Protein 8RJ0 (pdb70)

Sequence (924 aa):
DVRIEKDFLGEKEIPKDAYYGVQTIRATENFPITGYRIHPELIKSLGIVKKSAALANMEVGLLDKEVGQYIVKAADEVIEGKWNDQFIVDPIQGGAGTSINMNANEVIANRALELMGEEKGNYSKISPNSHVNMSQSTNDAFPTATHIAVLSLLNQLIETTKYMQQEFMKKADEFAGVIKMGRIHLQDAVPILLGQEFEAYARRVIARDIERIANTRNNNLYDINMGATAVGTGLNADPEYISIVTEHLAKFSGHPLRSAQHLVDATQNTDCYTEVSSALKVCMINMSKIANDLRLMASGPRAGLSEIVLPARQPGSSIIPGMVCPVMPEVMNQVAFQVFGNDLTITSASEAGQFELNVMEPVLFFNLIQSISIMTNVFKSFTENCLKGIKANEERMKEYVEKSIGIITAINPHVGYETASKLAREADLTGESIRELCIKYGVLTEEQLNEILNPYEMIHPGIDVRIEKDFLGEKEIPKDAYYGVQTIRATENFPITGYRIHPELIKSLGIVKKSAALANMEVGLLDKEVGQYIVKAADEVIEGKWNDQFIVDPIQGGAGTSINMNANEVIANRALELMGEEKGNYSKISPNSHVNMSQSTNDAFPTATHIAVLSLLNQLIETTKYMQQEFMKKADEFAGVIKMGRIHLQDAVPILLGQEFEAYARVIARDIERIANTRNNLYDINMGATAVGTGLNADPEYISIVTEHLAKFSGHPLRSAQHLVDATQNTDCYTEVSSALKVCMINMSKIANDLRLMASGPRAGLSEIVLPARQPGSSIIPGMVCPVMPEVMNQVAFQVFGNDLTITSASEAGQFELNVMEPVLFFNLIQSISIMTNVFKSFTENCLKGIKANEERMKEYVEKSIGIITAINPHVGYETASKLAREADLTGESIRELCIKYGVLTEEQLNEILNPYEMIHPGIAG

GO terms:
  GO:0008797 aspartate ammonia-lyase activity (F, EXP)

B-factor: mean 45.65, std 16.19, range [14.39, 131.7]

Secondary structure (DSSP, 8-state):
-EEEEEETTEEEEEETT-S--HHHHHHHHH--SS-----HHHHHHHHHHHHHHHHHHHHTTSS-HHHHHHHHHHHHHHHTTTTGGG--S-SS-SSTTHHHHHHHHHHHHHHHHHHTTPPTT-TTTS-IIIIITTT--HHHHHHHHHHHHHHHHHHHHHHHHHHHHHHHHHHHHHTTT-EEEEEETTEEEEEEEHHHHHHHHHHHHHHHHHHHHHTHHHHHEE-TT-TTTSS-BT--HHHHHHHHHHHHHHHTS--EE-S-TTHHHH--HHHHHHHHHHHHHHHHHHHHHHHHHHHT--SSSS---EEPPP-S-S-SSSTT----HHHHHHHHHHHHHHHHHHHHHHHHHT-BTTB-TTHHHHHHHHHHHHHHHHHHHHHHHHHTGGG-EE-HHHHHHHHHT-STTHHHHHHHH-HHHHHHHHHHHHHSS--HHHHHHHTTSS-HHHHHHHT-TTGGGSSB-/-EEEEEETTEEEEEETT----HHHHHHHHH--SS-----HHHHHHHHHHHHHHHHHHHHTT-S-HHHHHHHHHHHHHHHTTTTGGG--S-SS-SSTTHHHHHHHHHHHHHHHHHHTT--TT-TTTS-IIIIITTT--HHHHHHHHHHHHHHHHHHHHHHHHHHHHHHHHHHHHHTTT-EEEEEETTEEEEEEEHHHHHHHHHHHHHHHHHHHHHTHHHHSEE-TT-TTTSS-BT--HHHHHHHHHHHHHHHTS--EE-S-HHHHHH--HHHHHHHHHHHHHHHHHHHHHHHHHHHT--SSSS---EEPPP-S---SSSTT----HHHHHHHHHHHHHHHHHHHHHHHHHT-BTTB-TTHHHHHHHHHHHHHHHHHHHHHHHHHTGGG-EE-HHHHHHHHHT-SGGGGGGHHHH-HHHHHHHHHHHHHHT--HHHHHHHTTSS-HHHHHHHT-TGGGGSSB---

Radius of gyration: 33.07 Å; Cα contacts (8 Å, |Δi|>4): 1765; chains: 2; bounding box: 62×93×103 Å

Structure (mmCIF, N/CA/C/O backbone):
data_8RJ0
#
_entry.id   8RJ0
#
_cell.length_a   75.866
_cell.length_b   98.992
_cell.length_c   136.451
_cell.angle_alpha   90.00
_cell.angle_beta   90.00
_cell.angle_gamma   90.00
#
_symmetry.space_group_name_H-M   'P 21 2 21'
#
loop_
_entity.id
_entity.type
_entity.pdbx_description
1 polymer 'Aspartate ammonia-lyase'
2 non-polymer 'TRIETHYLENE GLYCOL'
3 non-polymer 'SODIUM ION'
4 water water
#
loop_
_atom_site.group_PDB
_atom_site.id
_atom_site.type_symbol
_atom_site.label_atom_id
_atom_site.label_alt_id
_atom_site.label_comp_id
_atom_site.label_asym_id
_atom_site.label_entity_id
_atom_site.label_seq_id
_atom_site.pdbx_PDB_ins_code
_atom_site.Cartn_x
_atom_site.Cartn_y
_atom_site.Cartn_z
_atom_site.occupancy
_atom_site.B_iso_or_equiv
_atom_site.auth_seq_id
_atom_site.auth_comp_id
_atom_site.auth_asym_id
_atom_site.auth_atom_id
_atom_site.pdbx_PDB_model_num
ATOM 1 N N . ASP A 1 4 ? -9.122 -20.504 17.736 1.00 106.93 4 ASP A N 1
ATOM 2 C CA . ASP A 1 4 ? -8.706 -19.491 16.720 1.00 88.25 4 ASP A CA 1
ATOM 3 C C . ASP A 1 4 ? -8.507 -18.096 17.311 1.00 80.52 4 ASP A C 1
ATOM 4 O O . ASP A 1 4 ? -7.846 -17.292 16.679 1.00 73.96 4 ASP A O 1
ATOM 9 N N . VAL A 1 5 ? -9.012 -17.803 18.513 1.00 72.90 5 VAL A N 1
ATOM 10 C CA . VAL A 1 5 ? -8.754 -16.518 19.147 1.00 69.50 5 VAL A CA 1
ATOM 11 C C . VAL A 1 5 ? -8.244 -16.749 20.564 1.00 70.44 5 VAL A C 1
ATOM 12 O O . VAL A 1 5 ? -8.431 -17.820 21.122 1.00 63.86 5 VAL A O 1
ATOM 16 N N . ARG A 1 6 ? -7.531 -15.753 21.095 1.00 59.10 6 ARG A N 1
ATOM 17 C CA . ARG A 1 6 ? -7.251 -15.610 22.511 1.00 56.70 6 ARG A C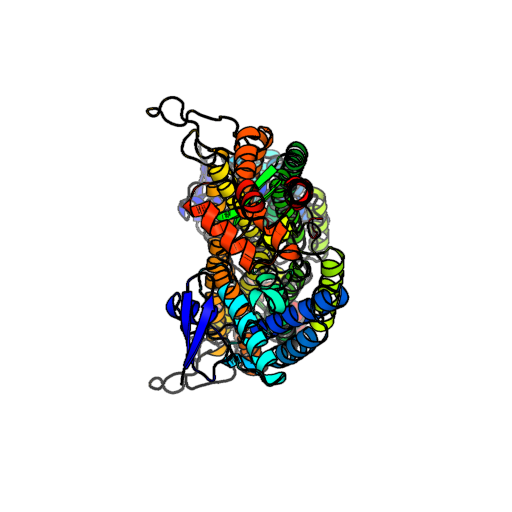A 1
ATOM 18 C C . ARG A 1 6 ? -7.915 -14.318 22.960 1.00 64.55 6 ARG A C 1
ATOM 19 O O . ARG A 1 6 ? -8.374 -13.553 22.124 1.00 68.08 6 ARG A O 1
ATOM 27 N N . ILE A 1 7 ? -7.950 -14.091 24.271 1.00 64.46 7 ILE A N 1
ATOM 28 C CA . ILE A 1 7 ? -8.583 -12.920 24.833 1.00 64.35 7 ILE A CA 1
ATOM 29 C C . ILE A 1 7 ? -7.520 -12.119 25.574 1.00 66.72 7 ILE A C 1
ATOM 30 O O . ILE A 1 7 ? -6.809 -12.672 26.406 1.00 54.69 7 ILE A O 1
ATOM 35 N N . GLU A 1 8 ? -7.421 -10.812 25.284 1.00 57.48 8 GLU A N 1
ATOM 36 C CA . GLU A 1 8 ? -6.522 -9.938 26.024 1.00 53.18 8 GLU A CA 1
ATOM 37 C C . GLU A 1 8 ? -7.354 -8.786 26.577 1.00 52.15 8 GLU A C 1
ATOM 38 O O . GLU A 1 8 ? -8.488 -8.596 26.167 1.00 51.46 8 GLU A O 1
ATOM 44 N N . LYS A 1 9 ? -6.728 -7.971 27.423 1.00 56.19 9 LYS A N 1
ATOM 45 C CA . LYS A 1 9 ? -7.428 -6.990 28.240 1.00 66.25 9 LYS A CA 1
ATOM 46 C C . LYS A 1 9 ? -6.500 -5.799 28.433 1.00 56.21 9 LYS A C 1
ATOM 47 O O . LYS A 1 9 ? -5.309 -5.976 28.714 1.00 53.11 9 LYS A O 1
ATOM 53 N N . ASP A 1 10 ? -7.055 -4.594 28.339 1.00 53.89 10 ASP A N 1
ATOM 54 C CA . ASP A 1 10 ? -6.349 -3.388 28.738 1.00 53.62 10 ASP A CA 1
ATOM 55 C C . ASP A 1 10 ? -7.282 -2.633 29.688 1.00 54.87 10 ASP A C 1
ATOM 56 O O . ASP A 1 10 ? -8.380 -3.086 29.933 1.00 54.63 10 ASP A O 1
ATOM 61 N N . PHE A 1 11 ? -6.875 -1.436 30.111 1.00 59.19 11 PHE A N 1
ATOM 62 C CA . PHE A 1 11 ? -7.663 -0.473 30.864 1.00 59.85 11 PHE A CA 1
ATOM 63 C C . PHE A 1 11 ? -9.121 -0.392 30.406 1.00 63.87 11 PHE A C 1
ATOM 64 O O . PHE A 1 11 ? -9.961 -0.076 31.242 1.00 66.54 11 PHE A O 1
ATOM 72 N N . LEU A 1 12 ? -9.429 -0.612 29.103 1.00 57.81 12 LEU A N 1
ATOM 73 C CA . LEU A 1 12 ? -10.786 -0.414 28.586 1.00 62.95 12 LEU A CA 1
ATOM 74 C C . LEU A 1 12 ? -11.593 -1.715 28.502 1.00 63.02 12 LEU A C 1
ATOM 75 O O . LEU A 1 12 ? -12.737 -1.724 28.073 1.00 62.17 12 LEU A O 1
ATOM 80 N N . GLY A 1 13 ? -10.963 -2.853 28.683 1.00 59.81 13 GLY A N 1
ATOM 81 C CA . GLY A 1 13 ? -11.702 -4.093 28.604 1.00 63.82 13 GLY A CA 1
ATOM 82 C C . GLY A 1 13 ? -10.980 -5.087 27.712 1.00 63.32 13 GLY A C 1
ATOM 83 O O . GLY A 1 13 ? -9.781 -4.928 27.427 1.00 61.59 13 GLY A O 1
ATOM 84 N N . GLU A 1 14 ? -11.751 -6.079 27.261 1.00 59.07 14 GLU A N 1
ATOM 85 C CA . GLU A 1 14 ? -11.197 -7.280 26.682 1.00 57.93 14 GLU A CA 1
ATOM 86 C C . GLU A 1 14 ? -11.537 -7.320 25.210 1.00 54.03 14 GLU A C 1
ATOM 87 O O . GLU A 1 14 ? -12.610 -6.868 24.799 1.00 51.30 14 GLU A O 1
ATOM 93 N N . LYS A 1 15 ? -10.648 -7.943 24.452 1.00 56.78 15 LYS A N 1
ATOM 94 C CA . LYS A 1 15 ? -10.859 -8.092 23.020 1.00 61.71 15 LYS A CA 1
ATOM 95 C C . LYS A 1 15 ? -10.365 -9.456 22.581 1.00 57.26 15 LYS A C 1
ATOM 96 O O . LYS A 1 15 ? -9.401 -9.987 23.169 1.00 58.09 15 LYS A O 1
ATOM 102 N N . GLU A 1 16 ? -10.946 -9.936 21.475 1.00 60.52 16 GLU A N 1
ATOM 103 C CA . GLU A 1 16 ? -10.454 -11.135 20.806 1.00 65.79 16 GLU A CA 1
ATOM 104 C C . GLU A 1 16 ? -9.314 -10.794 19.852 1.00 65.94 16 GLU A C 1
ATOM 105 O O . GLU A 1 16 ? -9.449 -9.877 19.045 1.00 67.99 16 GLU A O 1
ATOM 111 N N . ILE A 1 17 ? -8.223 -11.564 19.921 1.00 58.55 17 ILE A N 1
ATOM 112 C CA . ILE A 1 17 ? -7.076 -11.442 19.027 1.00 58.56 17 ILE A CA 1
ATOM 113 C C . ILE A 1 17 ? -6.872 -12.790 18.339 1.00 68.39 17 ILE A C 1
ATOM 114 O O . ILE A 1 17 ? -6.955 -13.822 19.012 1.00 61.21 17 ILE A O 1
ATOM 119 N N . PRO A 1 18 ? -6.621 -12.859 17.004 1.00 64.91 18 PRO A N 1
ATOM 120 C CA . PRO A 1 18 ? -6.257 -14.122 16.359 1.00 61.92 18 PRO A CA 1
ATOM 121 C C . PRO A 1 18 ? -5.112 -14.800 17.096 1.00 70.95 18 PRO A C 1
ATOM 122 O O . PRO A 1 18 ? -4.102 -14.164 17.447 1.00 54.99 18 PRO A O 1
ATOM 126 N N . LYS A 1 19 ? -5.306 -16.118 17.302 1.00 68.93 19 LYS A N 1
ATOM 127 C CA . LYS A 1 19 ? -4.439 -16.918 18.140 1.00 72.62 19 LYS A CA 1
ATOM 128 C C . LYS A 1 19 ? -2.988 -16.786 17.684 1.00 57.24 19 LYS A C 1
ATOM 129 O O . LYS A 1 19 ? -2.098 -16.785 18.529 1.00 60.32 19 LYS A O 1
ATOM 135 N N . ASP A 1 20 ? -2.753 -16.744 16.357 1.00 52.98 20 ASP A N 1
ATOM 136 C CA . ASP A 1 20 ? -1.404 -16.713 15.798 1.00 62.95 20 ASP A CA 1
ATOM 137 C C . ASP A 1 20 ? -0.810 -15.300 15.678 1.00 58.40 20 ASP A C 1
ATOM 138 O O . ASP A 1 20 ? 0.308 -15.173 15.175 1.00 57.52 20 ASP A O 1
ATOM 143 N N . ALA A 1 21 ? -1.540 -14.254 16.117 1.00 55.22 21 ALA A N 1
ATOM 144 C CA . ALA A 1 21 ? -1.045 -12.877 15.989 1.00 54.71 21 ALA A CA 1
ATOM 145 C C . ALA A 1 21 ? -0.068 -12.487 17.091 1.00 53.16 21 ALA A C 1
ATOM 146 O O . ALA A 1 21 ? -0.257 -12.904 18.236 1.00 53.47 21 ALA A O 1
ATOM 148 N N . TYR A 1 22 ? 0.913 -11.617 16.766 1.00 47.56 22 TYR A N 1
ATOM 149 C CA . TYR A 1 22 ? 1.865 -11.149 17.752 1.00 45.36 22 TYR A CA 1
ATOM 150 C C . TYR A 1 22 ? 1.450 -9.799 18.302 1.00 47.75 22 TYR A C 1
ATOM 151 O O . TYR A 1 22 ? 1.934 -9.384 19.361 1.00 45.14 22 TYR A O 1
ATOM 160 N N . TYR A 1 23 ? 0.598 -9.098 17.547 1.00 49.36 23 TYR A N 1
ATOM 161 C CA . TYR A 1 23 ? -0.013 -7.886 18.068 1.00 51.68 23 TYR A CA 1
ATOM 162 C C . TYR A 1 23 ? -1.082 -8.297 19.087 1.00 50.04 23 TYR A C 1
ATOM 163 O O . TYR A 1 23 ? -1.378 -9.495 19.237 1.00 46.19 23 TYR A O 1
ATOM 172 N N . GLY A 1 24 ? -1.595 -7.295 19.819 1.00 47.01 24 GLY A N 1
ATOM 173 C CA . GLY A 1 24 ? -2.512 -7.483 20.932 1.00 54.11 24 GLY A CA 1
ATOM 174 C C . GLY A 1 24 ? -3.695 -6.516 20.908 1.00 54.44 24 GLY A C 1
ATOM 175 O O . GLY A 1 24 ? -4.044 -5.930 19.891 1.00 48.51 24 GLY A O 1
ATOM 176 N N . VAL A 1 25 ? -4.251 -6.315 22.101 1.00 48.18 25 VAL A N 1
ATOM 177 C CA . VAL A 1 25 ? -5.511 -5.644 22.279 1.00 51.18 25 VAL A CA 1
ATOM 178 C C . VAL A 1 25 ? -5.407 -4.162 21.838 1.00 42.86 25 VAL A C 1
ATOM 179 O O . VAL A 1 25 ? -6.324 -3.655 21.213 1.00 39.39 25 VAL A O 1
ATOM 183 N N . GLN A 1 26 ? -4.339 -3.472 22.211 1.00 44.60 26 GLN A N 1
ATOM 184 C CA . GLN A 1 26 ? -4.281 -2.041 21.919 1.00 47.12 26 GLN A CA 1
ATOM 185 C C . GLN A 1 26 ? -4.101 -1.856 20.400 1.00 48.37 26 GLN A C 1
ATOM 186 O O . GLN A 1 26 ? -4.714 -0.984 19.778 1.00 46.85 26 GLN A O 1
ATOM 192 N N . THR A 1 27 ? -3.339 -2.760 19.778 1.00 45.48 27 THR A N 1
ATOM 193 C CA . THR A 1 27 ? -3.242 -2.811 18.332 1.00 46.44 27 THR A CA 1
ATOM 194 C C . THR A 1 27 ? -4.573 -3.046 17.612 1.00 46.26 27 THR A C 1
ATOM 195 O O . THR A 1 27 ? -4.873 -2.349 16.631 1.00 43.57 27 THR A O 1
ATOM 199 N N . ILE A 1 28 ? -5.355 -4.031 18.047 1.00 45.21 28 ILE A N 1
ATOM 200 C CA . ILE A 1 28 ? -6.599 -4.369 17.351 1.00 45.19 28 ILE A CA 1
ATOM 201 C C . ILE A 1 28 ? -7.554 -3.190 17.469 1.00 39.15 28 ILE A C 1
ATOM 202 O O . ILE A 1 28 ? -8.322 -2.873 16.548 1.00 43.02 28 ILE A O 1
ATOM 207 N N . ARG A 1 29 ? -7.558 -2.541 18.633 1.00 42.03 29 ARG A N 1
ATOM 208 C CA . ARG A 1 29 ? -8.460 -1.397 18.791 1.00 43.17 29 ARG A CA 1
ATOM 209 C C . ARG A 1 29 ? -8.126 -0.313 17.744 1.00 39.94 29 ARG A C 1
ATOM 210 O O . ARG A 1 29 ? -9.019 0.282 17.153 1.00 38.00 29 ARG A O 1
ATOM 218 N N . ALA A 1 30 ? -6.822 -0.015 17.580 1.00 40.74 30 ALA A N 1
ATOM 219 C CA . ALA A 1 30 ? -6.371 0.945 16.564 1.00 40.52 30 ALA A CA 1
ATOM 220 C C . ALA A 1 30 ? -6.848 0.550 15.162 1.00 38.61 30 ALA A C 1
ATOM 221 O O . ALA A 1 30 ? -7.155 1.420 14.368 1.00 38.00 30 ALA A O 1
ATOM 223 N N . THR A 1 31 ? -6.934 -0.752 14.836 1.00 40.02 31 THR A N 1
ATOM 224 C CA . THR A 1 31 ? -7.341 -1.162 13.495 1.00 38.23 31 THR A CA 1
ATOM 225 C C . THR A 1 31 ? -8.832 -0.929 13.325 1.00 41.72 31 THR A C 1
ATOM 226 O O . THR A 1 31 ? -9.265 -0.716 12.211 1.00 44.67 31 THR A O 1
ATOM 230 N N . GLU A 1 32 ? -9.619 -0.973 14.404 1.00 43.61 32 GLU A N 1
ATOM 231 C CA . GLU A 1 32 ? -11.012 -0.555 14.301 1.00 44.30 32 GLU A CA 1
ATOM 232 C C . GLU A 1 32 ? -11.144 0.973 14.266 1.00 45.33 32 GLU A C 1
ATOM 233 O O . GLU A 1 32 ? -12.020 1.509 13.595 1.00 38.74 32 GLU A O 1
ATOM 239 N N . ASN A 1 33 ? -10.318 1.665 15.043 1.00 39.46 33 ASN A N 1
ATOM 240 C CA . ASN A 1 33 ? -10.512 3.105 15.169 1.00 36.71 33 ASN A CA 1
ATOM 241 C C . ASN A 1 33 ? -10.094 3.837 13.874 1.00 35.13 33 ASN A C 1
ATOM 242 O O . ASN A 1 33 ? -10.754 4.829 13.480 1.00 36.49 33 ASN A O 1
ATOM 247 N N . PHE A 1 34 ? -8.978 3.409 13.249 1.00 34.54 34 PHE A N 1
ATOM 248 C CA . PHE A 1 34 ? -8.396 4.157 12.132 1.00 38.17 34 PHE A CA 1
ATOM 249 C C . PHE A 1 34 ? -8.251 3.322 10.849 1.00 38.22 34 PHE A C 1
ATOM 250 O O . PHE A 1 34 ? -7.123 3.114 10.397 1.00 38.47 34 PHE A O 1
ATOM 258 N N . PRO A 1 35 ? -9.334 2.863 10.173 1.00 36.83 35 PRO A N 1
ATOM 259 C CA . PRO A 1 35 ? -9.188 2.162 8.878 1.00 38.66 35 PRO A CA 1
ATOM 260 C C . PRO A 1 35 ? -9.181 3.214 7.744 1.00 39.35 35 PRO A C 1
ATOM 261 O O . PRO A 1 35 ? -10.178 3.430 7.035 1.00 37.85 35 PRO A O 1
ATOM 265 N N . ILE A 1 36 ? -8.103 4.004 7.684 1.00 37.20 36 ILE A N 1
ATOM 266 C CA . ILE A 1 36 ? -8.134 5.221 6.897 1.00 33.72 36 ILE A CA 1
ATOM 267 C C . ILE A 1 36 ? -7.528 5.018 5.506 1.00 31.96 36 ILE A C 1
ATOM 268 O O . ILE A 1 36 ? -8.207 5.311 4.516 1.00 38.22 36 ILE A O 1
ATOM 273 N N . THR A 1 37 ? -6.265 4.613 5.436 1.00 33.65 37 THR A N 1
ATOM 274 C CA . THR A 1 37 ? -5.514 4.490 4.184 1.00 35.14 37 THR A CA 1
ATOM 275 C C . THR A 1 37 ? -5.363 3.037 3.737 1.00 38.90 37 THR A C 1
ATOM 276 O O . THR A 1 37 ? -5.266 2.751 2.553 1.00 43.74 37 THR A O 1
ATOM 280 N N . GLY A 1 38 ? -5.266 2.127 4.693 1.00 39.95 38 GLY A N 1
ATOM 281 C CA . GLY A 1 38 ? -4.904 0.759 4.401 1.00 41.36 38 GLY A CA 1
ATOM 282 C C . GLY A 1 38 ? -3.391 0.584 4.243 1.00 41.99 38 GLY A C 1
ATOM 283 O O . GLY A 1 38 ? -2.935 -0.514 3.999 1.00 43.09 38 GLY A O 1
ATOM 284 N N . TYR A 1 39 ? -2.588 1.648 4.358 1.00 37.78 39 TYR A N 1
ATOM 285 C CA . TYR A 1 39 ? -1.140 1.516 4.266 1.00 38.09 39 TYR A CA 1
ATOM 286 C C . TYR A 1 39 ? -0.558 0.999 5.563 1.00 33.72 39 TYR A C 1
ATOM 287 O O . TYR A 1 39 ? -1.241 0.888 6.563 1.00 39.25 39 TYR A O 1
ATOM 296 N N . ARG A 1 40 ? 0.713 0.642 5.517 1.00 42.54 40 ARG A N 1
ATOM 297 C CA . ARG A 1 40 ? 1.445 0.144 6.680 1.00 42.64 40 ARG A CA 1
ATOM 298 C C . ARG A 1 40 ? 2.536 1.148 6.945 1.00 39.97 40 ARG A C 1
ATOM 299 O O . ARG A 1 40 ? 2.936 1.766 6.000 1.00 39.18 40 ARG A O 1
ATOM 307 N N . ILE A 1 41 ? 3.037 1.280 8.172 1.00 43.08 41 ILE A N 1
ATOM 308 C CA . ILE A 1 41 ? 4.169 2.168 8.388 1.00 42.82 41 ILE A CA 1
ATOM 309 C C . ILE A 1 41 ? 5.424 1.678 7.671 1.00 45.99 41 ILE A C 1
ATOM 310 O O . ILE A 1 41 ? 5.618 0.500 7.472 1.00 36.90 41 ILE A O 1
ATOM 315 N N . HIS A 1 42 ? 6.280 2.610 7.254 1.00 37.14 42 HIS A N 1
ATOM 316 C CA . HIS A 1 42 ? 7.495 2.271 6.547 1.00 39.92 42 HIS A CA 1
ATOM 317 C C . HIS A 1 42 ? 8.358 1.271 7.334 1.00 41.86 42 HIS A C 1
ATOM 318 O O . HIS A 1 42 ? 8.593 1.459 8.504 1.00 36.09 42 HIS A O 1
ATOM 325 N N . PRO A 1 43 ? 8.887 0.232 6.671 1.00 42.59 43 PRO A N 1
ATOM 326 C CA . PRO A 1 43 ? 9.797 -0.750 7.284 1.00 41.31 43 PRO A CA 1
ATOM 327 C C . PRO A 1 43 ? 10.955 -0.158 8.074 1.00 46.50 43 PRO A C 1
ATOM 328 O O . PRO A 1 43 ? 11.369 -0.719 9.069 1.00 40.91 43 PRO A O 1
ATOM 332 N N . GLU A 1 44 ? 11.502 0.989 7.636 1.00 39.50 44 GLU A N 1
ATOM 333 C CA . GLU A 1 44 ? 12.552 1.607 8.420 1.00 39.78 44 GLU A CA 1
ATOM 334 C C . GLU A 1 44 ? 12.037 2.124 9.773 1.00 36.97 44 GLU A C 1
ATOM 335 O O . GLU A 1 44 ? 12.796 2.177 10.768 1.00 35.93 44 GLU A O 1
ATOM 341 N N . LEU A 1 45 ? 10.775 2.555 9.845 1.00 35.36 45 LEU A N 1
ATOM 342 C CA . LEU A 1 45 ? 10.237 2.983 11.131 1.00 35.86 45 LEU A CA 1
ATOM 343 C C . LEU A 1 45 ? 10.064 1.742 12.028 1.00 41.21 45 LEU A C 1
ATOM 344 O O . LEU A 1 45 ? 10.273 1.817 13.227 1.00 40.41 45 LEU A O 1
ATOM 349 N N . ILE A 1 46 ? 9.653 0.624 11.439 1.00 40.70 46 ILE A N 1
ATOM 350 C CA . ILE A 1 46 ? 9.483 -0.602 12.230 1.00 42.05 46 ILE A CA 1
ATOM 351 C C . ILE A 1 46 ? 10.832 -0.980 12.824 1.00 37.56 46 ILE A C 1
ATOM 352 O O . ILE A 1 46 ? 10.983 -1.150 14.034 1.00 49.40 46 ILE A O 1
ATOM 357 N N . LYS A 1 47 ? 11.835 -1.025 11.968 1.00 43.19 47 LYS A N 1
ATOM 358 C CA . LYS A 1 47 ? 13.203 -1.270 12.381 1.00 43.68 47 LYS A CA 1
ATOM 359 C C . LYS A 1 47 ? 13.643 -0.381 13.546 1.00 47.43 47 LYS A C 1
ATOM 360 O O . LYS A 1 47 ? 14.221 -0.866 14.523 1.00 41.56 47 LYS A O 1
ATOM 366 N N . SER A 1 48 ? 13.414 0.931 13.417 1.00 39.98 48 SER A N 1
ATOM 367 C CA . SER A 1 48 ? 13.852 1.898 14.407 1.00 38.37 48 SER A CA 1
ATOM 368 C C . SER A 1 48 ? 13.092 1.714 15.723 1.00 36.04 48 SER A C 1
ATOM 369 O O . SER A 1 48 ? 13.664 2.022 16.759 1.00 39.12 48 SER A O 1
ATOM 372 N N . LEU A 1 49 ? 11.818 1.322 15.686 1.00 37.58 49 LEU A N 1
ATOM 373 C CA . LEU A 1 49 ? 11.050 1.031 16.899 1.00 40.70 49 LEU A CA 1
ATOM 374 C C . LEU A 1 49 ? 11.751 -0.121 17.632 1.00 40.30 49 LEU A C 1
ATOM 375 O O . LEU A 1 49 ? 11.816 -0.124 18.852 1.00 40.08 49 LEU A O 1
ATOM 380 N N . GLY A 1 50 ? 12.208 -1.107 16.863 1.00 43.20 50 GLY A N 1
ATOM 381 C CA . GLY A 1 50 ? 12.900 -2.242 17.430 1.00 47.17 50 GLY A CA 1
ATOM 382 C C . GLY A 1 50 ? 14.203 -1.805 18.092 1.00 43.68 50 GLY A C 1
ATOM 383 O O . GLY A 1 50 ? 14.508 -2.248 19.194 1.00 49.02 50 GLY A O 1
ATOM 384 N N . ILE A 1 51 ? 14.919 -0.861 17.472 1.00 41.11 51 ILE A N 1
ATOM 385 C CA . ILE A 1 51 ? 16.106 -0.325 18.086 1.00 42.73 51 ILE A CA 1
ATOM 386 C C . ILE A 1 51 ? 15.786 0.352 19.414 1.00 45.22 51 ILE A C 1
ATOM 387 O O . ILE A 1 51 ? 16.569 0.268 20.386 1.00 43.66 51 ILE A O 1
ATOM 392 N N . VAL A 1 52 ? 14.673 1.114 19.423 1.00 43.53 52 VAL A N 1
ATOM 393 C CA . VAL A 1 52 ? 14.284 1.825 20.629 1.00 40.41 52 VAL A CA 1
ATOM 394 C C . VAL A 1 52 ? 13.970 0.839 21.768 1.00 43.35 52 VAL A C 1
ATOM 395 O O . VAL A 1 52 ? 14.394 1.052 22.896 1.00 41.02 52 VAL A O 1
ATOM 399 N N . LYS A 1 53 ? 13.152 -0.162 21.509 1.00 40.45 53 LYS A N 1
ATOM 400 C CA . LYS A 1 53 ? 12.750 -1.079 22.564 1.00 47.03 53 LYS A CA 1
ATOM 401 C C . LYS A 1 53 ? 13.913 -1.961 23.026 1.00 47.90 53 LYS A C 1
ATOM 402 O O . LYS A 1 53 ? 13.976 -2.300 24.202 1.00 51.25 53 LYS A O 1
ATOM 408 N N . LYS A 1 54 ? 14.803 -2.335 22.116 1.00 43.47 54 LYS A N 1
ATOM 409 C CA . LYS A 1 54 ? 16.005 -3.044 22.531 1.00 45.61 54 LYS A CA 1
ATOM 410 C C . LYS A 1 54 ? 16.817 -2.174 23.475 1.00 49.16 54 LYS A C 1
ATOM 411 O O . LYS A 1 54 ? 17.290 -2.621 24.522 1.00 48.11 54 LYS A O 1
ATOM 417 N N . SER A 1 55 ? 17.019 -0.926 23.064 1.00 42.83 55 SER A N 1
ATOM 418 C CA . SER A 1 55 ? 17.878 -0.013 23.795 1.00 44.42 55 SER A CA 1
ATOM 419 C C . SER A 1 55 ? 17.319 0.248 25.183 1.00 44.37 55 SER A C 1
ATOM 420 O O . SER A 1 55 ? 18.055 0.343 26.163 1.00 48.21 55 SER A O 1
ATOM 423 N N . ALA A 1 56 ? 16.002 0.373 25.270 1.00 43.54 56 ALA A N 1
ATOM 424 C CA . ALA A 1 56 ? 15.369 0.645 26.537 1.00 44.38 56 ALA A CA 1
ATOM 425 C C . ALA A 1 56 ? 15.464 -0.586 27.465 1.00 45.87 56 ALA A C 1
ATOM 426 O O . ALA A 1 56 ? 15.597 -0.422 28.675 1.00 47.02 56 ALA A O 1
ATOM 428 N N . ALA A 1 57 ? 15.230 -1.783 26.925 1.00 43.22 57 ALA A N 1
ATOM 429 C CA . ALA A 1 57 ? 15.332 -3.011 27.695 1.00 47.34 57 ALA A CA 1
ATOM 430 C C . ALA A 1 57 ? 16.743 -3.185 28.289 1.00 53.86 57 ALA A C 1
ATOM 431 O O . ALA A 1 57 ? 16.853 -3.491 29.477 1.00 58.48 57 ALA A O 1
ATOM 433 N N . LEU A 1 58 ? 17.804 -2.902 27.502 1.00 51.19 58 LEU A N 1
ATOM 434 C CA . LEU A 1 58 ? 19.164 -2.969 28.004 1.00 50.76 58 LEU A CA 1
ATOM 435 C C . LEU A 1 58 ? 19.373 -1.959 29.125 1.00 54.38 58 LEU A C 1
ATOM 436 O O . LEU A 1 58 ? 19.967 -2.278 30.144 1.00 56.08 58 LEU A O 1
ATOM 441 N N . ALA A 1 59 ? 18.870 -0.740 28.973 1.00 52.03 59 ALA A N 1
ATOM 442 C CA . ALA A 1 59 ? 19.152 0.304 29.951 1.00 48.65 59 ALA A CA 1
ATOM 443 C C . ALA A 1 59 ? 18.418 0.015 31.275 1.00 54.39 59 ALA A C 1
ATOM 444 O O . ALA A 1 59 ? 18.926 0.288 32.378 1.00 48.46 59 ALA A O 1
ATOM 446 N N . ASN A 1 60 ? 17.176 -0.487 31.156 1.00 47.08 60 ASN A N 1
ATOM 447 C CA . ASN A 1 60 ? 16.348 -0.786 32.289 1.00 46.25 60 ASN A CA 1
ATOM 448 C C . ASN A 1 60 ? 16.990 -1.954 33.085 1.00 52.00 60 ASN A C 1
ATOM 449 O O . ASN A 1 60 ? 16.974 -1.901 34.302 1.00 47.71 60 ASN A O 1
ATOM 454 N N . MET A 1 61 ? 17.532 -2.970 32.402 1.00 51.18 61 MET A N 1
ATOM 455 C CA . MET A 1 61 ? 18.269 -4.062 33.024 1.00 49.02 61 MET A CA 1
ATOM 456 C C . MET A 1 61 ? 19.517 -3.553 33.731 1.00 53.77 61 MET A C 1
ATOM 457 O O . MET A 1 61 ? 19.719 -3.750 34.929 1.00 50.86 61 MET A O 1
ATOM 462 N N . GLU A 1 62 ? 20.319 -2.780 33.026 1.00 53.98 62 GLU A N 1
ATOM 463 C CA . GLU A 1 62 ? 21.517 -2.255 33.623 1.00 60.06 62 GLU A CA 1
ATOM 464 C C . GLU A 1 62 ? 21.244 -1.466 34.888 1.00 65.83 62 GLU A C 1
ATOM 465 O O . GLU A 1 62 ? 22.113 -1.391 35.750 1.00 81.87 62 GLU A O 1
ATOM 471 N N . VAL A 1 63 ? 20.080 -0.839 35.002 1.00 57.78 63 VAL A N 1
ATOM 472 C CA . VAL A 1 63 ? 19.845 0.047 36.117 1.00 52.26 63 VAL A CA 1
ATOM 473 C C . VAL A 1 63 ? 19.052 -0.709 37.187 1.00 56.34 63 VAL A C 1
ATOM 474 O O . VAL A 1 63 ? 18.624 -0.146 38.197 1.00 65.89 63 VAL A O 1
ATOM 478 N N . GLY A 1 64 ? 18.860 -2.010 36.953 1.00 56.96 64 GLY A N 1
ATOM 479 C CA . GLY A 1 64 ? 18.194 -2.874 37.901 1.00 54.82 64 GLY A CA 1
ATOM 480 C C . GLY A 1 64 ? 16.688 -2.729 37.929 1.00 54.78 64 GLY A C 1
ATOM 481 O O . GLY A 1 64 ? 16.051 -3.258 38.844 1.00 51.04 64 GLY A O 1
ATOM 482 N N . LEU A 1 65 ? 16.059 -2.144 36.904 1.00 54.48 65 LEU A N 1
ATOM 483 C CA . LEU A 1 65 ? 14.599 -1.956 36.970 1.00 55.97 65 LEU A CA 1
ATOM 484 C C . LEU A 1 65 ? 13.876 -3.136 36.326 1.00 50.15 65 LEU A C 1
ATOM 485 O O . LEU A 1 65 ? 12.728 -3.427 36.631 1.00 53.99 65 LEU A O 1
ATOM 490 N N . LEU A 1 66 ? 14.538 -3.788 35.373 1.00 54.94 66 LEU A N 1
ATOM 491 C CA . LEU A 1 66 ? 13.937 -4.882 34.628 1.00 56.73 66 LEU A CA 1
ATOM 492 C C . LEU A 1 66 ? 14.687 -6.177 34.927 1.00 51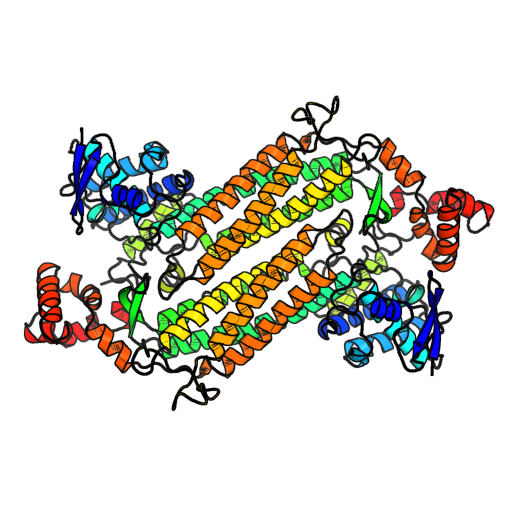.41 66 LEU A C 1
ATOM 493 O O . LEU A 1 66 ? 15.893 -6.166 34.811 1.00 49.29 66 LEU A O 1
ATOM 498 N N . ASP A 1 67 ? 13.929 -7.260 35.157 1.00 61.76 67 ASP A N 1
ATOM 499 C CA . ASP A 1 67 ? 14.401 -8.630 35.328 1.00 69.19 67 ASP A CA 1
ATOM 500 C C . ASP A 1 67 ? 15.348 -8.997 34.191 1.00 64.28 67 ASP A C 1
ATOM 501 O O . ASP A 1 67 ? 14.978 -8.882 33.023 1.00 61.22 67 ASP A O 1
ATOM 506 N N . LYS A 1 68 ? 16.546 -9.499 34.531 1.00 64.71 68 LYS A N 1
ATOM 507 C CA . LYS A 1 68 ? 17.546 -9.831 33.529 1.00 62.78 68 LYS A CA 1
ATOM 508 C C . LYS A 1 68 ? 17.009 -10.901 32.590 1.00 59.76 68 LYS A C 1
ATOM 509 O O . LYS A 1 68 ? 17.193 -10.833 31.389 1.00 53.21 68 LYS A O 1
ATOM 515 N N . GLU A 1 69 ? 16.348 -11.916 33.127 1.00 61.13 69 GLU A N 1
ATOM 516 C CA . GLU A 1 69 ? 15.889 -12.991 32.269 1.00 59.17 69 GLU A CA 1
ATOM 517 C C . GLU A 1 69 ? 14.806 -12.493 31.319 1.00 60.21 69 GLU A C 1
ATOM 518 O O . GLU A 1 69 ? 14.816 -12.864 30.151 1.00 66.40 69 GLU A O 1
ATOM 524 N N . VAL A 1 70 ? 13.786 -11.781 31.819 1.00 63.19 70 VAL A N 1
ATOM 525 C CA . VAL A 1 70 ? 12.692 -11.344 30.951 1.00 61.00 70 VAL A CA 1
ATOM 526 C C . VAL A 1 70 ? 13.252 -10.354 29.908 1.00 54.37 70 VAL A C 1
ATOM 527 O O . VAL A 1 70 ? 13.018 -10.512 28.716 1.00 59.03 70 VAL A O 1
ATOM 531 N N . GLY A 1 71 ? 14.078 -9.419 30.370 1.00 59.56 71 GLY A N 1
ATOM 532 C CA . GLY A 1 71 ? 14.794 -8.468 29.530 1.00 62.07 71 GLY A CA 1
ATOM 533 C C . GLY A 1 71 ? 15.529 -9.125 28.359 1.00 62.46 71 GLY A C 1
ATOM 534 O O . GLY A 1 71 ? 15.577 -8.550 27.288 1.00 57.52 71 GLY A O 1
ATOM 535 N N . GLN A 1 72 ? 16.136 -10.297 28.570 1.00 58.13 72 GLN A N 1
ATOM 536 C CA . GLN A 1 72 ? 16.921 -10.964 27.538 1.00 58.77 72 GLN A CA 1
ATOM 537 C C . GLN A 1 72 ? 16.013 -11.436 26.410 1.00 52.22 72 GLN A C 1
ATOM 538 O O . GLN A 1 72 ? 16.402 -11.354 25.251 1.00 55.19 72 GLN A O 1
ATOM 544 N N . TYR A 1 73 ? 14.820 -11.939 26.736 1.00 52.49 73 TYR A N 1
ATOM 545 C CA . TYR A 1 73 ? 13.890 -12.377 25.714 1.00 53.38 73 TYR A CA 1
ATOM 546 C C . TYR A 1 73 ? 13.309 -11.152 24.977 1.00 54.48 73 TYR A C 1
ATOM 547 O O . TYR A 1 73 ? 13.023 -11.263 23.784 1.00 52.64 73 TYR A O 1
ATOM 556 N N . ILE A 1 74 ? 13.077 -10.043 25.707 1.00 56.38 74 ILE A N 1
ATOM 557 C CA . ILE A 1 74 ? 12.534 -8.821 25.090 1.00 54.21 74 ILE A CA 1
ATOM 558 C C . ILE A 1 74 ? 13.536 -8.398 24.026 1.00 50.95 74 ILE A C 1
ATOM 559 O O . ILE A 1 74 ? 13.162 -8.255 22.877 1.00 59.02 74 ILE A O 1
ATOM 564 N N . VAL A 1 75 ? 14.832 -8.376 24.397 1.00 56.57 75 VAL A N 1
ATOM 565 C CA . VAL A 1 75 ? 15.932 -7.993 23.517 1.00 50.90 75 VAL A CA 1
ATOM 566 C C . VAL A 1 75 ? 15.986 -8.904 22.291 1.00 56.40 75 VAL A C 1
ATOM 567 O O . VAL A 1 75 ? 16.164 -8.417 21.181 1.00 48.48 75 VAL A O 1
ATOM 571 N N . LYS A 1 76 ? 15.875 -10.229 22.450 1.00 55.44 76 LYS A N 1
ATOM 572 C CA . LYS A 1 76 ? 15.972 -11.086 21.271 1.00 59.09 76 LYS A CA 1
ATOM 573 C C . LYS A 1 76 ? 14.793 -10.847 20.321 1.00 56.37 76 LYS A C 1
ATOM 574 O O . LYS A 1 76 ? 14.954 -10.897 19.092 1.00 54.28 76 LYS A O 1
ATOM 580 N N . ALA A 1 77 ? 13.598 -10.648 20.891 1.00 51.43 77 ALA A N 1
ATOM 581 C CA . ALA A 1 77 ? 12.411 -10.376 20.089 1.00 51.54 77 ALA A CA 1
ATOM 582 C C . ALA A 1 77 ? 12.584 -9.022 19.360 1.00 49.97 77 ALA A C 1
ATOM 583 O O . ALA A 1 77 ? 12.368 -8.928 18.156 1.00 46.84 77 ALA A O 1
ATOM 585 N N . ALA A 1 78 ? 13.099 -8.024 20.073 1.00 47.70 78 ALA A N 1
ATOM 586 C CA . ALA A 1 78 ? 13.365 -6.725 19.476 1.00 52.12 78 ALA A CA 1
ATOM 587 C C . ALA A 1 78 ? 14.330 -6.877 18.311 1.00 52.24 78 ALA A C 1
ATOM 588 O O . ALA A 1 78 ? 14.183 -6.191 17.316 1.00 49.34 78 ALA A O 1
ATOM 590 N N . ASP A 1 79 ? 15.332 -7.770 18.421 1.00 55.11 79 ASP A N 1
ATOM 591 C CA . ASP A 1 79 ? 16.346 -7.902 17.382 1.00 49.67 79 ASP A CA 1
ATOM 592 C C . ASP A 1 79 ? 15.735 -8.460 16.112 1.00 49.09 79 ASP A C 1
ATOM 593 O O . ASP A 1 79 ? 16.162 -8.117 15.015 1.00 48.41 79 ASP A O 1
ATOM 598 N N . GLU A 1 80 ? 14.786 -9.384 16.281 1.00 47.94 80 GLU A N 1
ATOM 599 C CA . GLU A 1 80 ? 14.068 -9.904 15.128 1.00 49.94 80 GLU A CA 1
ATOM 600 C C . GLU A 1 80 ? 13.288 -8.771 14.434 1.00 48.87 80 GLU A C 1
ATOM 601 O O . GLU A 1 80 ? 13.202 -8.716 13.202 1.00 44.54 80 GLU A O 1
ATOM 607 N N . VAL A 1 81 ? 12.701 -7.875 15.236 1.00 48.55 81 VAL A N 1
ATOM 608 C CA . VAL A 1 81 ? 11.935 -6.774 14.658 1.00 47.63 81 VAL A CA 1
ATOM 609 C C . VAL A 1 81 ? 12.914 -5.919 13.861 1.00 43.03 81 VAL A C 1
ATOM 610 O O . VAL A 1 81 ? 12.660 -5.686 12.696 1.00 49.73 81 VAL A O 1
ATOM 614 N N . ILE A 1 82 ? 14.079 -5.601 14.460 1.00 45.29 82 ILE A N 1
ATOM 615 C CA . ILE A 1 82 ? 15.129 -4.818 13.840 1.00 44.10 82 ILE A CA 1
ATOM 616 C C . ILE A 1 82 ? 15.584 -5.406 12.502 1.00 50.75 82 ILE A C 1
ATOM 617 O O . ILE A 1 82 ? 15.903 -4.656 11.579 1.00 51.55 82 ILE A O 1
ATOM 622 N N . GLU A 1 83 ? 15.661 -6.733 12.403 1.00 47.57 83 GLU A N 1
ATOM 623 C CA . GLU A 1 83 ? 16.155 -7.392 11.207 1.00 49.85 83 GLU A CA 1
ATOM 624 C C . GLU A 1 83 ? 15.051 -7.538 10.175 1.00 51.69 83 GLU A C 1
ATOM 625 O O . GLU A 1 83 ? 15.268 -8.085 9.107 1.00 54.82 83 GLU A O 1
ATOM 631 N N . GLY A 1 84 ? 13.831 -7.122 10.501 1.00 51.08 84 GLY A N 1
ATOM 632 C CA . GLY A 1 84 ? 12.813 -7.047 9.472 1.00 45.58 84 GLY A CA 1
ATOM 633 C C . GLY A 1 84 ? 12.005 -8.326 9.377 1.00 47.33 84 GLY A C 1
ATOM 634 O O . GLY A 1 84 ? 11.299 -8.557 8.404 1.00 57.61 84 GLY A O 1
ATOM 635 N N . LYS A 1 85 ? 11.966 -9.072 10.475 1.00 50.60 85 LYS A N 1
ATOM 636 C CA . LYS A 1 85 ? 11.323 -10.372 10.444 1.00 56.58 85 LYS A CA 1
ATOM 637 C C . LYS A 1 85 ? 9.837 -10.277 10.746 1.00 55.91 85 LYS A C 1
ATOM 638 O O . LYS A 1 85 ? 9.118 -11.237 10.468 1.00 53.49 85 LYS A O 1
ATOM 644 N N . TRP A 1 86 ? 9.367 -9.131 11.277 1.00 50.94 86 TRP A N 1
ATOM 645 C CA . TRP A 1 86 ? 8.018 -9.076 11.769 1.00 46.78 86 TRP A CA 1
ATOM 646 C C . TRP A 1 86 ? 7.218 -7.901 11.206 1.00 52.89 86 TRP A C 1
ATOM 647 O O . TRP A 1 86 ? 6.211 -7.554 11.793 1.00 47.72 86 TRP A O 1
ATOM 658 N N . ASN A 1 87 ? 7.559 -7.433 10.011 1.00 49.25 87 ASN A N 1
ATOM 659 C CA . ASN A 1 87 ? 6.936 -6.265 9.445 1.00 49.77 87 ASN A CA 1
ATOM 660 C C . ASN A 1 87 ? 5.438 -6.493 9.289 1.00 45.63 87 ASN A C 1
ATOM 661 O O . ASN A 1 87 ? 4.667 -5.579 9.529 1.00 41.00 87 ASN A O 1
ATOM 666 N N . ASP A 1 88 ? 5.008 -7.741 9.029 1.00 46.14 88 ASP A N 1
ATOM 667 C CA . ASP A 1 88 ? 3.605 -8.052 8.770 1.00 49.41 88 ASP A CA 1
ATOM 668 C C . ASP A 1 88 ? 2.714 -7.936 10.004 1.00 43.87 88 ASP A C 1
ATOM 669 O O . ASP A 1 88 ? 1.512 -7.866 9.819 1.00 49.43 88 ASP A O 1
ATOM 674 N N . GLN A 1 89 ? 3.312 -7.904 11.205 1.00 40.57 89 GLN A N 1
ATOM 675 C CA . GLN A 1 89 ? 2.606 -7.779 12.470 1.00 46.05 89 GLN A CA 1
ATOM 676 C C . GLN A 1 89 ? 2.367 -6.292 12.820 1.00 42.31 89 GLN A C 1
ATOM 677 O O . GLN A 1 89 ? 1.696 -5.968 13.807 1.00 41.77 89 GLN A O 1
ATOM 683 N N . PHE A 1 90 ? 2.915 -5.389 12.020 1.00 38.78 90 PHE A N 1
ATOM 684 C CA . PHE A 1 90 ? 2.695 -3.949 12.226 1.00 42.31 90 PHE A CA 1
ATOM 685 C C . PHE A 1 90 ? 1.587 -3.495 11.293 1.00 42.12 90 PHE A C 1
ATOM 686 O O . PHE A 1 90 ? 1.818 -3.239 10.114 1.00 40.55 90 PHE A O 1
ATOM 694 N N . ILE A 1 91 ? 0.364 -3.460 11.818 1.00 41.93 91 ILE A N 1
ATOM 695 C CA . ILE A 1 91 ? -0.808 -3.406 10.968 1.00 40.18 91 ILE A CA 1
ATOM 696 C C . ILE A 1 91 ? -1.498 -2.067 11.132 1.00 40.65 91 ILE A C 1
ATOM 697 O O . ILE A 1 91 ? -2.511 -1.862 10.493 1.00 41.42 91 ILE A O 1
ATOM 702 N N . VAL A 1 92 ? -1.022 -1.193 12.018 1.00 38.99 92 VAL A N 1
ATOM 703 C CA . VAL A 1 92 ? -1.812 -0.001 12.301 1.00 38.59 92 VAL A CA 1
ATOM 704 C C . VAL A 1 92 ? -1.618 0.970 11.149 1.00 37.82 92 VAL A C 1
ATOM 705 O O . VAL A 1 92 ? -0.575 0.965 10.485 1.00 35.70 92 VAL A O 1
ATOM 709 N N . ASP A 1 93 ? -2.587 1.871 10.979 1.00 39.70 93 ASP A N 1
ATOM 710 C CA . ASP A 1 93 ? -2.580 2.806 9.874 1.00 38.78 93 ASP A CA 1
ATOM 711 C C . ASP A 1 93 ? -1.603 3.952 10.151 1.00 37.68 93 ASP A C 1
ATOM 712 O O . ASP A 1 93 ? -1.515 4.453 11.245 1.00 37.37 93 ASP A O 1
ATOM 717 N N . PRO A 1 94 ? -0.866 4.463 9.157 1.00 38.07 94 PRO A N 1
ATOM 718 C CA . PRO A 1 94 ? 0.048 5.565 9.436 1.00 40.11 94 PRO A CA 1
ATOM 719 C C . PRO A 1 94 ? -0.716 6.812 9.875 1.00 37.31 94 PRO A C 1
ATOM 720 O O . PRO A 1 94 ? -0.187 7.639 10.645 1.00 35.12 94 PRO A O 1
ATOM 724 N N . ILE A 1 95 ? -1.947 6.947 9.380 1.00 32.00 95 ILE A N 1
ATOM 725 C CA . ILE A 1 95 ? -2.781 8.063 9.810 1.00 35.93 95 ILE A CA 1
ATOM 726 C C . ILE A 1 95 ? -3.724 7.586 10.905 1.00 38.86 95 ILE A C 1
ATOM 727 O O . ILE A 1 95 ? -4.629 6.792 10.637 1.00 37.79 95 ILE A O 1
ATOM 732 N N . GLN A 1 96 ? -3.468 8.077 12.124 1.00 36.00 96 GLN A N 1
ATOM 733 C CA . GLN A 1 96 ? -4.078 7.532 13.317 1.00 38.18 96 GLN A CA 1
ATOM 73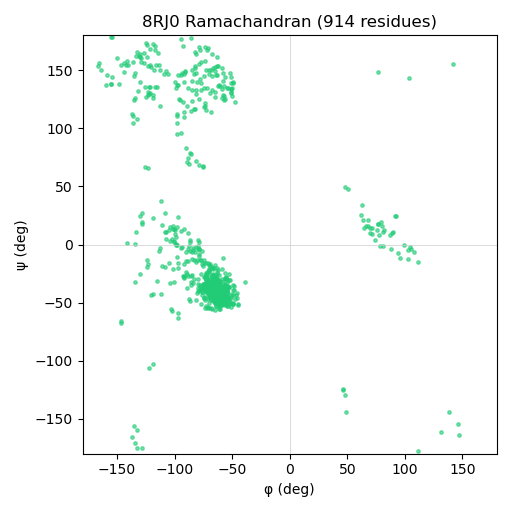4 C C . GLN A 1 96 ? -4.102 8.606 14.397 1.00 36.31 96 GLN A C 1
ATOM 735 O O . GLN A 1 96 ? -3.124 9.311 14.602 1.00 33.45 96 GLN A O 1
ATOM 741 N N . GLY A 1 97 ? -5.226 8.673 15.108 1.00 35.14 97 GLY A N 1
ATOM 742 C CA . GLY A 1 97 ? -5.297 9.414 16.355 1.00 35.70 97 GLY A CA 1
ATOM 743 C C . GLY A 1 97 ? -4.540 8.692 17.451 1.00 35.93 97 GLY A C 1
ATOM 744 O O . GLY A 1 97 ? -4.122 7.532 17.280 1.00 35.45 97 GLY A O 1
ATOM 745 N N . GLY A 1 98 ? -4.330 9.409 18.555 1.00 33.39 98 GLY A N 1
ATOM 746 C CA . GLY A 1 98 ? -3.571 8.860 19.662 1.00 34.93 98 GLY A CA 1
ATOM 747 C C . GLY A 1 98 ? -2.122 9.293 19.729 1.00 36.60 98 GLY A C 1
ATOM 748 O O . GLY A 1 98 ? -1.386 8.805 20.600 1.00 35.88 98 GLY A O 1
ATOM 749 N N . ALA A 1 99 ? -1.704 10.123 18.769 1.00 31.36 99 ALA A N 1
ATOM 750 C CA . ALA A 1 99 ? -0.372 10.726 18.775 1.00 32.19 99 ALA A CA 1
ATOM 751 C C . ALA A 1 99 ? 0.729 9.718 18.603 1.00 36.17 99 ALA A C 1
ATOM 752 O O . ALA A 1 99 ? 1.864 10.055 18.883 1.00 38.71 99 ALA A O 1
ATOM 754 N N . GLY A 1 100 ? 0.408 8.496 18.153 1.00 34.52 100 GLY A N 1
ATOM 755 C CA . GLY A 1 100 ? 1.459 7.543 17.920 1.00 32.92 100 GLY A CA 1
ATOM 756 C C . GLY A 1 100 ? 1.439 6.444 18.995 1.00 40.90 100 GLY A C 1
ATOM 757 O O . GLY A 1 100 ? 2.212 5.489 18.912 1.00 38.32 100 GLY A O 1
ATOM 758 N N . THR A 1 101 ? 0.603 6.579 20.010 1.00 34.54 101 THR A N 1
ATOM 759 C CA . THR A 1 101 ? 0.384 5.493 20.980 1.00 40.02 101 THR A CA 1
ATOM 760 C C . THR A 1 101 ? 0.180 4.136 20.302 1.00 37.22 101 THR A C 1
ATOM 761 O O . THR A 1 101 ? 0.744 3.108 20.734 1.00 38.70 101 THR A O 1
ATOM 765 N N . SER A 1 102 ? -0.650 4.093 19.271 1.00 36.38 102 SER A N 1
ATOM 766 C CA . SER A 1 102 ? -0.987 2.835 18.625 1.00 39.06 102 SER A CA 1
ATOM 767 C C . SER A 1 102 ? 0.204 2.216 17.920 1.00 39.59 102 SER A C 1
ATOM 768 O O . SER A 1 102 ? 0.304 0.992 17.813 1.00 38.35 102 SER A O 1
ATOM 771 N N . ILE A 1 103 ? 1.096 3.048 17.385 1.00 33.73 103 ILE A N 1
ATOM 772 C CA . ILE A 1 103 ? 2.341 2.551 16.823 1.00 34.21 103 ILE A CA 1
ATOM 773 C C . ILE A 1 103 ? 3.250 2.047 17.953 1.00 41.66 103 ILE A C 1
ATOM 774 O O . ILE A 1 103 ? 3.855 0.987 17.848 1.00 38.66 103 ILE A O 1
ATOM 779 N N . ASN A 1 104 ? 3.378 2.807 19.054 1.00 37.74 104 ASN A N 1
ATOM 780 C CA . ASN A 1 104 ? 4.227 2.359 20.137 1.00 40.38 104 ASN A CA 1
ATOM 781 C C . ASN A 1 104 ? 3.721 1.018 20.704 1.00 42.13 104 ASN A C 1
ATOM 782 O O . ASN A 1 104 ? 4.482 0.088 20.955 1.00 41.43 104 ASN A O 1
ATOM 787 N N . MET A 1 105 ? 2.412 0.891 20.809 1.00 41.66 105 MET A N 1
ATOM 788 C CA . MET A 1 105 ? 1.746 -0.271 21.372 1.00 43.01 105 MET A CA 1
ATOM 789 C C . MET A 1 105 ? 1.868 -1.459 20.425 1.00 48.20 105 MET A C 1
ATOM 790 O O . MET A 1 105 ? 2.021 -2.606 20.885 1.00 46.13 105 MET A O 1
ATOM 795 N N . ASN A 1 106 ? 1.785 -1.211 19.118 1.00 44.35 106 ASN A N 1
ATOM 796 C CA . ASN A 1 106 ? 2.003 -2.268 18.148 1.00 45.69 106 ASN A CA 1
ATOM 797 C C . ASN A 1 106 ? 3.406 -2.849 18.357 1.00 52.16 106 ASN A C 1
ATOM 798 O O . ASN A 1 106 ? 3.557 -4.080 18.349 1.00 45.67 106 ASN A O 1
ATOM 803 N N . ALA A 1 107 ? 4.425 -1.984 18.565 1.00 46.34 107 ALA A N 1
ATOM 804 C CA . ALA A 1 107 ? 5.758 -2.473 18.878 1.00 47.13 107 ALA A CA 1
ATOM 805 C C . ALA A 1 107 ? 5.764 -3.226 20.218 1.00 47.77 107 ALA A C 1
ATOM 806 O O . ALA A 1 107 ? 6.303 -4.315 20.269 1.00 43.65 107 ALA A O 1
ATOM 808 N N . ASN A 1 108 ? 5.214 -2.633 21.289 1.00 41.90 108 ASN A N 1
ATOM 809 C CA . ASN A 1 108 ? 5.267 -3.197 22.629 1.00 49.16 108 ASN A CA 1
ATOM 810 C C . ASN A 1 108 ? 4.617 -4.589 22.627 1.00 49.59 108 ASN A C 1
ATOM 811 O O . ASN A 1 108 ? 5.147 -5.515 23.241 1.00 48.70 108 ASN A O 1
ATOM 816 N N . GLU A 1 109 ? 3.505 -4.746 21.892 1.00 49.33 109 GLU A N 1
ATOM 817 C CA . GLU A 1 109 ? 2.709 -5.961 21.902 1.00 48.01 109 GLU A CA 1
ATOM 818 C C . GLU A 1 109 ? 3.434 -7.058 21.130 1.00 51.05 109 GLU A C 1
ATOM 819 O O . GLU A 1 109 ? 3.530 -8.182 21.610 1.00 48.15 109 GLU A O 1
ATOM 825 N N . VAL A 1 110 ? 3.920 -6.736 19.933 1.00 48.63 110 VAL A N 1
ATOM 826 C CA . VAL A 1 110 ? 4.614 -7.688 19.063 1.00 46.40 110 VAL A CA 1
ATOM 827 C C . VAL A 1 110 ? 5.841 -8.207 19.775 1.00 52.33 110 VAL A C 1
ATOM 828 O O . VAL A 1 110 ? 6.118 -9.414 19.750 1.00 50.12 110 VAL A O 1
ATOM 832 N N . ILE A 1 111 ? 6.585 -7.283 20.383 1.00 48.27 111 ILE A N 1
ATOM 833 C CA . ILE A 1 111 ? 7.806 -7.684 21.047 1.00 50.76 111 ILE A CA 1
ATOM 834 C C . ILE A 1 111 ? 7.461 -8.559 22.272 1.00 64.64 111 ILE A C 1
ATOM 835 O O . ILE A 1 111 ? 8.175 -9.518 22.522 1.00 58.14 111 ILE A O 1
ATOM 840 N N . ALA A 1 112 ? 6.416 -8.189 23.055 1.00 54.96 112 ALA A N 1
ATOM 841 C CA . ALA A 1 112 ? 6.117 -8.859 24.301 1.00 58.19 112 ALA A CA 1
ATOM 842 C C . ALA A 1 112 ? 5.729 -10.289 23.960 1.00 53.60 112 ALA A C 1
ATOM 843 O O . ALA A 1 112 ? 6.262 -11.216 24.556 1.00 52.82 112 ALA A O 1
ATOM 845 N N . ASN A 1 113 ? 4.857 -10.418 22.962 1.00 47.20 113 ASN A N 1
ATOM 846 C CA . ASN A 1 113 ? 4.310 -11.697 22.563 1.00 50.72 113 ASN A CA 1
ATOM 847 C C . ASN A 1 113 ? 5.355 -12.606 21.954 1.00 53.30 113 ASN A C 1
ATOM 848 O O . ASN A 1 113 ? 5.297 -13.820 22.167 1.00 51.53 113 ASN A O 1
ATOM 853 N N . ARG A 1 114 ? 6.294 -12.036 21.191 1.00 48.61 114 ARG A N 1
ATOM 854 C CA . ARG A 1 114 ? 7.335 -12.858 20.615 1.00 49.51 114 ARG A CA 1
ATOM 855 C C . ARG A 1 114 ? 8.301 -13.302 21.710 1.00 55.84 114 ARG A C 1
ATOM 856 O O . ARG A 1 114 ? 8.822 -14.418 21.675 1.00 55.13 114 ARG A O 1
ATOM 864 N N . ALA A 1 115 ? 8.578 -12.400 22.661 1.00 52.64 115 ALA A N 1
ATOM 865 C CA . ALA A 1 115 ? 9.405 -12.727 23.805 1.00 53.17 115 ALA A CA 1
ATOM 866 C C . ALA A 1 115 ? 8.783 -13.881 24.616 1.00 59.96 115 ALA A C 1
ATOM 867 O O . ALA A 1 115 ? 9.497 -14.749 25.127 1.00 54.08 115 ALA A O 1
ATOM 869 N N . LEU A 1 116 ? 7.451 -13.859 24.761 1.00 57.76 116 LEU A N 1
ATOM 870 C CA . LEU A 1 116 ? 6.723 -14.884 25.486 1.00 61.04 116 LEU A CA 1
ATOM 871 C C . LEU A 1 116 ? 6.890 -16.224 24.756 1.00 67.02 116 LEU A C 1
ATOM 872 O O . LEU A 1 116 ? 7.203 -17.240 25.378 1.00 60.98 116 LEU A O 1
ATOM 877 N N . GLU A 1 117 ? 6.691 -16.210 23.435 1.00 58.80 117 GLU A N 1
ATOM 878 C CA . GLU A 1 117 ? 6.860 -17.390 22.612 1.00 63.03 117 GLU A CA 1
ATOM 879 C C . GLU A 1 117 ? 8.287 -17.903 22.723 1.00 68.17 117 GLU A C 1
ATOM 880 O O . GLU A 1 117 ? 8.492 -19.112 22.726 1.00 67.47 117 GLU A O 1
ATOM 886 N N . LEU A 1 118 ? 9.287 -17.013 22.804 1.00 68.06 118 LEU A N 1
ATOM 887 C CA . LEU A 1 118 ? 10.659 -17.472 22.945 1.00 65.49 118 LEU A CA 1
ATOM 888 C C . LEU A 1 118 ? 10.940 -18.083 24.323 1.00 67.48 118 LEU A C 1
ATOM 889 O O . LEU A 1 118 ? 11.913 -18.819 24.466 1.00 62.47 118 LEU A O 1
ATOM 894 N N . MET A 1 119 ? 10.155 -17.789 25.360 1.00 61.69 119 MET A N 1
ATOM 895 C CA . MET A 1 119 ? 10.426 -18.457 26.619 1.00 73.87 119 MET A CA 1
ATOM 896 C C . MET A 1 119 ? 9.391 -19.564 26.847 1.00 76.53 119 MET A C 1
ATOM 897 O O . MET A 1 119 ? 9.249 -20.044 27.965 1.00 76.02 119 MET A O 1
ATOM 902 N N . GLY A 1 120 ? 8.648 -19.945 25.790 1.00 71.30 120 GLY A N 1
ATOM 903 C CA . GLY A 1 120 ? 7.756 -21.091 25.834 1.00 72.58 120 GLY A CA 1
ATOM 904 C C . GLY A 1 120 ? 6.429 -20.769 26.509 1.00 74.51 120 GLY A C 1
ATOM 905 O O . GLY A 1 120 ? 5.669 -21.668 26.849 1.00 76.94 120 GLY A O 1
ATOM 906 N N . GLU A 1 121 ? 6.109 -19.477 26.661 1.00 64.46 121 GLU A N 1
ATOM 907 C CA . GLU A 1 121 ? 4.836 -19.081 27.230 1.00 65.28 121 GLU A CA 1
ATOM 908 C C . GLU A 1 121 ? 3.816 -18.853 26.109 1.00 68.26 121 GLU A C 1
ATOM 909 O O . GLU A 1 121 ? 4.146 -18.945 24.916 1.00 67.23 121 GLU A O 1
ATOM 915 N N . GLU A 1 122 ? 2.554 -18.665 26.523 1.00 60.04 122 GLU A N 1
ATOM 916 C CA . GLU A 1 122 ? 1.459 -18.339 25.626 1.00 64.51 122 GLU A CA 1
ATOM 917 C C . GLU A 1 122 ? 1.485 -16.840 25.324 1.00 63.56 122 GLU A C 1
ATOM 918 O O . GLU A 1 122 ? 1.524 -16.021 26.244 1.00 57.83 122 GLU A O 1
ATOM 924 N N . LYS A 1 123 ? 1.362 -16.508 24.042 1.00 65.88 123 LYS A N 1
ATOM 925 C CA . LYS A 1 123 ? 1.021 -15.141 23.654 1.00 62.92 123 LYS A CA 1
ATOM 926 C C . LYS A 1 123 ? -0.192 -14.666 24.449 1.00 65.68 123 LYS A C 1
ATOM 927 O O . LYS A 1 123 ? -1.133 -15.428 24.676 1.00 60.68 123 LYS A O 1
ATOM 933 N N . GLY A 1 124 ? -0.163 -13.396 24.887 1.00 55.97 124 GLY A N 1
ATOM 934 C CA . GLY A 1 124 ? -1.255 -12.859 25.682 1.00 60.40 124 GLY A CA 1
ATOM 935 C C . GLY A 1 124 ? -0.996 -12.920 27.187 1.00 59.48 124 GLY A C 1
ATOM 936 O O . GLY A 1 124 ? -1.710 -12.270 27.936 1.00 61.47 124 GLY A O 1
ATOM 937 N N . ASN A 1 125 ? 0.041 -13.641 27.627 1.00 57.70 125 ASN A N 1
ATOM 938 C CA . ASN A 1 125 ? 0.297 -13.798 29.046 1.00 63.45 125 ASN A CA 1
ATOM 939 C C . ASN A 1 125 ? 1.116 -12.633 29.575 1.00 58.23 125 ASN A C 1
ATOM 940 O O . ASN A 1 125 ? 2.321 -12.744 29.811 1.00 72.79 125 ASN A O 1
ATOM 945 N N . TYR A 1 126 ? 0.418 -11.522 29.775 1.00 65.06 126 TYR A N 1
ATOM 946 C CA . TYR A 1 126 ? 1.043 -10.260 30.103 1.00 65.62 126 TYR A CA 1
ATOM 947 C C . TYR A 1 126 ? 1.421 -10.251 31.574 1.00 71.16 126 TYR A C 1
ATOM 948 O O . TYR A 1 126 ? 2.184 -9.380 32.000 1.00 62.26 126 TYR A O 1
ATOM 957 N N . SER A 1 127 ? 0.983 -11.285 32.312 1.00 60.78 127 SER A N 1
ATOM 958 C CA . SER A 1 127 ? 1.444 -11.493 33.667 1.00 60.04 127 SER A CA 1
ATOM 959 C C . SER A 1 127 ? 2.941 -11.755 33.669 1.00 56.40 127 SER A C 1
ATOM 960 O O . SER A 1 127 ? 3.626 -11.327 34.596 1.00 67.77 127 SER A O 1
ATOM 963 N N . LYS A 1 128 ? 3.441 -12.483 32.660 1.00 61.79 128 LYS A N 1
ATOM 964 C CA . LYS A 1 128 ? 4.858 -12.823 32.588 1.00 65.63 128 LYS A CA 1
ATOM 965 C C . LYS A 1 128 ? 5.656 -11.721 31.877 1.00 61.87 128 LYS A C 1
ATOM 966 O O . LYS A 1 128 ? 6.750 -11.365 32.327 1.00 59.81 128 LYS A O 1
ATOM 972 N N . ILE A 1 129 ? 5.161 -11.242 30.725 1.00 69.24 129 ILE A N 1
ATOM 973 C CA . ILE A 1 129 ? 5.796 -10.117 30.014 1.00 60.39 129 ILE A CA 1
ATOM 974 C C . ILE A 1 129 ? 4.721 -9.146 29.523 1.00 54.24 129 ILE A C 1
ATOM 975 O O . ILE A 1 129 ? 3.946 -9.506 28.641 1.00 53.70 129 ILE A O 1
ATOM 980 N N . SER A 1 130 ? 4.713 -7.941 30.120 1.00 50.03 130 SER A N 1
ATOM 981 C CA . SER A 1 130 ? 3.717 -6.924 29.877 1.00 56.88 130 SER A CA 1
ATOM 982 C C . SER A 1 130 ? 4.199 -5.913 28.812 1.00 51.79 130 SER A C 1
ATOM 983 O O . SER A 1 130 ? 5.247 -5.305 28.999 1.00 46.25 130 SER A O 1
ATOM 986 N N . PRO A 1 131 ? 3.433 -5.693 27.706 1.00 51.49 131 PRO A N 1
ATOM 987 C CA . PRO A 1 131 ? 3.694 -4.592 26.758 1.00 46.17 131 PRO A CA 1
ATOM 988 C C . PRO A 1 131 ? 3.905 -3.275 27.492 1.00 45.66 131 PRO A C 1
ATOM 989 O O . PRO A 1 131 ? 4.914 -2.623 27.256 1.00 52.41 131 PRO A O 1
ATOM 993 N N . ASN A 1 132 ? 3.031 -2.954 28.449 1.00 44.51 132 ASN A N 1
ATOM 994 C CA . ASN A 1 132 ? 3.137 -1.704 29.205 1.00 46.56 132 ASN A CA 1
ATOM 995 C C . ASN A 1 132 ? 4.260 -1.668 30.243 1.00 51.97 132 ASN A C 1
ATOM 996 O O . ASN A 1 132 ? 5.108 -0.756 30.234 1.00 49.50 132 ASN A O 1
ATOM 1001 N N . SER A 1 133 ? 4.266 -2.673 31.144 1.00 54.91 133 SER A N 1
ATOM 1002 C CA . SER A 1 133 ? 5.097 -2.658 32.339 1.00 52.35 133 SER A CA 1
ATOM 1003 C C . SER A 1 133 ? 6.524 -3.044 32.047 1.00 53.21 133 SER A C 1
ATOM 1004 O O . SER A 1 133 ? 7.412 -2.579 32.744 1.00 52.71 133 SER A O 1
ATOM 1007 N N . HIS A 1 134 ? 6.728 -3.953 31.096 1.00 48.93 134 HIS A N 1
ATOM 1008 C CA . HIS A 1 134 ? 8.091 -4.353 30.781 1.00 53.84 134 HIS A CA 1
ATOM 1009 C C . HIS A 1 134 ? 8.619 -3.709 29.476 1.00 53.99 134 HIS A C 1
ATOM 1010 O O . HIS A 1 134 ? 9.707 -3.119 29.486 1.00 51.04 134 HIS A O 1
ATOM 1017 N N . VAL A 1 135 ? 7.907 -3.881 28.347 1.00 47.08 135 VAL A N 1
ATOM 1018 C CA . VAL A 1 135 ? 8.477 -3.468 27.070 1.00 50.86 135 VAL A CA 1
ATOM 1019 C C . VAL A 1 135 ? 8.477 -1.938 27.001 1.00 45.55 135 VAL A C 1
ATOM 1020 O O . VAL A 1 135 ? 9.366 -1.367 26.364 1.00 44.93 135 VAL A O 1
ATOM 1024 N N . ASN A 1 136 ? 7.518 -1.285 27.684 1.00 45.62 136 ASN A N 1
ATOM 1025 C CA . ASN A 1 136 ? 7.391 0.174 27.671 1.00 46.13 136 ASN A CA 1
ATOM 1026 C C . ASN A 1 136 ? 7.997 0.815 28.925 1.00 50.13 136 ASN A C 1
ATOM 1027 O O . ASN A 1 136 ? 7.775 1.994 29.217 1.00 42.34 136 ASN A O 1
ATOM 1032 N N . MET A 1 137 ? 8.767 0.029 29.708 1.00 47.74 137 MET A N 1
ATOM 1033 C CA . MET A 1 137 ? 9.215 0.465 31.016 1.00 45.34 137 MET A CA 1
ATOM 1034 C C . MET A 1 137 ? 10.078 1.707 30.874 1.00 41.27 137 MET A C 1
ATOM 1035 O O . MET A 1 137 ? 10.966 1.737 30.055 1.00 43.93 137 MET A O 1
ATOM 1040 N N . SER A 1 138 ? 9.860 2.676 31.758 1.00 44.04 138 SER A N 1
ATOM 1041 C CA . SER A 1 138 ? 10.607 3.923 31.850 1.00 46.61 138 SER A CA 1
ATOM 1042 C C . SER A 1 138 ? 10.314 4.850 30.642 1.00 47.52 138 SER A C 1
ATOM 1043 O O . SER A 1 138 ? 10.981 5.859 30.517 1.00 45.02 138 SER A O 1
ATOM 1046 N N . GLN A 1 139 ? 9.320 4.535 29.799 1.00 48.80 139 GLN A N 1
ATOM 1047 C CA . GLN A 1 139 ? 9.073 5.274 28.562 1.00 46.23 139 GLN A CA 1
ATOM 1048 C C . GLN A 1 139 ? 7.633 5.792 28.505 1.00 48.43 139 GLN A C 1
ATOM 1049 O O . GLN A 1 139 ? 6.733 5.332 29.226 1.00 46.39 139 GLN A O 1
ATOM 1055 N N . SER A 1 140 ? 7.387 6.583 27.467 1.00 37.38 140 SER A N 1
ATOM 1056 C CA . SER A 1 140 ? 6.087 7.036 26.987 1.00 36.48 140 SER A CA 1
ATOM 1057 C C . SER A 1 140 ? 6.038 6.865 25.473 1.00 40.77 140 SER A C 1
ATOM 1058 O O . SER A 1 140 ? 7.072 6.837 24.806 1.00 40.83 140 SER A O 1
ATOM 1061 N N . THR A 1 141 ? 4.828 6.880 24.909 1.00 36.96 141 THR A N 1
ATOM 1062 C CA . THR A 1 141 ? 4.686 7.122 23.499 1.00 42.92 141 THR A CA 1
ATOM 1063 C C . THR A 1 141 ? 5.560 8.309 23.111 1.00 37.00 141 THR A C 1
ATOM 1064 O O . THR A 1 141 ? 6.126 8.299 22.058 1.00 39.62 141 THR A O 1
ATOM 1068 N N . ASN A 1 142 ? 5.561 9.349 23.945 1.00 39.32 142 ASN A N 1
ATOM 1069 C CA . ASN A 1 142 ? 5.968 10.697 23.593 1.00 37.19 142 ASN A CA 1
ATOM 1070 C C . ASN A 1 142 ? 7.477 10.840 23.643 1.00 40.30 142 ASN A C 1
ATOM 1071 O O . ASN A 1 142 ? 8.024 11.879 23.229 1.00 38.66 142 ASN A O 1
ATOM 1076 N N . ASP A 1 143 ? 8.177 9.753 24.032 1.00 38.67 143 ASP A N 1
ATOM 1077 C CA . ASP A 1 143 ? 9.603 9.697 23.802 1.00 37.19 143 ASP A CA 1
ATOM 1078 C C . ASP A 1 143 ? 9.973 8.531 22.887 1.00 38.32 143 ASP A C 1
ATOM 1079 O O . ASP A 1 143 ? 10.784 8.669 21.971 1.00 38.95 143 ASP A O 1
ATOM 1084 N N . ALA A 1 144 ? 9.388 7.355 23.087 1.00 40.87 144 ALA A N 1
ATOM 1085 C CA . ALA A 1 144 ? 9.728 6.231 22.247 1.00 40.21 144 ALA A CA 1
ATOM 1086 C C . ALA A 1 144 ? 9.392 6.508 20.779 1.00 40.37 144 ALA A C 1
ATOM 1087 O O . ALA A 1 144 ? 10.161 6.166 19.907 1.00 36.29 144 ALA A O 1
ATOM 1089 N N . PHE A 1 145 ? 8.196 7.025 20.498 1.00 41.67 145 PHE A N 1
ATOM 1090 C CA . PHE A 1 145 ? 7.730 7.192 19.132 1.00 41.15 145 PHE A CA 1
ATOM 1091 C C . PHE A 1 145 ? 8.556 8.251 18.400 1.00 37.05 145 PHE A C 1
ATOM 1092 O O . PHE A 1 145 ? 9.116 7.971 17.357 1.00 37.66 145 PHE A O 1
ATOM 1100 N N . PRO A 1 146 ? 8.694 9.487 18.879 1.00 38.27 146 PRO A N 1
ATOM 1101 C CA . PRO A 1 146 ? 9.608 10.411 18.230 1.00 36.63 146 PRO A CA 1
ATOM 1102 C C . PRO A 1 146 ? 11.064 9.960 18.103 1.00 36.69 146 PRO A C 1
ATOM 1103 O O . PRO A 1 146 ? 11.714 10.276 17.107 1.00 39.97 146 PRO A O 1
ATOM 1107 N N . THR A 1 147 ? 11.566 9.200 19.096 1.00 37.65 147 THR A N 1
ATOM 1108 C CA . THR A 1 147 ? 12.973 8.839 19.069 1.00 38.30 147 THR A CA 1
ATOM 1109 C C . THR A 1 147 ? 13.158 7.881 17.906 1.00 35.87 147 THR A C 1
ATOM 1110 O O . THR A 1 147 ? 14.098 8.040 17.108 1.00 39.01 147 THR A O 1
ATOM 1114 N N . ALA A 1 148 ? 12.223 6.954 17.794 1.00 33.77 148 ALA A N 1
ATOM 1115 C CA . ALA A 1 148 ? 12.221 6.006 16.692 1.00 35.65 148 ALA A CA 1
ATOM 1116 C C . ALA A 1 148 ? 12.115 6.730 15.339 1.00 40.50 148 ALA A C 1
ATOM 1117 O O . ALA A 1 148 ? 12.787 6.391 14.354 1.00 36.47 148 ALA A O 1
ATOM 1119 N N . THR A 1 149 ? 11.271 7.751 15.286 1.00 38.05 149 THR A N 1
ATOM 1120 C CA . THR A 1 149 ? 11.108 8.525 14.059 1.00 37.03 149 THR A CA 1
ATOM 1121 C C . THR A 1 149 ? 12.391 9.281 13.738 1.00 36.79 149 THR A C 1
ATOM 1122 O O . THR A 1 149 ? 12.802 9.293 12.584 1.00 35.24 149 THR A O 1
ATOM 1126 N N . HIS A 1 150 ? 13.043 9.907 14.741 1.00 35.30 150 HIS A N 1
ATOM 1127 C CA . HIS A 1 150 ? 14.290 10.605 14.458 1.00 34.55 150 HIS A CA 1
ATOM 1128 C C . HIS A 1 150 ? 15.268 9.619 13.808 1.00 35.88 150 HIS A C 1
ATOM 1129 O O . HIS A 1 150 ? 15.928 9.951 12.839 1.00 33.68 150 HIS A O 1
ATOM 1136 N N . ILE A 1 151 ? 15.361 8.392 14.361 1.00 34.67 151 ILE A N 1
ATOM 1137 C CA . ILE A 1 151 ? 16.315 7.423 13.879 1.00 35.28 151 ILE A CA 1
ATOM 1138 C C . ILE A 1 151 ? 15.973 6.973 12.459 1.00 35.16 151 ILE A C 1
ATOM 1139 O O . ILE A 1 151 ? 16.880 6.897 11.610 1.00 39.32 151 ILE A O 1
ATOM 1144 N N . ALA A 1 152 ? 14.665 6.706 12.192 1.00 32.29 152 ALA A N 1
ATOM 1145 C CA . ALA A 1 152 ? 14.185 6.280 10.876 1.00 37.32 152 ALA A CA 1
ATOM 1146 C C . ALA A 1 152 ? 14.461 7.349 9.815 1.00 35.51 152 ALA A C 1
ATOM 1147 O O . ALA A 1 152 ? 14.963 7.073 8.738 1.00 35.74 152 ALA A O 1
ATOM 1149 N N . VAL A 1 153 ? 14.164 8.594 10.158 1.00 35.61 153 VAL A N 1
ATOM 1150 C CA . VAL A 1 153 ? 14.300 9.711 9.238 1.00 33.78 153 VAL A CA 1
ATOM 1151 C C . VAL A 1 153 ? 15.771 9.931 8.949 1.00 35.83 153 VAL A C 1
ATOM 1152 O O . VAL A 1 153 ? 16.131 10.139 7.793 1.00 40.42 153 VAL A O 1
ATOM 1156 N N . LEU A 1 154 ? 16.606 9.907 9.987 1.00 33.41 154 LEU A N 1
ATOM 1157 C CA . LEU A 1 154 ? 18.037 10.021 9.785 1.00 36.33 154 LEU A CA 1
ATOM 1158 C C . LEU A 1 154 ? 18.548 8.943 8.832 1.00 33.52 154 LEU A C 1
ATOM 1159 O O . LEU A 1 154 ? 19.355 9.233 7.960 1.00 36.43 154 LEU A O 1
ATOM 1164 N N . SER A 1 155 ? 18.168 7.701 9.044 1.00 34.92 155 SER A N 1
ATOM 1165 C CA . SER A 1 155 ? 18.602 6.612 8.169 1.00 36.20 155 SER A CA 1
ATOM 1166 C C . SER A 1 155 ? 18.120 6.840 6.736 1.00 39.14 155 SER A C 1
ATOM 1167 O O . SER A 1 155 ? 18.899 6.725 5.778 1.00 38.41 155 SER A O 1
ATOM 1170 N N . LEU A 1 156 ? 16.844 7.219 6.573 1.00 37.05 156 LEU A N 1
ATOM 1171 C CA . LEU A 1 156 ? 16.336 7.477 5.240 1.00 36.43 156 LEU A CA 1
ATOM 1172 C C . LEU A 1 156 ? 17.004 8.688 4.579 1.00 33.66 156 LEU A C 1
ATOM 1173 O O . LEU A 1 156 ? 17.313 8.588 3.382 1.00 34.38 156 LEU A O 1
ATOM 1178 N N . LEU A 1 157 ? 17.346 9.729 5.350 1.00 32.14 157 LEU A N 1
ATOM 1179 C CA . LEU A 1 157 ? 18.004 10.902 4.793 1.00 32.59 157 LEU A CA 1
ATOM 1180 C C . LEU A 1 157 ? 19.383 10.525 4.296 1.00 34.97 157 LEU A C 1
ATOM 1181 O O . LEU A 1 157 ? 19.897 11.044 3.307 1.00 33.47 157 LEU A O 1
ATOM 1186 N N . ASN A 1 158 ? 20.052 9.658 5.056 1.00 34.18 158 ASN A N 1
ATOM 1187 C CA . ASN A 1 158 ? 21.411 9.297 4.669 1.00 36.54 158 ASN A CA 1
ATOM 1188 C C . ASN A 1 158 ? 21.371 8.577 3.339 1.00 36.19 158 ASN A C 1
ATOM 1189 O O . ASN A 1 158 ? 22.205 8.876 2.490 1.00 39.82 158 ASN A O 1
ATOM 1194 N N . GLN A 1 159 ? 20.376 7.687 3.145 1.00 34.29 159 GLN A N 1
ATOM 1195 C CA . GLN A 1 159 ? 20.255 7.041 1.854 1.00 37.62 159 GLN A CA 1
ATOM 1196 C C . GLN A 1 159 ? 19.892 8.068 0.779 1.00 34.60 159 GLN A C 1
ATOM 1197 O O . GLN A 1 159 ? 20.445 8.013 -0.291 1.00 35.38 159 GLN A O 1
ATOM 1203 N N . LEU A 1 160 ? 18.952 9.005 1.040 1.00 33.51 160 LEU A N 1
ATOM 1204 C CA . LEU A 1 160 ? 18.628 9.990 0.015 1.00 31.28 160 LEU A CA 1
ATOM 1205 C C . LEU A 1 160 ? 19.868 10.767 -0.385 1.00 31.43 160 LEU A C 1
ATOM 1206 O O . LEU A 1 160 ? 20.071 11.128 -1.548 1.00 35.00 160 LEU A O 1
ATOM 1211 N N . ILE A 1 161 ? 20.670 11.150 0.613 1.00 33.66 161 ILE A N 1
ATOM 1212 C CA . ILE A 1 161 ? 21.835 11.981 0.351 1.00 34.57 161 ILE A CA 1
ATOM 1213 C C . ILE A 1 161 ? 22.795 11.230 -0.582 1.00 34.51 161 ILE A C 1
ATOM 1214 O O . ILE A 1 161 ? 23.353 11.796 -1.500 1.00 33.73 161 ILE A O 1
ATOM 1219 N N . GLU A 1 162 ? 23.047 9.967 -0.285 1.00 39.27 162 GLU A N 1
ATOM 1220 C CA . GLU A 1 162 ? 23.914 9.151 -1.136 1.00 40.24 162 GLU A CA 1
ATOM 1221 C C . GLU A 1 162 ? 23.354 9.042 -2.554 1.00 36.14 162 GLU A C 1
ATOM 1222 O O . GLU A 1 162 ? 24.091 9.224 -3.524 1.00 38.80 162 GLU A O 1
ATOM 1228 N N . THR A 1 163 ? 22.031 8.812 -2.697 1.00 33.49 163 THR A N 1
ATOM 1229 C CA . THR A 1 163 ? 21.426 8.746 -4.004 1.00 30.88 163 THR A CA 1
ATOM 1230 C C . THR A 1 163 ? 21.570 10.092 -4.727 1.00 32.72 163 THR A C 1
ATOM 1231 O O . THR A 1 163 ? 21.809 10.151 -5.935 1.00 30.60 163 THR A O 1
ATOM 1235 N N . THR A 1 164 ? 21.384 11.191 -3.980 1.00 34.10 164 THR A N 1
ATOM 1236 C CA . THR A 1 164 ? 21.401 12.524 -4.600 1.00 30.01 164 THR A CA 1
ATOM 1237 C C . THR A 1 164 ? 22.818 12.850 -5.076 1.00 34.15 164 THR A C 1
ATOM 1238 O O . THR A 1 164 ? 22.993 13.494 -6.109 1.00 37.03 164 THR A O 1
ATOM 1242 N N . LYS A 1 165 ? 23.823 12.484 -4.275 1.00 35.51 165 LYS A N 1
ATOM 1243 C CA . LYS A 1 165 ? 25.232 12.713 -4.599 1.00 33.88 165 LYS A CA 1
ATOM 1244 C C . LYS A 1 165 ? 25.582 11.955 -5.885 1.00 38.71 165 LYS A C 1
ATOM 1245 O O . LYS A 1 165 ? 26.178 12.515 -6.796 1.00 34.23 165 LYS A O 1
ATOM 1251 N N . TYR A 1 166 ? 25.129 10.700 -5.998 1.00 35.80 166 TYR A N 1
ATOM 1252 C CA . TYR A 1 166 ? 25.255 9.955 -7.249 1.00 38.39 166 TYR A CA 1
ATOM 1253 C C . TYR A 1 166 ? 24.630 10.710 -8.430 1.00 38.46 166 TYR A C 1
ATOM 1254 O O . TYR A 1 166 ? 25.264 10.882 -9.455 1.00 36.18 166 TYR A O 1
ATOM 1263 N N . MET A 1 167 ? 23.410 11.244 -8.269 1.00 35.65 167 MET A N 1
ATOM 1264 C CA . MET A 1 167 ? 22.750 11.935 -9.368 1.00 34.51 167 MET A CA 1
ATOM 1265 C C . MET A 1 167 ? 23.510 13.201 -9.726 1.00 32.92 167 MET A C 1
ATOM 1266 O O . MET A 1 167 ? 23.696 13.540 -10.907 1.00 33.53 167 MET A O 1
ATOM 1271 N N . GLN A 1 168 ? 23.991 13.881 -8.695 1.00 32.77 168 GLN A N 1
ATOM 1272 C CA . GLN A 1 168 ? 24.648 15.172 -8.878 1.00 34.28 168 GLN A CA 1
ATOM 1273 C C . GLN A 1 168 ? 25.919 14.944 -9.672 1.00 37.51 168 GLN A C 1
ATOM 1274 O O . GLN A 1 168 ? 26.263 15.712 -10.577 1.00 32.60 168 GLN A O 1
ATOM 1280 N N . GLN A 1 169 ? 26.610 13.856 -9.323 1.00 36.81 169 GLN A N 1
ATOM 1281 C CA . GLN A 1 169 ? 27.845 13.514 -10.053 1.00 41.33 169 GLN A CA 1
ATOM 1282 C C . GLN A 1 169 ? 27.528 13.141 -11.503 1.00 38.56 169 GLN A C 1
ATOM 1283 O O . GLN A 1 169 ? 28.287 13.502 -12.393 1.00 37.05 169 GLN A O 1
ATOM 1289 N N . GLU A 1 170 ? 26.386 12.477 -11.764 1.00 36.16 170 GLU A N 1
ATOM 1290 C CA . GLU A 1 170 ? 26.063 12.153 -13.144 1.00 36.35 170 GLU A CA 1
ATOM 1291 C C . GLU A 1 170 ? 25.664 13.418 -13.911 1.00 36.96 170 GLU A C 1
ATOM 1292 O O . GLU A 1 170 ? 25.946 13.575 -15.098 1.00 38.76 170 GLU A O 1
ATOM 1298 N N . PHE A 1 171 ? 25.020 14.410 -13.247 1.00 34.88 171 PHE A N 1
ATOM 1299 C CA . PHE A 1 171 ? 24.822 15.675 -13.950 1.00 33.51 171 PHE A CA 1
ATOM 1300 C C . PHE A 1 171 ? 26.160 16.324 -14.339 1.00 36.76 171 PHE A C 1
ATOM 1301 O O . PHE A 1 171 ? 26.272 16.840 -15.451 1.00 37.34 171 PHE A O 1
ATOM 1309 N N . MET A 1 172 ? 27.155 16.314 -13.431 1.00 35.37 172 MET A N 1
ATOM 1310 C CA . MET A 1 172 ? 28.465 16.895 -13.690 1.00 39.97 172 MET A CA 1
ATOM 1311 C C . MET A 1 172 ? 29.198 16.141 -14.818 1.00 38.82 172 MET A C 1
ATOM 1312 O O . MET A 1 172 ? 29.822 16.756 -15.659 1.00 37.65 172 MET A O 1
ATOM 1317 N N . LYS A 1 173 ? 29.042 14.807 -14.926 1.00 37.02 173 LYS A N 1
ATOM 1318 C CA . LYS A 1 173 ? 29.595 14.109 -16.078 1.00 39.03 173 LYS A CA 1
ATOM 1319 C C . LYS A 1 173 ? 28.960 14.570 -17.380 1.00 38.36 173 LYS A C 1
ATOM 1320 O O . LYS A 1 173 ? 29.648 14.675 -18.376 1.00 42.25 173 LYS A O 1
ATOM 1326 N N . LYS A 1 174 ? 27.646 14.833 -17.385 1.00 39.54 174 LYS A N 1
ATOM 1327 C CA . LYS A 1 174 ? 26.991 15.306 -18.597 1.00 35.90 174 LYS A CA 1
ATOM 1328 C C . LYS A 1 174 ? 27.413 16.729 -18.897 1.00 35.10 174 LYS A C 1
ATOM 1329 O O . LYS A 1 174 ? 27.548 17.121 -20.059 1.00 41.02 174 LYS A O 1
ATOM 1335 N N . ALA A 1 175 ? 27.671 17.515 -17.858 1.00 33.66 175 ALA A N 1
ATOM 1336 C CA . ALA A 1 175 ? 28.167 18.860 -18.086 1.00 38.11 175 ALA A CA 1
ATOM 1337 C C . ALA A 1 175 ? 29.518 18.796 -18.841 1.00 41.89 175 ALA A C 1
ATOM 1338 O O . ALA A 1 175 ? 29.770 19.553 -19.797 1.00 39.08 175 ALA A O 1
ATOM 1340 N N . ASP A 1 176 ? 30.390 17.884 -18.379 1.00 44.22 176 ASP A N 1
ATOM 1341 C CA . ASP A 1 176 ? 31.654 17.573 -19.047 1.00 43.43 176 ASP A CA 1
ATOM 1342 C C . ASP A 1 176 ? 31.409 17.069 -20.458 1.00 42.31 176 ASP A C 1
ATOM 1343 O O . ASP A 1 176 ? 31.977 17.595 -21.375 1.00 41.00 176 ASP A O 1
ATOM 1348 N N . GLU A 1 177 ? 30.522 16.100 -20.670 1.00 39.96 177 GLU A N 1
ATOM 1349 C CA . GLU A 1 177 ? 30.300 15.606 -22.026 1.00 38.85 177 GLU A CA 1
ATOM 1350 C C . GLU A 1 177 ? 29.847 16.721 -22.969 1.00 43.67 177 GLU A C 1
ATOM 1351 O O . GLU A 1 177 ? 30.081 16.708 -24.174 1.00 46.40 177 GLU A O 1
ATOM 1357 N N . PHE A 1 178 ? 29.163 17.715 -22.416 1.00 40.70 178 PHE A N 1
ATOM 1358 C CA . PHE A 1 178 ? 28.544 18.733 -23.238 1.00 40.18 178 PHE A CA 1
ATOM 1359 C C . PHE A 1 178 ? 29.266 20.054 -23.157 1.00 39.41 178 PHE A C 1
ATOM 1360 O O . PHE A 1 178 ? 28.692 21.038 -23.617 1.00 38.47 178 PHE A O 1
ATOM 1368 N N . ALA A 1 179 ? 30.461 20.055 -22.556 1.00 39.40 179 ALA A N 1
ATOM 1369 C CA . ALA A 1 179 ? 31.232 21.272 -22.332 1.00 44.49 179 ALA A CA 1
ATOM 1370 C C . ALA A 1 179 ? 31.482 22.031 -23.641 1.00 43.14 179 ALA A C 1
ATOM 1371 O O . ALA A 1 179 ? 31.741 23.221 -23.630 1.00 41.64 179 ALA A O 1
ATOM 1373 N N . GLY A 1 180 ? 31.454 21.361 -24.789 1.00 42.71 180 GLY A N 1
ATOM 1374 C CA . GLY A 1 180 ? 31.808 22.046 -26.032 1.00 41.96 180 GLY A CA 1
ATOM 1375 C C . GLY A 1 180 ? 30.571 22.284 -26.887 1.00 42.27 180 GLY A C 1
ATOM 1376 O O . GLY A 1 180 ? 30.681 22.725 -28.007 1.00 40.96 180 GLY A O 1
ATOM 1377 N N . VAL A 1 181 ? 29.366 21.949 -26.390 1.00 41.97 181 VAL A N 1
ATOM 1378 C CA . VAL A 1 181 ? 28.182 21.938 -27.220 1.00 36.93 181 VAL A CA 1
ATOM 1379 C C . VAL A 1 181 ? 27.541 23.309 -27.102 1.00 43.95 181 VAL A C 1
ATOM 1380 O O . VAL A 1 181 ? 27.022 23.638 -26.020 1.00 43.26 181 VAL A O 1
ATOM 1384 N N . ILE A 1 182 ? 27.515 24.061 -28.205 1.00 38.76 182 ILE A N 1
ATOM 1385 C CA . ILE A 1 182 ? 26.959 25.395 -28.142 1.00 39.08 182 ILE A CA 1
ATOM 1386 C C . ILE A 1 182 ? 25.479 25.342 -28.481 1.00 37.41 182 ILE A C 1
ATOM 1387 O O . ILE A 1 182 ? 25.067 24.553 -29.313 1.00 36.55 182 ILE A O 1
ATOM 1392 N N . LYS A 1 183 ? 24.689 26.239 -27.888 1.00 34.99 183 LYS A N 1
ATOM 1393 C CA . LYS A 1 183 ? 23.279 26.418 -28.237 1.00 35.16 183 LYS A CA 1
ATOM 1394 C C . LYS A 1 183 ? 22.859 27.850 -27.883 1.00 35.59 183 LYS A C 1
ATOM 1395 O O . LYS A 1 183 ? 23.666 28.633 -27.394 1.00 35.06 183 LYS A O 1
ATOM 1401 N N . MET A 1 184 ? 21.607 28.193 -28.167 1.00 39.99 184 MET A N 1
ATOM 1402 C CA . MET A 1 184 ? 21.049 29.512 -27.863 1.00 38.16 184 MET A CA 1
ATOM 1403 C C . MET A 1 184 ? 20.526 29.532 -26.400 1.00 37.12 184 MET A C 1
ATOM 1404 O O . MET A 1 184 ? 19.755 28.705 -25.957 1.00 34.57 184 MET A O 1
ATOM 1409 N N . GLY A 1 185 ? 21.022 30.460 -25.596 1.00 35.24 185 GLY A N 1
ATOM 1410 C CA . GLY A 1 185 ? 20.434 30.788 -24.319 1.00 36.41 185 GLY A CA 1
ATOM 1411 C C . GLY A 1 185 ? 19.107 31.502 -24.558 1.00 39.11 185 GLY A C 1
ATOM 1412 O O . GLY A 1 185 ? 18.939 32.210 -25.589 1.00 37.69 185 GLY A O 1
ATOM 1413 N N . ARG A 1 186 ? 18.163 31.254 -23.632 1.00 34.48 186 ARG A N 1
ATOM 1414 C CA . ARG A 1 186 ? 16.831 31.837 -23.797 1.00 32.26 186 ARG A CA 1
ATOM 1415 C C . ARG A 1 186 ? 16.429 32.487 -22.481 1.00 31.74 186 ARG A C 1
ATOM 1416 O O . ARG A 1 186 ? 16.637 31.889 -21.420 1.00 34.54 186 ARG A O 1
ATOM 1424 N N . ILE A 1 187 ? 15.935 33.728 -22.556 1.00 33.74 187 ILE A N 1
ATOM 1425 C CA . ILE A 1 187 ? 15.330 34.399 -21.414 1.00 34.57 187 ILE A CA 1
ATOM 1426 C C . ILE A 1 187 ? 13.912 34.787 -21.808 1.00 35.29 187 ILE A C 1
ATOM 1427 O O . ILE A 1 187 ? 13.704 35.345 -22.873 1.00 32.34 187 ILE A O 1
ATOM 1432 N N . HIS A 1 188 ? 12.934 34.433 -20.961 1.00 29.41 188 HIS A N 1
ATOM 1433 C CA . HIS A 1 188 ? 11.530 34.666 -21.250 1.00 30.71 188 HIS A CA 1
ATOM 1434 C C . HIS A 1 188 ? 11.066 33.782 -22.410 1.00 31.79 188 HIS A C 1
ATOM 1435 O O . HIS A 1 188 ? 10.047 34.073 -23.022 1.00 34.71 188 HIS A O 1
ATOM 1442 N N . LEU A 1 189 ? 11.860 32.761 -22.721 1.00 28.43 189 LEU A N 1
ATOM 1443 C CA . LEU A 1 189 ? 11.693 31.907 -23.874 1.00 31.89 189 LEU A CA 1
ATOM 1444 C C . LEU A 1 189 ? 12.006 32.680 -25.163 1.00 28.78 189 LEU A C 1
ATOM 1445 O O . LEU A 1 189 ? 11.721 32.165 -26.237 1.00 35.72 189 LEU A O 1
ATOM 1450 N N . GLN A 1 190 ? 12.652 33.861 -25.055 1.00 33.58 190 GLN A N 1
ATOM 1451 C CA . GLN A 1 190 ? 13.145 34.594 -26.215 1.00 33.35 190 GLN A CA 1
ATOM 1452 C C . GLN A 1 190 ? 14.632 34.302 -26.433 1.00 30.86 190 GLN A C 1
ATOM 1453 O O . GLN A 1 190 ? 15.391 34.269 -25.495 1.00 35.05 190 GLN A O 1
ATOM 1459 N N . ASP A 1 191 ? 15.051 34.085 -27.686 1.00 37.76 191 ASP A N 1
ATOM 1460 C CA . ASP A 1 191 ? 16.443 33.886 -28.097 1.00 37.12 191 ASP A CA 1
ATOM 1461 C C . ASP A 1 191 ? 17.306 35.001 -27.530 1.00 35.27 191 ASP A C 1
ATOM 1462 O O . ASP A 1 191 ? 16.948 36.155 -27.654 1.00 36.22 191 ASP A O 1
ATOM 1467 N N . ALA A 1 192 ? 18.435 34.669 -26.878 1.00 36.76 192 ALA A N 1
ATOM 1468 C CA . ALA A 1 192 ? 19.283 35.686 -26.287 1.00 37.23 192 ALA A CA 1
ATOM 1469 C C . ALA A 1 192 ? 20.660 35.628 -26.957 1.00 38.59 192 ALA A C 1
ATOM 1470 O O . ALA A 1 192 ? 20.814 35.989 -28.108 1.00 42.60 192 ALA A O 1
ATOM 1472 N N . VAL A 1 193 ? 21.629 35.040 -26.273 1.00 37.36 193 VAL A N 1
ATOM 1473 C CA . VAL A 1 193 ? 22.999 34.956 -26.701 1.00 36.40 193 VAL A CA 1
ATOM 1474 C C . VAL A 1 193 ? 23.394 33.498 -26.534 1.00 36.25 193 VAL A C 1
ATOM 1475 O O . VAL A 1 193 ? 22.705 32.747 -25.829 1.00 34.99 193 VAL A O 1
ATOM 1479 N N . PRO A 1 194 ? 24.482 33.031 -27.168 1.00 35.76 194 PRO A N 1
ATOM 1480 C CA . PRO A 1 194 ? 24.869 31.626 -27.026 1.00 36.80 194 PRO A CA 1
ATOM 1481 C C . PRO A 1 194 ? 25.244 31.249 -25.587 1.00 37.87 194 PRO A C 1
ATOM 1482 O O . PRO A 1 194 ? 25.688 32.064 -24.791 1.00 35.05 194 PRO A O 1
ATOM 1486 N N . ILE A 1 195 ? 25.062 29.968 -25.292 1.00 32.85 195 ILE A N 1
ATOM 1487 C CA . ILE A 1 195 ? 25.423 29.394 -24.020 1.00 34.05 195 ILE A CA 1
ATOM 1488 C C . ILE A 1 195 ? 25.856 27.966 -24.335 1.00 32.40 195 ILE A C 1
ATOM 1489 O O . ILE A 1 195 ? 25.379 27.395 -25.298 1.00 36.30 195 ILE A O 1
ATOM 1494 N N . LEU A 1 196 ? 26.703 27.366 -23.513 1.00 36.66 196 LEU A N 1
ATOM 1495 C CA . LEU A 1 196 ? 26.982 25.951 -23.701 1.00 37.25 196 LEU A CA 1
ATOM 1496 C C . LEU A 1 196 ? 25.931 25.089 -23.001 1.00 36.44 196 LEU A C 1
ATOM 1497 O O . LEU A 1 196 ? 25.537 25.367 -21.870 1.00 33.28 196 LEU A O 1
ATOM 1502 N N . LEU A 1 197 ? 25.525 23.987 -23.643 1.00 32.70 197 LEU A N 1
ATOM 1503 C CA . LEU A 1 197 ? 24.645 23.014 -23.023 1.00 33.75 197 LEU A CA 1
ATOM 1504 C C . LEU A 1 197 ? 25.279 22.540 -21.737 1.00 35.90 197 LEU A C 1
ATOM 1505 O O . LEU A 1 197 ? 24.590 22.345 -20.717 1.00 33.47 197 LEU A O 1
ATOM 1510 N N . GLY A 1 198 ? 26.613 22.457 -21.757 1.00 34.33 198 GLY A N 1
ATOM 1511 C CA . GLY A 1 198 ? 27.379 22.040 -20.594 1.00 36.03 198 GLY A CA 1
ATOM 1512 C C . GLY A 1 198 ? 27.254 23.018 -19.431 1.00 36.55 198 GLY A C 1
ATOM 1513 O O . GLY A 1 198 ? 27.367 22.661 -18.266 1.00 36.07 198 GLY A O 1
ATOM 1514 N N . GLN A 1 199 ? 27.132 24.289 -19.730 1.00 34.20 199 GLN A N 1
ATOM 1515 C CA . GLN A 1 199 ? 26.890 25.253 -18.658 1.00 36.67 199 GLN A CA 1
ATOM 1516 C C . GLN A 1 199 ? 25.505 25.086 -18.001 1.00 32.67 199 GLN A C 1
ATOM 1517 O O . GLN A 1 199 ? 25.358 25.307 -16.809 1.00 37.23 199 GLN A O 1
ATOM 1523 N N . GLU A 1 200 ? 24.480 24.769 -18.762 1.00 30.66 200 GLU A N 1
ATOM 1524 C CA . GLU A 1 200 ? 23.185 24.468 -18.206 1.00 30.89 200 GLU A CA 1
ATOM 1525 C C . GLU A 1 200 ? 23.331 23.237 -17.328 1.00 31.62 200 GLU A C 1
ATOM 1526 O O . GLU A 1 200 ? 22.846 23.248 -16.198 1.00 30.34 200 GLU A O 1
ATOM 1532 N N . PHE A 1 201 ? 23.982 22.166 -17.826 1.00 32.08 201 PHE A N 1
ATOM 1533 C CA . PHE A 1 201 ? 24.027 20.961 -17.009 1.00 31.78 201 PHE A CA 1
ATOM 1534 C C . PHE A 1 201 ? 24.834 21.248 -15.748 1.00 35.39 201 PHE A C 1
ATOM 1535 O O . PHE A 1 201 ? 24.546 20.672 -14.717 1.00 32.30 201 PHE A O 1
ATOM 1543 N N . GLU A 1 202 ? 25.806 22.170 -15.802 1.00 35.47 202 GLU A N 1
ATOM 1544 C CA . GLU A 1 202 ? 26.589 22.468 -14.621 1.00 31.87 202 GLU A CA 1
ATOM 1545 C C . GLU A 1 202 ? 25.734 23.286 -13.644 1.00 34.22 202 GLU A C 1
ATOM 1546 O O . GLU A 1 202 ? 25.826 23.082 -12.426 1.00 35.58 202 GLU A O 1
ATOM 1552 N N . ALA A 1 203 ? 24.864 24.167 -14.162 1.00 34.48 203 ALA A N 1
ATOM 1553 C CA . ALA A 1 203 ? 23.935 24.905 -13.296 1.00 33.16 203 ALA A CA 1
ATOM 1554 C C . ALA A 1 203 ? 23.020 23.923 -12.562 1.00 31.90 203 ALA A C 1
ATOM 1555 O O . ALA A 1 203 ? 22.825 24.048 -11.358 1.00 34.56 203 ALA A O 1
ATOM 1557 N N . TYR A 1 204 ? 22.644 22.828 -13.248 1.00 30.67 204 TYR A N 1
ATOM 1558 C CA . TYR A 1 204 ? 21.828 21.802 -12.668 1.00 31.51 204 TYR A CA 1
ATOM 1559 C C . TYR A 1 204 ? 22.603 21.137 -11.551 1.00 30.18 204 TYR A C 1
ATOM 1560 O O . TYR A 1 204 ? 22.089 20.946 -10.456 1.00 30.36 204 TYR A O 1
ATOM 1569 N N . ALA A 1 205 ? 23.828 20.729 -11.838 1.00 32.31 205 ALA A N 1
ATOM 1570 C CA . ALA A 1 205 ? 24.633 20.034 -10.849 1.00 33.88 205 ALA A CA 1
ATOM 1571 C C . ALA A 1 205 ? 24.908 20.906 -9.627 1.00 31.71 205 ALA A C 1
ATOM 1572 O O . ALA A 1 205 ? 24.957 20.404 -8.509 1.00 33.47 205 ALA A O 1
ATOM 1574 N N A ARG A 1 206 ? 25.069 22.208 -9.832 0.50 32.45 206 ARG A N 1
ATOM 1575 N N B ARG A 1 206 ? 25.077 22.207 -9.833 0.50 28.90 206 ARG A N 1
ATOM 1576 C CA A ARG A 1 206 ? 25.418 23.093 -8.737 0.50 35.15 206 ARG A CA 1
ATOM 1577 C CA B ARG A 1 206 ? 25.432 23.086 -8.736 0.50 28.55 206 ARG A CA 1
ATOM 1578 C C A ARG A 1 206 ? 24.240 23.326 -7.788 0.50 34.97 206 ARG A C 1
ATOM 1579 C C B ARG A 1 206 ? 24.246 23.328 -7.792 0.50 31.02 206 ARG A C 1
ATOM 1580 O O A ARG A 1 206 ? 24.435 23.369 -6.572 0.50 35.27 206 ARG A O 1
ATOM 1581 O O B ARG A 1 206 ? 24.438 23.367 -6.574 0.50 31.55 206 ARG A O 1
ATOM 1596 N N . VAL A 1 207 ? 23.017 23.443 -8.322 1.00 34.62 207 VAL A N 1
ATOM 1597 C CA . VAL A 1 207 ? 21.851 23.647 -7.475 1.00 30.49 207 VAL A CA 1
ATOM 1598 C C . VAL A 1 207 ? 21.644 22.367 -6.674 1.00 33.46 207 VAL A C 1
ATOM 1599 O O . VAL A 1 207 ? 21.311 22.405 -5.487 1.00 27.93 207 VAL A O 1
ATOM 1603 N N . ILE A 1 208 ? 21.855 21.230 -7.348 1.00 33.28 208 ILE A N 1
ATOM 1604 C CA . ILE A 1 208 ? 21.717 19.956 -6.670 1.00 31.16 208 ILE A CA 1
ATOM 1605 C C . ILE A 1 208 ? 22.760 19.806 -5.549 1.00 30.86 208 ILE A C 1
ATOM 1606 O O . ILE A 1 208 ? 22.426 19.347 -4.454 1.00 30.66 208 ILE A O 1
ATOM 1611 N N . ALA A 1 209 ? 24.025 20.251 -5.786 1.00 33.26 209 ALA A N 1
ATOM 1612 C CA . ALA A 1 209 ? 25.031 20.320 -4.722 1.00 34.21 209 ALA A CA 1
ATOM 1613 C C . ALA A 1 209 ? 24.525 21.126 -3.512 1.00 30.99 209 ALA A C 1
ATOM 1614 O O . ALA A 1 209 ? 24.712 20.706 -2.387 1.00 32.72 209 ALA A O 1
ATOM 1616 N N . ARG A 1 210 ? 23.935 22.285 -3.767 1.00 32.00 210 ARG A N 1
ATOM 1617 C CA . ARG A 1 210 ? 23.356 23.121 -2.715 1.00 31.99 210 ARG A CA 1
ATOM 1618 C C . ARG A 1 210 ? 22.213 22.415 -2.006 1.00 30.96 210 ARG A C 1
ATOM 1619 O O . ARG A 1 210 ? 22.070 22.540 -0.812 1.00 32.48 210 ARG A O 1
ATOM 1627 N N . ASP A 1 211 ? 21.461 21.557 -2.708 1.00 29.62 211 ASP A N 1
ATOM 1628 C CA . ASP A 1 211 ? 20.369 20.838 -2.087 1.00 29.26 211 ASP A CA 1
ATOM 1629 C C . ASP A 1 211 ? 20.907 19.751 -1.161 1.00 34.25 211 ASP A C 1
ATOM 1630 O O . ASP A 1 211 ? 20.391 19.501 -0.070 1.00 33.83 211 ASP A O 1
ATOM 1635 N N . ILE A 1 212 ? 21.970 19.092 -1.619 1.00 35.04 212 ILE A N 1
ATOM 1636 C CA . ILE A 1 212 ? 22.620 18.091 -0.812 1.00 32.41 212 ILE A CA 1
ATOM 1637 C C . ILE A 1 212 ? 23.055 18.722 0.506 1.00 30.94 212 ILE A C 1
ATOM 1638 O O . ILE A 1 212 ? 22.788 18.171 1.576 1.00 35.47 212 ILE A O 1
ATOM 1643 N N . GLU A 1 213 ? 23.611 19.912 0.427 1.00 33.69 213 GLU A N 1
ATOM 1644 C CA . GLU A 1 213 ? 24.071 20.578 1.619 1.00 34.54 213 GLU A CA 1
ATOM 1645 C C . GLU A 1 213 ? 22.929 20.944 2.566 1.00 33.95 213 GLU A C 1
ATOM 1646 O O . GLU A 1 213 ? 22.963 20.646 3.754 1.00 35.71 213 GLU A O 1
ATOM 1652 N N . ARG A 1 214 ? 21.852 21.518 2.032 1.00 33.05 214 ARG A N 1
ATOM 1653 C CA . ARG A 1 214 ? 20.689 21.851 2.833 1.00 29.48 214 ARG A CA 1
ATOM 1654 C C . ARG A 1 214 ? 20.153 20.610 3.529 1.00 30.54 214 ARG A C 1
ATOM 1655 O O . ARG A 1 214 ? 19.818 20.662 4.707 1.00 30.92 214 ARG A O 1
ATOM 1663 N N . ILE A 1 215 ? 19.954 19.544 2.769 1.00 32.03 215 ILE A N 1
ATOM 1664 C CA . ILE A 1 215 ? 19.325 18.362 3.327 1.00 30.04 215 ILE A CA 1
ATOM 1665 C C . ILE A 1 215 ? 20.251 17.739 4.392 1.00 29.68 215 ILE A C 1
ATOM 1666 O O . ILE A 1 215 ? 19.789 17.265 5.430 1.00 30.46 215 ILE A O 1
ATOM 1671 N N . ALA A 1 216 ? 21.531 17.567 4.085 1.00 33.36 216 ALA A N 1
ATOM 1672 C CA . ALA A 1 216 ? 22.492 17.069 5.055 1.00 34.49 216 ALA A CA 1
ATOM 1673 C C . ALA A 1 216 ? 22.506 17.891 6.350 1.00 33.64 216 ALA A C 1
ATOM 1674 O O . ALA A 1 216 ? 22.543 17.320 7.421 1.00 33.08 216 ALA A O 1
ATOM 1676 N N . ASN A 1 217 ? 22.379 19.219 6.250 1.00 33.93 217 ASN A N 1
ATOM 1677 C CA . ASN A 1 217 ? 22.373 20.103 7.405 1.00 33.81 217 ASN A CA 1
ATOM 1678 C C . ASN A 1 217 ? 21.105 19.967 8.246 1.00 31.05 217 ASN A C 1
ATOM 1679 O O . ASN A 1 217 ? 21.161 20.269 9.427 1.00 37.66 217 ASN A O 1
ATOM 1684 N N . THR A 1 218 ? 20.000 19.377 7.725 1.00 30.65 218 THR A N 1
ATOM 1685 C CA . THR A 1 218 ? 18.802 19.164 8.542 1.00 30.20 218 THR A CA 1
ATOM 1686 C C . THR A 1 218 ? 18.926 17.992 9.487 1.00 34.53 218 THR A C 1
ATOM 1687 O O . THR A 1 218 ? 18.135 17.813 10.425 1.00 31.61 218 THR A O 1
ATOM 1691 N N . ARG A 1 219 ? 19.928 17.181 9.259 1.00 34.10 219 ARG A N 1
ATOM 1692 C CA . ARG A 1 219 ? 20.142 16.092 10.180 1.00 37.05 219 ARG A CA 1
ATOM 1693 C C . ARG A 1 219 ? 20.531 16.580 11.571 1.00 35.17 219 ARG A C 1
ATOM 1694 O O . ARG A 1 219 ? 20.264 15.887 12.554 1.00 38.92 219 ARG A O 1
ATOM 1702 N N A ASN A 1 220 ? 21.197 17.736 11.667 0.50 35.98 220 ASN A N 1
ATOM 1703 N N B ASN A 1 220 ? 21.184 17.735 11.658 0.50 34.21 220 ASN A N 1
ATOM 1704 C CA A ASN A 1 220 ? 21.852 18.094 12.916 0.50 39.99 220 ASN A CA 1
ATOM 1705 C CA B ASN A 1 220 ? 21.857 18.094 12.889 0.50 36.35 220 ASN A CA 1
ATOM 1706 C C A ASN A 1 220 ? 20.802 18.202 14.014 0.50 43.54 220 ASN A C 1
ATOM 1707 C C B ASN A 1 220 ? 20.813 18.210 14.001 0.50 41.50 220 ASN A C 1
ATOM 1708 O O A ASN A 1 220 ? 21.022 17.691 15.112 0.50 40.43 220 ASN A O 1
ATOM 1709 O O B ASN A 1 220 ? 21.035 17.696 15.098 0.50 38.98 220 ASN A O 1
ATOM 1718 N N . ASN A 1 221 ? 19.667 18.876 13.738 1.00 39.75 221 ASN A N 1
ATOM 1719 C CA . ASN A 1 221 ? 18.655 19.056 14.758 1.00 36.84 221 ASN A CA 1
ATOM 1720 C C . ASN A 1 221 ? 17.967 17.718 15.053 1.00 37.63 221 ASN A C 1
ATOM 1721 O O . ASN A 1 221 ? 17.446 17.590 16.138 1.00 46.36 221 ASN A O 1
ATOM 1726 N N . LEU A 1 222 ? 17.971 16.731 14.139 1.00 36.49 222 LEU A N 1
ATOM 1727 C CA . LEU A 1 222 ? 17.424 15.418 14.476 1.00 35.44 222 LEU A CA 1
ATOM 1728 C C . LEU A 1 222 ? 18.317 14.568 15.381 1.00 37.40 222 LEU A C 1
ATOM 1729 O O . LEU A 1 222 ? 17.810 13.575 15.946 1.00 39.33 222 LEU A O 1
ATOM 1734 N N . TYR A 1 223 ? 19.629 14.880 15.494 1.00 36.16 223 TYR A N 1
ATOM 1735 C CA . TYR A 1 223 ? 20.511 14.087 16.372 1.00 37.60 223 TYR A CA 1
ATOM 1736 C C . TYR A 1 223 ? 20.150 14.273 17.855 1.00 41.13 223 TYR A C 1
ATOM 1737 O O . TYR A 1 223 ? 20.360 13.379 18.688 1.00 39.12 223 TYR A O 1
ATOM 1746 N N . ASP A 1 224 ? 19.560 15.419 18.217 1.00 37.37 224 ASP A N 1
ATOM 1747 C CA . ASP A 1 224 ? 18.995 15.633 19.558 1.00 36.59 224 ASP A CA 1
ATOM 1748 C C . ASP A 1 224 ? 17.708 14.841 19.739 1.00 36.78 224 ASP A C 1
ATOM 1749 O O . ASP A 1 224 ? 16.739 15.081 19.062 1.00 35.88 224 ASP A O 1
ATOM 1754 N N . ILE A 1 225 ? 17.691 13.883 20.645 1.00 39.99 225 ILE A N 1
ATOM 1755 C CA . ILE A 1 225 ? 16.523 13.055 20.872 1.00 39.71 225 ILE A CA 1
ATOM 1756 C C . ILE A 1 225 ? 16.024 13.348 22.265 1.00 40.67 225 ILE A C 1
ATOM 1757 O O . ILE A 1 225 ? 16.742 13.955 23.055 1.00 45.66 225 ILE A O 1
ATOM 1762 N N . ASN A 1 226 ? 14.777 12.925 22.528 1.00 38.25 226 ASN A N 1
ATOM 1763 C CA . ASN A 1 226 ? 14.180 13.201 23.811 1.00 36.87 226 ASN A CA 1
ATOM 1764 C C . ASN A 1 226 ? 13.995 11.943 24.660 1.00 36.98 226 ASN A C 1
ATOM 1765 O O . ASN A 1 226 ? 13.160 11.990 25.562 1.00 43.07 226 ASN A O 1
ATOM 1770 N N . MET A 1 227 ? 14.673 10.836 24.335 1.00 39.04 227 MET A N 1
ATOM 1771 C CA . MET A 1 227 ? 14.468 9.597 25.098 1.00 44.82 227 MET A CA 1
ATOM 1772 C C . MET A 1 227 ? 14.736 9.854 26.584 1.00 43.14 227 MET A C 1
ATOM 1773 O O . MET A 1 227 ? 15.741 10.446 26.921 1.00 44.53 227 MET A O 1
ATOM 1778 N N . GLY A 1 228 ? 13.791 9.558 27.479 1.00 42.60 228 GLY A N 1
ATOM 1779 C CA . GLY A 1 228 ? 13.974 9.933 28.875 1.00 43.47 228 GLY A CA 1
ATOM 1780 C C . GLY A 1 228 ? 13.018 11.024 29.326 1.00 47.45 228 GLY A C 1
ATOM 1781 O O . GLY A 1 228 ? 12.755 11.195 30.515 1.00 43.63 228 GLY A O 1
ATOM 1782 N N . ALA A 1 229 ? 12.406 11.682 28.351 1.00 44.66 229 ALA A N 1
ATOM 1783 C CA . ALA A 1 229 ? 11.399 12.703 28.586 1.00 41.08 229 ALA A CA 1
ATOM 1784 C C . ALA A 1 229 ? 10.145 12.126 29.218 1.00 39.35 229 ALA A C 1
ATOM 1785 O O . ALA A 1 229 ? 9.418 12.868 29.873 1.00 42.54 229 ALA A O 1
ATOM 1787 N N . THR A 1 230 ? 9.869 10.851 28.960 1.00 41.18 230 THR A N 1
ATOM 1788 C CA . THR A 1 230 ? 8.578 10.250 29.274 1.00 40.94 230 THR A CA 1
ATOM 1789 C C . THR A 1 230 ? 7.417 11.141 28.769 1.00 45.84 230 THR A C 1
ATOM 1790 O O . THR A 1 230 ? 7.427 11.548 27.615 1.00 47.79 230 THR A O 1
ATOM 1794 N N . ALA A 1 231 ? 6.433 11.462 29.612 1.00 44.37 231 ALA A N 1
ATOM 1795 C CA . ALA A 1 231 ? 5.152 11.905 29.107 1.00 43.46 231 ALA A CA 1
ATOM 1796 C C . ALA A 1 231 ? 5.209 13.334 28.546 1.00 42.11 231 ALA A C 1
ATOM 1797 O O . ALA A 1 231 ? 4.557 13.605 27.521 1.00 38.02 231 ALA A O 1
ATOM 1799 N N . VAL A 1 232 ? 6.017 14.203 29.157 1.00 41.30 232 VAL A N 1
ATOM 1800 C CA . VAL A 1 232 ? 5.921 15.643 28.888 1.00 44.49 232 VAL A CA 1
ATOM 1801 C C . VAL A 1 232 ? 7.289 16.313 28.835 1.00 49.89 232 VAL A C 1
ATOM 1802 O O . VAL A 1 232 ? 7.406 17.504 28.579 1.00 43.19 232 VAL A O 1
ATOM 1806 N N . GLY A 1 233 ? 8.340 15.536 29.007 1.00 40.43 233 GLY A N 1
ATOM 1807 C CA . GLY A 1 233 ? 9.674 16.081 29.014 1.00 42.72 233 GLY A CA 1
ATOM 1808 C C . GLY A 1 233 ? 10.281 16.219 30.409 1.00 45.77 233 GLY A C 1
ATOM 1809 O O . GLY A 1 233 ? 11.469 16.425 30.477 1.00 45.41 233 GLY A O 1
ATOM 1810 N N . THR A 1 234 ? 9.478 16.075 31.475 1.00 46.99 234 THR A N 1
ATOM 1811 C CA . THR A 1 234 ? 9.963 16.184 32.828 1.00 46.23 234 THR A CA 1
ATOM 1812 C C . THR A 1 234 ? 10.786 14.966 33.194 1.00 42.98 234 THR A C 1
ATOM 1813 O O . THR A 1 234 ? 11.588 15.038 34.097 1.00 50.03 234 THR A O 1
ATOM 1817 N N . GLY A 1 235 ? 10.576 13.835 32.555 1.00 43.33 235 GLY A N 1
ATOM 1818 C CA . GLY A 1 235 ? 11.399 12.668 32.881 1.00 41.99 235 GLY A CA 1
ATOM 1819 C C . GLY A 1 235 ? 10.936 11.923 34.137 1.00 46.05 235 GLY A C 1
ATOM 1820 O O . GLY A 1 235 ? 11.608 10.999 34.634 1.00 48.02 235 GLY A O 1
ATOM 1821 N N . LEU A 1 236 ? 9.744 12.306 34.609 1.00 45.47 236 LEU A N 1
ATOM 1822 C CA . LEU A 1 236 ? 9.076 11.584 35.666 1.00 46.28 236 LEU A CA 1
ATOM 1823 C C . LEU A 1 236 ? 9.089 10.090 35.383 1.00 46.33 236 LEU A C 1
ATOM 1824 O O . LEU A 1 236 ? 8.663 9.680 34.331 1.00 40.83 236 LEU A O 1
ATOM 1829 N N . ASN A 1 237 ? 9.642 9.311 36.315 1.00 48.08 237 ASN A N 1
ATOM 1830 C CA . ASN A 1 237 ? 9.730 7.858 36.227 1.00 49.69 237 ASN A CA 1
ATOM 1831 C C . ASN A 1 237 ? 10.841 7.361 35.306 1.00 50.39 237 ASN A C 1
ATOM 1832 O O . ASN A 1 237 ? 10.955 6.166 35.071 1.00 56.04 237 ASN A O 1
ATOM 1837 N N . ALA A 1 238 ? 11.710 8.234 34.824 1.00 47.92 238 ALA A N 1
ATOM 1838 C CA . ALA A 1 238 ? 12.896 7.783 34.136 1.00 43.38 238 ALA A CA 1
ATOM 1839 C C . ALA A 1 238 ? 14.075 8.161 35.015 1.00 48.52 238 ALA A C 1
ATOM 1840 O O . ALA A 1 238 ? 14.337 9.348 35.226 1.00 47.25 238 ALA A O 1
ATOM 1842 N N . ASP A 1 239 ? 14.821 7.162 35.456 1.00 50.94 239 ASP A N 1
ATOM 1843 C CA . ASP A 1 239 ? 16.051 7.397 36.182 1.00 51.91 239 ASP A CA 1
ATOM 1844 C C . ASP A 1 239 ? 17.080 8.087 35.293 1.00 50.16 239 ASP A C 1
ATOM 1845 O O . ASP A 1 239 ? 17.383 7.596 34.208 1.00 51.65 239 ASP A O 1
ATOM 1850 N N . PRO A 1 240 ? 17.723 9.173 35.760 1.00 49.25 240 PRO A N 1
ATOM 1851 C CA . PRO A 1 240 ? 18.744 9.850 34.961 1.00 49.00 240 PRO A CA 1
ATOM 1852 C C . PRO A 1 240 ? 19.896 8.972 34.474 1.00 50.82 240 PRO A C 1
ATOM 1853 O O . PRO A 1 240 ? 20.421 9.164 33.386 1.00 47.79 240 PRO A O 1
ATOM 1857 N N . GLU A 1 241 ? 20.250 7.916 35.202 1.00 51.65 241 GLU A N 1
ATOM 1858 C CA . GLU A 1 241 ? 21.289 7.043 34.698 1.00 55.72 241 GLU A CA 1
ATOM 1859 C C . GLU A 1 241 ? 20.715 6.192 33.554 1.00 51.62 241 GLU A C 1
ATOM 1860 O O . GLU A 1 241 ? 21.424 5.890 32.611 1.00 52.96 241 GLU A O 1
ATOM 1866 N N . TYR A 1 242 ? 19.433 5.807 33.618 1.00 48.07 242 TYR A N 1
ATOM 1867 C CA . TYR A 1 242 ? 18.763 5.124 32.504 1.00 52.21 242 TYR A CA 1
ATOM 1868 C C . TYR A 1 242 ? 18.787 6.011 31.243 1.00 45.34 242 TYR A C 1
ATOM 1869 O O . TYR A 1 242 ? 19.052 5.524 30.157 1.00 49.13 242 TYR A O 1
ATOM 1878 N N . ILE A 1 243 ? 18.634 7.318 31.401 1.00 48.67 243 ILE A N 1
ATOM 1879 C CA . ILE A 1 243 ? 18.525 8.211 30.242 1.00 42.63 243 ILE A CA 1
ATOM 1880 C C . ILE A 1 243 ? 19.886 8.234 29.573 1.00 48.42 243 ILE A C 1
ATOM 1881 O O . ILE A 1 243 ? 19.999 8.197 28.360 1.00 46.88 243 ILE A O 1
ATOM 1886 N N . SER A 1 244 ? 20.945 8.368 30.365 1.00 52.71 244 SER A N 1
ATOM 1887 C CA . SER A 1 244 ? 22.285 8.432 29.794 1.00 53.44 244 SER A CA 1
ATOM 1888 C C . SER A 1 244 ? 22.653 7.092 29.119 1.00 51.37 244 SER A C 1
ATOM 1889 O O . SER A 1 244 ? 23.197 7.053 28.016 1.00 54.16 244 SER A O 1
ATOM 1892 N N . ILE A 1 245 ? 22.253 5.974 29.690 1.00 49.60 245 ILE A N 1
ATOM 1893 C CA . ILE A 1 245 ? 22.593 4.681 29.117 1.00 50.14 245 ILE A CA 1
ATOM 1894 C C . ILE A 1 245 ? 21.767 4.379 27.863 1.00 46.16 245 ILE A C 1
ATOM 1895 O O . ILE A 1 245 ? 22.283 3.862 26.870 1.00 46.16 245 ILE A O 1
ATOM 1900 N N . VAL A 1 246 ? 20.444 4.614 27.910 1.00 49.59 246 VAL A N 1
ATOM 1901 C CA . VAL A 1 246 ? 19.626 4.361 26.730 1.00 48.24 246 VAL A CA 1
ATOM 1902 C C . VAL A 1 246 ? 20.108 5.254 25.554 1.00 43.11 246 VAL A C 1
ATOM 1903 O O . VAL A 1 246 ? 20.159 4.789 24.415 1.00 43.00 246 VAL A O 1
ATOM 1907 N N . THR A 1 247 ? 20.501 6.511 25.812 1.00 42.74 247 THR A N 1
ATOM 1908 C CA . THR A 1 247 ? 20.945 7.393 24.729 1.00 42.55 247 THR A CA 1
ATOM 1909 C C . THR A 1 247 ? 22.155 6.774 24.038 1.00 45.74 247 THR A C 1
ATOM 1910 O O . THR A 1 247 ? 22.259 6.723 22.814 1.00 47.82 247 THR A O 1
ATOM 1914 N N . GLU A 1 248 ? 23.090 6.243 24.837 1.00 45.61 248 GLU A N 1
ATOM 1915 C CA . GLU A 1 248 ? 24.307 5.704 24.265 1.00 43.88 248 GLU A CA 1
ATOM 1916 C C . GLU A 1 248 ? 23.939 4.480 23.421 1.00 41.82 248 GLU A C 1
ATOM 1917 O O . GLU A 1 248 ? 24.508 4.292 22.349 1.00 48.45 248 GLU A O 1
ATOM 1923 N N . HIS A 1 249 ? 23.092 3.571 23.928 1.00 40.98 249 HIS A N 1
ATOM 1924 C CA . HIS A 1 249 ? 22.672 2.418 23.119 1.00 43.96 249 HIS A CA 1
ATOM 1925 C C . HIS A 1 249 ? 21.978 2.856 21.808 1.00 54.52 249 HIS A C 1
ATOM 1926 O O . HIS A 1 249 ? 22.203 2.287 20.726 1.00 43.84 249 HIS A O 1
ATOM 1933 N N . LEU A 1 250 ? 21.104 3.874 21.894 1.00 47.98 250 LEU A N 1
ATOM 1934 C CA . LEU A 1 250 ? 20.425 4.350 20.691 1.00 47.76 250 LEU A CA 1
ATOM 1935 C C . LEU A 1 250 ? 21.417 4.803 19.622 1.00 36.84 250 LEU A C 1
ATOM 1936 O O . LEU A 1 250 ? 21.308 4.353 18.493 1.00 43.83 250 LEU A O 1
ATOM 1941 N N . ALA A 1 251 ? 22.413 5.591 20.009 1.00 38.94 251 ALA A N 1
ATOM 1942 C CA . ALA A 1 251 ? 23.473 6.058 19.108 1.00 44.35 251 ALA A CA 1
ATOM 1943 C C . ALA A 1 251 ? 24.257 4.900 18.504 1.00 49.35 251 ALA A C 1
ATOM 1944 O O . ALA A 1 251 ? 24.429 4.814 17.292 1.00 46.72 251 ALA A O 1
ATOM 1946 N N . LYS A 1 252 ? 24.717 4.006 19.382 1.00 45.00 252 LYS A N 1
ATOM 1947 C CA . LYS A 1 252 ? 25.538 2.907 18.950 1.00 50.15 252 LYS A CA 1
ATOM 1948 C C . LYS A 1 252 ? 24.766 1.920 18.090 1.00 44.68 252 LYS A C 1
ATOM 1949 O O . LYS A 1 252 ? 25.333 1.419 17.155 1.00 45.68 252 LYS A O 1
ATOM 1955 N N . PHE A 1 253 ? 23.534 1.531 18.412 1.00 43.71 253 PHE A N 1
ATOM 1956 C CA . PHE A 1 253 ? 22.871 0.593 17.533 1.00 41.44 253 PHE A CA 1
ATOM 1957 C C . PHE A 1 253 ? 22.394 1.255 16.239 1.00 44.34 253 PHE A C 1
ATOM 1958 O O . PHE A 1 253 ? 22.192 0.584 15.233 1.00 45.98 253 PHE A O 1
ATOM 1966 N N . SER A 1 254 ? 22.089 2.541 16.254 1.00 46.58 254 SER A N 1
ATOM 1967 C CA . SER A 1 254 ? 21.511 3.175 15.054 1.00 43.54 254 SER A CA 1
ATOM 1968 C C . SER A 1 254 ? 22.630 3.624 14.132 1.00 44.18 254 SER A C 1
ATOM 1969 O O . SER A 1 254 ? 22.438 3.728 12.934 1.00 51.59 254 SER A O 1
ATOM 1972 N N . GLY A 1 255 ? 23.810 3.914 14.697 1.00 44.38 255 GLY A N 1
ATOM 1973 C CA . GLY A 1 255 ? 24.919 4.365 13.892 1.00 41.75 255 GLY A CA 1
ATOM 1974 C C . GLY A 1 255 ? 24.884 5.872 13.694 1.00 46.35 255 GLY A C 1
ATOM 1975 O O . GLY A 1 255 ? 25.682 6.405 12.974 1.00 45.22 255 GLY A O 1
ATOM 1976 N N . HIS A 1 256 ? 23.996 6.581 14.383 1.00 46.07 256 HIS A N 1
ATOM 1977 C CA . HIS A 1 256 ? 23.916 8.020 14.254 1.00 44.64 256 HIS A CA 1
ATOM 1978 C C . HIS A 1 256 ? 24.510 8.633 15.511 1.00 39.37 256 HIS A C 1
ATOM 1979 O O . HIS A 1 256 ? 24.354 8.111 16.615 1.00 47.73 256 HIS A O 1
ATOM 1986 N N . PRO A 1 257 ? 25.151 9.793 15.421 1.00 42.04 257 PRO A N 1
ATOM 1987 C CA . PRO A 1 257 ? 25.609 10.486 16.627 1.00 42.35 257 PRO A CA 1
ATOM 1988 C C . PRO A 1 257 ? 24.502 11.183 17.413 1.00 41.44 257 PRO A C 1
ATOM 1989 O O . PRO A 1 257 ? 24.529 12.388 17.595 1.00 42.38 257 PRO A O 1
ATOM 1993 N N . LEU A 1 258 ? 23.595 10.397 17.985 1.00 44.85 258 LEU A N 1
ATOM 1994 C CA . LEU A 1 258 ? 22.487 10.929 18.773 1.00 40.89 258 LEU A CA 1
ATOM 1995 C C . LEU A 1 258 ? 23.017 11.542 20.062 1.00 44.67 258 LEU A C 1
ATOM 1996 O O . LEU A 1 258 ? 23.976 11.058 20.621 1.00 45.19 258 LEU A O 1
ATOM 2001 N N . ARG A 1 259 ? 22.329 12.548 20.573 1.00 42.70 259 ARG A N 1
ATOM 2002 C CA . ARG A 1 259 ? 22.653 13.309 21.773 1.00 42.50 259 ARG A CA 1
ATOM 2003 C C . ARG A 1 259 ? 21.347 13.449 22.578 1.00 47.08 259 ARG A C 1
ATOM 2004 O O . ARG A 1 259 ? 20.280 13.578 21.972 1.00 46.02 259 ARG A O 1
ATOM 2012 N N . SER A 1 260 ? 21.388 13.495 23.914 1.00 43.64 260 SER A N 1
ATOM 2013 C CA . SER A 1 260 ? 20.155 13.721 24.659 1.00 47.02 260 SER A CA 1
ATOM 2014 C C . SER A 1 260 ? 19.865 15.219 24.597 1.00 45.40 260 SER A C 1
ATOM 2015 O O . SER A 1 260 ? 20.727 16.016 24.869 1.00 47.14 260 SER A O 1
ATOM 2018 N N . ALA A 1 261 ? 18.688 15.639 24.142 1.00 43.42 261 ALA A N 1
ATOM 2019 C CA . ALA A 1 261 ? 18.423 17.072 24.020 1.00 44.39 261 ALA A CA 1
ATOM 2020 C C . ALA A 1 261 ? 18.740 17.783 25.337 1.00 40.86 261 ALA A C 1
ATOM 2021 O O . ALA A 1 261 ? 18.518 17.271 26.398 1.00 43.70 261 ALA A O 1
ATOM 2023 N N . GLN A 1 262 ? 19.192 19.013 25.262 1.00 50.53 262 GLN A N 1
ATOM 2024 C CA . GLN A 1 262 ? 19.511 19.805 26.440 1.00 52.95 262 GLN A CA 1
ATOM 2025 C C . GLN A 1 262 ? 18.277 20.157 27.262 1.00 51.69 262 GLN A C 1
ATOM 2026 O O . GLN A 1 262 ? 18.414 20.322 28.453 1.00 50.12 262 GLN A O 1
ATOM 2032 N N . HIS A 1 263 ? 17.074 20.311 26.671 1.00 46.87 263 HIS A N 1
ATOM 2033 C CA . HIS A 1 263 ? 15.864 20.589 27.444 1.00 39.97 263 HIS A CA 1
ATOM 2034 C C . HIS A 1 263 ? 14.794 19.632 26.942 1.00 40.47 263 HIS A C 1
ATOM 2035 O O . HIS A 1 263 ? 14.316 19.736 25.814 1.00 40.14 263 HIS A O 1
ATOM 2042 N N . LEU A 1 264 ? 14.458 18.652 27.744 1.00 39.50 264 LEU A N 1
ATOM 2043 C CA . LEU A 1 264 ? 13.646 17.550 27.254 1.00 40.55 264 LEU A CA 1
ATOM 2044 C C . LEU A 1 264 ? 12.196 18.000 27.020 1.00 39.19 264 LEU A C 1
ATOM 2045 O O . LEU A 1 264 ? 11.477 17.368 26.274 1.00 39.17 264 LEU A O 1
ATOM 2050 N N . VAL A 1 265 ? 11.741 19.056 27.695 1.00 35.80 265 VAL A N 1
ATOM 2051 C CA . VAL A 1 265 ? 10.401 19.561 27.532 1.00 37.76 265 VAL A CA 1
ATOM 2052 C C . VAL A 1 265 ? 10.290 20.225 26.136 1.00 35.61 265 VAL A C 1
ATOM 2053 O O . VAL A 1 265 ? 9.390 19.921 25.376 1.00 35.93 265 VAL A O 1
ATOM 2057 N N . ASP A 1 266 ? 11.266 21.061 25.781 1.00 36.91 266 ASP A N 1
ATOM 2058 C CA . ASP A 1 266 ? 11.451 21.597 24.428 1.00 37.07 266 ASP A CA 1
ATOM 2059 C C . ASP A 1 266 ? 11.399 20.478 23.396 1.00 43.38 266 ASP A C 1
ATOM 2060 O O . ASP A 1 266 ? 10.601 20.500 22.478 1.00 37.38 266 ASP A O 1
ATOM 2065 N N . ALA A 1 267 ? 12.183 19.420 23.607 1.00 40.63 267 ALA A N 1
ATOM 2066 C CA . ALA A 1 267 ? 12.299 18.419 22.573 1.00 40.38 267 ALA A CA 1
ATOM 2067 C C . ALA A 1 267 ? 11.031 17.556 22.505 1.00 40.10 267 ALA A C 1
ATOM 2068 O O . ALA A 1 267 ? 10.966 16.715 21.644 1.00 41.20 267 ALA A O 1
ATOM 2070 N N . THR A 1 268 ? 10.139 17.603 23.496 1.00 36.23 268 THR A N 1
ATOM 2071 C CA . THR A 1 268 ? 8.972 16.731 23.485 1.00 34.58 268 THR A CA 1
ATOM 2072 C C . THR A 1 268 ? 7.823 17.485 22.805 1.00 36.94 268 THR A C 1
ATOM 2073 O O . THR A 1 268 ? 6.946 16.884 22.221 1.00 37.50 268 THR A O 1
ATOM 2077 N N . GLN A 1 269 ? 7.817 18.814 22.853 1.00 35.40 269 GLN A N 1
ATOM 2078 C CA . GLN A 1 269 ? 6.650 19.539 22.392 1.00 33.58 269 GLN A CA 1
ATOM 2079 C C . GLN A 1 269 ? 6.849 20.267 21.078 1.00 33.34 269 GLN A C 1
ATOM 2080 O O . GLN A 1 269 ? 5.860 20.609 20.459 1.00 34.53 269 GLN A O 1
ATOM 2086 N N . ASN A 1 270 ? 8.101 20.520 20.668 1.00 34.95 270 ASN A N 1
ATOM 2087 C CA . ASN A 1 270 ? 8.390 21.255 19.445 1.00 31.70 270 ASN A CA 1
ATOM 2088 C C . ASN A 1 270 ? 8.680 20.281 18.308 1.00 34.55 270 ASN A C 1
ATOM 2089 O O . ASN A 1 270 ? 9.218 19.222 18.551 1.00 38.85 270 ASN A O 1
ATOM 2094 N N . THR A 1 271 ? 8.288 20.622 17.074 1.00 34.68 271 THR A N 1
ATOM 2095 C CA . THR A 1 271 ? 8.319 19.734 15.904 1.00 38.93 271 THR A CA 1
ATOM 2096 C C . THR A 1 271 ? 9.054 20.457 14.744 1.00 33.70 271 THR A C 1
ATOM 2097 O O . THR A 1 271 ? 9.013 20.002 13.616 1.00 32.27 271 THR A O 1
ATOM 2101 N N . ASP A 1 272 ? 9.841 21.473 15.054 1.00 31.83 272 ASP A N 1
ATOM 2102 C CA . ASP A 1 272 ? 10.560 22.230 14.048 1.00 31.69 272 ASP A CA 1
ATOM 2103 C C . ASP A 1 272 ? 11.667 21.397 13.357 1.00 34.73 272 ASP A C 1
ATOM 2104 O O . ASP A 1 272 ? 12.025 21.685 12.203 1.00 35.08 272 ASP A O 1
ATOM 2109 N N . CYS A 1 273 ? 12.231 20.385 14.027 1.00 31.81 273 CYS A N 1
ATOM 2110 C CA . CYS A 1 273 ? 13.237 19.556 13.358 1.00 32.20 273 CYS A CA 1
ATOM 2111 C C . CYS A 1 273 ? 12.576 18.929 12.132 1.00 36.14 273 CYS A C 1
ATOM 2112 O O . CYS A 1 273 ? 13.230 18.817 11.093 1.00 34.01 273 CYS A O 1
ATOM 2115 N N . TYR A 1 274 ? 11.273 18.567 12.228 1.00 30.37 274 TYR A N 1
ATOM 2116 C CA . TYR A 1 274 ? 10.628 17.872 11.119 1.00 30.13 274 TYR A CA 1
ATOM 2117 C C . TYR A 1 274 ? 10.287 18.833 9.964 1.00 31.02 274 TYR A C 1
ATOM 2118 O O . TYR A 1 274 ? 10.408 18.475 8.802 1.00 29.18 274 TYR A O 1
ATOM 2127 N N . THR A 1 275 ? 9.851 20.041 10.262 1.00 29.07 275 THR A N 1
ATOM 2128 C CA . THR A 1 275 ? 9.498 20.967 9.207 1.00 29.65 275 THR A CA 1
ATOM 2129 C C . THR A 1 275 ? 10.763 21.466 8.512 1.00 30.97 275 THR A C 1
ATOM 2130 O O . THR A 1 275 ? 10.724 21.827 7.347 1.00 29.60 275 THR A O 1
ATOM 2134 N N . GLU A 1 276 ? 11.860 21.568 9.252 1.00 32.56 276 GLU A N 1
ATOM 2135 C CA . GLU A 1 276 ? 13.147 21.931 8.683 1.00 31.83 276 GLU A CA 1
ATOM 2136 C C . GLU A 1 276 ? 13.540 20.906 7.624 1.00 28.83 276 GLU A C 1
ATOM 2137 O O . GLU A 1 276 ? 13.921 21.256 6.525 1.00 28.82 276 GLU A O 1
ATOM 2143 N N . VAL A 1 277 ? 13.385 19.630 7.930 1.00 29.36 277 VAL A N 1
ATOM 2144 C CA . VAL A 1 277 ? 13.665 18.603 6.956 1.00 30.21 277 VAL A CA 1
ATOM 2145 C C . VAL A 1 277 ? 12.728 18.761 5.764 1.00 32.93 277 VAL A C 1
ATOM 2146 O O . VAL A 1 277 ? 13.229 18.821 4.649 1.00 29.79 277 VAL A O 1
ATOM 2150 N N . SER A 1 278 ? 11.404 18.857 6.007 1.00 31.93 278 SER A N 1
ATOM 2151 C CA . SER A 1 278 ? 10.468 18.902 4.892 1.00 32.39 278 SER A CA 1
ATOM 2152 C C . SER A 1 278 ? 10.796 20.084 3.976 1.00 31.02 278 SER A C 1
ATOM 2153 O O . SER A 1 278 ? 10.736 19.963 2.761 1.00 30.20 278 SER A O 1
ATOM 2156 N N . SER A 1 279 ? 11.122 21.234 4.579 1.00 30.26 279 SER A N 1
ATOM 2157 C CA . SER A 1 279 ? 11.513 22.420 3.832 1.00 31.09 279 SER A CA 1
ATOM 2158 C C . SER A 1 279 ? 12.674 22.171 2.895 1.00 30.65 279 SER A C 1
ATOM 2159 O O . SER A 1 279 ? 12.622 22.618 1.761 1.00 31.50 279 SER A O 1
ATOM 2162 N N . ALA A 1 280 ? 13.714 21.457 3.358 1.00 29.53 280 ALA A N 1
ATOM 2163 C CA . ALA A 1 280 ? 14.868 21.255 2.489 1.00 30.89 280 ALA A CA 1
ATOM 2164 C C . ALA A 1 280 ? 14.488 20.293 1.336 1.00 30.72 280 ALA A C 1
ATOM 2165 O O . ALA A 1 280 ? 14.932 20.453 0.204 1.00 29.11 280 ALA A O 1
ATOM 2167 N N . LEU A 1 281 ? 13.588 19.350 1.619 1.00 29.55 281 LEU A N 1
ATOM 2168 C CA . LEU A 1 281 ? 13.112 18.424 0.597 1.00 30.92 281 LEU A CA 1
ATOM 2169 C C . LEU A 1 281 ? 12.291 19.169 -0.458 1.00 30.03 281 LEU A C 1
ATOM 2170 O O . LEU A 1 281 ? 12.521 18.968 -1.642 1.00 29.60 281 LEU A O 1
ATOM 2175 N N . LYS A 1 282 ? 11.426 20.096 -0.010 1.00 26.99 282 LYS A N 1
ATOM 2176 C CA . LYS A 1 282 ? 10.611 20.884 -0.924 1.00 30.45 282 LYS A CA 1
ATOM 2177 C C . LYS A 1 282 ? 11.533 21.698 -1.815 1.00 28.16 282 LYS A C 1
ATOM 2178 O O . LYS A 1 282 ? 11.357 21.697 -3.003 1.00 30.31 282 LYS A O 1
ATOM 2184 N N . VAL A 1 283 ? 12.468 22.453 -1.221 1.00 29.87 283 VAL A N 1
ATOM 2185 C CA . VAL A 1 283 ? 13.377 23.282 -1.997 1.00 28.22 283 VAL A CA 1
ATOM 2186 C C . VAL A 1 283 ? 14.106 22.427 -3.042 1.00 30.77 283 VAL A C 1
ATOM 2187 O O . VAL A 1 283 ? 14.163 22.763 -4.198 1.00 28.10 283 VAL A O 1
ATOM 2191 N N . CYS A 1 284 ? 14.606 21.269 -2.638 1.00 29.86 284 CYS A N 1
ATOM 2192 C CA . CYS A 1 284 ? 15.269 20.392 -3.595 1.00 29.25 284 CYS A CA 1
ATOM 2193 C C . CYS A 1 284 ? 14.327 20.072 -4.763 1.00 29.11 284 CYS A C 1
ATOM 2194 O O . CYS A 1 284 ? 14.711 20.141 -5.928 1.00 29.33 284 CYS A O 1
ATOM 2197 N N . MET A 1 285 ? 13.091 19.640 -4.476 1.00 29.25 285 MET A N 1
ATOM 2198 C CA . MET A 1 285 ? 12.190 19.233 -5.539 1.00 30.39 285 MET A CA 1
ATOM 2199 C C . MET A 1 285 ? 11.710 20.440 -6.394 1.00 27.97 285 MET A C 1
ATOM 2200 O O . MET A 1 285 ? 11.410 20.214 -7.525 1.00 27.65 285 MET A O 1
ATOM 2205 N N . ILE A 1 286 ? 11.725 21.682 -5.900 1.00 27.12 286 ILE A N 1
ATOM 2206 C CA . ILE A 1 286 ? 11.474 22.823 -6.733 1.00 26.74 286 ILE A CA 1
ATOM 2207 C C . ILE A 1 286 ? 12.507 22.852 -7.838 1.00 27.95 286 ILE A C 1
ATOM 2208 O O . ILE A 1 286 ? 12.164 23.067 -8.992 1.00 27.96 286 ILE A O 1
ATOM 2213 N N . ASN A 1 287 ? 13.779 22.669 -7.463 1.00 30.05 287 ASN A N 1
ATOM 2214 C CA . ASN A 1 287 ? 14.879 22.762 -8.403 1.00 28.64 287 ASN A CA 1
ATOM 2215 C C . ASN A 1 287 ? 14.822 21.609 -9.376 1.00 27.76 287 ASN A C 1
ATOM 2216 O O . ASN A 1 287 ? 15.012 21.784 -10.540 1.00 29.10 287 ASN A O 1
ATOM 2221 N N . MET A 1 288 ? 14.557 20.414 -8.870 1.00 28.55 288 MET A N 1
ATOM 2222 C CA . MET A 1 288 ? 14.459 19.262 -9.739 1.00 30.12 288 MET A CA 1
ATOM 2223 C C . MET A 1 288 ? 13.301 19.333 -10.735 1.00 28.16 288 MET A C 1
ATOM 2224 O O . MET A 1 288 ? 13.413 18.805 -11.848 1.00 31.99 288 MET A O 1
ATOM 2229 N N . SER A 1 289 ? 12.185 19.912 -10.327 1.00 27.64 289 SER A N 1
ATOM 2230 C CA . SER A 1 289 ? 11.025 20.088 -11.179 1.00 31.12 289 SER A CA 1
ATOM 2231 C C . SER A 1 289 ? 11.379 21.072 -12.303 1.00 30.68 289 SER A C 1
ATOM 2232 O O . SER A 1 289 ? 11.043 20.847 -13.449 1.00 28.61 289 SER A O 1
ATOM 2235 N N . LYS A 1 290 ? 12.037 22.172 -11.949 1.00 27.88 290 LYS A N 1
ATOM 2236 C CA . LYS A 1 290 ? 12.452 23.120 -12.956 1.00 27.60 290 LYS A CA 1
ATOM 2237 C C . LYS A 1 290 ? 13.378 22.452 -13.984 1.00 30.45 290 LYS A C 1
ATOM 2238 O O . LYS A 1 290 ? 13.230 22.636 -15.190 1.00 30.05 290 LYS A O 1
ATOM 2244 N N . ILE A 1 291 ? 14.356 21.708 -13.481 1.00 30.33 291 ILE A N 1
ATOM 2245 C CA . ILE A 1 291 ? 15.270 21.003 -14.359 1.00 30.08 291 ILE A CA 1
ATOM 2246 C C . ILE A 1 291 ? 14.491 20.089 -15.273 1.00 30.54 291 ILE A C 1
ATOM 2247 O O . ILE A 1 291 ? 14.700 20.102 -16.476 1.00 29.37 291 ILE A O 1
ATOM 2252 N N . ALA A 1 292 ? 13.567 19.307 -14.698 1.00 30.37 292 ALA A N 1
ATOM 2253 C CA . ALA A 1 292 ? 12.764 18.387 -15.515 1.00 29.77 292 ALA A CA 1
ATOM 2254 C C . ALA A 1 292 ? 11.916 19.130 -16.565 1.00 31.76 292 ALA A C 1
ATOM 2255 O O . ALA A 1 292 ? 11.816 18.678 -17.717 1.00 31.96 292 ALA A O 1
ATOM 2257 N N . ASN A 1 293 ? 11.418 20.331 -16.222 1.00 26.72 293 ASN A N 1
ATOM 2258 C CA . ASN A 1 293 ? 10.675 21.168 -17.173 1.00 29.46 293 ASN A CA 1
ATOM 2259 C C . ASN A 1 293 ? 11.555 21.547 -18.361 1.00 31.30 293 ASN A C 1
ATOM 2260 O O . ASN A 1 293 ? 11.122 21.478 -19.517 1.00 30.85 293 ASN A O 1
ATOM 2265 N N . ASP A 1 294 ? 12.798 21.977 -18.056 1.00 32.66 294 ASP A N 1
ATOM 2266 C CA . ASP A 1 294 ? 13.766 22.307 -19.075 1.00 32.39 294 ASP A CA 1
ATOM 2267 C C . ASP A 1 294 ? 14.073 21.079 -19.946 1.00 33.31 294 ASP A C 1
ATOM 2268 O O . ASP A 1 294 ? 14.142 21.157 -21.139 1.00 31.53 294 ASP A O 1
ATOM 2273 N N . LEU A 1 295 ? 14.237 19.922 -19.344 1.00 31.93 295 LEU A N 1
ATOM 2274 C CA . LEU A 1 295 ? 14.573 18.762 -20.136 1.00 33.84 295 LEU A CA 1
ATOM 2275 C C . LEU A 1 295 ? 13.458 18.462 -21.128 1.00 30.39 295 LEU A C 1
ATOM 2276 O O . LEU A 1 295 ? 13.695 17.986 -22.271 1.00 30.56 295 LEU A O 1
ATOM 2281 N N . ARG A 1 296 ? 12.227 18.643 -20.672 1.00 31.42 296 ARG A N 1
ATOM 2282 C CA . ARG A 1 296 ? 11.078 18.254 -21.474 1.00 32.83 296 ARG A CA 1
ATOM 2283 C C . ARG A 1 296 ? 10.900 19.248 -22.625 1.00 31.28 296 ARG A C 1
ATOM 2284 O O . ARG A 1 296 ? 10.536 18.870 -23.734 1.00 30.20 296 ARG A O 1
ATOM 2292 N N . LEU A 1 297 ? 11.205 20.525 -22.383 1.00 29.49 297 LEU A N 1
ATOM 2293 C CA . LEU A 1 297 ? 11.302 21.495 -23.478 1.00 31.01 297 LEU A CA 1
ATOM 2294 C C . LEU A 1 297 ? 12.433 21.214 -24.492 1.00 31.08 297 LEU A C 1
ATOM 2295 O O . LEU A 1 297 ? 12.231 21.327 -25.722 1.00 35.83 297 LEU A O 1
ATOM 2300 N N . MET A 1 298 ? 13.615 20.874 -23.992 1.00 31.28 298 MET A N 1
ATOM 2301 C CA . MET A 1 298 ? 14.714 20.516 -24.849 1.00 36.06 298 MET A CA 1
ATOM 2302 C C . MET A 1 298 ? 14.388 19.270 -25.668 1.00 36.08 298 MET A C 1
ATOM 2303 O O . MET A 1 298 ? 14.879 19.161 -26.768 1.00 36.75 298 MET A O 1
ATOM 2308 N N . ALA A 1 299 ? 13.574 18.344 -25.138 1.00 34.20 299 ALA A N 1
ATOM 2309 C CA . ALA A 1 299 ? 13.289 17.108 -25.845 1.00 30.87 299 ALA A CA 1
ATOM 2310 C C . ALA A 1 299 ? 12.103 17.286 -26.755 1.00 32.87 299 ALA A C 1
ATOM 2311 O O . ALA A 1 299 ? 11.785 16.371 -27.485 1.00 33.95 299 ALA A O 1
ATOM 2313 N N . SER A 1 300 ? 11.432 18.452 -26.753 1.00 34.11 300 SER A N 1
ATOM 2314 C CA . SER A 1 300 ? 10.245 18.651 -27.577 1.00 32.63 300 SER A CA 1
ATOM 2315 C C . SER A 1 300 ? 10.588 18.421 -29.054 1.00 37.95 300 SER A C 1
ATOM 2316 O O . SER A 1 300 ? 11.711 18.700 -29.510 1.00 35.23 300 SER A O 1
ATOM 2319 N N . GLY A 1 301 ? 9.612 17.905 -29.819 1.00 37.41 301 GLY A N 1
ATOM 2320 C CA . GLY A 1 301 ? 9.857 17.616 -31.234 1.00 37.32 301 GLY A CA 1
ATOM 2321 C C . GLY A 1 301 ? 9.051 16.377 -31.588 1.00 42.59 301 GLY A C 1
ATOM 2322 O O . GLY A 1 301 ? 8.076 16.138 -30.872 1.00 40.69 301 GLY A O 1
ATOM 2323 N N . PRO A 1 302 ? 9.395 15.541 -32.616 1.00 47.17 302 PRO A N 1
ATOM 2324 C CA . PRO A 1 302 ? 10.637 15.641 -33.373 1.00 46.57 302 PRO A CA 1
ATOM 2325 C C . PRO A 1 302 ? 10.779 16.715 -34.455 1.00 40.65 302 PRO A C 1
ATOM 2326 O O . PRO A 1 302 ? 11.852 16.915 -34.927 1.00 40.65 302 PRO A O 1
ATOM 2330 N N . ARG A 1 303 ? 9.720 17.375 -34.899 1.00 40.04 303 ARG A N 1
ATOM 2331 C CA . ARG A 1 303 ? 9.826 18.258 -36.032 1.00 40.97 303 ARG A CA 1
ATOM 2332 C C . ARG A 1 303 ? 9.225 19.619 -35.734 1.00 43.87 303 ARG A C 1
ATOM 2333 O O . ARG A 1 303 ? 9.634 20.539 -36.396 1.00 47.15 303 ARG A O 1
ATOM 2341 N N . ALA A 1 304 ? 8.271 19.736 -34.807 1.00 39.03 304 ALA A N 1
ATOM 2342 C CA . ALA A 1 304 ? 7.722 21.037 -34.438 1.00 43.25 304 ALA A CA 1
ATOM 2343 C C . ALA A 1 304 ? 8.165 21.502 -33.054 1.00 41.13 304 ALA A C 1
ATOM 2344 O O . ALA A 1 304 ? 7.453 22.272 -32.389 1.00 40.06 304 ALA A O 1
ATOM 2346 N N . GLY A 1 305 ? 9.335 21.043 -32.601 1.00 38.67 305 GLY A N 1
ATOM 2347 C CA . GLY A 1 305 ? 9.811 21.404 -31.273 1.00 40.93 305 GLY A CA 1
ATOM 2348 C C . GLY A 1 305 ? 11.266 21.818 -31.270 1.00 37.76 305 GLY A C 1
ATOM 2349 O O . GLY A 1 305 ? 11.820 22.005 -32.331 1.00 39.31 305 GLY A O 1
ATOM 2350 N N . LEU A 1 306 ? 11.869 21.982 -30.084 1.00 39.25 306 LEU A N 1
ATOM 2351 C CA . LEU A 1 306 ? 13.257 22.455 -29.985 1.00 39.63 306 LEU A CA 1
ATOM 2352 C C . LEU A 1 306 ? 14.255 21.385 -30.429 1.00 42.15 306 LEU A C 1
ATOM 2353 O O . LEU A 1 306 ? 15.241 21.688 -31.086 1.00 42.04 306 LEU A O 1
ATOM 2358 N N . SER A 1 307 ? 13.984 20.130 -30.045 1.00 39.41 307 SER A N 1
ATOM 2359 C CA . SER A 1 307 ? 14.828 18.989 -30.401 1.00 39.81 307 SER A CA 1
ATOM 2360 C C . SER A 1 307 ? 16.297 19.263 -30.130 1.00 35.94 307 SER A C 1
ATOM 2361 O O . SER A 1 307 ? 17.153 18.981 -30.987 1.00 37.02 307 SER A O 1
ATOM 2364 N N . GLU A 1 308 ? 16.612 19.747 -28.935 1.00 37.53 308 GLU A N 1
ATOM 2365 C CA . GLU A 1 308 ? 17.987 19.967 -28.561 1.00 34.67 308 GLU A CA 1
ATOM 2366 C C . GLU A 1 308 ? 18.605 18.692 -27.986 1.00 36.31 308 GLU A C 1
ATOM 2367 O O . GLU A 1 308 ? 19.793 18.447 -28.171 1.00 39.03 308 GLU A O 1
ATOM 2373 N N . ILE A 1 309 ? 17.825 17.873 -27.266 1.00 37.98 309 ILE A N 1
ATOM 2374 C CA . ILE A 1 309 ? 18.394 16.650 -26.679 1.00 37.58 309 ILE A CA 1
ATOM 2375 C C . ILE A 1 309 ? 17.518 15.465 -27.038 1.00 37.39 309 ILE A C 1
ATOM 2376 O O . ILE A 1 309 ? 16.399 15.656 -27.459 1.00 40.17 309 ILE A O 1
ATOM 2381 N N . VAL A 1 310 ? 18.100 14.276 -26.930 1.00 39.41 310 VAL A N 1
ATOM 2382 C CA . VAL A 1 310 ? 17.373 13.027 -27.046 1.00 38.14 310 VAL A CA 1
ATOM 2383 C C . VAL A 1 310 ? 17.523 12.287 -25.718 1.00 38.79 310 VAL A C 1
ATOM 2384 O O . VAL A 1 310 ? 18.632 12.122 -25.218 1.00 37.65 310 VAL A O 1
ATOM 2388 N N . LEU A 1 311 ? 16.391 11.910 -25.139 1.00 36.28 311 LEU A N 1
ATOM 2389 C CA . LEU A 1 311 ? 16.373 11.138 -23.910 1.00 42.32 311 LEU A CA 1
ATOM 2390 C C . LEU A 1 311 ? 16.353 9.672 -24.290 1.00 36.17 311 LEU A C 1
ATOM 2391 O O . LEU A 1 311 ? 15.787 9.352 -25.309 1.00 42.88 311 LEU A O 1
ATOM 2396 N N . PRO A 1 312 ? 16.923 8.751 -23.510 1.00 40.50 312 PRO A N 1
ATOM 2397 C CA . PRO A 1 312 ? 16.687 7.326 -23.715 1.00 41.66 312 PRO A CA 1
ATOM 2398 C C . PRO A 1 312 ? 15.191 7.017 -23.806 1.00 38.21 312 PRO A C 1
ATOM 2399 O O . PRO A 1 312 ? 14.425 7.496 -22.985 1.00 37.84 312 PRO A O 1
ATOM 2403 N N . ALA A 1 313 ? 14.785 6.211 -24.800 1.00 35.81 313 ALA A N 1
ATOM 2404 C CA . ALA A 1 313 ? 13.392 5.831 -24.940 1.00 37.05 313 ALA A CA 1
ATOM 2405 C C . ALA A 1 313 ? 13.072 4.809 -23.875 1.00 35.32 313 ALA A C 1
ATOM 2406 O O . ALA A 1 313 ? 13.876 3.932 -23.674 1.00 38.52 313 ALA A O 1
ATOM 2408 N N . ARG A 1 314 ? 11.950 4.927 -23.176 1.00 33.81 314 ARG A N 1
ATOM 2409 C CA . ARG A 1 314 ? 11.738 4.017 -22.059 1.00 36.99 314 ARG A CA 1
ATOM 2410 C C . ARG A 1 314 ? 10.429 3.243 -22.186 1.00 37.84 314 ARG A C 1
ATOM 2411 O O . ARG A 1 314 ? 10.243 2.226 -21.496 1.00 38.05 314 ARG A O 1
ATOM 2419 N N . GLN A 1 315 ? 9.511 3.756 -23.011 1.00 38.34 315 GLN A N 1
ATOM 2420 C CA . GLN A 1 315 ? 8.262 3.082 -23.287 1.00 38.42 315 GLN A CA 1
ATOM 2421 C C . GLN A 1 315 ? 7.599 3.722 -24.496 1.00 44.28 315 GLN A C 1
ATOM 2422 O O . GLN A 1 315 ? 7.889 4.869 -24.841 1.00 39.87 315 GLN A O 1
ATOM 2428 N N . PRO A 1 316 ? 6.704 2.973 -25.211 1.00 39.18 316 PRO A N 1
ATOM 2429 C CA . PRO A 1 316 ? 5.940 3.575 -26.294 1.00 40.61 316 PRO A CA 1
ATOM 2430 C C . PRO A 1 316 ? 5.182 4.779 -25.723 1.00 38.66 316 PRO A C 1
ATOM 2431 O O . PRO A 1 316 ? 4.628 4.694 -24.616 1.00 38.44 316 PRO A O 1
ATOM 2435 N N . GLY A 1 317 ? 5.066 5.820 -26.532 1.00 41.38 317 GLY A N 1
ATOM 2436 C CA . GLY A 1 317 ? 4.378 7.028 -26.082 1.00 42.09 317 GLY A CA 1
ATOM 2437 C C . GLY A 1 317 ? 2.878 6.972 -26.346 1.00 44.89 317 GLY A C 1
ATOM 2438 O O . GLY A 1 317 ? 2.105 7.683 -25.713 1.00 38.97 317 GLY A O 1
ATOM 2439 N N . SER A 1 318 ? 2.482 6.198 -27.372 1.00 48.42 318 SER A N 1
ATOM 2440 C CA . SER A 1 318 ? 1.119 6.283 -27.884 1.00 47.01 318 SER A CA 1
ATOM 2441 C C . SER A 1 318 ? 0.820 4.986 -28.638 1.00 57.68 318 SER A C 1
ATOM 2442 O O . SER A 1 318 ? 1.723 4.399 -29.231 1.00 52.20 318 SER A O 1
ATOM 2445 N N . SER A 1 319 ? -0.430 4.547 -28.564 1.00 53.60 319 SER A N 1
ATOM 2446 C CA . SER A 1 319 ? -0.850 3.404 -29.344 1.00 55.61 319 SER A CA 1
ATOM 2447 C C . SER A 1 319 ? -1.595 3.904 -30.574 1.00 54.71 319 SER A C 1
ATOM 2448 O O . SER A 1 319 ? -2.122 3.065 -31.302 1.00 49.61 319 SER A O 1
ATOM 2451 N N . ILE A 1 320 ? -1.704 5.240 -30.760 1.00 49.30 320 ILE A N 1
ATOM 2452 C CA . ILE A 1 320 ? -2.381 5.786 -31.929 1.00 46.90 320 ILE A CA 1
ATOM 2453 C C . ILE A 1 320 ? -1.461 6.665 -32.776 1.00 48.99 320 ILE A C 1
ATOM 2454 O O . ILE A 1 320 ? -1.504 6.527 -33.982 1.00 48.13 320 ILE A O 1
ATOM 2459 N N . ILE A 1 321 ? -0.644 7.544 -32.188 1.00 49.43 321 ILE A N 1
ATOM 2460 C CA . ILE A 1 321 ? 0.310 8.337 -32.959 1.00 47.79 321 ILE A CA 1
ATOM 2461 C C . ILE A 1 321 ? 1.544 7.493 -33.215 1.00 48.65 321 ILE A C 1
ATOM 2462 O O . ILE A 1 321 ? 2.265 7.138 -32.287 1.00 45.41 321 ILE A O 1
ATOM 2467 N N . PRO A 1 322 ? 1.831 7.195 -34.497 1.00 49.37 322 PRO A N 1
ATOM 2468 C CA . PRO A 1 322 ? 2.895 6.258 -34.834 1.00 54.15 322 PRO A CA 1
ATOM 2469 C C . PRO A 1 322 ? 4.220 6.933 -34.545 1.00 55.05 322 PRO A C 1
ATOM 2470 O O . PRO A 1 322 ? 4.422 8.100 -34.890 1.00 59.76 322 PRO A O 1
ATOM 2474 N N . GLY A 1 323 ? 5.118 6.192 -33.898 1.00 51.11 323 GLY A N 1
ATOM 2475 C CA . GLY A 1 323 ? 6.458 6.726 -33.690 1.00 51.62 323 GLY A CA 1
ATOM 2476 C C . GLY A 1 323 ? 6.600 7.555 -32.411 1.00 45.55 323 GLY A C 1
ATOM 2477 O O . GLY A 1 323 ? 7.704 7.933 -32.055 1.00 48.91 323 GLY A O 1
ATOM 2478 N N . MET A 1 324 ? 5.531 7.786 -31.652 1.00 48.09 324 MET A N 1
ATOM 2479 C CA . MET A 1 324 ? 5.672 8.747 -30.545 1.00 45.04 324 MET A CA 1
ATOM 2480 C C . MET A 1 324 ? 6.411 8.097 -29.374 1.00 46.33 324 MET A C 1
ATOM 2481 O O . MET A 1 324 ? 6.064 6.978 -28.909 1.00 46.23 324 MET A O 1
ATOM 2486 N N . VAL A 1 325 ? 7.388 8.855 -28.873 1.00 40.91 325 VAL A N 1
ATOM 2487 C CA . VAL A 1 325 ? 8.056 8.611 -27.595 1.00 46.27 325 VAL A CA 1
ATOM 2488 C C . VAL A 1 325 ? 8.075 9.906 -26.741 1.00 44.46 325 VAL A C 1
ATOM 2489 O O . VAL A 1 325 ? 8.270 10.991 -27.273 1.00 47.51 325 VAL A O 1
ATOM 2493 N N . CYS A 1 326 ? 7.841 9.771 -25.430 1.00 41.46 326 CYS A N 1
ATOM 2494 C CA . CYS A 1 326 ? 7.611 10.888 -24.524 1.00 39.69 326 CYS A CA 1
ATOM 2495 C C . CYS A 1 326 ? 8.626 10.905 -23.416 1.00 40.16 326 CYS A C 1
ATOM 2496 O O . CYS A 1 326 ? 9.172 9.845 -23.089 1.00 38.44 326 CYS A O 1
ATOM 2499 N N . PRO A 1 327 ? 8.896 12.110 -22.827 1.00 40.16 327 PRO A N 1
ATOM 2500 C CA . PRO A 1 327 ? 9.869 12.270 -21.757 1.00 35.21 327 PRO A CA 1
ATOM 2501 C C . PRO A 1 327 ? 9.371 11.840 -20.390 1.00 38.56 327 PRO A C 1
ATOM 2502 O O . PRO A 1 327 ? 9.218 12.633 -19.471 1.00 33.62 327 PRO A O 1
ATOM 2506 N N . VAL A 1 328 ? 9.177 10.530 -20.248 1.00 33.67 328 VAL A N 1
ATOM 2507 C CA . VAL A 1 328 ? 8.429 9.999 -19.145 1.00 34.30 328 VAL A CA 1
ATOM 2508 C C . VAL A 1 328 ? 9.245 10.141 -17.860 1.00 35.22 328 VAL A C 1
ATOM 2509 O O . VAL A 1 328 ? 8.672 10.287 -16.780 1.00 34.33 328 VAL A O 1
ATOM 2513 N N . MET A 1 329 ? 10.570 10.097 -17.931 1.00 32.61 329 MET A N 1
ATOM 2514 C CA . MET A 1 329 ? 11.332 10.160 -16.694 1.00 29.95 329 MET A CA 1
ATOM 2515 C C . MET A 1 329 ? 11.379 11.584 -16.148 1.00 33.33 329 MET A C 1
ATOM 2516 O O . MET A 1 329 ? 11.176 11.789 -14.934 1.00 35.08 329 MET A O 1
ATOM 2521 N N . PRO A 1 330 ? 11.594 12.642 -16.958 1.00 36.33 330 PRO A N 1
ATOM 2522 C CA . PRO A 1 330 ? 11.369 13.999 -16.410 1.00 35.45 330 PRO A CA 1
ATOM 2523 C C . PRO A 1 330 ? 9.940 14.212 -15.894 1.00 31.98 330 PRO A C 1
ATOM 2524 O O . PRO A 1 330 ? 9.723 14.847 -14.880 1.00 29.59 330 PRO A O 1
ATOM 2528 N N . GLU A 1 331 ? 8.941 13.643 -16.556 1.00 29.42 331 GLU A N 1
ATOM 2529 C CA . GLU A 1 331 ? 7.545 13.804 -16.182 1.00 32.73 331 GLU A CA 1
ATOM 2530 C C . GLU A 1 331 ? 7.298 13.207 -14.794 1.00 34.07 331 GLU A C 1
ATOM 2531 O O . GLU A 1 331 ? 6.607 13.784 -13.968 1.00 31.20 331 GLU A O 1
ATOM 2537 N N . VAL A 1 332 ? 7.844 12.027 -14.497 1.00 32.84 332 VAL A N 1
ATOM 2538 C CA . VAL A 1 332 ? 7.601 11.461 -13.176 1.00 34.52 332 VAL A CA 1
ATOM 2539 C C . VAL A 1 332 ? 8.382 12.288 -12.126 1.00 35.08 332 VAL A C 1
ATOM 2540 O O . VAL A 1 332 ? 7.955 12.413 -10.996 1.00 30.07 332 VAL A O 1
ATOM 2544 N N . MET A 1 333 ? 9.524 12.880 -12.499 1.00 32.13 333 MET A N 1
ATOM 2545 C CA . MET A 1 333 ? 10.220 13.793 -11.611 1.00 33.19 333 MET A CA 1
ATOM 2546 C C . MET A 1 333 ? 9.335 14.990 -11.220 1.00 32.85 333 MET A C 1
ATOM 2547 O O . MET A 1 333 ? 9.235 15.283 -10.038 1.00 32.28 333 MET A O 1
ATOM 2552 N N . ASN A 1 334 ? 8.684 15.627 -12.196 1.00 31.06 334 ASN A N 1
ATOM 2553 C CA . ASN A 1 334 ? 7.706 16.681 -11.922 1.00 29.11 334 ASN A CA 1
ATOM 2554 C C . ASN A 1 334 ? 6.639 16.223 -10.952 1.00 32.54 334 ASN A C 1
ATOM 2555 O O . ASN A 1 334 ? 6.291 16.917 -10.007 1.00 28.20 334 ASN A O 1
ATOM 2560 N N . GLN A 1 335 ? 6.106 15.012 -11.182 1.00 31.54 335 GLN A N 1
ATOM 2561 C CA . GLN A 1 335 ? 4.980 14.583 -10.413 1.00 29.49 335 GLN A CA 1
ATOM 2562 C C . GLN A 1 335 ? 5.406 14.312 -8.980 1.00 30.33 335 GLN A C 1
ATOM 2563 O O . GLN A 1 335 ? 4.677 14.650 -8.076 1.00 29.75 335 GLN A O 1
ATOM 2569 N N . VAL A 1 336 ? 6.609 13.775 -8.767 1.00 30.13 336 VAL A N 1
ATOM 2570 C CA . VAL A 1 336 ? 7.117 13.551 -7.426 1.00 30.12 336 VAL A CA 1
ATOM 2571 C C . VAL A 1 336 ? 7.343 14.915 -6.753 1.00 29.02 336 VAL A C 1
ATOM 2572 O O . VAL A 1 336 ? 7.072 15.065 -5.584 1.00 30.16 336 VAL A O 1
ATOM 2576 N N . ALA A 1 337 ? 7.735 15.926 -7.493 1.00 28.72 337 ALA A N 1
ATOM 2577 C CA . ALA A 1 337 ? 7.851 17.233 -6.895 1.00 27.42 337 ALA A CA 1
ATOM 2578 C C . ALA A 1 337 ? 6.512 17.717 -6.355 1.00 28.78 337 ALA A C 1
ATOM 2579 O O . ALA A 1 337 ? 6.406 18.255 -5.249 1.00 27.86 337 ALA A O 1
ATOM 2581 N N . PHE A 1 338 ? 5.490 17.623 -7.201 1.00 28.08 338 PHE A N 1
ATOM 2582 C CA . PHE A 1 338 ? 4.188 18.116 -6.795 1.00 29.37 338 PHE A CA 1
ATOM 2583 C C . PHE A 1 338 ? 3.711 17.359 -5.562 1.00 29.37 338 PHE A C 1
ATOM 2584 O O . PHE A 1 338 ? 3.115 17.970 -4.672 1.00 29.33 338 PHE A O 1
ATOM 2592 N N . GLN A 1 339 ? 3.960 16.070 -5.499 1.00 27.01 339 GLN A N 1
ATOM 2593 C CA . GLN A 1 339 ? 3.691 15.283 -4.324 1.00 27.40 339 GLN A CA 1
ATOM 2594 C C . GLN A 1 339 ? 4.393 15.851 -3.089 1.00 32.16 339 GLN A C 1
ATOM 2595 O O . GLN A 1 339 ? 3.770 16.043 -2.045 1.00 27.47 339 GLN A O 1
ATOM 2601 N N . VAL A 1 340 ? 5.685 16.177 -3.221 1.00 30.56 340 VAL A N 1
ATOM 2602 C CA . VAL A 1 340 ? 6.448 16.627 -2.076 1.00 29.73 340 VAL A CA 1
ATOM 2603 C C . VAL A 1 340 ? 5.932 17.998 -1.619 1.00 30.19 340 VAL A C 1
ATOM 2604 O O . VAL A 1 340 ? 5.924 18.309 -0.413 1.00 28.36 340 VAL A O 1
ATOM 2608 N N . PHE A 1 341 ? 5.575 18.850 -2.578 1.00 28.38 341 PHE A N 1
ATOM 2609 C CA . PHE A 1 341 ? 5.055 20.169 -2.230 1.00 27.13 341 PHE A CA 1
ATOM 2610 C C . PHE A 1 341 ? 3.855 19.990 -1.338 1.00 26.96 341 PHE A C 1
ATOM 2611 O O . PHE A 1 341 ? 3.656 20.707 -0.376 1.00 26.62 341 PHE A O 1
ATOM 2619 N N . GLY A 1 342 ? 2.959 19.079 -1.728 1.00 28.61 342 GLY A N 1
ATOM 2620 C CA . GLY A 1 342 ? 1.738 18.865 -0.991 1.00 26.52 342 GLY A CA 1
ATOM 2621 C C . GLY A 1 342 ? 2.046 18.256 0.378 1.00 26.69 342 GLY A C 1
ATOM 2622 O O . GLY A 1 342 ? 1.424 18.596 1.376 1.00 27.57 342 GLY A O 1
ATOM 2623 N N . ASN A 1 343 ? 2.935 17.265 0.392 1.00 25.40 343 ASN A N 1
ATOM 2624 C CA . ASN A 1 343 ? 3.326 16.632 1.647 1.00 26.61 343 ASN A CA 1
ATOM 2625 C C . ASN A 1 343 ? 3.840 17.723 2.628 1.00 27.20 343 ASN A C 1
ATOM 2626 O O . ASN A 1 343 ? 3.570 17.693 3.824 1.00 28.56 343 ASN A O 1
ATOM 2631 N N . ASP A 1 344 ? 4.498 18.722 2.105 1.00 25.83 344 ASP A N 1
ATOM 2632 C CA . ASP A 1 344 ? 5.104 19.755 2.938 1.00 28.89 344 ASP A CA 1
ATOM 2633 C C . ASP A 1 344 ? 4.020 20.654 3.542 1.00 28.13 344 ASP A C 1
ATOM 2634 O O . ASP A 1 344 ? 4.169 21.188 4.624 1.00 26.77 344 ASP A O 1
ATOM 2639 N N . LEU A 1 345 ? 2.962 20.968 2.801 1.00 29.63 345 LEU A N 1
ATOM 2640 C CA . LEU A 1 345 ? 1.840 21.669 3.375 1.00 26.04 345 LEU A CA 1
ATOM 2641 C C . LEU A 1 345 ? 1.152 20.801 4.432 1.00 27.45 345 LEU A C 1
ATOM 2642 O O . LEU A 1 345 ? 0.754 21.345 5.459 1.00 28.30 345 LEU A O 1
ATOM 2647 N N . THR A 1 346 ? 0.955 19.479 4.225 1.00 25.80 346 THR A N 1
ATOM 2648 C CA . THR A 1 346 ? 0.401 18.666 5.281 1.00 25.63 346 THR A CA 1
ATOM 2649 C C . THR A 1 346 ? 1.274 18.745 6.557 1.00 26.96 346 THR A C 1
ATOM 2650 O O . THR A 1 346 ? 0.763 18.841 7.677 1.00 29.17 346 THR A O 1
ATOM 2654 N N . ILE A 1 347 ? 2.605 18.664 6.406 1.00 26.91 347 ILE A N 1
ATOM 2655 C CA . ILE A 1 347 ? 3.575 18.767 7.469 1.00 24.99 347 ILE A CA 1
ATOM 2656 C C . ILE A 1 347 ? 3.497 20.104 8.186 1.00 25.66 347 ILE A C 1
ATOM 2657 O O . ILE A 1 347 ? 3.451 20.138 9.408 1.00 29.22 347 ILE A O 1
ATOM 2662 N N . THR A 1 348 ? 3.347 21.173 7.410 1.00 24.78 348 THR A N 1
ATOM 2663 C CA . THR A 1 348 ? 3.224 22.496 7.980 1.00 27.07 348 THR A CA 1
ATOM 2664 C C . THR A 1 348 ? 1.999 22.598 8.875 1.00 31.88 348 THR A C 1
ATOM 2665 O O . THR A 1 348 ? 2.054 23.080 10.026 1.00 31.15 348 THR A O 1
ATOM 2669 N N . SER A 1 349 ? 0.851 22.150 8.338 1.00 30.21 349 SER A N 1
ATOM 2670 C CA . SER A 1 349 ? -0.402 22.250 9.053 1.00 32.23 349 SER A CA 1
ATOM 2671 C C . SER A 1 349 ? -0.377 21.359 10.308 1.00 28.61 349 SER A C 1
ATOM 2672 O O . SER A 1 349 ? -0.897 21.740 11.340 1.00 27.35 349 SER A O 1
ATOM 2675 N N . ALA A 1 350 ? 0.208 20.168 10.229 1.00 30.07 350 ALA A N 1
ATOM 2676 C CA . ALA A 1 350 ? 0.284 19.298 11.400 1.00 27.88 350 ALA A CA 1
ATOM 2677 C C . ALA A 1 350 ? 1.203 19.893 12.469 1.00 28.81 350 ALA A C 1
ATOM 2678 O O . ALA A 1 350 ? 0.894 19.872 13.645 1.00 30.29 350 ALA A O 1
ATOM 2680 N N . SER A 1 351 ? 2.346 20.447 12.049 1.00 28.78 351 SER A N 1
ATOM 2681 C CA . SER A 1 351 ? 3.295 21.030 13.007 1.00 29.73 351 SER A CA 1
ATOM 2682 C C . SER A 1 351 ? 2.655 22.216 13.708 1.00 27.86 351 SER A C 1
ATOM 2683 O O . SER A 1 351 ? 2.776 22.364 14.917 1.00 31.09 351 SER A O 1
ATOM 2686 N N . GLU A 1 352 ? 1.888 23.024 12.979 1.00 28.47 352 GLU A N 1
ATOM 2687 C CA . GLU A 1 352 ? 1.290 24.231 13.538 1.00 29.15 352 GLU A CA 1
ATOM 2688 C C . GLU A 1 352 ? 0.244 23.922 14.614 1.00 35.00 352 GLU A C 1
ATOM 2689 O O . GLU A 1 352 ? -0.031 24.752 15.500 1.00 29.87 352 GLU A O 1
ATOM 2695 N N . ALA A 1 353 ? -0.287 22.681 14.578 1.00 29.68 353 ALA A N 1
ATOM 2696 C CA . ALA A 1 353 ? -1.417 22.261 15.378 1.00 31.86 353 ALA A CA 1
ATOM 2697 C C . ALA A 1 353 ? -0.988 21.720 16.739 1.00 30.16 353 ALA A C 1
ATOM 2698 O O . ALA A 1 353 ? -1.796 21.164 17.490 1.00 31.60 353 ALA A O 1
ATOM 2700 N N . GLY A 1 354 ? 0.283 21.871 17.115 1.00 31.99 354 GLY A N 1
ATOM 2701 C CA . GLY A 1 354 ? 0.745 21.439 18.419 1.00 31.95 354 GLY A CA 1
ATOM 2702 C C . GLY A 1 354 ? 0.082 22.193 19.556 1.00 30.03 354 GLY A C 1
ATOM 2703 O O . GLY A 1 354 ? -0.362 23.299 19.355 1.00 31.64 354 GLY A O 1
ATOM 2704 N N . GLN A 1 355 ? -0.142 21.508 20.686 1.00 29.56 355 GLN A N 1
ATOM 2705 C CA . GLN A 1 355 ? -0.806 22.109 21.830 1.00 30.65 355 GLN A CA 1
ATOM 2706 C C . GLN A 1 355 ? -0.059 21.744 23.094 1.00 32.53 355 GLN A C 1
ATOM 2707 O O . GLN A 1 355 ? 0.135 20.558 23.427 1.00 31.45 355 GLN A O 1
ATOM 2713 N N . PHE A 1 356 ? 0.343 22.807 23.841 1.00 33.48 356 PHE A N 1
ATOM 2714 C CA . PHE A 1 356 ? 1.029 22.591 25.111 1.00 32.22 356 PHE A CA 1
ATOM 2715 C C . PHE A 1 356 ? 2.123 21.535 24.939 1.00 32.65 356 PHE A C 1
ATOM 2716 O O . PHE A 1 356 ? 3.012 21.686 24.093 1.00 33.06 356 PHE A O 1
ATOM 2724 N N . GLU A 1 357 ? 2.068 20.471 25.763 1.00 31.56 357 GLU A N 1
ATOM 2725 C CA . GLU A 1 357 ? 3.185 19.562 25.910 1.00 31.59 357 GLU A CA 1
ATOM 2726 C C . GLU A 1 357 ? 3.329 18.549 24.778 1.00 33.23 357 GLU A C 1
ATOM 2727 O O . GLU A 1 357 ? 4.293 17.781 24.791 1.00 34.65 357 GLU A O 1
ATOM 2733 N N . LEU A 1 358 ? 2.403 18.505 23.804 1.00 31.22 358 LEU A N 1
ATOM 2734 C CA . LEU A 1 358 ? 2.518 17.470 22.778 1.00 31.59 358 LEU A CA 1
ATOM 2735 C C . LEU A 1 358 ? 1.829 17.927 21.508 1.00 30.30 358 LEU A C 1
ATOM 2736 O O . LEU A 1 358 ? 0.784 18.545 21.566 1.00 31.72 358 LEU A O 1
ATOM 2741 N N . ASN A 1 359 ? 2.479 17.649 20.397 1.00 29.93 359 ASN A N 1
ATOM 2742 C CA . ASN A 1 359 ? 1.864 17.741 19.103 1.00 33.47 359 ASN A CA 1
ATOM 2743 C C . ASN A 1 359 ? 1.281 16.388 18.743 1.00 31.03 359 ASN A C 1
ATOM 2744 O O . ASN A 1 359 ? 2.036 15.476 18.474 1.00 31.71 359 ASN A O 1
ATOM 2749 N N . VAL A 1 360 ? -0.034 16.281 18.737 1.00 29.51 360 VAL A N 1
ATOM 2750 C CA . VAL A 1 360 ? -0.684 14.976 18.505 1.00 31.48 360 VAL A CA 1
ATOM 2751 C C . VAL A 1 360 ? -0.841 14.625 17.031 1.00 34.29 360 VAL A C 1
ATOM 2752 O O . VAL A 1 360 ? -1.277 13.502 16.707 1.00 32.46 360 VAL A O 1
ATOM 2756 N N . MET A 1 361 ? -0.470 15.575 16.140 1.00 32.34 361 MET A N 1
ATOM 2757 C CA . MET A 1 361 ? -0.674 15.405 14.719 1.00 30.71 361 MET A CA 1
ATOM 2758 C C . MET A 1 361 ? 0.552 14.782 14.091 1.00 34.46 361 MET A C 1
ATOM 2759 O O . MET A 1 361 ? 0.636 14.736 12.880 1.00 32.77 361 MET A O 1
ATOM 2764 N N . GLU A 1 362 ? 1.475 14.237 14.908 1.00 31.87 362 GLU A N 1
ATOM 2765 C CA . GLU A 1 362 ? 2.690 13.674 14.381 1.00 30.50 362 GLU A CA 1
ATOM 2766 C C . GLU A 1 362 ? 2.457 12.493 13.461 1.00 35.14 362 GLU A C 1
ATOM 2767 O O . GLU A 1 362 ? 3.235 12.283 12.533 1.00 32.27 362 GLU A O 1
ATOM 2773 N N . PRO A 1 363 ? 1.514 11.578 13.695 1.00 34.35 363 PRO A N 1
ATOM 2774 C CA . PRO A 1 363 ? 1.439 10.410 12.794 1.00 33.64 363 PRO A CA 1
ATOM 2775 C C . PRO A 1 363 ? 1.358 10.876 11.322 1.00 32.50 363 PRO A C 1
ATOM 2776 O O . PRO A 1 363 ? 2.061 10.342 10.485 1.00 31.77 363 PRO A O 1
ATOM 2780 N N . VAL A 1 364 ? 0.432 11.789 10.956 1.00 29.99 364 VAL A N 1
ATOM 2781 C CA . VAL A 1 364 ? 0.315 12.201 9.572 1.00 28.24 364 VAL A CA 1
ATOM 2782 C C . VAL A 1 364 ? 1.562 12.983 9.116 1.00 30.77 364 VAL A C 1
ATOM 2783 O O . VAL A 1 364 ? 1.930 12.884 7.974 1.00 32.31 364 VAL A O 1
ATOM 2787 N N . LEU A 1 365 ? 2.186 13.762 10.016 1.00 30.54 365 LEU A N 1
ATOM 2788 C CA . LEU A 1 365 ? 3.401 14.523 9.740 1.00 30.28 365 LEU A CA 1
ATOM 2789 C C . LEU A 1 365 ? 4.505 13.558 9.351 1.00 32.04 365 LEU A C 1
ATOM 2790 O O . LEU A 1 365 ? 5.094 13.695 8.289 1.00 31.30 365 LEU A O 1
ATOM 2795 N N . PHE A 1 366 ? 4.707 12.491 10.166 1.00 31.70 366 PHE A N 1
ATOM 2796 C CA . PHE A 1 366 ? 5.772 11.543 9.911 1.00 30.62 366 PHE A CA 1
ATOM 2797 C C . PHE A 1 366 ? 5.505 10.637 8.707 1.00 33.26 366 PHE A C 1
ATOM 2798 O O . PHE A 1 366 ? 6.426 10.284 7.935 1.00 32.18 366 PHE A O 1
ATOM 2806 N N . PHE A 1 367 ? 4.248 10.252 8.511 1.00 34.41 367 PHE A N 1
ATOM 2807 C CA . PHE A 1 367 ? 3.880 9.519 7.305 1.00 33.16 367 PHE A CA 1
ATOM 2808 C C . PHE A 1 367 ? 4.296 10.327 6.069 1.00 33.77 367 PHE A C 1
ATOM 2809 O O . PHE A 1 367 ? 4.904 9.792 5.151 1.00 28.76 367 PHE A O 1
ATOM 2817 N N . ASN A 1 368 ? 3.951 11.621 6.026 1.00 33.95 368 ASN A N 1
ATOM 2818 C CA . ASN A 1 368 ? 4.296 12.462 4.885 1.00 33.68 368 ASN A CA 1
ATOM 2819 C C . ASN A 1 368 ? 5.805 12.662 4.772 1.00 33.85 368 ASN A C 1
ATOM 2820 O O . ASN A 1 368 ? 6.316 12.666 3.679 1.00 31.72 368 ASN A O 1
ATOM 2825 N N . LEU A 1 369 ? 6.520 12.893 5.897 1.00 32.50 369 LEU A N 1
ATOM 2826 C CA . LEU A 1 369 ? 7.922 13.206 5.795 1.00 31.97 369 LEU A CA 1
ATOM 2827 C C . LEU A 1 369 ? 8.665 11.989 5.264 1.00 30.20 369 LEU A C 1
ATOM 2828 O O . LEU A 1 369 ? 9.530 12.099 4.436 1.00 29.84 369 LEU A O 1
ATOM 2833 N N . ILE A 1 370 ? 8.347 10.821 5.781 1.00 31.07 370 ILE A N 1
ATOM 2834 C CA . ILE A 1 370 ? 8.996 9.595 5.373 1.00 32.83 370 ILE A CA 1
ATOM 2835 C C . ILE A 1 370 ? 8.627 9.296 3.925 1.00 34.04 370 ILE A C 1
ATOM 2836 O O . ILE A 1 370 ? 9.493 8.955 3.115 1.00 37.19 370 ILE A O 1
ATOM 2841 N N . GLN A 1 371 ? 7.378 9.555 3.542 1.00 34.44 371 GLN A N 1
ATOM 2842 C CA . GLN A 1 371 ? 6.982 9.407 2.155 1.00 31.87 371 GLN A CA 1
ATOM 2843 C C . GLN A 1 371 ? 7.828 10.312 1.245 1.00 32.67 371 GLN A C 1
ATOM 2844 O O . GLN A 1 371 ? 8.351 9.837 0.235 1.00 29.56 371 GLN A O 1
ATOM 2850 N N . SER A 1 372 ? 7.962 11.592 1.584 1.00 29.19 372 SER A N 1
ATOM 2851 C CA . SER A 1 372 ? 8.763 12.469 0.771 1.00 31.24 372 SER A CA 1
ATOM 2852 C C . SER A 1 372 ? 10.175 11.925 0.555 1.00 31.85 372 SER A C 1
ATOM 2853 O O . SER A 1 372 ? 10.666 11.958 -0.551 1.00 29.37 372 SER A O 1
ATOM 2856 N N . ILE A 1 373 ? 10.826 11.456 1.627 1.00 31.79 373 ILE A N 1
ATOM 2857 C CA . ILE A 1 373 ? 12.215 11.075 1.538 1.00 32.11 373 ILE A CA 1
ATOM 2858 C C . ILE A 1 373 ? 12.280 9.855 0.625 1.00 31.57 373 ILE A C 1
ATOM 2859 O O . ILE A 1 373 ? 13.133 9.715 -0.218 1.00 32.66 373 ILE A O 1
ATOM 2864 N N . SER A 1 374 ? 11.313 8.978 0.824 1.00 28.25 374 SER A N 1
ATOM 2865 C CA . SER A 1 374 ? 11.329 7.713 0.154 1.00 33.26 374 SER A CA 1
ATOM 2866 C C . SER A 1 374 ? 11.073 7.864 -1.342 1.00 31.77 374 SER A C 1
ATOM 2867 O O . SER A 1 374 ? 11.813 7.327 -2.173 1.00 33.23 374 SER A O 1
ATOM 2870 N N . ILE A 1 375 ? 10.091 8.670 -1.745 1.00 33.05 375 ILE A N 1
ATOM 2871 C CA . ILE A 1 375 ? 9.787 8.822 -3.154 1.00 29.39 375 ILE A CA 1
ATOM 2872 C C . ILE A 1 375 ? 10.856 9.620 -3.868 1.00 34.32 375 ILE A C 1
ATOM 2873 O O . ILE A 1 375 ? 11.082 9.400 -5.060 1.00 32.54 375 ILE A O 1
ATOM 2878 N N . MET A 1 376 ? 11.515 10.546 -3.159 1.00 32.90 376 MET A N 1
ATOM 2879 C CA . MET A 1 376 ? 12.604 11.252 -3.771 1.00 30.76 376 MET A CA 1
ATOM 2880 C C . MET A 1 376 ? 13.757 10.278 -4.028 1.00 32.81 376 MET A C 1
ATOM 2881 O O . MET A 1 376 ? 14.394 10.332 -5.061 1.00 28.76 376 MET A O 1
ATOM 2886 N N . THR A 1 377 ? 14.120 9.457 -3.037 1.00 33.24 377 THR A N 1
ATOM 2887 C CA . THR A 1 377 ? 15.201 8.507 -3.262 1.00 32.40 377 THR A CA 1
ATOM 2888 C C . THR A 1 377 ? 14.883 7.666 -4.499 1.00 35.49 377 THR A C 1
ATOM 2889 O O . THR A 1 377 ? 15.738 7.458 -5.352 1.00 38.48 377 THR A O 1
ATOM 2893 N N . ASN A 1 378 ? 13.687 7.053 -4.541 1.00 36.11 378 ASN A N 1
ATOM 2894 C CA . ASN A 1 378 ? 13.300 6.159 -5.633 1.00 32.15 378 ASN A CA 1
ATOM 2895 C C . ASN A 1 378 ? 13.271 6.862 -6.999 1.00 36.45 378 ASN A C 1
ATOM 2896 O O . ASN A 1 378 ? 13.824 6.367 -7.973 1.00 35.75 378 ASN A O 1
ATOM 2901 N N . VAL A 1 379 ? 12.780 8.098 -7.088 1.00 36.90 379 VAL A N 1
ATOM 2902 C CA . VAL A 1 379 ? 12.737 8.750 -8.395 1.00 31.56 379 VAL A CA 1
ATOM 2903 C C . VAL A 1 379 ? 14.118 9.236 -8.824 1.00 30.64 379 VAL A C 1
ATOM 2904 O O . VAL A 1 379 ? 14.466 9.206 -10.008 1.00 32.33 379 VAL A O 1
ATOM 2908 N N . PHE A 1 380 ? 14.931 9.692 -7.887 1.00 30.94 380 PHE A N 1
ATOM 2909 C CA . PHE A 1 380 ? 16.290 10.069 -8.231 1.00 33.96 380 PHE A CA 1
ATOM 2910 C C . PHE A 1 380 ? 17.063 8.864 -8.773 1.00 36.50 380 PHE A C 1
ATOM 2911 O O . PHE A 1 380 ? 17.720 8.995 -9.766 1.00 35.00 380 PHE A O 1
ATOM 2919 N N . LYS A 1 381 ? 16.981 7.699 -8.141 1.00 40.23 381 LYS A N 1
ATOM 2920 C CA . LYS A 1 381 ? 17.687 6.535 -8.650 1.00 40.04 381 LYS A CA 1
ATOM 2921 C C . LYS A 1 381 ? 17.194 6.198 -10.050 1.00 37.47 381 LYS A C 1
ATOM 2922 O O . LYS A 1 381 ? 17.967 5.939 -10.974 1.00 37.81 381 LYS A O 1
ATOM 2928 N N . SER A 1 382 ? 15.877 6.107 -10.210 1.00 37.26 382 SER A N 1
ATOM 2929 C CA . SER A 1 382 ? 15.344 5.680 -11.484 1.00 35.85 382 SER A CA 1
ATOM 2930 C C . SER A 1 382 ? 15.644 6.714 -12.572 1.00 37.63 382 SER A C 1
ATOM 2931 O O . SER A 1 382 ? 15.975 6.375 -13.727 1.00 39.21 382 SER A O 1
ATOM 2934 N N . PHE A 1 383 ? 15.524 7.990 -12.244 1.00 32.56 383 PHE A N 1
ATOM 2935 C CA . PHE A 1 383 ? 15.823 9.028 -13.221 1.00 32.18 383 PHE A CA 1
ATOM 2936 C C . PHE A 1 383 ? 17.308 9.018 -13.623 1.00 35.25 383 PHE A C 1
ATOM 2937 O O . PHE A 1 383 ? 17.637 9.290 -14.764 1.00 33.61 383 PHE A O 1
ATOM 2945 N N . THR A 1 384 ? 18.202 8.762 -12.684 1.00 35.33 384 THR A N 1
ATOM 2946 C CA . THR A 1 384 ? 19.621 8.764 -12.987 1.00 36.26 384 THR A CA 1
ATOM 2947 C C . THR A 1 384 ? 19.934 7.621 -13.969 1.00 38.76 384 THR A C 1
ATOM 2948 O O . THR A 1 384 ? 20.571 7.832 -14.970 1.00 39.34 384 THR A O 1
ATOM 2952 N N . GLU A 1 385 ? 19.485 6.409 -13.666 1.00 37.36 385 GLU A N 1
ATOM 2953 C CA . GLU A 1 385 ? 19.822 5.200 -14.410 1.00 37.52 385 GLU A CA 1
ATOM 2954 C C . GLU A 1 385 ? 19.066 5.143 -15.737 1.00 43.57 385 GLU A C 1
ATOM 2955 O O . GLU A 1 385 ? 19.633 4.764 -16.743 1.00 46.16 385 GLU A O 1
ATOM 2961 N N . ASN A 1 386 ? 17.801 5.582 -15.783 1.00 38.71 386 ASN A N 1
ATOM 2962 C CA . ASN A 1 386 ? 16.973 5.399 -16.952 1.00 38.74 386 ASN A CA 1
ATOM 2963 C C . ASN A 1 386 ? 16.872 6.614 -17.876 1.00 39.22 386 ASN A C 1
ATOM 2964 O O . ASN A 1 386 ? 16.144 6.547 -18.879 1.00 44.33 386 ASN A O 1
ATOM 2969 N N . CYS A 1 387 ? 17.539 7.711 -17.552 1.00 36.49 387 CYS A N 1
ATOM 2970 C CA . CYS A 1 387 ? 17.408 8.911 -18.375 1.00 33.84 387 CYS A CA 1
ATOM 2971 C C . CYS A 1 387 ? 18.722 9.659 -18.382 1.00 34.85 387 CYS A C 1
ATOM 2972 O O . CYS A 1 387 ? 19.302 9.818 -19.431 1.00 39.07 387 CYS A O 1
ATOM 2975 N N . LEU A 1 388 ? 19.128 10.226 -17.234 1.00 36.54 388 LEU A N 1
ATOM 2976 C CA . LEU A 1 388 ? 20.189 11.220 -17.206 1.00 33.51 388 LEU A CA 1
ATOM 2977 C C . LEU A 1 388 ? 21.467 10.683 -17.862 1.00 36.97 388 LEU A C 1
ATOM 2978 O O . LEU A 1 388 ? 22.106 11.377 -18.642 1.00 34.37 388 LEU A O 1
ATOM 2983 N N . LYS A 1 389 ? 21.852 9.441 -17.535 1.00 37.81 389 LYS A N 1
ATOM 2984 C CA . LYS A 1 389 ? 23.140 8.897 -18.007 1.00 39.58 389 LYS A CA 1
ATOM 2985 C C . LYS A 1 389 ? 23.204 8.816 -19.524 1.00 38.13 389 LYS A C 1
ATOM 2986 O O . LYS A 1 389 ? 24.258 9.037 -20.103 1.00 42.88 389 LYS A O 1
ATOM 2992 N N . GLY A 1 390 ? 22.040 8.607 -20.148 1.00 36.53 390 GLY A N 1
ATOM 2993 C CA . GLY A 1 390 ? 21.911 8.311 -21.549 1.00 39.96 390 GLY A CA 1
ATOM 2994 C C . GLY A 1 390 ? 21.548 9.525 -22.384 1.00 41.86 390 GLY A C 1
ATOM 2995 O O . GLY A 1 390 ? 21.428 9.408 -23.586 1.00 37.75 390 GLY A O 1
ATOM 2996 N N . ILE A 1 391 ? 21.374 10.706 -21.772 1.00 42.02 391 ILE A N 1
ATOM 2997 C CA . ILE A 1 391 ? 20.983 11.873 -22.549 1.00 40.41 391 ILE A CA 1
ATOM 2998 C C . ILE A 1 391 ? 22.015 12.154 -23.635 1.00 39.24 391 ILE A C 1
ATOM 2999 O O . ILE A 1 391 ? 23.217 12.202 -23.332 1.00 39.94 391 ILE A O 1
ATOM 3004 N N . LYS A 1 392 ? 21.537 12.417 -24.872 1.00 38.60 392 LYS A N 1
ATOM 3005 C CA . LYS A 1 392 ? 22.427 12.799 -25.965 1.00 38.94 392 LYS A CA 1
ATOM 3006 C C . LYS A 1 392 ? 22.034 14.161 -26.502 1.00 40.74 392 LYS A C 1
ATOM 3007 O O . LYS A 1 392 ? 20.874 14.531 -26.423 1.00 37.95 392 LYS A O 1
ATOM 3013 N N . ALA A 1 393 ? 23.009 14.883 -27.059 1.00 41.50 393 ALA A N 1
ATOM 3014 C CA . ALA A 1 393 ? 22.789 16.225 -27.589 1.00 41.76 393 ALA A CA 1
ATOM 3015 C C . ALA A 1 393 ? 22.624 16.181 -29.103 1.00 41.67 393 ALA A C 1
ATOM 3016 O O . ALA A 1 393 ? 23.423 15.558 -29.761 1.00 41.02 393 ALA A O 1
ATOM 3018 N N . ASN A 1 394 ? 21.700 16.971 -29.673 1.00 43.00 394 ASN A N 1
ATOM 3019 C CA . ASN A 1 394 ? 21.667 17.173 -31.112 1.00 38.37 394 ASN A CA 1
ATOM 3020 C C . ASN A 1 394 ? 22.573 18.347 -31.454 1.00 41.11 394 ASN A C 1
ATOM 3021 O O . ASN A 1 394 ? 22.092 19.431 -31.802 1.00 39.27 394 ASN A O 1
ATOM 3026 N N . GLU A 1 395 ? 23.881 18.089 -31.392 1.00 40.72 395 GLU A N 1
ATOM 3027 C CA . GLU A 1 395 ? 24.894 19.127 -31.454 1.00 40.97 395 GLU A CA 1
ATOM 3028 C C . GLU A 1 395 ? 24.815 19.938 -32.730 1.00 40.06 395 GLU A C 1
ATOM 3029 O O . GLU A 1 395 ? 25.022 21.139 -32.657 1.00 37.59 395 GLU A O 1
ATOM 3035 N N . GLU A 1 396 ? 24.572 19.278 -33.880 1.00 41.52 396 GLU A N 1
ATOM 3036 C CA . GLU A 1 396 ? 24.581 19.964 -35.168 1.00 44.11 396 GLU A CA 1
ATOM 3037 C C . GLU A 1 396 ? 23.392 20.907 -35.259 1.00 45.90 396 GLU A C 1
ATOM 3038 O O . GLU A 1 396 ? 23.555 22.060 -35.691 1.00 43.07 396 GLU A O 1
ATOM 3044 N N . ARG A 1 397 ? 22.209 20.411 -34.872 1.00 42.18 397 ARG A N 1
ATOM 3045 C CA . ARG A 1 397 ? 21.027 21.255 -34.822 1.00 42.17 397 ARG A CA 1
ATOM 3046 C C . ARG A 1 397 ? 21.291 22.532 -33.984 1.00 40.84 397 ARG A C 1
ATOM 3047 O O . ARG A 1 397 ? 21.078 23.651 -34.448 1.00 43.33 397 ARG A O 1
ATOM 3055 N N . MET A 1 398 ? 21.839 22.346 -32.782 1.00 41.23 398 MET A N 1
ATOM 3056 C CA . MET A 1 398 ? 22.020 23.458 -31.877 1.00 40.08 398 MET A CA 1
ATOM 3057 C C . MET A 1 398 ? 23.031 24.434 -32.460 1.00 42.53 398 MET A C 1
ATOM 3058 O O . MET A 1 398 ? 22.794 25.619 -32.413 1.00 42.25 398 MET A O 1
ATOM 3063 N N . LYS A 1 399 ? 24.084 23.920 -33.088 1.00 39.12 399 LYS A N 1
ATOM 3064 C CA . LYS A 1 399 ? 25.120 24.761 -33.675 1.00 43.31 399 LYS A CA 1
ATOM 3065 C C . LYS A 1 399 ? 24.543 25.575 -34.821 1.00 39.90 399 LYS A C 1
ATOM 3066 O O . LYS A 1 399 ? 24.832 26.751 -34.973 1.00 43.40 399 LYS A O 1
ATOM 3072 N N . GLU A 1 400 ? 23.681 24.952 -35.620 1.00 42.57 400 GLU A N 1
ATOM 3073 C CA . GLU A 1 400 ? 23.111 25.605 -36.791 1.00 46.56 400 GLU A CA 1
ATOM 3074 C C . GLU A 1 400 ? 22.270 26.794 -36.359 1.00 50.50 400 GLU A C 1
ATOM 3075 O O . GLU A 1 400 ? 22.374 27.874 -36.959 1.00 46.85 400 GLU A O 1
ATOM 3081 N N . TYR A 1 401 ? 21.448 26.613 -35.316 1.00 42.81 401 TYR A N 1
ATOM 3082 C CA . TYR A 1 401 ? 20.664 27.758 -34.875 1.00 42.90 401 TYR A CA 1
ATOM 3083 C C . TYR A 1 401 ? 21.532 28.851 -34.254 1.00 43.67 401 TYR A C 1
ATOM 3084 O O . TYR A 1 401 ? 21.242 30.036 -34.406 1.00 45.92 401 TYR A O 1
ATOM 3093 N N . VAL A 1 402 ? 22.602 28.495 -33.552 1.00 39.70 402 VAL A N 1
ATOM 3094 C CA . VAL A 1 402 ? 23.496 29.531 -33.062 1.00 45.34 402 VAL A CA 1
ATOM 3095 C C . VAL A 1 402 ? 24.089 30.310 -34.252 1.00 50.40 402 VAL A C 1
ATOM 3096 O O . VAL A 1 402 ? 24.072 31.546 -34.244 1.00 46.40 402 VAL A O 1
ATOM 3100 N N . GLU A 1 403 ? 24.553 29.600 -35.296 1.00 47.60 403 GLU A N 1
ATOM 3101 C CA . GLU A 1 403 ? 25.233 30.241 -36.436 1.00 52.10 403 GLU A CA 1
ATOM 3102 C C . GLU A 1 403 ? 24.300 31.213 -37.164 1.00 48.86 403 GLU A C 1
ATOM 3103 O O . GLU A 1 403 ? 24.760 32.265 -37.640 1.00 53.93 403 GLU A O 1
ATOM 3109 N N . LYS A 1 404 ? 22.989 30.907 -37.167 1.00 46.11 404 LYS A N 1
ATOM 3110 C CA . LYS A 1 404 ? 21.976 31.714 -37.845 1.00 49.74 404 LYS A CA 1
ATOM 3111 C C . LYS A 1 404 ? 21.192 32.613 -36.895 1.00 50.65 404 LYS A C 1
ATOM 3112 O O . LYS A 1 404 ? 20.112 33.095 -37.255 1.00 51.65 404 LYS A O 1
ATOM 3118 N N . SER A 1 405 ? 21.659 32.787 -35.658 1.00 50.47 405 SER A N 1
ATOM 3119 C CA . SER A 1 405 ? 21.021 33.714 -34.742 1.00 49.48 405 SER A CA 1
ATOM 3120 C C . SER A 1 405 ? 21.469 35.171 -34.981 1.00 48.90 405 SER A C 1
ATOM 3121 O O . SER A 1 405 ? 22.573 35.439 -35.446 1.00 46.91 405 SER A O 1
ATOM 3124 N N . ILE A 1 406 ? 20.686 36.081 -34.419 1.00 56.01 406 ILE A N 1
ATOM 3125 C CA . ILE A 1 406 ? 21.073 37.452 -34.119 1.00 62.35 406 ILE A CA 1
ATOM 3126 C C . ILE A 1 406 ? 22.105 37.502 -32.989 1.00 62.88 406 ILE A C 1
ATOM 3127 O O . ILE A 1 406 ? 23.097 38.219 -33.077 1.00 53.84 406 ILE A O 1
ATOM 3132 N N . GLY A 1 407 ? 21.893 36.726 -31.909 1.00 55.96 407 GLY A N 1
ATOM 3133 C CA . GLY A 1 407 ? 22.683 36.892 -30.712 1.00 47.27 407 GLY A CA 1
ATOM 3134 C C . GLY A 1 407 ? 24.181 36.596 -30.896 1.00 52.76 407 GLY A C 1
ATOM 3135 O O . GLY A 1 407 ? 25.015 37.051 -30.087 1.00 48.56 407 GLY A O 1
ATOM 3136 N N . ILE A 1 408 ? 24.537 35.783 -31.901 1.00 41.06 408 ILE A N 1
ATOM 3137 C CA . ILE A 1 408 ? 25.936 35.480 -32.093 1.00 48.49 408 ILE A CA 1
ATOM 3138 C C . ILE A 1 408 ? 26.720 36.746 -32.443 1.00 52.49 408 ILE A C 1
ATOM 3139 O O . ILE A 1 408 ? 27.945 36.775 -32.213 1.00 52.00 408 ILE A O 1
ATOM 3144 N N . ILE A 1 409 ? 26.022 37.796 -32.929 1.00 48.86 409 ILE A N 1
ATOM 3145 C CA . ILE A 1 409 ? 26.618 39.115 -33.187 1.00 57.47 409 ILE A CA 1
ATOM 3146 C C . ILE A 1 409 ? 27.387 39.660 -31.965 1.00 59.63 409 ILE A C 1
ATOM 3147 O O . ILE A 1 409 ? 28.370 40.408 -32.078 1.00 59.78 409 ILE A O 1
ATOM 3152 N N . THR A 1 410 ? 26.938 39.282 -30.769 1.00 50.42 410 THR A N 1
ATOM 3153 C CA . THR A 1 410 ? 27.444 39.855 -29.539 1.00 55.43 410 THR A CA 1
ATOM 3154 C C . THR A 1 410 ? 28.914 39.508 -29.367 1.00 51.28 410 THR A C 1
ATOM 3155 O O . THR A 1 410 ? 29.671 40.270 -28.784 1.00 54.75 410 THR A O 1
ATOM 3159 N N . ALA A 1 411 ? 29.318 38.311 -29.798 1.00 49.89 411 ALA A N 1
ATOM 3160 C CA . ALA A 1 411 ? 30.716 37.905 -29.712 1.00 53.95 411 ALA A CA 1
ATOM 3161 C C . ALA A 1 411 ? 31.594 38.741 -30.667 1.00 52.45 411 ALA A C 1
ATOM 3162 O O . ALA A 1 411 ? 32.761 39.016 -30.352 1.00 48.14 411 ALA A O 1
ATOM 3164 N N . ILE A 1 412 ? 31.030 39.192 -31.799 1.00 47.84 412 ILE A N 1
ATOM 3165 C CA . ILE A 1 412 ? 31.868 39.862 -32.805 1.00 62.80 412 ILE A CA 1
ATOM 3166 C C . ILE A 1 412 ? 31.917 41.396 -32.628 1.00 61.65 412 ILE A C 1
ATOM 3167 O O . ILE A 1 412 ? 32.839 42.047 -33.178 1.00 49.11 412 ILE A O 1
ATOM 3172 N N . ASN A 1 413 ? 30.963 41.960 -31.856 1.00 53.64 413 ASN A N 1
ATOM 3173 C CA . ASN A 1 413 ? 30.773 43.402 -31.741 1.00 58.62 413 ASN A CA 1
ATOM 3174 C C . ASN A 1 413 ? 32.036 44.165 -31.349 1.00 54.56 413 ASN A C 1
ATOM 3175 O O . ASN A 1 413 ? 32.377 45.173 -31.959 1.00 50.00 413 ASN A O 1
ATOM 3180 N N . PRO A 1 414 ? 32.734 43.807 -30.261 1.00 63.82 414 PRO A N 1
ATOM 3181 C CA . PRO A 1 414 ? 33.915 44.583 -29.883 1.00 60.96 414 PRO A CA 1
ATOM 3182 C C . PRO A 1 414 ? 35.059 44.479 -30.896 1.00 67.36 414 PRO A C 1
ATOM 3183 O O . PRO A 1 414 ? 35.990 45.265 -30.850 1.00 60.90 414 PRO A O 1
ATOM 3187 N N . HIS A 1 415 ? 35.055 43.442 -31.744 1.00 71.16 415 HIS A N 1
ATOM 3188 C CA . HIS A 1 415 ? 36.086 43.274 -32.765 1.00 75.45 415 HIS A CA 1
ATOM 3189 C C . HIS A 1 415 ? 35.797 44.155 -33.974 1.00 69.21 415 HIS A C 1
ATOM 3190 O O . HIS A 1 415 ? 36.680 44.800 -34.507 1.00 70.15 415 HIS A O 1
ATOM 3197 N N . VAL A 1 416 ? 34.534 44.207 -34.367 1.00 57.38 416 VAL A N 1
ATOM 3198 C CA . VAL A 1 416 ? 34.128 44.775 -35.634 1.00 60.64 416 VAL A CA 1
ATOM 3199 C C . VAL A 1 416 ? 33.479 46.153 -35.462 1.00 59.52 416 VAL A C 1
ATOM 3200 O O . VAL A 1 416 ? 33.408 46.887 -36.421 1.00 57.82 416 VAL A O 1
ATOM 3204 N N . GLY A 1 417 ? 33.063 46.528 -34.237 1.00 59.16 417 GLY A N 1
ATOM 3205 C CA . GLY A 1 417 ? 32.403 47.800 -33.975 1.00 51.86 417 GLY A CA 1
ATOM 3206 C C . GLY A 1 417 ? 30.944 47.752 -34.428 1.00 50.55 417 GLY A C 1
ATOM 3207 O O . GLY A 1 417 ? 30.598 47.016 -35.353 1.00 51.49 417 GLY A O 1
ATOM 3208 N N . TYR A 1 418 ? 30.099 48.497 -33.715 1.00 55.20 418 TYR A N 1
ATOM 3209 C CA . TYR A 1 418 ? 28.638 48.455 -33.797 1.00 61.68 418 TYR A CA 1
ATOM 3210 C C . TYR A 1 418 ? 28.164 48.727 -35.233 1.00 62.92 418 TYR A C 1
ATOM 3211 O O . TYR A 1 418 ? 27.201 48.125 -35.703 1.00 60.19 418 TYR A O 1
ATOM 3220 N N . GLU A 1 419 ? 28.845 49.626 -35.960 1.00 59.66 419 GLU A N 1
ATOM 3221 C CA . GLU A 1 419 ? 28.379 50.034 -37.279 1.00 68.43 419 GLU A CA 1
ATOM 3222 C C . GLU A 1 419 ? 28.407 48.832 -38.239 1.00 58.86 419 GLU A C 1
ATOM 3223 O O . GLU A 1 419 ? 27.393 48.487 -38.868 1.00 56.94 419 GLU A O 1
ATOM 3229 N N . THR A 1 420 ? 29.562 48.164 -38.337 1.00 52.84 420 THR A N 1
ATOM 3230 C CA . THR A 1 420 ? 29.690 46.957 -39.160 1.00 62.32 420 THR A CA 1
ATOM 3231 C C . THR A 1 420 ? 28.801 45.820 -38.651 1.00 61.21 420 THR A C 1
ATOM 3232 O O . THR A 1 420 ? 28.195 45.121 -39.460 1.00 61.30 420 THR A O 1
ATOM 3236 N N . ALA A 1 421 ? 28.792 45.565 -37.336 1.00 61.92 421 ALA A N 1
ATOM 3237 C CA . ALA A 1 421 ? 27.900 44.547 -36.777 1.00 76.52 421 ALA A CA 1
ATOM 3238 C C . ALA A 1 421 ? 26.441 44.711 -37.250 1.00 72.58 421 ALA A C 1
ATOM 3239 O O . ALA A 1 421 ? 25.787 43.707 -37.586 1.00 60.21 421 ALA A O 1
ATOM 3241 N N . SER A 1 422 ? 25.939 45.969 -37.281 1.00 70.60 422 SER A N 1
ATOM 3242 C CA . SER A 1 422 ? 24.559 46.222 -37.689 1.00 64.12 422 SER A CA 1
ATOM 3243 C C . SER A 1 422 ? 24.376 45.886 -39.177 1.00 76.15 422 SER A C 1
ATOM 3244 O O . SER A 1 422 ? 23.407 45.225 -39.581 1.00 76.77 422 SER A O 1
ATOM 3247 N N . LYS A 1 423 ? 25.338 46.302 -39.999 1.00 71.11 423 LYS A N 1
ATOM 3248 C CA . LYS A 1 423 ? 25.283 45.973 -41.412 1.00 74.87 423 LYS A CA 1
ATOM 3249 C C . LYS A 1 423 ? 25.312 44.452 -41.581 1.00 68.90 423 LYS A C 1
ATOM 3250 O O . LYS A 1 423 ? 24.605 43.912 -42.427 1.00 74.41 423 LYS A O 1
ATOM 3256 N N . LEU A 1 424 ? 26.121 43.746 -40.779 1.00 58.65 424 LEU A N 1
ATOM 3257 C CA . LEU A 1 424 ? 26.189 42.303 -40.938 1.00 71.90 424 LEU A CA 1
ATOM 3258 C C . LEU A 1 424 ? 24.853 41.677 -40.534 1.00 71.13 424 LEU A C 1
ATOM 3259 O O . LEU A 1 424 ? 24.375 40.784 -41.232 1.00 72.36 424 LEU A O 1
ATOM 3264 N N . ALA A 1 425 ? 24.290 42.143 -39.403 1.00 73.06 425 ALA A N 1
ATOM 3265 C CA . ALA A 1 425 ? 23.015 41.652 -38.901 1.00 81.77 425 ALA A CA 1
ATOM 3266 C C . ALA A 1 425 ? 21.908 41.833 -39.951 1.00 101.19 425 ALA A C 1
ATOM 3267 O O . ALA A 1 425 ? 21.184 40.870 -40.242 1.00 93.09 425 ALA A O 1
ATOM 3269 N N . ARG A 1 426 ? 21.794 43.056 -40.523 1.00 96.70 426 ARG A N 1
ATOM 3270 C CA . ARG A 1 426 ? 20.792 43.357 -41.544 1.00 91.85 426 ARG A CA 1
ATOM 3271 C C . ARG A 1 426 ? 20.900 42.383 -42.716 1.00 92.16 426 ARG A C 1
ATOM 3272 O O . ARG A 1 426 ? 19.903 41.804 -43.146 1.00 100.94 426 ARG A O 1
ATOM 3280 N N . GLU A 1 427 ? 22.116 42.232 -43.253 1.00 72.80 427 GLU A N 1
ATOM 3281 C CA . GLU A 1 427 ? 22.354 41.296 -44.335 1.00 84.18 427 GLU A CA 1
ATOM 3282 C C . GLU A 1 427 ? 21.880 39.888 -43.954 1.00 103.62 427 GLU A C 1
ATOM 3283 O O . GLU A 1 427 ? 21.221 39.234 -44.751 1.00 99.75 427 GLU A O 1
ATOM 3289 N N . ALA A 1 428 ? 22.243 39.423 -42.747 1.00 110.10 428 ALA A N 1
ATOM 3290 C CA . ALA A 1 428 ? 21.916 38.085 -42.270 1.00 112.57 428 ALA A CA 1
ATOM 3291 C C . ALA A 1 428 ? 20.405 37.852 -42.240 1.00 102.54 428 ALA A C 1
ATOM 3292 O O . ALA A 1 428 ? 19.953 36.777 -42.614 1.00 96.12 428 ALA A O 1
ATOM 3294 N N . ASP A 1 429 ? 19.645 38.857 -41.781 1.00 100.07 429 ASP A N 1
ATOM 3295 C CA . ASP A 1 429 ? 18.185 38.816 -41.824 1.00 103.43 429 ASP A CA 1
ATOM 3296 C C . ASP A 1 429 ? 17.671 38.619 -43.261 1.00 112.08 429 ASP A C 1
ATOM 3297 O O . ASP A 1 429 ? 16.755 37.834 -43.475 1.00 118.51 429 ASP A O 1
ATOM 3302 N N . LEU A 1 430 ? 18.219 39.350 -44.243 1.00 104.58 430 LEU A N 1
ATOM 3303 C CA . LEU A 1 430 ? 17.571 39.443 -45.550 1.00 108.66 430 LEU A CA 1
ATOM 3304 C C . LEU A 1 430 ? 18.063 38.322 -46.467 1.00 107.17 430 LEU A C 1
ATOM 3305 O O . LEU A 1 430 ? 17.286 37.780 -47.242 1.00 109.79 430 LEU A O 1
ATOM 3310 N N . THR A 1 431 ? 19.349 37.976 -46.393 1.00 108.03 431 THR A N 1
ATOM 3311 C CA . THR A 1 431 ? 19.870 36.815 -47.103 1.00 112.98 431 THR A CA 1
ATOM 3312 C C . THR A 1 431 ? 19.646 35.593 -46.210 1.00 119.49 431 THR A C 1
ATOM 3313 O O . THR A 1 431 ? 19.197 35.726 -45.065 1.00 103.90 431 THR A O 1
ATOM 3317 N N . GLY A 1 432 ? 20.012 34.405 -46.709 1.00 109.79 432 GLY A N 1
ATOM 3318 C CA . GLY A 1 432 ? 19.973 33.205 -45.889 1.00 112.09 432 GLY A CA 1
ATOM 3319 C C . GLY A 1 432 ? 21.128 33.112 -44.882 1.00 112.09 432 GLY A C 1
ATOM 3320 O O . GLY A 1 432 ? 21.042 32.335 -43.929 1.00 108.04 432 GLY A O 1
ATOM 3321 N N . GLU A 1 433 ? 22.193 33.910 -45.080 1.00 97.74 433 GLU A N 1
ATOM 3322 C CA . GLU A 1 433 ? 23.527 33.552 -44.626 1.00 86.79 433 GLU A CA 1
ATOM 3323 C C . GLU A 1 433 ? 23.779 33.924 -43.165 1.00 73.25 433 GLU A C 1
ATOM 3324 O O . GLU A 1 433 ? 23.265 34.910 -42.615 1.00 70.12 433 GLU A O 1
ATOM 3330 N N . SER A 1 434 ? 24.642 33.089 -42.582 1.00 58.55 434 SER A N 1
ATOM 3331 C CA . SER A 1 434 ? 25.111 33.245 -41.222 1.00 59.44 434 SER A CA 1
ATOM 3332 C C . SER A 1 434 ? 26.072 34.426 -41.200 1.00 67.73 434 SER A C 1
ATOM 3333 O O . SER A 1 434 ? 26.784 34.682 -42.182 1.00 53.05 434 SER A O 1
ATOM 3336 N N . ILE A 1 435 ? 26.111 35.095 -40.052 1.00 63.88 435 ILE A N 1
ATOM 3337 C CA . ILE A 1 435 ? 27.058 36.174 -39.798 1.00 74.01 435 ILE A CA 1
ATOM 3338 C C . ILE A 1 435 ? 28.518 35.736 -40.072 1.00 68.64 435 ILE A C 1
ATOM 3339 O O . ILE A 1 435 ? 29.311 36.559 -40.542 1.00 60.60 435 ILE A O 1
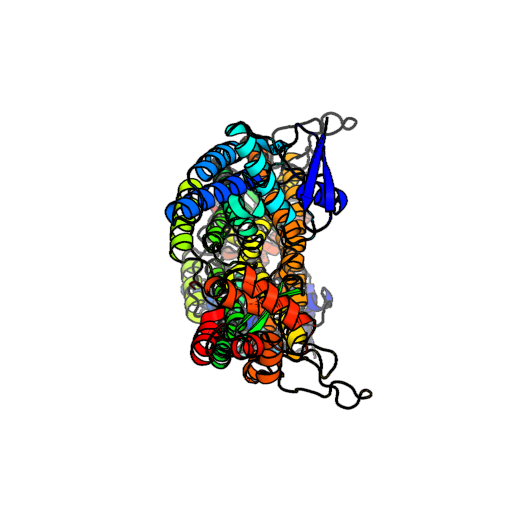ATOM 3344 N N . ARG A 1 436 ? 28.886 34.469 -39.764 1.00 60.22 436 ARG A N 1
ATOM 3345 C CA . ARG A 1 436 ? 30.245 33.970 -39.951 1.00 57.33 436 ARG A CA 1
ATOM 3346 C C . ARG A 1 436 ? 30.650 34.045 -41.437 1.00 61.28 436 ARG A C 1
ATOM 3347 O O . ARG A 1 436 ? 31.700 34.615 -41.793 1.00 54.14 436 ARG A O 1
ATOM 3355 N N . GLU A 1 437 ? 29.826 33.407 -42.281 1.00 57.97 437 GLU A N 1
ATOM 3356 C CA . GLU A 1 437 ? 29.976 33.388 -43.730 1.00 63.06 437 GLU A CA 1
ATOM 3357 C C . GLU A 1 437 ? 30.081 34.804 -44.309 1.00 54.58 437 GLU A C 1
ATOM 3358 O O . GLU A 1 437 ? 30.899 35.021 -45.184 1.00 54.26 437 GLU A O 1
ATOM 3364 N N . LEU A 1 438 ? 29.262 35.723 -43.804 1.00 51.65 438 LEU A N 1
ATOM 3365 C CA . LEU A 1 438 ? 29.236 37.120 -44.207 1.00 56.13 438 LEU A CA 1
ATOM 3366 C C . LEU A 1 438 ? 30.518 37.816 -43.774 1.00 66.44 438 LEU A C 1
ATOM 3367 O O . LEU A 1 438 ? 31.025 38.646 -44.535 1.00 60.49 438 LEU A O 1
ATOM 3372 N N . CYS A 1 439 ? 31.024 37.517 -42.561 1.00 59.08 439 CYS A N 1
ATOM 3373 C CA . CYS A 1 439 ? 32.281 38.099 -42.111 1.00 63.70 439 CYS A CA 1
ATOM 3374 C C . CYS A 1 439 ? 33.410 37.745 -43.075 1.00 63.42 439 CYS A C 1
ATOM 3375 O O . CYS A 1 439 ? 34.276 38.584 -43.341 1.00 60.55 439 CYS A O 1
ATOM 3378 N N . ILE A 1 440 ? 33.378 36.504 -43.573 1.00 60.64 440 ILE A N 1
ATOM 3379 C CA . ILE A 1 440 ? 34.370 35.968 -44.490 1.00 70.35 440 ILE A CA 1
ATOM 3380 C C . ILE A 1 440 ? 34.183 36.611 -45.862 1.00 73.28 440 ILE A C 1
ATOM 3381 O O . ILE A 1 440 ? 35.119 37.209 -46.404 1.00 75.71 440 ILE A O 1
ATOM 3386 N N . LYS A 1 441 ? 32.953 36.545 -46.371 1.00 70.11 441 LYS A N 1
ATOM 3387 C CA . LYS A 1 441 ? 32.620 37.098 -47.675 1.00 83.64 441 LYS A CA 1
ATOM 3388 C C . LYS A 1 441 ? 33.034 38.575 -47.824 1.00 78.51 441 LYS A C 1
ATOM 3389 O O . LYS A 1 441 ? 33.440 38.967 -48.909 1.00 79.86 441 LYS A O 1
ATOM 3395 N N . TYR A 1 442 ? 32.938 39.402 -46.771 1.00 72.21 442 TYR A N 1
ATOM 3396 C CA . TYR A 1 442 ? 33.202 40.838 -46.888 1.00 73.80 442 TYR A CA 1
ATOM 3397 C C . TYR A 1 442 ? 34.562 41.222 -46.290 1.00 70.98 442 TYR A C 1
ATOM 3398 O O . TYR A 1 442 ? 34.787 42.408 -46.043 1.00 66.05 442 TYR A O 1
ATOM 3407 N N . GLY A 1 443 ? 35.423 40.228 -45.984 1.00 59.20 443 GLY A N 1
ATOM 3408 C CA . GLY A 1 443 ? 36.763 40.468 -45.469 1.00 59.52 443 GLY A CA 1
ATOM 3409 C C . GLY A 1 443 ? 36.781 41.200 -44.123 1.00 58.27 443 GLY A C 1
ATOM 3410 O O . GLY A 1 443 ? 37.764 41.816 -43.771 1.00 55.09 443 GLY A O 1
ATOM 3411 N N . VAL A 1 444 ? 35.719 41.086 -43.332 1.00 59.78 444 VAL A N 1
ATOM 3412 C CA . VAL A 1 444 ? 35.624 41.818 -42.090 1.00 58.88 444 VAL A CA 1
ATOM 3413 C C . VAL A 1 444 ? 36.507 41.147 -41.038 1.00 58.62 444 VAL A C 1
ATOM 3414 O O . VAL A 1 444 ? 37.113 41.818 -40.201 1.00 61.88 444 VAL A O 1
ATOM 3418 N N . LEU A 1 445 ? 36.480 39.809 -41.032 1.00 52.75 445 LEU A N 1
ATOM 3419 C CA . LEU A 1 445 ? 37.335 38.984 -40.201 1.00 49.12 445 LEU A CA 1
ATOM 3420 C C . LEU A 1 445 ? 37.775 37.782 -41.030 1.00 45.40 445 LEU A C 1
ATOM 3421 O O . LEU A 1 445 ? 37.066 37.326 -41.917 1.00 53.20 445 LEU A O 1
ATOM 3426 N N . THR A 1 446 ? 38.911 37.228 -40.655 1.00 48.80 446 THR A N 1
ATOM 3427 C CA . THR A 1 446 ? 39.496 36.031 -41.252 1.00 58.48 446 THR A CA 1
ATOM 3428 C C . THR A 1 446 ? 38.814 34.804 -40.627 1.00 62.71 446 THR A C 1
ATOM 3429 O O . THR A 1 446 ? 38.358 34.878 -39.493 1.00 60.04 446 THR A O 1
ATOM 3433 N N . GLU A 1 447 ? 38.753 33.692 -41.368 1.00 59.31 447 GLU A N 1
ATOM 3434 C CA . GLU A 1 447 ? 38.248 32.432 -40.855 1.00 68.45 447 GLU A CA 1
ATOM 3435 C C . GLU A 1 447 ? 38.980 32.003 -39.567 1.00 71.42 447 GLU A C 1
ATOM 3436 O O . GLU A 1 447 ? 38.344 31.489 -38.650 1.00 76.09 447 GLU A O 1
ATOM 3442 N N . GLU A 1 448 ? 40.306 32.169 -39.486 1.00 59.74 448 GLU A N 1
ATOM 3443 C CA . GLU A 1 448 ? 41.082 31.858 -38.291 1.00 56.38 448 GLU A CA 1
ATOM 3444 C C . GLU A 1 448 ? 40.668 32.720 -37.102 1.00 58.97 448 GLU A C 1
ATOM 3445 O O . GLU A 1 448 ? 40.615 32.225 -35.986 1.00 61.07 448 GLU A O 1
ATOM 3451 N N . GLN A 1 449 ? 40.356 33.997 -37.323 1.00 52.75 449 GLN A N 1
ATOM 3452 C CA . GLN A 1 449 ? 39.985 34.910 -36.249 1.00 61.39 449 GLN A CA 1
ATOM 3453 C C . GLN A 1 449 ? 38.563 34.599 -35.770 1.00 65.03 449 GLN A C 1
ATOM 3454 O O . GLN A 1 449 ? 38.255 34.750 -34.596 1.00 61.09 449 GLN A O 1
ATOM 3460 N N . LEU A 1 450 ? 37.699 34.173 -36.689 1.00 54.70 450 LEU A N 1
ATOM 3461 C CA . LEU A 1 450 ? 36.349 33.739 -36.356 1.00 56.70 450 LEU A CA 1
ATOM 3462 C C . LEU A 1 450 ? 36.363 32.409 -35.599 1.00 62.81 450 LEU A C 1
ATOM 3463 O O . LEU A 1 450 ? 35.509 32.169 -34.753 1.00 62.84 450 LEU A O 1
ATOM 3468 N N . ASN A 1 451 ? 37.327 31.532 -35.890 1.00 63.72 451 ASN A N 1
ATOM 3469 C CA . ASN A 1 451 ? 37.471 30.281 -35.156 1.00 64.48 451 ASN A CA 1
ATOM 3470 C C . ASN A 1 451 ? 37.744 30.539 -33.681 1.00 61.59 451 ASN A C 1
ATOM 3471 O O . ASN A 1 451 ? 37.202 29.805 -32.871 1.00 63.01 451 ASN A O 1
ATOM 3476 N N . GLU A 1 452 ? 38.587 31.551 -33.373 1.00 54.57 452 GLU A N 1
ATOM 3477 C CA . GLU A 1 452 ? 38.878 31.991 -32.015 1.00 54.34 452 GLU A CA 1
ATOM 3478 C C . GLU A 1 452 ? 37.633 32.678 -31.426 1.00 65.03 452 GLU A C 1
ATOM 3479 O O . GLU A 1 452 ? 37.123 32.260 -30.370 1.00 55.67 452 GLU A O 1
ATOM 3485 N N . ILE A 1 453 ? 37.104 33.702 -32.125 1.00 56.58 453 ILE A N 1
ATOM 3486 C CA . ILE A 1 453 ? 36.090 34.591 -31.570 1.00 57.83 453 ILE A CA 1
ATOM 3487 C C . ILE A 1 453 ? 34.805 33.780 -31.297 1.00 60.56 453 ILE A C 1
ATOM 3488 O O . ILE A 1 453 ? 34.182 33.942 -30.261 1.00 56.92 453 ILE A O 1
ATOM 3493 N N . LEU A 1 454 ? 34.395 32.915 -32.239 1.00 55.34 454 LEU A N 1
ATOM 3494 C CA . LEU A 1 454 ? 33.148 32.185 -32.132 1.00 51.59 454 LEU A CA 1
ATOM 3495 C C . LEU A 1 454 ? 33.411 30.780 -31.601 1.00 56.13 454 LEU A C 1
ATOM 3496 O O . LEU A 1 454 ? 32.580 29.878 -31.743 1.00 53.40 454 LEU A O 1
ATOM 3501 N N . ASN A 1 455 ? 34.604 30.562 -31.037 1.00 53.68 455 ASN A N 1
ATOM 3502 C CA . ASN A 1 455 ? 34.835 29.340 -30.298 1.00 52.76 455 ASN A CA 1
ATOM 3503 C C . ASN A 1 455 ? 33.801 29.254 -29.152 1.00 55.10 455 ASN A C 1
ATOM 3504 O O . ASN A 1 455 ? 33.599 30.194 -28.360 1.00 46.70 455 ASN A O 1
ATOM 3509 N N . PRO A 1 456 ? 33.078 28.118 -29.032 1.00 54.35 456 PRO A N 1
ATOM 3510 C CA . PRO A 1 456 ? 32.072 27.951 -27.983 1.00 51.91 456 PRO A CA 1
ATOM 3511 C C . PRO A 1 456 ? 32.474 28.390 -26.571 1.00 50.90 456 PRO A C 1
ATOM 3512 O O . PRO A 1 456 ? 31.774 29.216 -25.969 1.00 45.46 456 PRO A O 1
ATOM 3516 N N . TYR A 1 457 ? 33.632 27.916 -26.075 1.00 44.72 457 TYR A N 1
ATOM 3517 C CA . TYR A 1 457 ? 34.156 28.355 -24.781 1.00 45.27 457 TYR A CA 1
ATOM 3518 C C . TYR A 1 457 ? 34.338 29.882 -24.736 1.00 44.71 457 TYR A C 1
ATOM 3519 O O . TYR A 1 457 ? 33.940 30.524 -23.756 1.00 47.17 457 TYR A O 1
ATOM 3528 N N . GLU A 1 458 ? 34.896 30.480 -25.808 1.00 50.59 458 GLU A N 1
ATOM 3529 C CA . GLU A 1 458 ? 35.196 31.913 -25.832 1.00 49.33 458 GLU A CA 1
ATOM 3530 C C . GLU A 1 458 ? 33.926 32.779 -25.890 1.00 46.81 458 GLU A C 1
ATOM 3531 O O . GLU A 1 458 ? 33.893 33.864 -25.306 1.00 48.87 458 GLU A O 1
ATOM 3537 N N . MET A 1 459 ? 32.866 32.354 -26.577 1.00 48.26 459 MET A N 1
ATOM 3538 C CA . MET A 1 459 ? 31.656 33.196 -26.642 1.00 49.78 459 MET A CA 1
ATOM 3539 C C . MET A 1 459 ? 30.754 33.113 -25.372 1.00 42.59 459 MET A C 1
ATOM 3540 O O . MET A 1 459 ? 29.720 33.771 -25.247 1.00 46.54 459 MET A O 1
ATOM 3545 N N . ILE A 1 460 ? 31.189 32.386 -24.366 1.00 40.21 460 ILE A N 1
ATOM 3546 C CA . ILE A 1 460 ? 30.325 31.921 -23.299 1.00 42.18 460 ILE A CA 1
ATOM 3547 C C . ILE A 1 460 ? 30.976 32.172 -21.939 1.00 42.68 460 ILE A C 1
ATOM 3548 O O . ILE A 1 460 ? 30.499 31.667 -20.912 1.00 40.14 460 ILE A O 1
ATOM 3553 N N . HIS A 1 461 ? 32.081 32.954 -21.930 1.00 43.78 461 HIS A N 1
ATOM 3554 C CA . HIS A 1 461 ? 32.824 33.292 -20.711 1.00 46.30 461 HIS A CA 1
ATOM 3555 C C . HIS A 1 461 ? 33.160 34.791 -20.746 1.00 50.44 461 HIS A C 1
ATOM 3556 O O . HIS A 1 461 ? 33.053 35.403 -21.808 1.00 44.45 461 HIS A O 1
ATOM 3563 N N . PRO A 1 462 ? 33.414 35.450 -19.580 1.00 45.20 462 PRO A N 1
ATOM 3564 C CA . PRO A 1 462 ? 33.760 36.875 -19.537 1.00 51.78 462 PRO A CA 1
ATOM 3565 C C . PRO A 1 462 ? 35.077 37.150 -20.255 1.00 48.47 462 PRO A C 1
ATOM 3566 O O . PRO A 1 462 ? 35.864 36.239 -20.412 1.00 47.28 462 PRO A O 1
ATOM 3570 N N . GLY A 1 463 ? 35.320 38.414 -20.618 1.00 63.17 463 GLY A N 1
ATOM 3571 C CA . GLY A 1 463 ? 36.440 38.804 -21.468 1.00 62.58 463 GLY A CA 1
ATOM 3572 C C . GLY A 1 463 ? 35.929 39.278 -22.830 1.00 79.36 463 GLY A C 1
ATOM 3573 O O . GLY A 1 463 ? 34.704 39.332 -23.042 1.00 78.99 463 GLY A O 1
ATOM 3574 N N . ILE A 1 464 ? 36.881 39.619 -23.723 1.00 94.08 464 ILE A N 1
ATOM 3575 C CA . ILE A 1 464 ? 36.622 39.816 -25.146 1.00 97.49 464 ILE A CA 1
ATOM 3576 C C . ILE A 1 464 ? 37.380 38.749 -25.952 1.00 102.80 464 ILE A C 1
ATOM 3577 O O . ILE A 1 464 ? 36.977 37.559 -25.863 1.00 78.78 464 ILE A O 1
ATOM 3579 N N . ASP B 1 4 ? 4.350 71.781 -18.590 1.00 71.54 4 ASP B N 1
ATOM 3580 C CA . ASP B 1 4 ? 3.951 70.806 -17.526 1.00 67.75 4 ASP B CA 1
ATOM 3581 C C . ASP B 1 4 ? 4.540 69.409 -17.747 1.00 65.47 4 ASP B C 1
ATOM 3582 O O . ASP B 1 4 ? 4.642 68.633 -16.803 1.00 66.56 4 ASP B O 1
ATOM 3587 N N . VAL B 1 5 ? 4.838 69.047 -18.992 1.00 58.92 5 VAL B N 1
ATOM 3588 C CA . VAL B 1 5 ? 5.367 67.727 -19.300 1.00 61.56 5 VAL B CA 1
ATOM 3589 C C . VAL B 1 5 ? 6.599 67.873 -20.175 1.00 56.41 5 VAL B C 1
ATOM 3590 O O . VAL B 1 5 ? 6.787 68.914 -20.788 1.00 61.27 5 VAL B O 1
ATOM 3594 N N . ARG B 1 6 ? 7.423 66.819 -20.230 1.00 49.83 6 ARG B N 1
ATOM 3595 C CA . ARG B 1 6 ? 8.463 66.639 -21.235 1.00 46.44 6 ARG B CA 1
ATOM 3596 C C . ARG B 1 6 ? 8.146 65.359 -22.001 1.00 51.86 6 ARG B C 1
ATOM 3597 O O . ARG B 1 6 ? 7.220 64.633 -21.615 1.00 55.73 6 ARG B O 1
ATOM 3605 N N . ILE B 1 7 ? 8.890 65.073 -23.078 1.00 46.19 7 ILE B N 1
ATOM 3606 C CA . ILE B 1 7 ? 8.592 63.909 -23.915 1.00 48.42 7 ILE B CA 1
ATOM 3607 C C . ILE B 1 7 ? 9.843 63.033 -23.907 1.00 57.02 7 ILE B C 1
ATOM 3608 O O . ILE B 1 7 ? 10.925 63.539 -24.170 1.00 57.88 7 ILE B O 1
ATOM 3613 N N . GLU B 1 8 ? 9.683 61.730 -23.633 1.00 50.57 8 GLU B N 1
ATOM 3614 C CA . GLU B 1 8 ? 10.782 60.779 -23.735 1.00 55.80 8 GLU B CA 1
ATOM 3615 C C . GLU B 1 8 ? 10.417 59.689 -24.731 1.00 49.37 8 GLU B C 1
ATOM 3616 O O . GLU B 1 8 ? 9.257 59.546 -25.063 1.00 54.52 8 GLU B O 1
ATOM 3622 N N . LYS B 1 9 ? 11.408 58.872 -25.128 1.00 58.24 9 LYS B N 1
ATOM 3623 C CA . LYS B 1 9 ? 11.243 57.889 -26.187 1.00 53.89 9 LYS B CA 1
ATOM 3624 C C . LYS B 1 9 ? 12.025 56.624 -25.882 1.00 52.71 9 LYS B C 1
ATOM 3625 O O . LYS B 1 9 ? 13.092 56.688 -25.284 1.00 53.15 9 LYS B O 1
ATOM 3631 N N . ASP B 1 10 ? 11.517 55.476 -26.333 1.00 47.27 10 ASP B N 1
ATOM 3632 C CA . ASP B 1 10 ? 12.325 54.269 -26.387 1.00 56.77 10 ASP B CA 1
ATOM 3633 C C . ASP B 1 10 ? 12.111 53.669 -27.769 1.00 56.25 10 ASP B C 1
ATOM 3634 O O . ASP B 1 10 ? 11.319 54.208 -28.547 1.00 50.53 10 ASP B O 1
ATOM 3639 N N . PHE B 1 11 ? 12.680 52.481 -28.015 1.00 51.03 11 PHE B N 1
ATOM 3640 C CA . PHE B 1 11 ? 12.500 51.834 -29.308 1.00 56.76 11 PHE B CA 1
ATOM 3641 C C . PHE B 1 11 ? 11.013 51.593 -29.625 1.00 53.29 11 PHE B C 1
ATOM 3642 O O . PHE B 1 11 ? 10.729 51.336 -30.769 1.00 64.78 11 PHE B O 1
ATOM 3650 N N . LEU B 1 12 ? 10.049 51.733 -28.699 1.00 54.07 12 LEU B N 1
ATOM 3651 C CA . LEU B 1 12 ? 8.639 51.526 -29.032 1.00 48.40 12 LEU B CA 1
ATOM 3652 C C . LEU B 1 12 ? 7.910 52.828 -29.325 1.00 48.98 12 LEU B C 1
ATOM 3653 O O . LEU B 1 12 ? 6.808 52.777 -29.859 1.00 46.10 12 LEU B O 1
ATOM 3658 N N . GLY B 1 13 ? 8.459 53.978 -28.952 1.00 53.34 13 GLY B N 1
ATOM 3659 C CA . GLY B 1 13 ? 7.702 55.195 -29.206 1.00 47.21 13 GLY B CA 1
ATOM 3660 C C . GLY B 1 13 ? 7.952 56.220 -28.120 1.00 48.60 13 GLY B C 1
ATOM 3661 O O . GLY B 1 13 ? 8.931 56.108 -27.396 1.00 52.03 13 GLY B O 1
ATOM 3662 N N . GLU B 1 14 ? 7.070 57.227 -28.052 1.00 51.64 14 GLU B N 1
ATOM 3663 C CA . GLU B 1 14 ? 7.267 58.408 -27.228 1.00 53.98 14 GLU B CA 1
ATOM 3664 C C . GLU B 1 14 ? 6.154 58.482 -26.196 1.00 52.08 14 GLU B C 1
ATOM 3665 O O . GLU B 1 14 ? 5.038 58.013 -26.411 1.00 46.35 14 GLU B O 1
ATOM 3671 N N . LYS B 1 15 ? 6.474 59.072 -25.045 1.00 49.14 15 LYS B N 1
ATOM 3672 C CA . LYS B 1 15 ? 5.464 59.291 -24.032 1.00 46.06 15 LYS B CA 1
ATOM 3673 C C . LYS B 1 15 ? 5.690 60.630 -23.375 1.00 40.43 15 LYS B C 1
ATOM 3674 O O . LYS B 1 15 ? 6.818 61.106 -23.257 1.00 50.55 15 LYS B O 1
ATOM 3680 N N . GLU B 1 16 ? 4.624 61.138 -22.796 1.00 47.97 16 GLU B N 1
ATOM 3681 C CA . GLU B 1 16 ? 4.680 62.323 -21.967 1.00 45.85 16 GLU B CA 1
ATOM 3682 C C . GLU B 1 16 ? 4.978 61.919 -20.519 1.00 49.28 16 GLU B C 1
ATOM 3683 O O . GLU B 1 16 ? 4.350 61.021 -19.980 1.00 51.89 16 GLU B O 1
ATOM 3689 N N . ILE B 1 17 ? 5.904 62.646 -19.882 1.00 49.15 17 ILE B N 1
ATOM 3690 C CA . ILE B 1 17 ? 6.241 62.510 -18.480 1.00 55.24 17 ILE B CA 1
ATOM 3691 C C . ILE B 1 17 ? 6.010 63.856 -17.785 1.00 48.76 17 ILE B C 1
ATOM 3692 O O . ILE B 1 17 ? 6.419 64.868 -18.311 1.00 53.99 17 ILE B O 1
ATOM 3697 N N . PRO B 1 18 ? 5.384 63.936 -16.591 1.00 48.87 18 PRO B N 1
ATOM 3698 C CA . PRO B 1 18 ? 5.325 65.195 -15.827 1.00 45.46 18 PRO B CA 1
ATOM 3699 C C . PRO B 1 18 ? 6.724 65.765 -15.621 1.00 49.58 18 PRO B C 1
ATOM 3700 O O . PRO B 1 18 ? 7.678 65.076 -15.264 1.00 48.06 18 PRO B O 1
ATOM 3704 N N . LYS B 1 19 ? 6.859 67.060 -15.840 1.00 50.88 19 LYS B N 1
ATOM 3705 C CA . LYS B 1 19 ? 8.168 67.673 -15.919 1.00 53.30 19 LYS B CA 1
ATOM 3706 C C . LYS B 1 19 ? 8.937 67.513 -14.600 1.00 42.84 19 LYS B C 1
ATOM 3707 O O . LYS B 1 19 ? 10.156 67.431 -14.605 1.00 56.19 19 LYS B O 1
ATOM 3713 N N . ASP B 1 20 ? 8.236 67.551 -13.465 1.00 44.35 20 ASP B N 1
ATOM 3714 C CA . ASP B 1 20 ? 8.794 67.390 -12.132 1.00 50.69 20 ASP B CA 1
ATOM 3715 C C . ASP B 1 20 ? 9.073 65.919 -11.740 1.00 55.01 20 ASP B C 1
ATOM 3716 O O . ASP B 1 20 ? 9.509 65.658 -10.622 1.00 52.77 20 ASP B O 1
ATOM 3721 N N . ALA B 1 21 ? 8.722 64.952 -12.598 1.00 48.39 21 ALA B N 1
ATOM 3722 C CA . ALA B 1 21 ? 9.012 63.543 -12.343 1.00 40.90 21 ALA B CA 1
ATOM 3723 C C . ALA B 1 21 ? 10.451 63.190 -12.765 1.00 41.73 21 ALA B C 1
ATOM 3724 O O . ALA B 1 21 ? 11.005 63.688 -13.742 1.00 40.88 21 ALA B O 1
ATOM 3726 N N . TYR B 1 22 ? 11.051 62.255 -12.024 1.00 38.43 22 TYR B N 1
ATOM 3727 C CA . TYR B 1 22 ? 12.411 61.808 -12.261 1.00 41.06 22 TYR B CA 1
ATOM 3728 C C . TYR B 1 22 ? 12.404 60.476 -12.988 1.00 38.47 22 TYR B C 1
ATOM 3729 O O . TYR B 1 22 ? 13.432 60.064 -13.556 1.00 40.01 22 TYR B O 1
ATOM 3738 N N . TYR B 1 23 ? 11.269 59.771 -12.883 1.00 41.43 23 TYR B N 1
ATOM 3739 C CA . TYR B 1 23 ? 11.061 58.583 -13.705 1.00 37.10 23 TYR B CA 1
ATOM 3740 C C . TYR B 1 23 ? 10.853 59.016 -15.155 1.00 40.78 23 TYR B C 1
ATOM 3741 O O . TYR B 1 23 ? 10.747 60.219 -15.425 1.00 39.70 23 TYR B O 1
ATOM 3750 N N . GLY B 1 24 ? 10.885 58.016 -16.056 1.00 39.77 24 GLY B N 1
ATOM 3751 C CA . GLY B 1 24 ? 10.855 58.212 -17.486 1.00 41.68 24 GLY B CA 1
ATOM 3752 C C . GLY B 1 24 ? 9.852 57.302 -18.201 1.00 41.36 24 GLY B C 1
ATOM 3753 O O . GLY B 1 24 ? 8.952 56.696 -17.594 1.00 38.56 24 GLY B O 1
ATOM 3754 N N . VAL B 1 25 ? 10.100 57.156 -19.500 1.00 44.83 25 VAL B N 1
ATOM 3755 C CA . VAL B 1 25 ? 9.206 56.500 -20.428 1.00 42.80 25 VAL B CA 1
ATOM 3756 C C . VAL B 1 25 ? 9.022 55.027 -20.055 1.00 39.43 25 VAL B C 1
ATOM 3757 O O . VAL B 1 25 ? 7.921 54.528 -20.182 1.00 36.25 25 VAL B O 1
ATOM 3761 N N . GLN B 1 26 ? 10.083 54.311 -19.696 1.00 38.85 26 GLN B N 1
ATOM 3762 C CA . GLN B 1 26 ? 9.944 52.867 -19.484 1.00 40.70 26 GLN B CA 1
ATOM 3763 C C . GLN B 1 26 ? 9.163 52.649 -18.200 1.00 38.23 26 GLN B C 1
ATOM 3764 O O . GLN B 1 26 ? 8.351 51.767 -18.151 1.00 35.74 26 GLN B O 1
ATOM 3770 N N . THR B 1 27 ? 9.289 53.585 -17.247 1.00 34.56 27 THR B N 1
ATOM 3771 C CA . THR B 1 27 ? 8.568 53.561 -16.014 1.00 34.12 27 THR B CA 1
ATOM 3772 C C . THR B 1 27 ? 7.088 53.751 -16.244 1.00 36.09 27 THR B C 1
ATOM 3773 O O . THR B 1 27 ? 6.249 52.999 -15.709 1.00 35.17 27 THR B O 1
ATOM 3777 N N . ILE B 1 28 ? 6.733 54.744 -17.032 1.00 36.16 28 ILE B N 1
ATOM 3778 C CA . ILE B 1 28 ? 5.336 55.037 -17.312 1.00 39.36 28 ILE B CA 1
ATOM 3779 C C . ILE B 1 28 ? 4.686 53.859 -18.033 1.00 28.95 28 ILE B C 1
ATOM 3780 O O . ILE B 1 28 ? 3.537 53.476 -17.769 1.00 37.65 28 ILE B O 1
ATOM 3785 N N . ARG B 1 29 ? 5.405 53.242 -18.945 1.00 33.42 29 ARG B N 1
ATOM 3786 C CA . ARG B 1 29 ? 4.850 52.079 -19.627 1.00 32.15 29 ARG B CA 1
ATOM 3787 C C . ARG B 1 29 ? 4.545 50.933 -18.661 1.00 34.48 29 ARG B C 1
ATOM 3788 O O . ARG B 1 29 ? 3.508 50.268 -18.804 1.00 34.92 29 ARG B O 1
ATOM 3796 N N . ALA B 1 30 ? 5.422 50.714 -17.674 1.00 31.48 30 ALA B N 1
ATOM 3797 C CA . ALA B 1 30 ? 5.172 49.690 -16.662 1.00 33.64 30 ALA B CA 1
ATOM 3798 C C . ALA B 1 30 ? 3.909 50.023 -15.906 1.00 33.92 30 ALA B C 1
ATOM 3799 O O . ALA B 1 30 ? 3.191 49.121 -15.501 1.00 34.71 30 ALA B O 1
ATOM 3801 N N . THR B 1 31 ? 3.599 51.331 -15.689 1.00 33.69 31 THR B N 1
ATOM 3802 C CA . THR B 1 31 ? 2.390 51.673 -14.941 1.00 29.84 31 THR B CA 1
ATOM 3803 C C . THR B 1 31 ? 1.161 51.399 -15.801 1.00 31.33 31 THR B C 1
ATOM 3804 O O . THR B 1 31 ? 0.107 51.206 -15.283 1.00 34.66 31 THR B O 1
ATOM 3808 N N . GLU B 1 32 ? 1.261 51.432 -17.120 1.00 32.11 32 GLU B N 1
ATOM 3809 C CA . GLU B 1 32 ? 0.126 51.053 -17.967 1.00 34.99 32 GLU B CA 1
ATOM 3810 C C . GLU B 1 32 ? -0.006 49.543 -18.088 1.00 35.70 32 GLU B C 1
ATOM 3811 O O . GLU B 1 32 ? -1.112 48.982 -18.141 1.00 37.09 32 GLU B O 1
ATOM 3817 N N . ASN B 1 33 ? 1.150 48.866 -18.164 1.00 37.89 33 ASN B N 1
ATOM 3818 C CA . ASN B 1 33 ? 1.128 47.425 -18.382 1.00 36.66 33 ASN B CA 1
ATOM 3819 C C . ASN B 1 33 ? 0.640 46.697 -17.140 1.00 37.15 33 ASN B C 1
ATOM 3820 O O . ASN B 1 33 ? -0.111 45.729 -17.286 1.00 32.93 33 ASN B O 1
ATOM 3825 N N . PHE B 1 34 ? 1.092 47.138 -15.924 1.00 30.15 34 PHE B N 1
ATOM 3826 C CA . PHE B 1 34 ? 0.879 46.348 -14.715 1.00 31.03 34 PHE B CA 1
ATOM 3827 C C . PHE B 1 34 ? 0.198 47.149 -13.616 1.00 32.62 34 PHE B C 1
ATOM 3828 O O . PHE B 1 34 ? 0.784 47.370 -12.560 1.00 29.82 34 PHE B O 1
ATOM 3836 N N . PRO B 1 35 ? -1.069 47.580 -13.752 1.00 36.06 35 PRO B N 1
ATOM 3837 C CA . PRO B 1 35 ? -1.745 48.271 -12.647 1.00 34.40 35 PRO B CA 1
ATOM 3838 C C . PRO B 1 35 ? -2.432 47.222 -11.786 1.00 32.19 35 PRO B C 1
ATOM 3839 O O . PRO B 1 35 ? -3.672 47.105 -11.799 1.00 34.21 35 PRO B O 1
ATOM 3843 N N . ILE B 1 36 ? -1.624 46.449 -11.057 1.00 33.51 36 ILE B N 1
ATOM 3844 C CA . ILE B 1 36 ? -2.127 45.231 -10.448 1.00 29.68 36 ILE B CA 1
ATOM 3845 C C . ILE B 1 36 ? -2.530 45.413 -8.999 1.00 32.09 36 ILE B C 1
ATOM 3846 O O . ILE B 1 36 ? -3.657 45.140 -8.662 1.00 32.76 36 ILE B O 1
ATOM 3851 N N . THR B 1 37 ? -1.566 45.748 -8.123 1.00 31.94 37 THR B N 1
ATOM 3852 C CA . THR B 1 37 ? -1.761 45.904 -6.711 1.00 32.67 37 THR B CA 1
ATOM 3853 C C . THR B 1 37 ? -1.893 47.389 -6.325 1.00 32.79 37 THR B C 1
ATOM 3854 O O . THR B 1 37 ? -2.518 47.681 -5.353 1.00 35.04 37 THR B O 1
ATOM 3858 N N . GLY B 1 38 ? -1.227 48.291 -7.013 1.00 34.55 38 GLY B N 1
ATOM 3859 C CA . GLY B 1 38 ? -1.068 49.639 -6.475 1.00 36.23 38 GLY B CA 1
ATOM 3860 C C . GLY B 1 38 ? -0.063 49.770 -5.331 1.00 35.77 38 GLY B C 1
ATOM 3861 O O . GLY B 1 38 ? 0.190 50.882 -4.868 1.00 34.19 38 GLY B O 1
ATOM 3862 N N . TYR B 1 39 ? 0.656 48.690 -4.947 1.00 34.25 39 TYR B N 1
ATOM 3863 C CA . TYR B 1 39 ? 1.719 48.834 -3.976 1.00 32.19 39 TYR B CA 1
ATOM 3864 C C . TYR B 1 39 ? 2.971 49.419 -4.625 1.00 29.72 39 TYR B C 1
ATOM 3865 O O . TYR B 1 39 ? 3.064 49.559 -5.844 1.00 33.76 39 TYR B O 1
ATOM 3874 N N . ARG B 1 40 ? 3.892 49.825 -3.763 1.00 36.76 40 ARG B N 1
ATOM 3875 C CA . ARG B 1 40 ? 5.186 50.357 -4.178 1.00 38.46 40 ARG B CA 1
ATOM 3876 C C . ARG B 1 40 ? 6.218 49.348 -3.714 1.00 31.95 40 ARG B C 1
ATOM 3877 O O . ARG B 1 40 ? 5.975 48.707 -2.699 1.00 32.14 40 ARG B O 1
ATOM 3885 N N . ILE B 1 41 ? 7.376 49.268 -4.351 1.00 33.44 41 ILE B N 1
ATOM 3886 C CA . ILE B 1 41 ? 8.400 48.358 -3.816 1.00 33.52 41 ILE B CA 1
ATOM 3887 C C . ILE B 1 41 ? 8.912 48.833 -2.462 1.00 34.98 41 ILE B C 1
ATOM 3888 O O . ILE B 1 41 ? 8.954 50.034 -2.146 1.00 30.79 41 ILE B O 1
ATOM 3893 N N . HIS B 1 42 ? 9.362 47.880 -1.645 1.00 29.83 42 HIS B N 1
ATOM 3894 C CA . HIS B 1 42 ? 9.878 48.192 -0.345 1.00 31.09 42 HIS B CA 1
ATOM 3895 C C . HIS B 1 42 ? 11.043 49.182 -0.439 1.00 31.01 42 HIS B C 1
ATOM 3896 O O . HIS B 1 42 ? 11.934 49.004 -1.228 1.00 29.55 42 HIS B O 1
ATOM 3903 N N . PRO B 1 43 ? 11.071 50.196 0.430 1.00 32.45 43 PRO B N 1
ATOM 3904 C CA . PRO B 1 43 ? 12.179 51.179 0.461 1.00 34.68 43 PRO B CA 1
ATOM 3905 C C . PRO B 1 43 ? 13.570 50.581 0.623 1.00 35.96 43 PRO B C 1
ATOM 3906 O O . PRO B 1 43 ? 14.534 51.146 0.172 1.00 31.04 43 PRO B O 1
ATOM 3910 N N . GLU B 1 44 ? 13.705 49.414 1.266 1.00 32.51 44 GLU B N 1
ATOM 3911 C CA . GLU B 1 44 ? 14.996 48.771 1.329 1.00 31.83 44 GLU B CA 1
ATOM 3912 C C . GLU B 1 44 ? 15.471 48.352 -0.054 1.00 34.62 44 GLU B C 1
ATOM 3913 O O . GLU B 1 44 ? 16.688 48.357 -0.337 1.00 33.79 44 GLU B O 1
ATOM 3919 N N . LEU B 1 45 ? 14.529 47.895 -0.910 1.00 31.94 45 LEU B N 1
ATOM 3920 C CA . LEU B 1 45 ? 14.910 47.488 -2.238 1.00 28.95 45 LEU B CA 1
ATOM 3921 C C . LEU B 1 45 ? 15.308 48.736 -3.027 1.00 32.66 45 LEU B C 1
ATOM 3922 O O . LEU B 1 45 ? 16.197 48.639 -3.837 1.00 29.76 45 LEU B O 1
ATOM 3927 N N . ILE B 1 46 ? 14.600 49.847 -2.822 1.00 30.51 46 ILE B N 1
ATOM 3928 C CA . ILE B 1 46 ? 14.949 51.100 -3.516 1.00 35.06 46 ILE B CA 1
ATOM 3929 C C . ILE B 1 46 ? 16.387 51.484 -3.154 1.00 30.80 46 ILE B C 1
ATOM 3930 O O . ILE B 1 46 ? 17.227 51.774 -3.988 1.00 30.97 46 ILE B O 1
ATOM 3935 N N . LYS B 1 47 ? 16.650 51.529 -1.861 1.00 37.25 47 LYS B N 1
ATOM 3936 C CA . LYS B 1 47 ? 17.987 51.790 -1.354 1.00 37.19 47 LYS B CA 1
ATOM 3937 C C . LYS B 1 47 ? 19.026 50.901 -2.021 1.00 37.98 47 LYS B C 1
ATOM 3938 O O . LYS B 1 47 ? 20.071 51.382 -2.457 1.00 34.19 47 LYS B O 1
ATOM 3944 N N . SER B 1 48 ? 18.772 49.573 -2.042 1.00 34.72 48 SER B N 1
ATOM 3945 C CA . SER B 1 48 ? 19.717 48.609 -2.591 1.00 32.16 48 SER B CA 1
ATOM 3946 C C . SER B 1 48 ? 19.925 48.830 -4.076 1.00 29.43 48 SER B C 1
ATOM 3947 O O . SER B 1 48 ? 21.020 48.666 -4.520 1.00 33.25 48 SER B O 1
ATOM 3950 N N . LEU B 1 49 ? 18.874 49.178 -4.846 1.00 32.25 49 LEU B N 1
ATOM 3951 C CA . LEU B 1 49 ? 19.035 49.569 -6.223 1.00 32.31 49 LEU B CA 1
ATOM 3952 C C . LEU B 1 49 ? 20.053 50.716 -6.336 1.00 35.15 49 LEU B C 1
ATOM 3953 O O . LEU B 1 49 ? 20.847 50.750 -7.285 1.00 33.28 49 LEU B O 1
ATOM 3958 N N . GLY B 1 50 ? 19.951 51.680 -5.428 1.00 34.91 50 GLY B N 1
ATOM 3959 C CA . GLY B 1 50 ? 20.853 52.838 -5.464 1.00 40.84 50 GLY B CA 1
ATOM 3960 C C . GLY B 1 50 ? 22.289 52.399 -5.136 1.00 37.17 50 GLY B C 1
ATOM 3961 O O . GLY B 1 50 ? 23.192 52.849 -5.777 1.00 37.08 50 GLY B O 1
ATOM 3962 N N . ILE B 1 51 ? 22.470 51.402 -4.252 1.00 35.98 51 ILE B N 1
ATOM 3963 C CA . ILE B 1 51 ? 23.781 50.866 -3.936 1.00 35.90 51 ILE B CA 1
ATOM 3964 C C . ILE B 1 51 ? 24.360 50.188 -5.165 1.00 39.79 51 ILE B C 1
ATOM 3965 O O . ILE B 1 51 ? 25.561 50.315 -5.478 1.00 39.22 51 ILE B O 1
ATOM 3970 N N . VAL B 1 52 ? 23.486 49.497 -5.900 1.00 35.98 52 VAL B N 1
ATOM 3971 C CA . VAL B 1 52 ? 23.919 48.832 -7.107 1.00 35.05 52 VAL B CA 1
ATOM 3972 C C . VAL B 1 52 ? 24.393 49.850 -8.158 1.00 39.04 52 VAL B C 1
ATOM 3973 O O . VAL B 1 52 ? 25.424 49.614 -8.773 1.00 34.93 52 VAL B O 1
ATOM 3977 N N . LYS B 1 53 ? 23.605 50.879 -8.433 1.00 35.16 53 LYS B N 1
ATOM 3978 C CA . LYS B 1 53 ? 23.932 51.836 -9.484 1.00 39.13 53 LYS B CA 1
ATOM 3979 C C . LYS B 1 53 ? 25.122 52.721 -9.081 1.00 34.41 53 LYS B C 1
ATOM 3980 O O . LYS B 1 53 ? 25.921 53.064 -9.924 1.00 38.04 53 LYS B O 1
ATOM 3986 N N . LYS B 1 54 ? 25.284 53.011 -7.819 1.00 35.56 54 LYS B N 1
ATOM 3987 C CA . LYS B 1 54 ? 26.477 53.728 -7.365 1.00 40.51 54 LYS B CA 1
ATOM 3988 C C . LYS B 1 54 ? 27.700 52.837 -7.577 1.00 47.82 54 LYS B C 1
ATOM 3989 O O . LYS B 1 54 ? 28.716 53.277 -8.087 1.00 43.90 54 LYS B O 1
ATOM 3995 N N . SER B 1 55 ? 27.590 51.569 -7.182 1.00 36.74 55 SER B N 1
ATOM 3996 C CA . SER B 1 55 ? 28.710 50.654 -7.243 1.00 40.26 55 SER B CA 1
ATOM 3997 C C . SER B 1 55 ? 29.128 50.491 -8.693 1.00 41.32 55 SER B C 1
ATOM 3998 O O . SER B 1 55 ? 30.315 50.443 -9.015 1.00 35.14 55 SER B O 1
ATOM 4001 N N . ALA B 1 56 ? 28.137 50.321 -9.569 1.00 37.80 56 ALA B N 1
ATOM 4002 C CA . ALA B 1 56 ? 28.437 50.126 -10.972 1.00 39.03 56 ALA B CA 1
ATOM 4003 C C . ALA B 1 56 ? 29.109 51.358 -11.572 1.00 39.84 56 ALA B C 1
ATOM 4004 O O . ALA B 1 56 ? 30.012 51.210 -12.392 1.00 39.26 56 ALA B O 1
ATOM 4006 N N . ALA B 1 57 ? 28.591 52.539 -11.262 1.00 41.48 57 ALA B N 1
ATOM 4007 C CA . ALA B 1 57 ? 29.166 53.780 -11.793 1.00 44.49 57 ALA B CA 1
ATOM 4008 C C . ALA B 1 57 ? 30.632 53.969 -11.367 1.00 43.11 57 ALA B C 1
ATOM 4009 O O . ALA B 1 57 ? 31.479 54.294 -12.220 1.00 46.08 57 ALA B O 1
ATOM 4011 N N . LEU B 1 58 ? 30.953 53.679 -10.098 1.00 41.11 58 LEU B N 1
ATOM 4012 C CA . LEU B 1 58 ? 32.332 53.715 -9.635 1.00 38.11 58 LEU B CA 1
ATOM 4013 C C . LEU B 1 58 ? 33.195 52.717 -10.393 1.00 44.89 58 LEU B C 1
ATOM 4014 O O . LEU B 1 58 ? 34.279 53.039 -10.897 1.00 42.01 58 LEU B O 1
ATOM 4019 N N . ALA B 1 59 ? 32.711 51.493 -10.544 1.00 38.60 59 ALA B N 1
ATOM 4020 C CA . ALA B 1 59 ? 33.496 50.455 -11.198 1.00 42.60 59 ALA B CA 1
ATOM 4021 C C . ALA B 1 59 ? 33.747 50.757 -12.684 1.00 45.63 59 ALA B C 1
ATOM 4022 O O . ALA B 1 59 ? 34.840 50.531 -13.193 1.00 50.71 59 ALA B O 1
ATOM 4024 N N . ASN B 1 60 ? 32.717 51.267 -13.351 1.00 41.85 60 ASN B N 1
ATOM 4025 C CA . ASN B 1 60 ? 32.761 51.604 -14.749 1.00 44.85 60 ASN B CA 1
ATOM 4026 C C . ASN B 1 60 ? 33.748 52.769 -15.002 1.00 51.72 60 ASN B C 1
ATOM 4027 O O . ASN B 1 60 ? 34.506 52.719 -15.955 1.00 51.05 60 ASN B O 1
ATOM 4032 N N . MET B 1 61 ? 33.746 53.800 -14.158 1.00 51.41 61 MET B N 1
ATOM 4033 C CA . MET B 1 61 ? 34.739 54.877 -14.205 1.00 50.42 61 MET B CA 1
ATOM 4034 C C . MET B 1 61 ? 36.140 54.320 -13.971 1.00 54.35 61 MET B C 1
ATOM 4035 O O . MET B 1 61 ? 37.032 54.474 -14.792 1.00 58.02 61 MET B O 1
ATOM 4040 N N . GLU B 1 62 ? 36.327 53.584 -12.881 1.00 50.03 62 GLU B N 1
ATOM 4041 C CA . GLU B 1 62 ? 37.625 53.034 -12.602 1.00 51.57 62 GLU B CA 1
ATOM 4042 C C . GLU B 1 62 ? 38.188 52.184 -13.728 1.00 55.52 62 GLU B C 1
ATOM 4043 O O . GLU B 1 62 ? 39.402 52.117 -13.846 1.00 58.61 62 GLU B O 1
ATOM 4049 N N . VAL B 1 63 ? 37.369 51.543 -14.544 1.00 45.40 63 VAL B N 1
ATOM 4050 C CA . VAL B 1 63 ? 37.960 50.707 -15.567 1.00 46.60 63 VAL B CA 1
ATOM 4051 C C . VAL B 1 63 ? 37.970 51.464 -16.888 1.00 49.27 63 VAL B C 1
ATOM 4052 O O . VAL B 1 63 ? 38.284 50.884 -17.930 1.00 51.28 63 VAL B O 1
ATOM 4056 N N . GLY B 1 64 ? 37.629 52.749 -16.832 1.00 47.91 64 GLY B N 1
ATOM 4057 C CA . GLY B 1 64 ? 37.706 53.600 -17.994 1.00 49.95 64 GLY B CA 1
ATOM 4058 C C . GLY B 1 64 ? 36.545 53.449 -18.964 1.00 53.86 64 GLY B C 1
ATOM 4059 O O . GLY B 1 64 ? 36.654 53.967 -20.056 1.00 50.87 64 GLY B O 1
ATOM 4060 N N . LEU B 1 65 ? 35.384 52.895 -18.562 1.00 52.39 65 LEU B N 1
ATOM 4061 C CA . LEU B 1 65 ? 34.270 52.720 -19.504 1.00 45.29 65 LEU B CA 1
ATOM 4062 C C . LEU B 1 65 ? 33.325 53.918 -19.491 1.00 48.57 65 LEU B C 1
ATOM 4063 O O . LEU B 1 65 ? 32.639 54.205 -20.465 1.00 53.30 65 LEU B O 1
ATOM 4068 N N . LEU B 1 66 ? 33.258 54.598 -18.359 1.00 55.13 66 LEU B N 1
ATOM 4069 C CA . LEU B 1 66 ? 32.280 55.647 -18.160 1.00 53.55 66 LEU B CA 1
ATOM 4070 C C . LEU B 1 66 ? 33.023 56.959 -17.955 1.00 46.89 66 LEU B C 1
ATOM 4071 O O . LEU B 1 66 ? 33.879 57.023 -17.074 1.00 46.03 66 LEU B O 1
ATOM 4076 N N . ASP B 1 67 ? 32.546 58.013 -18.616 1.00 53.15 67 ASP B N 1
ATOM 4077 C CA . ASP B 1 67 ? 33.056 59.357 -18.434 1.00 60.07 67 ASP B CA 1
ATOM 4078 C C . ASP B 1 67 ? 32.943 59.760 -16.964 1.00 58.30 67 ASP B C 1
ATOM 4079 O O . ASP B 1 67 ? 31.858 59.727 -16.410 1.00 57.21 67 ASP B O 1
ATOM 4084 N N . LYS B 1 68 ? 34.051 60.214 -16.372 1.00 55.67 68 LYS B N 1
ATOM 4085 C CA . LYS B 1 68 ? 34.072 60.647 -14.993 1.00 54.83 68 LYS B CA 1
ATOM 4086 C C . LYS B 1 68 ? 33.195 61.872 -14.753 1.00 59.03 68 LYS B C 1
ATOM 4087 O O . LYS B 1 68 ? 32.776 62.079 -13.609 1.00 62.45 68 LYS B O 1
ATOM 4093 N N . GLU B 1 69 ? 32.972 62.729 -15.755 1.00 62.48 69 GLU B N 1
ATOM 4094 C CA . GLU B 1 69 ? 32.090 63.870 -15.525 1.00 70.87 69 GLU B CA 1
ATOM 4095 C C . GLU B 1 69 ? 30.672 63.350 -15.251 1.00 67.91 69 GLU B C 1
ATOM 4096 O O . GLU B 1 69 ? 30.102 63.629 -14.190 1.00 68.49 69 GLU B O 1
ATOM 4102 N N . VAL B 1 70 ? 30.113 62.558 -16.190 1.00 59.67 70 VAL B N 1
ATOM 4103 C CA . VAL B 1 70 ? 28.740 62.107 -16.006 1.00 63.66 70 VAL B CA 1
ATOM 4104 C C . VAL B 1 70 ? 28.693 61.191 -14.779 1.00 54.54 70 VAL B C 1
ATOM 4105 O O . VAL B 1 70 ? 27.809 61.340 -13.947 1.00 63.08 70 VAL B O 1
ATOM 4109 N N . GLY B 1 71 ? 29.681 60.301 -14.656 1.00 49.09 71 GLY B N 1
ATOM 4110 C CA . GLY B 1 71 ? 29.766 59.299 -13.620 1.00 48.92 71 GLY B CA 1
ATOM 4111 C C . GLY B 1 71 ? 29.665 59.897 -12.225 1.00 57.28 71 GLY B C 1
ATOM 4112 O O . GLY B 1 71 ? 29.075 59.273 -11.325 1.00 49.94 71 GLY B O 1
ATOM 4113 N N . GLN B 1 72 ? 30.254 61.096 -12.022 1.00 54.46 72 GLN B N 1
ATOM 4114 C CA . GLN B 1 72 ? 30.267 61.671 -10.679 1.00 53.92 72 GLN B CA 1
ATOM 4115 C C . GLN B 1 72 ? 28.858 62.139 -10.310 1.00 43.94 72 GLN B C 1
ATOM 4116 O O . GLN B 1 72 ? 28.476 62.105 -9.153 1.00 49.24 72 GLN B O 1
ATOM 4122 N N . TYR B 1 73 ? 28.090 62.591 -11.294 1.00 41.16 73 TYR B N 1
ATOM 4123 C CA . TYR B 1 73 ? 26.727 63.018 -11.014 1.00 48.54 73 TYR B CA 1
ATOM 4124 C C . TYR B 1 73 ? 25.822 61.787 -10.805 1.00 45.28 73 TYR B C 1
ATOM 4125 O O . TYR B 1 73 ? 24.879 61.871 -10.044 1.00 44.96 73 TYR B O 1
ATOM 4134 N N . ILE B 1 74 ? 26.080 60.704 -11.541 1.00 42.42 74 ILE B N 1
ATOM 4135 C CA . ILE B 1 74 ? 25.313 59.466 -11.393 1.00 40.87 74 ILE B CA 1
ATOM 4136 C C . ILE B 1 74 ? 25.473 59.005 -9.953 1.00 41.44 74 ILE B C 1
ATOM 4137 O O . ILE B 1 74 ? 24.482 58.815 -9.277 1.00 44.07 74 ILE B O 1
ATOM 4142 N N . VAL B 1 75 ? 26.730 59.015 -9.455 1.00 49.03 75 VAL B N 1
ATOM 4143 C CA . VAL B 1 75 ? 27.066 58.677 -8.069 1.00 43.24 75 VAL B CA 1
ATOM 4144 C C . VAL B 1 75 ? 26.343 59.584 -7.061 1.00 47.98 75 VAL B C 1
ATOM 4145 O O . VAL B 1 75 ? 25.774 59.095 -6.092 1.00 39.01 75 VAL B O 1
ATOM 4149 N N . LYS B 1 76 ? 26.334 60.912 -7.255 1.00 44.14 76 LYS B N 1
ATOM 4150 C CA . LYS B 1 76 ? 25.652 61.763 -6.296 1.00 47.12 76 LYS B CA 1
ATOM 4151 C C . LYS B 1 76 ? 24.143 61.478 -6.264 1.00 41.50 76 LYS B C 1
ATOM 4152 O O . LYS B 1 76 ? 23.530 61.502 -5.194 1.00 47.30 76 LYS B O 1
ATOM 4158 N N . ALA B 1 77 ? 23.533 61.305 -7.440 1.00 37.28 77 ALA B N 1
ATOM 4159 C CA . ALA B 1 77 ? 22.113 60.972 -7.536 1.00 38.20 77 ALA B CA 1
ATOM 4160 C C . ALA B 1 77 ? 21.863 59.625 -6.847 1.00 38.83 77 ALA B C 1
ATOM 4161 O O . ALA B 1 77 ? 20.961 59.502 -6.031 1.00 39.43 77 ALA B O 1
ATOM 4163 N N . ALA B 1 78 ? 22.744 58.649 -7.083 1.00 40.88 78 ALA B N 1
ATOM 4164 C CA . ALA B 1 78 ? 22.522 57.324 -6.489 1.00 38.19 78 ALA B CA 1
ATOM 4165 C C . ALA B 1 78 ? 22.621 57.419 -4.982 1.00 41.30 78 ALA B C 1
ATOM 4166 O O . ALA B 1 78 ? 21.882 56.733 -4.304 1.00 41.50 78 ALA B O 1
ATOM 4168 N N . ASP B 1 79 ? 23.504 58.295 -4.436 1.00 41.25 79 ASP B N 1
ATOM 4169 C CA . ASP B 1 79 ? 23.629 58.475 -3.005 1.00 43.74 79 ASP B CA 1
ATOM 4170 C C . ASP B 1 79 ? 22.325 59.000 -2.407 1.00 37.80 79 ASP B C 1
ATOM 4171 O O . ASP B 1 79 ? 21.937 58.651 -1.293 1.00 45.95 79 ASP B O 1
ATOM 4176 N N . GLU B 1 80 ? 21.682 59.911 -3.125 1.00 37.30 80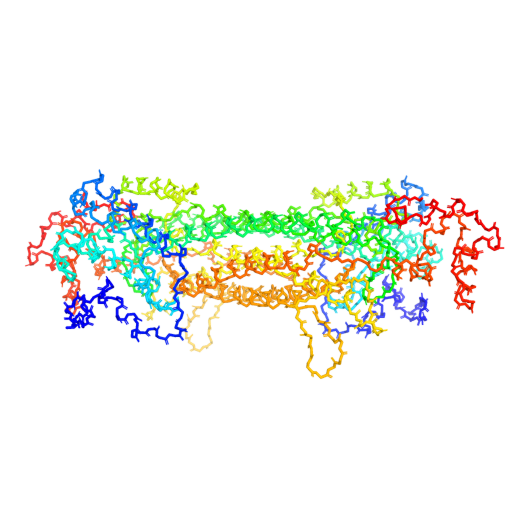 GLU B N 1
ATOM 4177 C CA . GLU B 1 80 ? 20.381 60.420 -2.705 1.00 37.05 80 GLU B CA 1
ATOM 4178 C C . GLU B 1 80 ? 19.331 59.293 -2.649 1.00 37.59 80 GLU B C 1
ATOM 4179 O O . GLU B 1 80 ? 18.493 59.248 -1.766 1.00 39.66 80 GLU B O 1
ATOM 4185 N N . VAL B 1 81 ? 19.371 58.416 -3.640 1.00 37.26 81 VAL B N 1
ATOM 4186 C CA . VAL B 1 81 ? 18.441 57.284 -3.655 1.00 39.77 81 VAL B CA 1
ATOM 4187 C C . VAL B 1 81 ? 18.717 56.384 -2.454 1.00 37.15 81 VAL B C 1
ATOM 4188 O O . VAL B 1 81 ? 17.794 56.060 -1.706 1.00 37.69 81 VAL B O 1
ATOM 4192 N N . ILE B 1 82 ? 20.011 56.149 -2.181 1.00 41.23 82 ILE B N 1
ATOM 4193 C CA . ILE B 1 82 ? 20.435 55.312 -1.066 1.00 38.30 82 ILE B CA 1
ATOM 4194 C C . ILE B 1 82 ? 19.973 55.879 0.267 1.00 41.62 82 ILE B C 1
ATOM 4195 O O . ILE B 1 82 ? 19.608 55.129 1.152 1.00 36.73 82 ILE B O 1
ATOM 4200 N N . GLU B 1 83 ? 19.963 57.207 0.412 1.00 41.13 83 GLU B N 1
ATOM 4201 C CA . GLU B 1 83 ? 19.582 57.843 1.654 1.00 40.77 83 GLU B CA 1
ATOM 4202 C C . GLU B 1 83 ? 18.068 57.926 1.745 1.00 41.93 83 GLU B C 1
ATOM 4203 O O . GLU B 1 83 ? 17.552 58.362 2.758 1.00 43.38 83 GLU B O 1
ATOM 4209 N N . GLY B 1 84 ? 17.334 57.555 0.693 1.00 40.54 84 GLY B N 1
ATOM 4210 C CA . GLY B 1 84 ? 15.891 57.453 0.847 1.00 39.82 84 GLY B CA 1
ATOM 4211 C C . GLY B 1 84 ? 15.199 58.766 0.482 1.00 40.78 84 GLY B C 1
ATOM 4212 O O . GLY B 1 84 ? 14.058 58.998 0.851 1.00 45.89 84 GLY B O 1
ATOM 4213 N N . LYS B 1 85 ? 15.857 59.568 -0.351 1.00 42.83 85 LYS B N 1
ATOM 4214 C CA . LYS B 1 85 ? 15.317 60.870 -0.707 1.00 44.28 85 LYS B CA 1
ATOM 4215 C C . LYS B 1 85 ? 14.329 60.809 -1.852 1.00 46.69 85 LYS B C 1
ATOM 4216 O O . LYS B 1 85 ? 13.669 61.813 -2.076 1.00 42.14 85 LYS B O 1
ATOM 4222 N N . TRP B 1 86 ? 14.250 59.676 -2.571 1.00 41.64 86 TRP B N 1
ATOM 4223 C CA . TRP B 1 86 ? 13.463 59.656 -3.789 1.00 41.65 86 TRP B CA 1
ATOM 4224 C C . TRP B 1 86 ? 12.481 58.475 -3.846 1.00 36.52 86 TRP B C 1
ATOM 4225 O O . TRP B 1 86 ? 12.095 58.097 -4.924 1.00 37.36 86 TRP B O 1
ATOM 4236 N N . ASN B 1 87 ? 12.081 57.926 -2.709 1.00 38.59 87 ASN B N 1
ATOM 4237 C CA . ASN B 1 87 ? 11.226 56.751 -2.686 1.00 40.44 87 ASN B CA 1
ATOM 4238 C C . ASN B 1 87 ? 9.946 56.960 -3.503 1.00 38.86 87 ASN B C 1
ATOM 4239 O O . ASN B 1 87 ? 9.511 56.025 -4.194 1.00 35.94 87 ASN B O 1
ATOM 4244 N N . ASP B 1 88 ? 9.423 58.217 -3.527 1.00 36.51 88 ASP B N 1
ATOM 4245 C CA . ASP B 1 88 ? 8.168 58.535 -4.220 1.00 42.11 88 ASP B CA 1
ATOM 4246 C C . ASP B 1 88 ? 8.237 58.411 -5.729 1.00 36.95 88 ASP B C 1
ATOM 4247 O O . ASP B 1 88 ? 7.168 58.362 -6.353 1.00 39.45 88 ASP B O 1
ATOM 4252 N N . GLN B 1 89 ? 9.449 58.446 -6.301 1.00 35.60 89 GLN B N 1
ATOM 4253 C CA . GLN B 1 89 ? 9.643 58.363 -7.737 1.00 36.97 89 GLN B CA 1
ATOM 4254 C C . GLN B 1 89 ? 9.679 56.883 -8.217 1.00 37.79 89 GLN B C 1
ATOM 4255 O O . GLN B 1 89 ? 9.762 56.637 -9.422 1.00 35.01 89 GLN B O 1
ATOM 4261 N N . PHE B 1 90 ? 9.669 55.936 -7.275 1.00 33.91 90 PHE B N 1
ATOM 4262 C CA . PHE B 1 90 ? 9.630 54.521 -7.623 1.00 32.38 90 PHE B CA 1
ATOM 4263 C C . PHE B 1 90 ? 8.173 54.034 -7.623 1.00 32.27 90 PHE B C 1
ATOM 4264 O O . PHE B 1 90 ? 7.619 53.691 -6.582 1.00 33.36 90 PHE B O 1
ATOM 4272 N N . ILE B 1 91 ? 7.538 54.008 -8.801 1.00 31.48 91 ILE B N 1
ATOM 4273 C CA . ILE B 1 91 ? 6.101 53.943 -8.867 1.00 32.45 91 ILE B CA 1
ATOM 4274 C C . ILE B 1 91 ? 5.654 52.611 -9.459 1.00 36.27 91 ILE B C 1
ATOM 4275 O O . ILE B 1 91 ? 4.469 52.347 -9.471 1.00 33.73 91 ILE B O 1
ATOM 4280 N N . VAL B 1 92 ? 6.569 51.780 -9.921 1.00 30.91 92 VAL B N 1
ATOM 4281 C CA . VAL B 1 92 ? 6.149 50.574 -10.601 1.00 28.71 92 VAL B CA 1
ATOM 4282 C C . VAL B 1 92 ? 5.597 49.560 -9.591 1.00 31.13 92 VAL B C 1
ATOM 4283 O O . VAL B 1 92 ? 5.907 49.567 -8.382 1.00 32.45 92 VAL B O 1
ATOM 4287 N N . ASP B 1 93 ? 4.771 48.648 -10.123 1.00 29.18 93 ASP B N 1
ATOM 4288 C CA . ASP B 1 93 ? 4.079 47.667 -9.313 1.00 30.57 93 ASP B CA 1
ATOM 4289 C C . ASP B 1 93 ? 5.060 46.560 -8.913 1.00 30.84 93 ASP B C 1
ATOM 4290 O O . ASP B 1 93 ? 5.799 46.089 -9.745 1.00 36.29 93 ASP B O 1
ATOM 4295 N N . PRO B 1 94 ? 5.040 46.055 -7.673 1.00 31.04 94 PRO B N 1
ATOM 4296 C CA . PRO B 1 94 ? 5.924 44.929 -7.328 1.00 30.36 94 PRO B CA 1
ATOM 4297 C C . PRO B 1 94 ? 5.587 43.685 -8.141 1.00 33.62 94 PRO B C 1
ATOM 4298 O O . PRO B 1 94 ? 6.469 42.877 -8.420 1.00 31.83 94 PRO B O 1
ATOM 4302 N N . ILE B 1 95 ? 4.304 43.570 -8.517 1.00 31.61 95 ILE B N 1
ATOM 4303 C CA . ILE B 1 95 ? 3.898 42.466 -9.382 1.00 33.64 95 ILE B CA 1
ATOM 4304 C C . ILE B 1 95 ? 3.831 42.960 -10.820 1.00 36.24 95 ILE B C 1
ATOM 4305 O O . ILE B 1 95 ? 2.971 43.767 -11.146 1.00 32.94 95 ILE B O 1
ATOM 4310 N N . GLN B 1 96 ? 4.752 42.443 -11.655 1.00 28.89 96 GLN B N 1
ATOM 4311 C CA . GLN B 1 96 ? 5.035 42.980 -12.953 1.00 30.70 96 GLN B CA 1
ATOM 4312 C C . GLN B 1 96 ? 5.730 41.922 -13.825 1.00 31.41 96 GLN B C 1
ATOM 4313 O O . GLN B 1 96 ? 6.609 41.150 -13.382 1.00 30.77 96 GLN B O 1
ATOM 4319 N N . GLY B 1 97 ? 5.274 41.881 -15.061 1.00 30.39 97 GLY B N 1
ATOM 4320 C CA . GLY B 1 97 ? 5.930 41.196 -16.156 1.00 29.87 97 GLY B CA 1
ATOM 4321 C C . GLY B 1 97 ? 7.252 41.859 -16.522 1.00 32.66 97 GLY B C 1
ATOM 4322 O O . GLY B 1 97 ? 7.561 42.967 -16.073 1.00 33.89 97 GLY B O 1
ATOM 4323 N N . GLY B 1 98 ? 8.065 41.112 -17.275 1.00 27.98 98 GLY B N 1
ATOM 4324 C CA . GLY B 1 98 ? 9.374 41.600 -17.710 1.00 30.41 98 GLY B CA 1
ATOM 4325 C C . GLY B 1 98 ? 10.520 41.287 -16.733 1.00 30.51 98 GLY B C 1
ATOM 4326 O O . GLY B 1 98 ? 11.614 41.826 -16.901 1.00 30.56 98 GLY B O 1
ATOM 4327 N N . ALA B 1 99 ? 10.268 40.436 -15.717 1.00 30.94 99 ALA B N 1
ATOM 4328 C CA . ALA B 1 99 ? 11.308 39.840 -14.889 1.00 29.57 99 ALA B CA 1
ATOM 4329 C C . ALA B 1 99 ? 12.086 40.874 -14.086 1.00 33.39 99 ALA B C 1
ATOM 4330 O O . ALA B 1 99 ? 13.214 40.617 -13.695 1.00 35.85 99 ALA B O 1
ATOM 4332 N N . GLY B 1 100 ? 11.506 42.055 -13.882 1.00 29.79 100 GLY B N 1
ATOM 4333 C CA . GLY B 1 100 ? 12.154 43.048 -13.067 1.00 28.28 100 GLY B CA 1
ATOM 4334 C C . GLY B 1 100 ? 12.787 44.171 -13.911 1.00 31.52 100 GLY B C 1
ATOM 4335 O O . GLY B 1 100 ? 13.372 45.089 -13.358 1.00 28.92 100 GLY B O 1
ATOM 4336 N N . THR B 1 101 ? 12.708 44.077 -15.206 1.00 31.44 101 THR B N 1
ATOM 4337 C CA . THR B 1 101 ? 13.187 45.142 -16.091 1.00 33.14 101 THR B CA 1
ATOM 4338 C C . THR B 1 101 ? 12.610 46.505 -15.672 1.00 31.96 101 THR B C 1
ATOM 4339 O O . THR B 1 101 ? 13.342 47.513 -15.657 1.00 29.72 101 THR B O 1
ATOM 4343 N N . SER B 1 102 ? 11.306 46.563 -15.397 1.00 34.00 102 SER B N 1
ATOM 4344 C CA . SER B 1 102 ? 10.646 47.846 -15.098 1.00 32.67 102 SER B CA 1
ATOM 4345 C C . SER B 1 102 ? 11.170 48.399 -13.776 1.00 35.58 102 SER B C 1
ATOM 4346 O O . SER B 1 102 ? 11.231 49.600 -13.592 1.00 32.70 102 SER B O 1
ATOM 4349 N N . ILE B 1 103 ? 11.501 47.531 -12.790 1.00 32.20 103 ILE B N 1
ATOM 4350 C CA . ILE B 1 103 ? 12.139 47.992 -11.554 1.00 32.42 103 ILE B CA 1
ATOM 4351 C C . ILE B 1 103 ? 13.536 48.522 -11.828 1.00 34.31 103 ILE B C 1
ATOM 4352 O O . ILE B 1 103 ? 13.919 49.602 -11.336 1.00 36.84 103 ILE B O 1
ATOM 4357 N N . ASN B 1 104 ? 14.303 47.787 -12.647 1.00 32.87 104 ASN B N 1
ATOM 4358 C CA . ASN B 1 104 ? 15.655 48.246 -12.945 1.00 33.26 104 ASN B CA 1
ATOM 4359 C C . ASN B 1 104 ? 15.621 49.599 -13.690 1.00 33.16 104 ASN B C 1
ATOM 4360 O O . ASN B 1 104 ? 16.344 50.536 -13.335 1.00 34.00 104 ASN B O 1
ATOM 4365 N N . MET B 1 105 ? 14.682 49.723 -14.637 1.00 33.79 105 MET B N 1
ATOM 4366 C CA . MET B 1 105 ? 14.516 50.932 -15.451 1.00 34.09 105 MET B CA 1
ATOM 4367 C C . MET B 1 105 ? 14.010 52.107 -14.614 1.00 41.09 105 MET B C 1
ATOM 4368 O O . MET B 1 105 ? 14.390 53.256 -14.877 1.00 38.54 105 MET B O 1
ATOM 4373 N N . ASN B 1 106 ? 13.151 51.835 -13.602 1.00 37.91 106 ASN B N 1
ATOM 4374 C CA . ASN B 1 106 ? 12.714 52.901 -12.714 1.00 34.68 106 ASN B CA 1
ATOM 4375 C C . ASN B 1 106 ? 13.945 53.479 -12.001 1.00 40.52 106 ASN B C 1
ATOM 4376 O O . ASN B 1 106 ? 14.059 54.707 -11.894 1.00 39.82 106 ASN B O 1
ATOM 4381 N N . ALA B 1 107 ? 14.857 52.602 -11.532 1.00 33.07 107 ALA B N 1
ATOM 4382 C CA . ALA B 1 107 ? 16.107 53.070 -10.939 1.00 36.51 107 ALA B CA 1
ATOM 4383 C C . ALA B 1 107 ? 16.961 53.846 -11.947 1.00 35.28 107 ALA B C 1
ATOM 4384 O O . ALA B 1 107 ? 17.461 54.942 -11.595 1.00 37.93 107 ALA B O 1
ATOM 4386 N N . ASN B 1 108 ? 17.161 53.271 -13.145 1.00 33.38 108 ASN B N 1
ATOM 4387 C CA . ASN B 1 108 ? 18.036 53.845 -14.154 1.00 38.18 108 ASN B CA 1
ATOM 4388 C C . ASN B 1 108 ? 17.562 55.272 -14.514 1.00 36.81 108 ASN B C 1
ATOM 4389 O O . ASN B 1 108 ? 18.369 56.191 -14.611 1.00 38.68 108 ASN B O 1
ATOM 4394 N N . GLU B 1 109 ? 16.241 55.425 -14.675 1.00 36.42 109 GLU B N 1
ATOM 4395 C CA . GLU B 1 109 ? 15.637 56.663 -15.135 1.00 36.91 109 GLU B CA 1
ATOM 4396 C C . GLU B 1 109 ? 15.749 57.734 -14.045 1.00 42.97 109 GLU B C 1
ATOM 4397 O O . GLU B 1 109 ? 16.126 58.889 -14.329 1.00 41.45 109 GLU B O 1
ATOM 4403 N N . VAL B 1 110 ? 15.342 57.381 -12.811 1.00 38.95 110 VAL B N 1
ATOM 4404 C CA . VAL B 1 110 ? 15.367 58.317 -11.702 1.00 40.23 110 VAL B CA 1
ATOM 4405 C C . VAL B 1 110 ? 16.794 58.847 -11.478 1.00 44.44 110 VAL B C 1
ATOM 4406 O O . VAL B 1 110 ? 17.017 60.038 -11.268 1.00 40.72 110 VAL B O 1
ATOM 4410 N N . ILE B 1 111 ? 17.764 57.943 -11.456 1.00 35.40 111 ILE B N 1
ATOM 4411 C CA . ILE B 1 111 ? 19.127 58.342 -11.215 1.00 41.53 111 ILE B CA 1
ATOM 4412 C C . ILE B 1 111 ? 19.652 59.189 -12.389 1.00 40.69 111 ILE B C 1
ATOM 4413 O O . ILE B 1 111 ? 20.362 60.151 -12.139 1.00 41.94 111 ILE B O 1
ATOM 4418 N N . ALA B 1 112 ? 19.313 58.844 -13.628 1.00 41.06 112 ALA B N 1
ATOM 4419 C CA . ALA B 1 112 ? 19.842 59.536 -14.787 1.00 42.03 112 ALA B CA 1
ATOM 4420 C C . ALA B 1 112 ? 19.325 60.958 -14.751 1.00 45.18 112 ALA B C 1
ATOM 4421 O O . ALA B 1 112 ? 20.131 61.881 -14.880 1.00 42.96 112 ALA B O 1
ATOM 4423 N N . ASN B 1 113 ? 17.998 61.083 -14.548 1.00 40.15 113 ASN B N 1
ATOM 4424 C CA . ASN B 1 113 ? 17.338 62.370 -14.562 1.00 44.16 113 ASN B CA 1
ATOM 4425 C C . ASN B 1 113 ? 17.798 63.268 -13.418 1.00 45.13 113 ASN B C 1
ATOM 4426 O O . ASN B 1 113 ? 17.894 64.492 -13.573 1.00 45.37 113 ASN B O 1
ATOM 4431 N N . ARG B 1 114 ? 18.001 62.692 -12.240 1.00 46.33 114 ARG B N 1
ATOM 4432 C CA . ARG B 1 114 ? 18.472 63.489 -11.116 1.00 45.23 114 ARG B CA 1
ATOM 4433 C C . ARG B 1 114 ? 19.909 63.937 -11.355 1.00 44.13 114 ARG B C 1
ATOM 4434 O O . ARG B 1 114 ? 20.269 65.079 -11.020 1.00 44.34 114 ARG B O 1
ATOM 4442 N N . ALA B 1 115 ? 20.721 63.032 -11.923 1.00 43.58 115 ALA B N 1
ATOM 4443 C CA . ALA B 1 115 ? 22.079 63.366 -12.284 1.00 43.63 115 ALA B CA 1
ATOM 4444 C C . ALA B 1 115 ? 22.096 64.539 -13.279 1.00 46.65 115 ALA B C 1
ATOM 4445 O O . ALA B 1 115 ? 22.979 65.371 -13.196 1.00 43.12 115 ALA B O 1
ATOM 4447 N N . LEU B 1 116 ? 21.194 64.527 -14.261 1.00 49.79 116 LEU B N 1
ATOM 4448 C CA . LEU B 1 116 ? 21.098 65.562 -15.274 1.00 54.10 116 LEU B CA 1
ATOM 4449 C C . LEU B 1 116 ? 20.770 66.906 -14.604 1.00 61.98 116 LEU B C 1
ATOM 4450 O O . LEU B 1 116 ? 21.417 67.924 -14.862 1.00 55.89 116 LEU B O 1
ATOM 4455 N N . GLU B 1 117 ? 19.765 66.900 -13.727 1.00 52.47 117 GLU B N 1
ATOM 4456 C CA . GLU B 1 117 ? 19.408 68.080 -12.960 1.00 53.72 117 GLU B CA 1
ATOM 4457 C C . GLU B 1 117 ? 20.596 68.558 -12.119 1.00 62.24 117 GLU B C 1
ATOM 4458 O O . GLU B 1 117 ? 20.829 69.757 -12.038 1.00 60.08 117 GLU B O 1
ATOM 4464 N N . LEU B 1 118 ? 21.388 67.649 -11.534 1.00 59.57 118 LEU B N 1
ATOM 4465 C CA . LEU B 1 118 ? 22.558 68.068 -10.769 1.00 59.35 118 LEU B CA 1
ATOM 4466 C C . LEU B 1 118 ? 23.682 68.632 -11.640 1.00 59.70 118 LEU B C 1
ATOM 4467 O O . LEU B 1 118 ? 24.537 69.320 -11.110 1.00 59.77 118 LEU B O 1
ATOM 4472 N N . MET B 1 119 ? 23.752 68.320 -12.928 1.00 58.62 119 MET B N 1
ATOM 4473 C CA . MET B 1 119 ? 24.761 68.976 -13.731 1.00 69.56 119 MET B CA 1
ATOM 4474 C C . MET B 1 119 ? 24.139 70.107 -14.565 1.00 63.38 119 MET B C 1
ATOM 4475 O O . MET B 1 119 ? 24.738 70.566 -15.528 1.00 75.83 119 MET B O 1
ATOM 4480 N N . GLY B 1 120 ? 22.922 70.544 -14.221 1.00 58.45 120 GLY B N 1
ATOM 4481 C CA . GLY B 1 120 ? 22.339 71.730 -14.836 1.00 61.23 120 GLY B CA 1
ATOM 4482 C C . GLY B 1 120 ? 21.691 71.467 -16.186 1.00 64.42 120 GLY B C 1
ATOM 4483 O O . GLY B 1 120 ? 21.357 72.408 -16.897 1.00 56.57 120 GLY B O 1
ATOM 4484 N N . GLU B 1 121 ? 21.491 70.199 -16.533 1.00 55.03 121 GLU B N 1
ATOM 4485 C CA . GLU B 1 121 ? 20.859 69.825 -17.795 1.00 55.03 121 GLU B CA 1
ATOM 4486 C C . GLU B 1 121 ? 19.355 69.595 -17.622 1.00 56.95 121 GLU B C 1
ATOM 4487 O O . GLU B 1 121 ? 18.826 69.697 -16.519 1.00 67.06 121 GLU B O 1
ATOM 4493 N N . GLU B 1 122 ? 18.688 69.314 -18.744 1.00 51.30 122 GLU B N 1
ATOM 4494 C CA . GLU B 1 122 ? 17.277 68.993 -18.796 1.00 58.94 122 GLU B CA 1
ATOM 4495 C C . GLU B 1 122 ? 17.056 67.512 -18.447 1.00 54.93 122 GLU B C 1
ATOM 4496 O O . GLU B 1 122 ? 17.652 66.631 -19.089 1.00 51.29 122 GLU B O 1
ATOM 4502 N N . LYS B 1 123 ? 16.141 67.230 -17.511 1.00 57.32 123 LYS B N 1
ATOM 4503 C CA . LYS B 1 123 ? 15.602 65.878 -17.375 1.00 51.76 123 LYS B CA 1
ATOM 4504 C C . LYS B 1 123 ? 15.123 65.403 -18.751 1.00 51.54 123 LYS B C 1
ATOM 4505 O O . LYS B 1 123 ? 14.528 66.164 -19.496 1.00 54.78 123 LYS B O 1
ATOM 4511 N N . GLY B 1 124 ? 15.374 64.122 -19.099 1.00 50.79 124 GLY B N 1
ATOM 4512 C CA . GLY B 1 124 ? 14.965 63.575 -20.389 1.00 48.82 124 GLY B CA 1
ATOM 4513 C C . GLY B 1 124 ? 16.062 63.643 -21.456 1.00 51.05 124 GLY B C 1
ATOM 4514 O O . GLY B 1 124 ? 15.941 63.028 -22.520 1.00 51.61 124 GLY B O 1
ATOM 4515 N N . ASN B 1 125 ? 17.182 64.310 -21.154 1.00 51.74 125 ASN B N 1
ATOM 4516 C CA . ASN B 1 125 ? 18.215 64.476 -22.162 1.00 55.12 125 ASN B CA 1
ATOM 4517 C C . ASN B 1 125 ? 19.187 63.310 -22.068 1.00 47.14 125 ASN B C 1
ATOM 4518 O O . ASN B 1 125 ? 20.277 63.401 -21.499 1.00 53.43 125 ASN B O 1
ATOM 4523 N N . TYR B 1 126 ? 18.761 62.233 -22.710 1.00 44.45 126 TYR B N 1
ATOM 4524 C CA . TYR B 1 126 ? 19.422 60.953 -22.602 1.00 52.39 126 TYR B CA 1
ATOM 4525 C C . TYR B 1 126 ? 20.660 60.955 -23.488 1.00 55.92 126 TYR B C 1
ATOM 4526 O O . TYR B 1 126 ? 21.500 60.074 -23.343 1.00 54.81 126 TYR B O 1
ATOM 4535 N N . SER B 1 127 ? 20.812 61.982 -24.340 1.00 54.05 127 SER B N 1
ATOM 4536 C CA . SER B 1 127 ? 22.048 62.160 -25.086 1.00 61.18 127 SER B CA 1
ATOM 4537 C C . SER B 1 127 ? 23.213 62.386 -24.134 1.00 55.74 127 SER B C 1
ATOM 4538 O O . SER B 1 127 ? 24.335 62.003 -24.426 1.00 66.37 127 SER B O 1
ATOM 4541 N N . LYS B 1 128 ? 22.957 63.137 -23.058 1.00 52.17 128 LYS B N 1
ATOM 4542 C CA . LYS B 1 128 ? 23.981 63.493 -22.100 1.00 51.16 128 LYS B CA 1
ATOM 4543 C C . LYS B 1 128 ? 24.124 62.404 -21.026 1.00 55.13 128 LYS B C 1
ATOM 4544 O O . LYS B 1 128 ? 25.240 62.047 -20.668 1.00 59.25 128 LYS B O 1
ATOM 4550 N N . ILE B 1 129 ? 22.995 61.955 -20.430 1.00 55.05 129 ILE B N 1
ATOM 4551 C CA . ILE B 1 129 ? 22.999 60.870 -19.448 1.00 46.49 129 ILE B CA 1
ATOM 4552 C C . ILE B 1 129 ? 21.846 59.912 -19.746 1.00 49.44 129 ILE B C 1
ATOM 4553 O O . ILE B 1 129 ? 20.676 60.239 -19.579 1.00 46.16 129 ILE B O 1
ATOM 4558 N N . SER B 1 130 ? 22.209 58.714 -20.205 1.00 50.31 130 SER B N 1
ATOM 4559 C CA . SER B 1 130 ? 21.278 57.698 -20.651 1.00 44.84 130 SER B CA 1
ATOM 4560 C C . SER B 1 130 ? 21.004 56.704 -19.504 1.00 47.45 130 SER B C 1
ATOM 4561 O O . SER B 1 130 ? 21.948 56.087 -18.970 1.00 41.76 130 SER B O 1
ATOM 4564 N N . PRO B 1 131 ? 19.713 56.489 -19.128 1.00 43.83 131 PRO B N 1
ATOM 4565 C CA . PRO B 1 131 ? 19.317 55.389 -18.247 1.00 41.57 131 PRO B CA 1
ATOM 4566 C C . PRO B 1 131 ? 19.994 54.089 -18.659 1.00 43.52 131 PRO B C 1
ATOM 4567 O O . PRO B 1 131 ? 20.626 53.447 -17.840 1.00 44.00 131 PRO B O 1
ATOM 4571 N N . ASN B 1 132 ? 19.867 53.737 -19.945 1.00 42.18 132 ASN B N 1
ATOM 4572 C CA . ASN B 1 132 ? 20.421 52.504 -20.493 1.00 43.26 132 ASN B CA 1
ATOM 4573 C C . ASN B 1 132 ? 21.945 52.514 -20.627 1.00 46.28 132 ASN B C 1
ATOM 4574 O O . ASN B 1 132 ? 22.621 51.612 -20.140 1.00 42.72 132 ASN B O 1
ATOM 4579 N N . SER B 1 133 ? 22.516 53.521 -21.318 1.00 42.70 133 SER B N 1
ATOM 4580 C CA . SER B 1 133 ? 23.916 53.456 -21.741 1.00 45.75 133 SER B CA 1
ATOM 4581 C C . SER B 1 133 ? 24.867 53.874 -20.629 1.00 38.59 133 SER B C 1
ATOM 4582 O O . SER B 1 133 ? 26.012 53.446 -20.626 1.00 50.57 133 SER B O 1
ATOM 4585 N N . HIS B 1 134 ? 24.439 54.759 -19.737 1.00 39.28 134 HIS B N 1
ATOM 4586 C CA . HIS B 1 134 ? 25.327 55.153 -18.642 1.00 41.39 134 HIS B CA 1
ATOM 4587 C C . HIS B 1 134 ? 24.966 54.467 -17.305 1.00 37.68 134 HIS B C 1
ATOM 4588 O O . HIS B 1 134 ? 25.800 53.861 -16.648 1.00 40.74 134 HIS B O 1
ATOM 4595 N N . VAL B 1 135 ? 23.715 54.657 -16.836 1.00 39.24 135 VAL B N 1
ATOM 4596 C CA . VAL B 1 135 ? 23.363 54.230 -15.498 1.00 40.26 135 VAL B CA 1
ATOM 4597 C C . VAL B 1 135 ? 23.258 52.706 -15.477 1.00 39.96 135 VAL B C 1
ATOM 4598 O O . VAL B 1 135 ? 23.542 52.121 -14.447 1.00 39.47 135 VAL B O 1
ATOM 4602 N N . ASN B 1 136 ? 22.924 52.078 -16.606 1.00 38.67 136 ASN B N 1
ATOM 4603 C CA . ASN B 1 136 ? 22.823 50.627 -16.707 1.00 41.38 136 ASN B CA 1
ATOM 4604 C C . ASN B 1 136 ? 24.056 49.993 -17.349 1.00 39.97 136 ASN B C 1
ATOM 4605 O O . ASN B 1 136 ? 24.025 48.825 -17.731 1.00 42.61 136 ASN B O 1
ATOM 4610 N N . MET B 1 137 ? 25.165 50.758 -17.483 1.00 44.18 137 MET B N 1
ATOM 4611 C CA . MET B 1 137 ? 26.339 50.299 -18.212 1.00 36.32 137 MET B CA 1
ATOM 4612 C C . MET B 1 137 ? 26.913 49.061 -17.517 1.00 36.28 137 MET B C 1
ATOM 4613 O O . MET B 1 137 ? 27.108 49.075 -16.312 1.00 41.21 137 MET B O 1
ATOM 4618 N N . SER B 1 138 ? 27.286 48.055 -18.322 1.00 34.71 138 SER B N 1
ATOM 4619 C CA . SER B 1 138 ? 27.945 46.823 -17.899 1.00 42.75 138 SER B CA 1
ATOM 4620 C C . SER B 1 138 ? 26.943 45.921 -17.135 1.00 41.81 138 SER B C 1
ATOM 4621 O O . SER B 1 138 ? 27.322 44.921 -16.559 1.00 40.32 138 SER B O 1
ATOM 4624 N N . GLN B 1 139 ? 25.667 46.292 -17.145 1.00 36.37 139 GLN B N 1
ATOM 4625 C CA . GLN B 1 139 ? 24.650 45.609 -16.393 1.00 37.89 139 GLN B CA 1
ATOM 4626 C C . GLN B 1 139 ? 23.534 45.156 -17.331 1.00 41.23 139 GLN B C 1
ATOM 4627 O O . GLN B 1 139 ? 23.298 45.716 -18.428 1.00 37.42 139 GLN B O 1
ATOM 4633 N N . SER B 1 140 ? 22.774 44.188 -16.763 1.00 34.02 140 SER B N 1
ATOM 4634 C CA . SER B 1 140 ? 21.491 43.747 -17.307 1.00 39.14 140 SER B CA 1
ATOM 4635 C C . SER B 1 140 ? 20.441 43.852 -16.182 1.00 34.30 140 SER B C 1
ATOM 4636 O O . SER B 1 140 ? 20.791 43.875 -14.981 1.00 34.86 140 SER B O 1
ATOM 4639 N N . THR B 1 141 ? 19.162 43.799 -16.553 1.00 29.96 141 THR B N 1
ATOM 4640 C CA . THR B 1 141 ? 18.140 43.510 -15.569 1.00 32.46 141 THR B CA 1
ATOM 4641 C C . THR B 1 141 ? 18.599 42.313 -14.744 1.00 30.93 141 THR B C 1
ATOM 4642 O O . THR B 1 141 ? 18.406 42.273 -13.519 1.00 32.84 141 THR B O 1
ATOM 4646 N N . ASN B 1 142 ? 19.129 41.315 -15.467 1.00 29.84 142 ASN B N 1
ATOM 4647 C CA . ASN B 1 142 ? 19.279 39.966 -14.928 1.00 33.42 142 ASN B CA 1
ATOM 4648 C C . ASN B 1 142 ? 20.493 39.822 -14.020 1.00 34.15 142 ASN B C 1
ATOM 4649 O O . ASN B 1 142 ? 20.624 38.790 -13.325 1.00 36.97 142 ASN B O 1
ATOM 4654 N N . ASP B 1 143 ? 21.293 40.882 -13.891 1.00 32.06 143 ASP B N 1
ATOM 4655 C CA . ASP B 1 143 ? 22.179 40.958 -12.730 1.00 37.72 143 ASP B CA 1
ATOM 4656 C C . ASP B 1 143 ? 21.819 42.081 -11.725 1.00 32.19 143 ASP B C 1
ATOM 4657 O O . ASP B 1 143 ? 21.954 41.893 -10.520 1.00 32.76 143 ASP B O 1
ATOM 4662 N N . ALA B 1 144 ? 21.478 43.281 -12.196 1.00 32.89 144 ALA B N 1
ATOM 4663 C CA . ALA B 1 144 ? 21.231 44.384 -11.282 1.00 29.73 144 ALA B CA 1
ATOM 4664 C C . ALA B 1 144 ? 20.059 44.112 -10.371 1.00 34.25 144 ALA B C 1
ATOM 4665 O O . ALA B 1 144 ? 20.128 44.440 -9.182 1.00 33.80 144 ALA B O 1
ATOM 4667 N N . PHE B 1 145 ? 18.970 43.550 -10.917 1.00 33.07 145 PHE B N 1
ATOM 4668 C CA . PHE B 1 145 ? 17.757 43.349 -10.136 1.00 31.77 145 PHE B CA 1
ATOM 4669 C C . PHE B 1 145 ? 18.003 42.299 -9.080 1.00 31.74 145 PHE B C 1
ATOM 4670 O O . PHE B 1 145 ? 17.768 42.565 -7.906 1.00 28.69 145 PHE B O 1
ATOM 4678 N N . PRO B 1 146 ? 18.470 41.078 -9.397 1.00 32.03 146 PRO B N 1
ATOM 4679 C CA . PRO B 1 146 ? 18.706 40.114 -8.315 1.00 33.69 146 PRO B CA 1
ATOM 4680 C C . PRO B 1 146 ? 19.788 40.545 -7.317 1.00 31.63 146 PRO B C 1
ATOM 4681 O O . PRO B 1 146 ? 19.702 40.222 -6.137 1.00 31.78 146 PRO B O 1
ATOM 4685 N N . THR B 1 147 ? 20.779 41.313 -7.777 1.00 32.38 147 THR B N 1
ATOM 4686 C CA . THR B 1 147 ? 21.869 41.684 -6.895 1.00 33.10 147 THR B CA 1
ATOM 4687 C C . THR B 1 147 ? 21.329 42.667 -5.875 1.00 28.58 147 THR B C 1
ATOM 4688 O O . THR B 1 147 ? 21.584 42.542 -4.672 1.00 31.49 147 THR B O 1
ATOM 4692 N N . ALA B 1 148 ? 20.513 43.608 -6.365 1.00 33.55 148 ALA B N 1
ATOM 4693 C CA . ALA B 1 148 ? 19.860 44.539 -5.471 1.00 28.46 148 ALA B CA 1
ATOM 4694 C C . ALA B 1 148 ? 18.952 43.780 -4.460 1.00 32.87 148 ALA B C 1
ATOM 4695 O O . ALA B 1 148 ? 18.887 44.119 -3.296 1.00 29.49 148 ALA B O 1
ATOM 4697 N N . THR B 1 149 ? 18.238 42.759 -4.945 1.00 30.60 149 THR B N 1
ATOM 4698 C CA . THR B 1 149 ? 17.366 41.974 -4.104 1.00 30.02 149 THR B CA 1
ATOM 4699 C C . THR B 1 149 ? 18.178 41.213 -3.056 1.00 25.58 149 THR B C 1
ATOM 4700 O O . THR B 1 149 ? 17.796 41.149 -1.913 1.00 27.74 149 THR B O 1
ATOM 4704 N N . HIS B 1 150 ? 19.287 40.578 -3.442 1.00 27.97 150 HIS B N 1
ATOM 4705 C CA . HIS B 1 150 ? 20.120 39.898 -2.455 1.00 27.52 150 HIS B CA 1
ATOM 4706 C C . HIS B 1 150 ? 20.474 40.887 -1.339 1.00 32.13 150 HIS B C 1
ATOM 4707 O O . HIS B 1 150 ? 20.385 40.572 -0.155 1.00 32.41 150 HIS B O 1
ATOM 4714 N N . ILE B 1 151 ? 20.861 42.113 -1.710 1.00 30.27 151 ILE B N 1
ATOM 4715 C CA . ILE B 1 151 ? 21.329 43.082 -0.736 1.00 30.85 151 ILE B CA 1
ATOM 4716 C C . ILE B 1 151 ? 20.190 43.504 0.188 1.00 31.03 151 ILE B C 1
ATOM 4717 O O . ILE B 1 151 ? 20.386 43.576 1.407 1.00 34.36 151 ILE B O 1
ATOM 4722 N N . ALA B 1 152 ? 19.005 43.767 -0.395 1.00 33.75 152 ALA B N 1
ATOM 4723 C CA . ALA B 1 152 ? 17.828 44.176 0.366 1.00 31.27 152 ALA B CA 1
ATOM 4724 C C . ALA B 1 152 ? 17.353 43.082 1.328 1.00 27.48 152 ALA B C 1
ATOM 4725 O O . ALA B 1 152 ? 17.105 43.354 2.462 1.00 29.56 152 ALA B O 1
ATOM 4727 N N . VAL B 1 153 ? 17.334 41.836 0.845 1.00 26.34 153 VAL B N 1
ATOM 4728 C CA . VAL B 1 153 ? 16.915 40.686 1.625 1.00 28.75 153 VAL B CA 1
ATOM 4729 C C . VAL B 1 153 ? 17.887 40.470 2.769 1.00 29.98 153 VAL B C 1
ATOM 4730 O O . VAL B 1 153 ? 17.436 40.308 3.892 1.00 28.98 153 VAL B O 1
ATOM 4734 N N . LEU B 1 154 ? 19.186 40.544 2.491 1.00 31.30 154 LEU B N 1
ATOM 4735 C CA . LEU B 1 154 ? 20.177 40.435 3.531 1.00 29.10 154 LEU B CA 1
ATOM 4736 C C . LEU B 1 154 ? 20.017 41.540 4.566 1.00 27.87 154 LEU B C 1
ATOM 4737 O O . LEU B 1 154 ? 20.114 41.237 5.756 1.00 28.80 154 LEU B O 1
ATOM 4742 N N . SER B 1 155 ? 19.856 42.793 4.155 1.00 29.01 155 SER B N 1
ATOM 4743 C CA . SER B 1 155 ? 19.683 43.853 5.148 1.00 29.40 155 SER B CA 1
ATOM 4744 C C . SER B 1 155 ? 18.417 43.612 5.977 1.00 33.68 155 SER B C 1
ATOM 4745 O O . SER B 1 155 ? 18.430 43.748 7.208 1.00 31.01 155 SER B O 1
ATOM 4748 N N . LEU B 1 156 ? 17.312 43.229 5.331 1.00 31.83 156 LEU B N 1
ATOM 4749 C CA . LEU B 1 156 ? 16.092 42.981 6.099 1.00 33.57 156 LEU B CA 1
ATOM 4750 C C . LEU B 1 156 ? 16.232 41.762 7.005 1.00 29.07 156 LEU B C 1
ATOM 4751 O O . LEU B 1 156 ? 15.702 41.780 8.104 1.00 29.90 156 LEU B O 1
ATOM 4756 N N . LEU B 1 157 ? 16.932 40.710 6.555 1.00 30.15 157 LEU B N 1
ATOM 4757 C CA . LEU B 1 157 ? 17.102 39.526 7.396 1.00 29.89 157 LEU B CA 1
ATOM 4758 C C . LEU B 1 157 ? 17.899 39.876 8.647 1.00 29.69 157 LEU B C 1
ATOM 4759 O O . LEU B 1 157 ? 17.640 39.382 9.717 1.00 33.38 157 LEU B O 1
ATOM 4764 N N . ASN B 1 158 ? 18.925 40.733 8.480 1.00 29.93 158 ASN B N 1
ATOM 4765 C CA . ASN B 1 158 ? 19.736 41.138 9.612 1.00 31.37 158 ASN B CA 1
ATOM 4766 C C . ASN B 1 158 ? 18.876 41.883 10.626 1.00 31.44 158 ASN B C 1
ATOM 4767 O O . ASN B 1 158 ? 18.976 41.631 11.814 1.00 29.50 158 ASN B O 1
ATOM 4772 N N . GLN B 1 159 ? 17.944 42.700 10.168 1.00 32.42 159 GLN B N 1
ATOM 4773 C CA . GLN B 1 159 ? 17.051 43.362 11.101 1.00 29.83 159 GLN B CA 1
ATOM 4774 C C . GLN B 1 159 ? 16.083 42.343 11.725 1.00 31.15 159 GLN B C 1
ATOM 4775 O O . GLN B 1 159 ? 15.876 42.389 12.915 1.00 32.65 159 GLN B O 1
ATOM 4781 N N . LEU B 1 160 ? 15.522 41.387 10.975 1.00 30.75 160 LEU B N 1
ATOM 4782 C CA . LEU B 1 160 ? 14.641 40.406 11.573 1.00 27.67 160 LEU B CA 1
ATOM 4783 C C . LEU B 1 160 ? 15.392 39.638 12.653 1.00 27.23 160 LEU B C 1
ATOM 4784 O O . LEU B 1 160 ? 14.859 39.291 13.691 1.00 29.65 160 LEU B O 1
ATOM 4789 N N . ILE B 1 161 ? 16.635 39.268 12.348 1.00 32.30 161 ILE B N 1
ATOM 4790 C CA . ILE B 1 161 ? 17.441 38.461 13.261 1.00 33.69 161 ILE B CA 1
ATOM 4791 C C . ILE B 1 161 ? 17.605 39.194 14.580 1.00 33.06 161 ILE B C 1
ATOM 4792 O O . ILE B 1 161 ? 17.456 38.605 15.648 1.00 32.57 161 ILE B O 1
ATOM 4797 N N . GLU B 1 162 ? 17.951 40.471 14.502 1.00 34.71 162 GLU B N 1
ATOM 4798 C CA . GLU B 1 162 ? 18.130 41.268 15.716 1.00 40.88 162 GLU B CA 1
ATOM 4799 C C . GLU B 1 162 ? 16.826 41.367 16.494 1.00 42.00 162 GLU B C 1
ATOM 4800 O O . GLU B 1 162 ? 16.807 41.173 17.722 1.00 33.71 162 GLU B O 1
ATOM 4806 N N . THR B 1 163 ? 15.704 41.618 15.786 1.00 35.99 163 THR B N 1
ATOM 4807 C CA . THR B 1 163 ? 14.409 41.709 16.445 1.00 31.71 163 THR B CA 1
ATOM 4808 C C . THR B 1 163 ? 14.082 40.367 17.104 1.00 29.90 163 THR B C 1
ATOM 4809 O O . THR B 1 163 ? 13.505 40.329 18.177 1.00 31.87 163 THR B O 1
ATOM 4813 N N . THR B 1 164 ? 14.403 39.255 16.434 1.00 32.08 164 THR B N 1
ATOM 4814 C CA . THR B 1 164 ? 13.964 37.941 16.916 1.00 32.44 164 THR B CA 1
ATOM 4815 C C . THR B 1 164 ? 14.838 37.545 18.112 1.00 32.94 164 THR B C 1
ATOM 4816 O O . THR B 1 164 ? 14.350 36.923 19.020 1.00 29.37 164 THR B O 1
ATOM 4820 N N . LYS B 1 165 ? 16.122 37.923 18.109 1.00 36.25 165 LYS B N 1
ATOM 4821 C CA . LYS B 1 165 ? 17.005 37.676 19.261 1.00 38.06 165 LYS B CA 1
ATOM 4822 C C . LYS B 1 165 ? 16.499 38.421 20.496 1.00 33.97 165 LYS B C 1
ATOM 4823 O O . LYS B 1 165 ? 16.412 37.849 21.569 1.00 40.00 165 LYS B O 1
ATOM 4829 N N . TYR B 1 166 ? 16.036 39.655 20.303 1.00 36.02 166 TYR B N 1
ATOM 4830 C CA . TYR B 1 166 ? 15.388 40.432 21.360 1.00 34.86 166 TYR B CA 1
ATOM 4831 C C . TYR B 1 166 ? 14.152 39.694 21.875 1.00 37.63 166 TYR B C 1
ATOM 4832 O O . TYR B 1 166 ? 13.961 39.541 23.080 1.00 36.02 166 TYR B O 1
ATOM 4841 N N . MET B 1 167 ? 13.296 39.182 20.969 1.00 33.82 167 MET B N 1
ATOM 4842 C CA . MET B 1 167 ? 12.092 38.522 21.423 1.00 33.30 167 MET B CA 1
ATOM 4843 C C . MET B 1 167 ? 12.486 37.253 22.213 1.00 32.24 167 MET B C 1
ATOM 4844 O O . MET B 1 167 ? 11.893 36.955 23.248 1.00 34.55 167 MET B O 1
ATOM 4849 N N . GLN B 1 168 ? 13.479 36.531 21.697 1.00 34.42 168 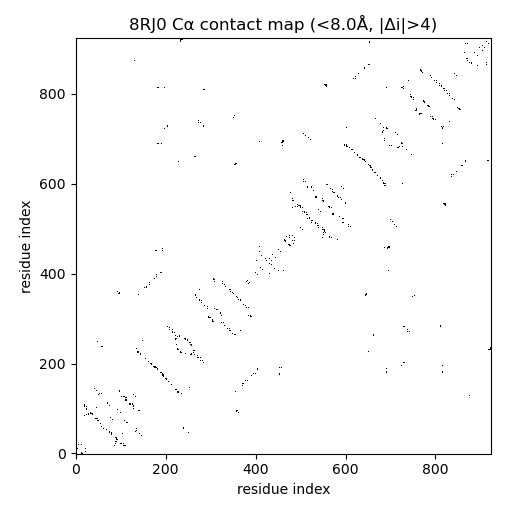GLN B N 1
ATOM 4850 C CA . GLN B 1 168 ? 13.902 35.257 22.257 1.00 34.71 168 GLN B CA 1
ATOM 4851 C C . GLN B 1 168 ? 14.387 35.485 23.673 1.00 39.46 168 GLN B C 1
ATOM 4852 O O . GLN B 1 168 ? 14.080 34.712 24.578 1.00 36.72 168 GLN B O 1
ATOM 4858 N N . GLN B 1 169 ? 15.151 36.578 23.844 1.00 37.85 169 GLN B N 1
ATOM 4859 C CA . GLN B 1 169 ? 15.657 36.947 25.167 1.00 38.96 169 GLN B CA 1
ATOM 4860 C C . GLN B 1 169 ? 14.537 37.323 26.113 1.00 37.88 169 GLN B C 1
ATOM 4861 O O . GLN B 1 169 ? 14.596 36.950 27.281 1.00 44.57 169 GLN B O 1
ATOM 4867 N N . GLU B 1 170 ? 13.484 37.959 25.605 1.00 36.91 170 GLU B N 1
ATOM 4868 C CA . GLU B 1 170 ? 12.361 38.297 26.449 1.00 35.74 170 GLU B CA 1
ATOM 4869 C C . GLU B 1 170 ? 11.568 37.047 26.788 1.00 33.69 170 GLU B C 1
ATOM 4870 O O . GLU B 1 170 ? 11.074 36.902 27.891 1.00 41.71 170 GLU B O 1
ATOM 4876 N N . PHE B 1 171 ? 11.520 36.066 25.903 1.00 36.34 171 PHE B N 1
ATOM 4877 C CA . PHE B 1 171 ? 10.929 34.804 26.327 1.00 33.92 171 PHE B CA 1
ATOM 4878 C C . PHE B 1 171 ? 11.725 34.175 27.492 1.00 36.20 171 PHE B C 1
ATOM 4879 O O . PHE B 1 171 ? 11.137 33.594 28.414 1.00 37.22 171 PHE B O 1
ATOM 4887 N N . MET B 1 172 ? 13.060 34.154 27.388 1.00 39.44 172 MET B N 1
ATOM 4888 C CA . MET B 1 172 ? 13.954 33.636 28.423 1.00 40.28 172 MET B CA 1
ATOM 4889 C C . MET B 1 172 ? 13.763 34.362 29.768 1.00 38.49 172 MET B C 1
ATOM 4890 O O . MET B 1 172 ? 13.740 33.732 30.826 1.00 40.29 172 MET B O 1
ATOM 4895 N N . LYS B 1 173 ? 13.538 35.671 29.757 1.00 41.28 173 LYS B N 1
ATOM 4896 C CA . LYS B 1 173 ? 13.270 36.399 30.989 1.00 40.68 173 LYS B CA 1
ATOM 4897 C C . LYS B 1 173 ? 11.963 35.944 31.617 1.00 43.04 173 LYS B C 1
ATOM 4898 O O . LYS B 1 173 ? 11.907 35.817 32.819 1.00 42.61 173 LYS B O 1
ATOM 4904 N N . LYS B 1 174 ? 10.939 35.660 30.798 1.00 39.85 174 LYS B N 1
ATOM 4905 C CA . LYS B 1 174 ? 9.679 35.178 31.322 1.00 40.92 174 LYS B CA 1
ATOM 4906 C C . LYS B 1 174 ? 9.841 33.770 31.864 1.00 37.88 174 LYS B C 1
ATOM 4907 O O . LYS B 1 174 ? 9.199 33.405 32.843 1.00 40.10 174 LYS B O 1
ATOM 4913 N N . ALA B 1 175 ? 10.667 32.975 31.200 1.00 41.24 175 ALA B N 1
ATOM 4914 C CA . ALA B 1 175 ? 10.925 31.626 31.682 1.00 43.34 175 ALA B CA 1
ATOM 4915 C C . ALA B 1 175 ? 11.506 31.704 33.104 1.00 50.00 175 ALA B C 1
ATOM 4916 O O . ALA B 1 175 ? 11.144 30.954 34.001 1.00 47.26 175 ALA B O 1
ATOM 4918 N N . ASP B 1 176 ? 12.462 32.627 33.283 1.00 47.00 176 ASP B N 1
ATOM 4919 C CA . ASP B 1 176 ? 13.058 32.884 34.581 1.00 41.75 176 ASP B CA 1
ATOM 4920 C C . ASP B 1 176 ? 12.017 33.383 35.581 1.00 43.84 176 ASP B C 1
ATOM 4921 O O . ASP B 1 176 ? 11.900 32.833 36.666 1.00 43.78 176 ASP B O 1
ATOM 4926 N N . GLU B 1 177 ? 11.235 34.396 35.229 1.00 41.57 177 GLU B N 1
ATOM 4927 C CA . GLU B 1 177 ? 10.189 34.897 36.117 1.00 46.21 177 GLU B CA 1
ATOM 4928 C C . GLU B 1 177 ? 9.231 33.774 36.549 1.00 46.45 177 GLU B C 1
ATOM 4929 O O . GLU B 1 177 ? 8.645 33.824 37.619 1.00 43.24 177 GLU B O 1
ATOM 4935 N N . PHE B 1 178 ? 9.022 32.772 35.703 1.00 43.49 178 PHE B N 1
ATOM 4936 C CA . PHE B 1 178 ? 8.024 31.770 35.988 1.00 42.26 178 PHE B CA 1
ATOM 4937 C C . PHE B 1 178 ? 8.644 30.424 36.374 1.00 42.13 178 PHE B C 1
ATOM 4938 O O . PHE B 1 178 ? 7.928 29.434 36.412 1.00 37.60 178 PHE B O 1
ATOM 4946 N N . ALA B 1 179 ? 9.960 30.400 36.606 1.00 46.39 179 ALA B N 1
ATOM 4947 C CA . ALA B 1 179 ? 10.700 29.195 36.931 1.00 44.88 179 ALA B CA 1
ATOM 4948 C C . ALA B 1 179 ? 10.113 28.486 38.168 1.00 45.11 179 ALA B C 1
ATOM 4949 O O . ALA B 1 179 ? 10.149 27.277 38.219 1.00 45.69 179 ALA B O 1
ATOM 4951 N N . GLY B 1 180 ? 9.472 29.203 39.121 1.00 44.10 180 GLY B N 1
ATOM 4952 C CA . GLY B 1 180 ? 8.914 28.529 40.272 1.00 47.67 180 GLY B CA 1
ATOM 4953 C C . GLY B 1 180 ? 7.441 28.181 40.119 1.00 52.06 180 GLY B C 1
ATOM 4954 O O . GLY B 1 180 ? 6.860 27.622 41.028 1.00 49.20 180 GLY B O 1
ATOM 4955 N N . VAL B 1 181 ? 6.794 28.561 39.014 1.00 49.76 181 VAL B N 1
ATOM 4956 C CA . VAL B 1 181 ? 5.347 28.473 38.917 1.00 39.59 181 VAL B CA 1
ATOM 4957 C C . VAL B 1 181 ? 4.941 27.080 38.449 1.00 42.70 181 VAL B C 1
ATOM 4958 O O . VAL B 1 181 ? 5.205 26.707 37.306 1.00 45.38 181 VAL B O 1
ATOM 4962 N N . ILE B 1 182 ? 4.244 26.336 39.320 1.00 39.74 182 ILE B N 1
ATOM 4963 C CA . ILE B 1 182 ? 3.884 24.973 39.013 1.00 43.03 182 ILE B CA 1
ATOM 4964 C C . ILE B 1 182 ? 2.508 24.990 38.362 1.00 40.05 182 ILE B C 1
ATOM 4965 O O . ILE B 1 182 ? 1.657 25.797 38.732 1.00 37.83 182 ILE B O 1
ATOM 4970 N N . LYS B 1 183 ? 2.299 24.044 37.437 1.00 36.46 183 LYS B N 1
ATOM 4971 C CA . LYS B 1 183 ? 1.006 23.860 36.775 1.00 39.86 183 LYS B CA 1
ATOM 4972 C C . LYS B 1 183 ? 0.918 22.421 36.296 1.00 34.84 183 LYS B C 1
ATOM 4973 O O . LYS B 1 183 ? 1.863 21.649 36.480 1.00 39.70 183 LYS B O 1
ATOM 4979 N N . MET B 1 184 ? -0.215 22.085 35.698 1.00 38.20 184 MET B N 1
ATOM 4980 C CA . MET B 1 184 ? -0.427 20.779 35.061 1.00 39.11 184 MET B CA 1
ATOM 4981 C C . MET B 1 184 ? -0.066 20.859 33.573 1.00 42.22 184 MET B C 1
ATOM 4982 O O . MET B 1 184 ? -0.639 21.678 32.821 1.00 41.14 184 MET B O 1
ATOM 4987 N N . GLY B 1 185 ? 0.880 19.989 33.170 1.00 40.73 185 GLY B N 1
ATOM 4988 C CA . GLY B 1 185 ? 1.131 19.714 31.762 1.00 41.49 185 GLY B CA 1
ATOM 4989 C C . GLY B 1 185 ? -0.053 18.979 31.135 1.00 40.83 185 GLY B C 1
ATOM 4990 O O . GLY B 1 185 ? -0.765 18.237 31.816 1.00 38.63 185 GLY B O 1
ATOM 4991 N N . ARG B 1 186 ? -0.331 19.276 29.867 1.00 41.44 186 ARG B N 1
ATOM 4992 C CA . ARG B 1 186 ? -1.425 18.644 29.156 1.00 35.08 186 ARG B CA 1
ATOM 4993 C C . ARG B 1 186 ? -0.907 18.017 27.875 1.00 38.62 186 ARG B C 1
ATOM 4994 O O . ARG B 1 186 ? -0.112 18.626 27.141 1.00 37.49 186 ARG B O 1
ATOM 5002 N N . ILE B 1 187 ? -1.348 16.779 27.609 1.00 35.35 187 ILE B N 1
ATOM 5003 C CA . ILE B 1 187 ? -1.088 16.106 26.338 1.00 31.09 187 ILE B CA 1
ATOM 5004 C C . ILE B 1 187 ? -2.443 15.745 25.771 1.00 36.92 187 ILE B C 1
ATOM 5005 O O . ILE B 1 187 ? -3.292 15.301 26.517 1.00 35.10 187 ILE B O 1
ATOM 5010 N N . HIS B 1 188 ? -2.676 16.056 24.492 1.00 33.03 188 HIS B N 1
ATOM 5011 C CA . HIS B 1 188 ? -3.976 15.889 23.900 1.00 31.52 188 HIS B CA 1
ATOM 5012 C C . HIS B 1 188 ? -5.031 16.790 24.538 1.00 29.80 188 HIS B C 1
ATOM 5013 O O . HIS B 1 188 ? -6.205 16.536 24.318 1.00 36.98 188 HIS B O 1
ATOM 5020 N N . LEU B 1 189 ? -4.609 17.789 25.305 1.00 28.95 189 LEU B N 1
ATOM 5021 C CA . LEU B 1 189 ? -5.484 18.634 26.096 1.00 31.27 189 LEU B CA 1
ATOM 5022 C C . LEU B 1 189 ? -6.050 17.834 27.286 1.00 35.27 189 LEU B C 1
ATOM 5023 O O . LEU B 1 189 ? -6.900 18.343 27.989 1.00 37.13 189 LEU B O 1
ATOM 5028 N N . GLN B 1 190 ? -5.468 16.658 27.584 1.00 35.70 190 GLN B N 1
ATOM 5029 C CA . GLN B 1 190 ? -5.788 15.886 28.782 1.00 37.17 190 GLN B CA 1
ATOM 5030 C C . GLN B 1 190 ? -4.751 16.168 29.866 1.00 41.90 190 GLN B C 1
ATOM 5031 O O . GLN B 1 190 ? -3.563 16.209 29.573 1.00 41.70 190 GLN B O 1
ATOM 5037 N N . ASP B 1 191 ? -5.204 16.344 31.126 1.00 43.86 191 ASP B N 1
ATOM 5038 C CA . ASP B 1 191 ? -4.320 16.511 32.277 1.00 43.00 191 ASP B CA 1
ATOM 5039 C C . ASP B 1 191 ? -3.275 15.404 32.284 1.00 46.11 191 ASP B C 1
ATOM 5040 O O . ASP B 1 191 ? -3.592 14.274 31.943 1.00 45.19 191 ASP B O 1
ATOM 5045 N N . ALA B 1 192 ? -2.004 15.757 32.517 1.00 41.56 192 ALA B N 1
ATOM 5046 C CA . ALA B 1 192 ? -0.949 14.767 32.457 1.00 46.04 192 ALA B CA 1
ATOM 5047 C C . ALA B 1 192 ? -0.233 14.752 33.807 1.00 41.04 192 ALA B C 1
ATOM 5048 O O . ALA B 1 192 ? -0.818 14.308 34.774 1.00 42.90 192 ALA B O 1
ATOM 5050 N N . VAL B 1 193 ? 0.981 15.312 33.856 1.00 41.41 193 VAL B N 1
ATOM 5051 C CA . VAL B 1 193 ? 1.793 15.406 35.050 1.00 43.02 193 VAL B CA 1
ATOM 5052 C C . VAL B 1 193 ? 2.258 16.858 35.185 1.00 51.52 193 VAL B C 1
ATOM 5053 O O . VAL B 1 193 ? 2.195 17.630 34.205 1.00 38.87 193 VAL B O 1
ATOM 5057 N N . PRO B 1 194 ? 2.750 17.259 36.382 1.00 45.19 194 PRO B N 1
ATOM 5058 C CA . PRO B 1 194 ? 3.116 18.638 36.628 1.00 43.39 194 PRO B CA 1
ATOM 5059 C C . PRO B 1 194 ? 4.276 19.083 35.761 1.00 47.32 194 PRO B C 1
ATOM 5060 O O . PRO B 1 194 ? 5.157 18.268 35.387 1.00 39.58 194 PRO B O 1
ATOM 5064 N N . ILE B 1 195 ? 4.270 20.407 35.515 1.00 38.68 195 ILE B N 1
ATOM 5065 C CA . ILE B 1 195 ? 5.325 21.044 34.767 1.00 38.84 195 ILE B CA 1
ATOM 5066 C C . ILE B 1 195 ? 5.441 22.477 35.295 1.00 41.40 195 ILE B C 1
ATOM 5067 O O . ILE B 1 195 ? 4.527 23.003 35.915 1.00 39.26 195 ILE B O 1
ATOM 5072 N N . LEU B 1 196 ? 6.580 23.119 35.056 1.00 43.83 196 LEU B N 1
ATOM 5073 C CA . LEU B 1 196 ? 6.721 24.511 35.423 1.00 41.10 196 LEU B CA 1
ATOM 5074 C C . LEU B 1 196 ? 6.322 25.368 34.225 1.00 40.16 196 LEU B C 1
ATOM 5075 O O . LEU B 1 196 ? 6.707 25.107 33.095 1.00 38.01 196 LEU B O 1
ATOM 5080 N N . LEU B 1 197 ? 5.609 26.461 34.486 1.00 39.25 197 LEU B N 1
ATOM 5081 C CA . LEU B 1 197 ? 5.260 27.416 33.445 1.00 38.99 197 LEU B CA 1
ATOM 5082 C C . LEU B 1 197 ? 6.545 27.924 32.796 1.00 41.99 197 LEU B C 1
ATOM 5083 O O . LEU B 1 197 ? 6.625 28.094 31.579 1.00 40.66 197 LEU B O 1
ATOM 5088 N N . GLY B 1 198 ? 7.601 27.988 33.606 1.00 39.42 198 GLY B N 1
ATOM 5089 C CA . GLY B 1 198 ? 8.895 28.475 33.144 1.00 39.90 198 GLY B CA 1
ATOM 5090 C C . GLY B 1 198 ? 9.560 27.461 32.216 1.00 36.50 198 GLY B C 1
ATOM 5091 O O . GLY B 1 198 ? 10.304 27.796 31.332 1.00 37.13 198 GLY B O 1
ATOM 5092 N N . GLN B 1 199 ? 9.307 26.183 32.407 1.00 35.97 199 GLN B N 1
ATOM 5093 C CA . GLN B 1 199 ? 9.749 25.195 31.424 1.00 37.19 199 GLN B CA 1
ATOM 5094 C C . GLN B 1 199 ? 9.049 25.356 30.047 1.00 37.50 199 GLN B C 1
ATOM 5095 O O . GLN B 1 199 ? 9.656 25.090 29.018 1.00 42.82 199 GLN B O 1
ATOM 5101 N N . GLU B 1 200 ? 7.740 25.629 30.008 1.00 37.15 200 GLU B N 1
ATOM 5102 C CA . GLU B 1 200 ? 7.069 25.892 28.745 1.00 39.26 200 GLU B CA 1
ATOM 5103 C C . GLU B 1 200 ? 7.682 27.154 28.112 1.00 36.06 200 GLU B C 1
ATOM 5104 O O . GLU B 1 200 ? 7.961 27.143 26.953 1.00 38.93 200 GLU B O 1
ATOM 5110 N N . PHE B 1 201 ? 7.888 28.231 28.870 1.00 32.74 201 PHE B N 1
ATOM 5111 C CA . PHE B 1 201 ? 8.409 29.446 28.275 1.00 33.37 201 PHE B CA 1
ATOM 5112 C C . PHE B 1 201 ? 9.832 29.222 27.797 1.00 33.32 201 PHE B C 1
ATOM 5113 O O . PHE B 1 201 ? 10.205 29.765 26.790 1.00 31.68 201 PHE B O 1
ATOM 5121 N N . GLU B 1 202 ? 10.561 28.284 28.404 1.00 33.97 202 GLU B N 1
ATOM 5122 C CA . GLU B 1 202 ? 11.898 27.999 27.949 1.00 33.78 202 GLU B CA 1
ATOM 5123 C C . GLU B 1 202 ? 11.838 27.152 26.691 1.00 35.46 202 GLU B C 1
ATOM 5124 O O . GLU B 1 202 ? 12.652 27.360 25.807 1.00 33.68 202 GLU B O 1
ATOM 5130 N N . ALA B 1 203 ? 10.845 26.250 26.596 1.00 34.18 203 ALA B N 1
ATOM 5131 C CA . ALA B 1 203 ? 10.620 25.545 25.349 1.00 39.07 203 ALA B CA 1
ATOM 5132 C C . ALA B 1 203 ? 10.353 26.538 24.193 1.00 32.51 203 ALA B C 1
ATOM 5133 O O . ALA B 1 203 ? 10.901 26.428 23.090 1.00 33.13 203 ALA B O 1
ATOM 5135 N N . TYR B 1 204 ? 9.645 27.625 24.507 1.00 35.59 204 TYR B N 1
ATOM 5136 C CA . TYR B 1 204 ? 9.339 28.648 23.497 1.00 32.47 204 TYR B CA 1
ATOM 5137 C C . TYR B 1 204 ? 10.623 29.363 23.105 1.00 32.20 204 TYR B C 1
ATOM 5138 O O . TYR B 1 204 ? 10.885 29.557 21.940 1.00 33.20 204 TYR B O 1
ATOM 5147 N N . ALA B 1 205 ? 11.456 29.711 24.096 1.00 36.94 205 ALA B N 1
ATOM 5148 C CA . ALA B 1 205 ? 12.691 30.425 23.842 1.00 35.97 205 ALA B CA 1
ATOM 5149 C C . ALA B 1 205 ? 13.624 29.571 23.002 1.00 37.07 205 ALA B C 1
ATOM 5150 O O . ALA B 1 205 ? 14.333 30.077 22.147 1.00 34.25 205 ALA B O 1
ATOM 5152 N N . ARG B 1 206 ? 13.602 28.251 23.249 1.00 31.75 206 ARG B N 1
ATOM 5153 C CA . ARG B 1 206 ? 14.547 27.391 22.588 1.00 36.90 206 ARG B CA 1
ATOM 5154 C C . ARG B 1 206 ? 14.208 27.154 21.126 1.00 32.86 206 ARG B C 1
ATOM 5155 O O . ARG B 1 206 ? 15.120 27.076 20.297 1.00 33.58 206 ARG B O 1
ATOM 5163 N N . VAL B 1 207 ? 12.893 26.991 20.792 1.00 32.09 207 VAL B N 1
ATOM 5164 C CA . VAL B 1 207 ? 12.529 26.808 19.404 1.00 33.33 207 VAL B CA 1
ATOM 5165 C C . VAL B 1 207 ? 12.881 28.110 18.657 1.00 27.89 207 VAL B C 1
ATOM 5166 O O . VAL B 1 207 ? 13.335 28.103 17.513 1.00 31.80 207 VAL B O 1
ATOM 5170 N N . ILE B 1 208 ? 12.669 29.244 19.314 1.00 30.26 208 ILE B N 1
ATOM 5171 C CA . ILE B 1 208 ? 12.936 30.521 18.672 1.00 28.49 208 ILE B CA 1
ATOM 5172 C C . ILE B 1 208 ? 14.440 30.708 18.434 1.00 33.13 208 ILE B C 1
ATOM 5173 O O . ILE B 1 208 ? 14.839 31.168 17.333 1.00 33.39 208 ILE B O 1
ATOM 5178 N N . ALA B 1 209 ? 15.296 30.230 19.391 1.00 33.28 209 ALA B N 1
ATOM 5179 C CA . ALA B 1 209 ? 16.747 30.198 19.189 1.00 33.20 209 ALA B CA 1
ATOM 5180 C C . ALA B 1 209 ? 17.057 29.375 17.946 1.00 29.70 209 ALA B C 1
ATOM 5181 O O . ALA B 1 209 ? 17.927 29.736 17.140 1.00 31.22 209 ALA B O 1
ATOM 5183 N N . ARG B 1 210 ? 16.377 28.228 17.789 1.00 30.98 210 ARG B N 1
ATOM 5184 C CA . ARG B 1 210 ? 16.635 27.387 16.614 1.00 30.59 210 ARG B CA 1
ATOM 5185 C C . ARG B 1 210 ? 16.196 28.061 15.317 1.00 32.72 210 ARG B C 1
ATOM 5186 O O . ARG B 1 210 ? 16.846 27.932 14.278 1.00 30.82 210 ARG B O 1
ATOM 5194 N N . ASP B 1 211 ? 15.167 28.917 15.415 1.00 32.31 211 ASP B N 1
ATOM 5195 C CA . ASP B 1 211 ? 14.698 29.633 14.252 1.00 33.40 211 ASP B CA 1
ATOM 5196 C C . ASP B 1 211 ? 15.684 30.720 13.845 1.00 33.45 211 ASP B C 1
ATOM 5197 O O . ASP B 1 211 ? 15.902 30.988 12.662 1.00 32.48 211 ASP B O 1
ATOM 5202 N N . ILE B 1 212 ? 16.222 31.382 14.857 1.00 29.39 212 ILE B N 1
ATOM 5203 C CA . ILE B 1 212 ? 17.258 32.392 14.590 1.00 33.37 212 ILE B CA 1
ATOM 5204 C C . ILE B 1 212 ? 18.415 31.765 13.849 1.00 34.01 212 ILE B C 1
ATOM 5205 O O . ILE B 1 212 ? 18.907 32.287 12.870 1.00 29.77 212 ILE B O 1
ATOM 5210 N N . GLU B 1 213 ? 18.836 30.589 14.274 1.00 32.77 213 GLU B N 1
ATOM 5211 C CA . GLU B 1 213 ? 19.934 29.929 13.627 1.00 33.39 213 GLU B CA 1
ATOM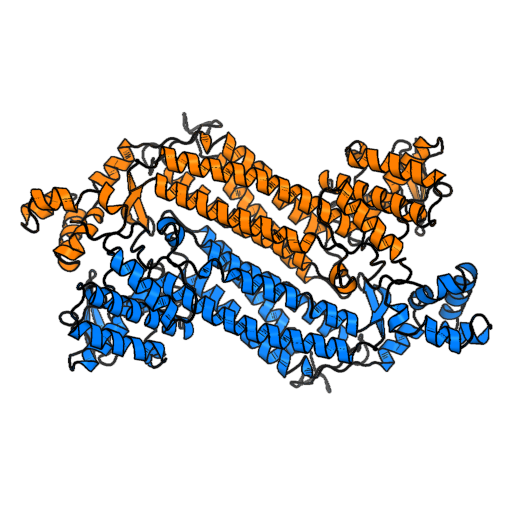 5212 C C . GLU B 1 213 ? 19.584 29.537 12.197 1.00 33.06 213 GLU B C 1
ATOM 5213 O O . GLU B 1 213 ? 20.369 29.762 11.291 1.00 32.96 213 GLU B O 1
ATOM 5219 N N . ARG B 1 214 ? 18.375 28.993 11.956 1.00 32.83 214 ARG B N 1
ATOM 5220 C CA . ARG B 1 214 ? 17.984 28.636 10.617 1.00 32.56 214 ARG B CA 1
ATOM 5221 C C . ARG B 1 214 ? 17.985 29.878 9.722 1.00 30.83 214 ARG B C 1
ATOM 5222 O O . ARG B 1 214 ? 18.491 29.871 8.602 1.00 30.97 214 ARG B O 1
ATOM 5230 N N . ILE B 1 215 ? 17.332 30.922 10.195 1.00 28.93 215 ILE B N 1
ATOM 5231 C CA . ILE B 1 215 ? 17.207 32.128 9.379 1.00 27.83 215 ILE B CA 1
ATOM 5232 C C . ILE B 1 215 ? 18.598 32.734 9.131 1.00 32.87 215 ILE B C 1
ATOM 5233 O O . ILE B 1 215 ? 18.880 33.063 7.986 1.00 32.95 215 ILE B O 1
ATOM 5238 N N . ALA B 1 216 ? 19.434 32.905 10.172 1.00 31.08 216 ALA B N 1
ATOM 5239 C CA . ALA B 1 216 ? 20.798 33.353 9.970 1.00 32.39 216 ALA B CA 1
ATOM 5240 C C . ALA B 1 216 ? 21.567 32.546 8.927 1.00 32.31 216 ALA B C 1
ATOM 5241 O O . ALA B 1 216 ? 22.249 33.130 8.082 1.00 31.90 216 ALA B O 1
ATOM 5243 N N . ASN B 1 217 ? 21.455 31.214 8.962 1.00 32.53 217 ASN B N 1
ATOM 5244 C CA . ASN B 1 217 ? 22.187 30.361 8.049 1.00 32.63 217 ASN B CA 1
ATOM 5245 C C . ASN B 1 217 ? 21.718 30.498 6.573 1.00 33.38 217 ASN B C 1
ATOM 5246 O O . ASN B 1 217 ? 22.524 30.244 5.681 1.00 33.44 217 ASN B O 1
ATOM 5251 N N . THR B 1 218 ? 20.504 31.026 6.297 1.00 30.84 218 THR B N 1
ATOM 5252 C CA . THR B 1 218 ? 20.049 31.230 4.931 1.00 28.66 218 THR B CA 1
ATOM 5253 C C . THR B 1 218 ? 20.718 32.415 4.257 1.00 29.82 218 THR B C 1
ATOM 5254 O O . THR B 1 218 ? 20.663 32.554 3.039 1.00 30.60 218 THR B O 1
ATOM 5258 N N . ARG B 1 219 ? 21.344 33.268 5.030 1.00 31.77 219 ARG B N 1
ATOM 5259 C CA . ARG B 1 219 ? 22.074 34.351 4.404 1.00 30.88 219 ARG B CA 1
ATOM 5260 C C . ARG B 1 219 ? 23.245 33.903 3.531 1.00 33.97 219 ARG B C 1
ATOM 5261 O O . ARG B 1 219 ? 23.682 34.621 2.599 1.00 32.36 219 ARG B O 1
ATOM 5269 N N . ASN B 1 220 ? 23.835 32.782 3.885 1.00 27.92 220 ASN B N 1
ATOM 5270 C CA 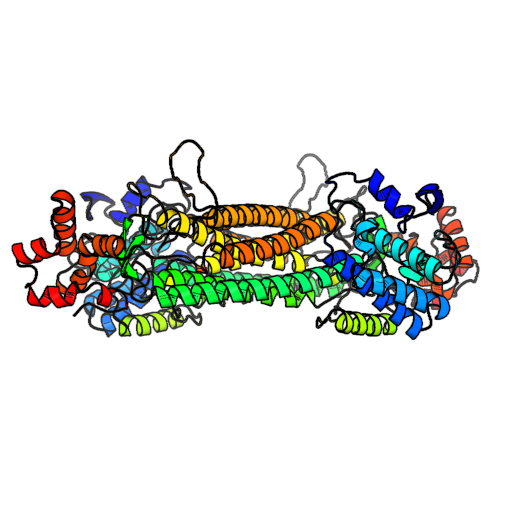. ASN B 1 220 ? 25.114 32.410 3.283 1.00 34.46 220 ASN B CA 1
ATOM 5271 C C . ASN B 1 220 ? 24.980 32.304 1.777 1.00 33.87 220 ASN B C 1
ATOM 5272 O O . ASN B 1 220 ? 25.826 32.832 1.049 1.00 33.43 220 ASN B O 1
ATOM 5277 N N . ASN B 1 221 ? 23.907 31.622 1.291 1.00 34.42 221 ASN B N 1
ATOM 5278 C CA . ASN B 1 221 ? 23.730 31.451 -0.137 1.00 31.75 221 ASN B CA 1
ATOM 5279 C C . ASN B 1 221 ? 23.380 32.785 -0.815 1.00 33.92 221 ASN B C 1
ATOM 5280 O O . ASN B 1 221 ? 23.549 32.890 -2.002 1.00 40.51 221 ASN B O 1
ATOM 5285 N N . LEU B 1 222 ? 22.921 33.810 -0.098 1.00 30.60 222 LEU B N 1
ATOM 5286 C CA . LEU B 1 222 ? 22.638 35.084 -0.716 1.00 30.43 222 LEU B CA 1
ATOM 5287 C C . LEU B 1 222 ? 23.885 35.961 -0.873 1.00 31.45 222 LEU B C 1
ATOM 5288 O O . LEU B 1 222 ? 23.824 36.915 -1.611 1.00 31.17 222 LEU B O 1
ATOM 5293 N N . TYR B 1 223 ? 25.009 35.630 -0.218 1.00 34.04 223 TYR B N 1
ATOM 5294 C CA . TYR B 1 223 ? 26.216 36.440 -0.344 1.00 32.03 223 TYR B CA 1
ATOM 5295 C C . TYR B 1 223 ? 26.846 36.318 -1.730 1.00 31.48 223 TYR B C 1
ATOM 5296 O O . TYR B 1 223 ? 27.518 37.230 -2.215 1.00 34.29 223 TYR B O 1
ATOM 5305 N N . ASP B 1 224 ? 26.590 35.229 -2.444 1.00 30.95 224 ASP B N 1
ATOM 5306 C CA . ASP B 1 224 ? 26.973 35.038 -3.851 1.00 33.82 224 ASP B CA 1
ATOM 5307 C C . ASP B 1 224 ? 26.089 35.844 -4.790 1.00 31.92 224 ASP B C 1
ATOM 5308 O O . ASP B 1 224 ? 24.886 35.603 -4.845 1.00 35.98 224 ASP B O 1
ATOM 5313 N N . ILE B 1 225 ? 26.677 36.783 -5.535 1.00 31.55 225 ILE B N 1
ATOM 5314 C CA . ILE B 1 225 ? 25.930 37.627 -6.431 1.00 31.28 225 ILE B CA 1
ATOM 5315 C C . ILE B 1 225 ? 26.416 37.351 -7.844 1.00 37.75 225 ILE B C 1
ATOM 5316 O O . ILE B 1 225 ? 27.528 36.819 -8.026 1.00 36.78 225 ILE B O 1
ATOM 5321 N N . ASN B 1 226 ? 25.653 37.846 -8.833 1.00 33.29 226 ASN B N 1
ATOM 5322 C CA . ASN B 1 226 ? 25.921 37.534 -10.218 1.00 35.65 226 ASN B CA 1
ATOM 5323 C C . ASN B 1 226 ? 26.253 38.738 -11.098 1.00 34.06 226 ASN B C 1
ATOM 5324 O O . ASN B 1 226 ? 26.093 38.675 -12.320 1.00 31.09 226 ASN B O 1
ATOM 5329 N N . MET B 1 227 ? 26.708 39.823 -10.485 1.00 31.75 227 MET B N 1
ATOM 5330 C CA . MET B 1 227 ? 27.065 41.030 -11.194 1.00 36.65 227 MET B CA 1
ATOM 5331 C C . MET B 1 227 ? 28.147 40.700 -12.243 1.00 37.84 227 MET B C 1
ATOM 5332 O O . MET B 1 227 ? 29.104 39.995 -11.957 1.00 39.03 227 MET B O 1
ATOM 5337 N N . GLY B 1 228 ? 27.905 41.026 -13.509 1.00 36.35 228 GLY B N 1
ATOM 5338 C CA . GLY B 1 228 ? 28.779 40.618 -14.597 1.00 38.13 228 GLY B CA 1
ATOM 5339 C C . GLY B 1 228 ? 28.214 39.497 -15.460 1.00 39.68 228 GLY B C 1
ATOM 5340 O O . GLY B 1 228 ? 28.793 39.146 -16.484 1.00 42.69 228 GLY B O 1
ATOM 5341 N N . ALA B 1 229 ? 27.038 38.988 -15.068 1.00 39.87 229 ALA B N 1
ATOM 5342 C CA . ALA B 1 229 ? 26.360 37.920 -15.780 1.00 37.79 229 ALA B CA 1
ATOM 5343 C C . ALA B 1 229 ? 25.979 38.286 -17.205 1.00 39.09 229 ALA B C 1
ATOM 5344 O O . ALA B 1 229 ? 25.834 37.409 -18.058 1.00 35.84 229 ALA B O 1
ATOM 5346 N N . THR B 1 230 ? 25.793 39.578 -17.475 1.00 40.54 230 THR B N 1
ATOM 5347 C CA . THR B 1 230 ? 25.114 40.054 -18.677 1.00 44.50 230 THR B CA 1
ATOM 5348 C C . THR B 1 230 ? 23.777 39.304 -18.876 1.00 39.37 230 THR B C 1
ATOM 5349 O O . THR B 1 230 ? 23.038 39.101 -17.922 1.00 50.04 230 THR B O 1
ATOM 5353 N N . ALA B 1 231 ? 23.380 39.023 -20.111 1.00 46.51 231 ALA B N 1
ATOM 5354 C CA . ALA B 1 231 ? 22.000 38.634 -20.418 1.00 49.87 231 ALA B CA 1
ATOM 5355 C C . ALA B 1 231 ? 21.619 37.267 -19.847 1.00 47.88 231 ALA B C 1
ATOM 5356 O O . ALA B 1 231 ? 20.520 37.129 -19.269 1.00 40.22 231 ALA B O 1
ATOM 5358 N N . VAL B 1 232 ? 22.588 36.329 -19.822 1.00 37.14 232 VAL B N 1
ATOM 5359 C CA . VAL B 1 232 ? 22.245 34.949 -19.524 1.00 41.15 232 VAL B CA 1
ATOM 5360 C C . VAL B 1 232 ? 23.171 34.286 -18.518 1.00 44.26 232 VAL B C 1
ATOM 5361 O O . VAL B 1 232 ? 22.983 33.128 -18.165 1.00 42.80 232 VAL B O 1
ATOM 5365 N N . GLY B 1 233 ? 24.160 35.020 -18.037 1.00 33.88 233 GLY B N 1
ATOM 5366 C CA . GLY B 1 233 ? 25.113 34.415 -17.130 1.00 38.02 233 GLY B CA 1
ATOM 5367 C C . GLY B 1 233 ? 26.433 34.073 -17.795 1.00 42.09 233 GLY B C 1
ATOM 5368 O O . GLY B 1 233 ? 27.362 33.698 -17.099 1.00 45.52 233 GLY B O 1
ATOM 5369 N N . THR B 1 234 ? 26.579 34.250 -19.103 1.00 39.53 234 THR B N 1
ATOM 5370 C CA . THR B 1 234 ? 27.857 33.874 -19.710 1.00 40.41 234 THR B CA 1
ATOM 5371 C C . THR B 1 234 ? 28.897 34.932 -19.400 1.00 52.14 234 THR B C 1
ATOM 5372 O O . THR B 1 234 ? 30.092 34.659 -19.445 1.00 54.61 234 THR B O 1
ATOM 5376 N N . GLY B 1 235 ? 28.448 36.157 -19.150 1.00 46.44 235 GLY B N 1
ATOM 5377 C CA . GLY B 1 235 ? 29.392 37.221 -18.884 1.00 49.11 235 GLY B CA 1
ATOM 5378 C C . GLY B 1 235 ? 30.075 37.694 -20.171 1.00 59.70 235 GLY B C 1
ATOM 5379 O O . GLY B 1 235 ? 31.061 38.447 -20.106 1.00 54.26 235 GLY B O 1
ATOM 5380 N N . LEU B 1 236 ? 29.544 37.270 -21.325 1.00 53.28 236 LEU B N 1
ATOM 5381 C CA . LEU B 1 236 ? 30.204 37.562 -22.582 1.00 61.33 236 LEU B CA 1
ATOM 5382 C C . LEU B 1 236 ? 30.312 39.086 -22.689 1.00 58.69 236 LEU B C 1
ATOM 5383 O O . LEU B 1 236 ? 29.316 39.811 -22.480 1.00 50.17 236 LEU B O 1
ATOM 5388 N N . ASN B 1 237 ? 31.560 39.545 -22.907 1.00 60.05 237 ASN B N 1
ATOM 5389 C CA . ASN B 1 237 ? 31.880 40.960 -23.085 1.00 63.71 237 ASN B CA 1
ATOM 5390 C C . ASN B 1 237 ? 31.929 41.721 -21.756 1.00 64.60 237 ASN B C 1
ATOM 5391 O O . ASN B 1 237 ? 32.228 42.909 -21.757 1.00 69.27 237 ASN B O 1
ATOM 5396 N N . ALA B 1 238 ? 31.666 41.075 -20.619 1.00 56.31 238 ALA B N 1
ATOM 5397 C CA . ALA B 1 238 ? 31.938 41.712 -19.346 1.00 49.45 238 ALA B CA 1
ATOM 5398 C C . ALA B 1 238 ? 33.444 41.687 -19.130 1.00 49.99 238 ALA B C 1
ATOM 5399 O O . ALA B 1 238 ? 34.159 40.757 -19.503 1.00 53.18 238 ALA B O 1
ATOM 5401 N N . ASP B 1 239 ? 33.901 42.748 -18.501 1.00 44.85 239 ASP B N 1
ATOM 5402 C CA . ASP B 1 239 ? 35.276 42.876 -18.113 1.00 42.38 239 ASP B CA 1
ATOM 5403 C C . ASP B 1 239 ? 35.437 42.287 -16.726 1.00 43.97 239 ASP B C 1
ATOM 5404 O O . ASP B 1 239 ? 34.915 42.820 -15.736 1.00 44.46 239 ASP B O 1
ATOM 5409 N N . PRO B 1 240 ? 36.272 41.233 -16.568 1.00 46.53 240 PRO B N 1
ATOM 5410 C CA . PRO B 1 240 ? 36.563 40.679 -15.253 1.00 45.96 240 PRO B CA 1
ATOM 5411 C C . PRO B 1 240 ? 37.042 41.691 -14.219 1.00 49.96 240 PRO B C 1
ATOM 5412 O O . PRO B 1 240 ? 36.775 41.542 -13.040 1.00 46.25 240 PRO B O 1
ATOM 5416 N N . GLU B 1 241 ? 37.728 42.758 -14.622 1.00 46.80 241 GLU B N 1
ATOM 5417 C CA . GLU B 1 241 ? 38.159 43.715 -13.614 1.00 51.94 241 GLU B CA 1
ATOM 5418 C C . GLU B 1 241 ? 36.944 44.521 -13.141 1.00 40.65 241 GLU B C 1
ATOM 5419 O O . GLU B 1 241 ? 36.872 44.859 -11.971 1.00 44.66 241 GLU B O 1
ATOM 5425 N N . TYR B 1 242 ? 36.000 44.850 -14.041 1.00 38.57 242 TYR B N 1
ATOM 5426 C CA . TYR B 1 242 ? 34.717 45.439 -13.668 1.00 39.48 242 TYR B CA 1
ATOM 5427 C C . TYR B 1 242 ? 34.000 44.561 -12.625 1.00 41.39 242 TYR B C 1
ATOM 5428 O O . TYR B 1 242 ? 33.573 45.038 -11.561 1.00 38.34 242 TYR B O 1
ATOM 5437 N N . ILE B 1 243 ? 33.986 43.246 -12.859 1.00 39.63 243 ILE B N 1
ATOM 5438 C CA . ILE B 1 243 ? 33.279 42.354 -11.969 1.00 41.69 243 ILE B CA 1
ATOM 5439 C C . ILE B 1 243 ? 33.898 42.395 -10.585 1.00 44.32 243 ILE B C 1
ATOM 5440 O O . ILE B 1 243 ? 33.185 42.466 -9.619 1.00 41.35 243 ILE B O 1
ATOM 5445 N N . SER B 1 244 ? 35.222 42.243 -10.502 1.00 42.34 244 SER B N 1
ATOM 5446 C CA . SER B 1 244 ? 35.927 42.258 -9.243 1.00 46.72 244 SER B CA 1
ATOM 5447 C C . SER B 1 244 ? 35.698 43.571 -8.484 1.00 39.67 244 SER B C 1
ATOM 5448 O O . SER B 1 244 ? 35.459 43.627 -7.289 1.00 44.97 244 SER B O 1
ATOM 5451 N N . ILE B 1 245 ? 35.798 44.690 -9.175 1.00 40.83 245 ILE B N 1
ATOM 5452 C CA . ILE B 1 245 ? 35.705 45.981 -8.513 1.00 41.02 245 ILE B CA 1
ATOM 5453 C C . ILE B 1 245 ? 34.267 46.309 -8.089 1.00 39.69 245 ILE B C 1
ATOM 5454 O O . ILE B 1 245 ? 34.046 46.799 -6.986 1.00 40.89 245 ILE B O 1
ATOM 5459 N N . VAL B 1 246 ? 33.281 46.088 -8.968 1.00 40.61 246 VAL B N 1
ATOM 5460 C CA . VAL B 1 246 ? 31.892 46.301 -8.550 1.00 40.38 246 VAL B CA 1
ATOM 5461 C C . VAL B 1 246 ? 31.537 45.423 -7.349 1.00 35.31 246 VAL B C 1
ATOM 5462 O O . VAL B 1 246 ? 30.895 45.878 -6.399 1.00 40.41 246 VAL B O 1
ATOM 5466 N N . THR B 1 247 ? 31.993 44.161 -7.324 1.00 36.26 247 THR B N 1
ATOM 5467 C CA . THR B 1 247 ? 31.716 43.303 -6.181 1.00 35.36 247 THR B CA 1
ATOM 5468 C C . THR B 1 247 ? 32.229 43.900 -4.883 1.00 45.40 247 THR B C 1
ATOM 5469 O O . THR B 1 247 ? 31.511 43.945 -3.887 1.00 42.06 247 THR B O 1
ATOM 5473 N N . GLU B 1 248 ? 33.477 44.392 -4.887 1.00 41.42 248 GLU B N 1
ATOM 5474 C CA . GLU B 1 248 ? 34.052 44.938 -3.674 1.00 41.58 248 GLU B CA 1
ATOM 5475 C C . GLU B 1 248 ? 33.256 46.196 -3.282 1.00 37.29 248 GLU B C 1
ATOM 5476 O O . GLU B 1 248 ? 33.038 46.429 -2.089 1.00 38.73 248 GLU B O 1
ATOM 5482 N N . HIS B 1 249 ? 32.905 47.090 -4.227 1.00 38.52 249 HIS B N 1
ATOM 5483 C CA . HIS B 1 249 ? 32.060 48.236 -3.836 1.00 39.30 249 HIS B CA 1
ATOM 5484 C C . HIS B 1 249 ? 30.710 47.784 -3.235 1.00 38.20 249 HIS B C 1
ATOM 5485 O O . HIS B 1 249 ? 30.225 48.347 -2.261 1.00 39.75 249 HIS B O 1
ATOM 5492 N N . LEU B 1 250 ? 30.083 46.759 -3.830 1.00 40.73 250 LEU B N 1
ATOM 5493 C CA . LEU B 1 250 ? 28.758 46.334 -3.372 1.00 39.56 250 LEU B CA 1
ATOM 5494 C C . LEU B 1 250 ? 28.864 45.853 -1.936 1.00 37.98 250 LEU B C 1
ATOM 5495 O O . LEU B 1 250 ? 28.058 46.230 -1.085 1.00 40.95 250 LEU B O 1
ATOM 5500 N N . ALA B 1 251 ? 29.915 45.056 -1.650 1.00 36.75 251 ALA B N 1
ATOM 5501 C CA . ALA B 1 251 ? 30.184 44.552 -0.313 1.00 38.51 251 ALA B CA 1
ATOM 5502 C C . ALA B 1 251 ? 30.397 45.681 0.676 1.00 40.52 251 ALA B C 1
ATOM 5503 O O . ALA B 1 251 ? 29.765 45.754 1.726 1.00 37.38 251 ALA B O 1
ATOM 5505 N N . LYS B 1 252 ? 31.303 46.576 0.303 1.00 39.29 252 LYS B N 1
ATOM 5506 C CA . LYS B 1 252 ? 31.664 47.667 1.168 1.00 45.18 252 LYS B CA 1
ATOM 5507 C C . LYS B 1 252 ? 30.486 48.612 1.405 1.00 38.86 252 LYS B C 1
ATOM 5508 O O . LYS B 1 252 ? 30.277 48.981 2.527 1.00 40.58 252 LYS B O 1
ATOM 5514 N N . PHE B 1 253 ? 29.753 49.061 0.383 1.00 39.69 253 PHE B N 1
ATOM 5515 C CA . PHE B 1 253 ? 28.671 50.002 0.641 1.00 35.86 253 PHE B CA 1
ATOM 5516 C C . PHE B 1 253 ? 27.469 49.350 1.316 1.00 43.34 253 PHE B C 1
ATOM 5517 O O . PHE B 1 253 ? 26.684 50.032 1.945 1.00 41.66 253 PHE B O 1
ATOM 5525 N N . SER B 1 254 ? 27.242 48.050 1.113 1.00 39.28 254 SER B N 1
ATOM 5526 C CA . SER B 1 254 ? 26.040 47.428 1.672 1.00 42.02 254 SER B CA 1
ATOM 5527 C C . SER B 1 254 ? 26.325 46.920 3.058 1.00 42.82 254 SER B C 1
ATOM 5528 O O . SER B 1 254 ? 25.399 46.679 3.817 1.00 41.01 254 SER B O 1
ATOM 5531 N N . GLY B 1 255 ? 27.608 46.628 3.332 1.00 39.34 255 GLY B N 1
ATOM 5532 C CA . GLY B 1 255 ? 27.998 46.122 4.638 1.00 38.09 255 GLY B CA 1
ATOM 5533 C C . GLY B 1 255 ? 27.899 44.601 4.666 1.00 39.15 255 GLY B C 1
ATOM 5534 O O . GLY B 1 255 ? 28.066 44.009 5.726 1.00 40.49 255 GLY B O 1
ATOM 5535 N N . HIS B 1 256 ? 27.694 43.942 3.524 1.00 34.80 256 HIS B N 1
ATOM 5536 C CA . HIS B 1 256 ? 27.532 42.498 3.568 1.00 36.48 256 HIS B CA 1
ATOM 5537 C C . HIS B 1 256 ? 28.779 41.875 2.960 1.00 33.44 256 HIS B C 1
ATOM 5538 O O . HIS B 1 256 ? 29.312 42.397 2.003 1.00 33.26 256 HIS B O 1
ATOM 5545 N N . PRO B 1 257 ? 29.213 40.701 3.430 1.00 35.76 257 PRO B N 1
ATOM 5546 C CA . PRO B 1 257 ? 30.316 40.014 2.778 1.00 35.92 257 PRO B CA 1
ATOM 5547 C C . PRO B 1 257 ? 29.981 39.319 1.463 1.00 37.05 257 PRO B C 1
ATOM 5548 O O . PRO B 1 257 ? 30.095 38.099 1.355 1.00 32.56 257 PRO B O 1
ATOM 5552 N N . LEU B 1 258 ? 29.660 40.128 0.447 1.00 34.62 258 LEU B N 1
ATOM 5553 C CA . LEU B 1 258 ? 29.283 39.639 -0.861 1.00 35.52 258 LEU B CA 1
ATOM 5554 C C . LEU B 1 258 ? 30.477 39.031 -1.576 1.00 38.99 258 LEU B C 1
ATOM 5555 O O . LEU B 1 258 ? 31.587 39.515 -1.464 1.00 39.03 258 LEU B O 1
ATOM 5560 N N . ARG B 1 259 ? 30.206 38.046 -2.429 1.00 37.19 259 ARG B N 1
ATOM 5561 C CA . ARG B 1 259 ? 31.214 37.288 -3.158 1.00 39.06 259 ARG B CA 1
ATOM 5562 C C . ARG B 1 259 ? 30.697 37.183 -4.585 1.00 40.77 259 ARG B C 1
ATOM 5563 O O . ARG B 1 259 ? 29.499 37.087 -4.782 1.00 38.79 259 ARG B O 1
ATOM 5571 N N . SER B 1 260 ? 31.570 37.214 -5.581 1.00 40.65 260 SER B N 1
ATOM 5572 C CA . SER B 1 260 ? 31.210 37.010 -6.983 1.00 39.03 260 SER B CA 1
ATOM 5573 C C . SER B 1 260 ? 30.912 35.540 -7.199 1.00 40.27 260 SER B C 1
ATOM 5574 O O . SER B 1 260 ? 31.725 34.693 -6.836 1.00 35.67 260 SER B O 1
ATOM 5577 N N . ALA B 1 261 ? 29.706 35.146 -7.608 1.00 39.18 261 ALA B N 1
ATOM 5578 C CA . ALA B 1 261 ? 29.436 33.718 -7.752 1.00 41.88 261 ALA B CA 1
ATOM 5579 C C . ALA B 1 261 ? 30.520 33.035 -8.585 1.00 41.84 261 ALA B C 1
ATOM 5580 O O . ALA B 1 261 ? 30.970 33.576 -9.578 1.00 41.06 261 ALA B O 1
ATOM 5582 N N . GLN B 1 262 ? 30.844 31.794 -8.224 1.00 43.01 262 GLN B N 1
ATOM 5583 C CA . GLN B 1 262 ? 31.808 31.001 -8.961 1.00 48.77 262 GLN B CA 1
ATOM 5584 C C . GLN B 1 262 ? 31.296 30.666 -10.368 1.00 52.20 262 GLN B C 1
ATOM 5585 O O . GLN B 1 262 ? 32.111 30.486 -11.239 1.00 50.74 262 GLN B O 1
ATOM 5591 N N . HIS B 1 263 ? 29.976 30.509 -10.603 1.00 42.48 263 HIS B N 1
ATOM 5592 C CA . HIS B 1 263 ? 29.451 30.105 -11.910 1.00 35.62 263 HIS B CA 1
ATOM 5593 C C . HIS B 1 263 ? 28.262 30.992 -12.175 1.00 34.00 263 HIS B C 1
ATOM 5594 O O . HIS B 1 263 ? 27.222 30.869 -11.551 1.00 33.20 263 HIS B O 1
ATOM 5601 N N . LEU B 1 264 ? 28.456 31.960 -13.043 1.00 33.32 264 LEU B N 1
ATOM 5602 C CA . LEU B 1 264 ? 27.467 33.001 -13.263 1.00 36.60 264 LEU B CA 1
ATOM 5603 C C . LEU B 1 264 ? 26.200 32.463 -13.916 1.00 32.57 264 LEU B C 1
ATOM 5604 O O . LEU B 1 264 ? 25.170 33.055 -13.739 1.00 31.43 264 LEU B O 1
ATOM 5609 N N . VAL B 1 265 ? 26.268 31.381 -14.695 1.00 30.90 265 VAL B N 1
ATOM 5610 C CA . VAL B 1 265 ? 25.070 30.817 -15.304 1.00 33.60 265 VAL B CA 1
ATOM 5611 C C . VAL B 1 265 ? 24.180 30.205 -14.213 1.00 32.84 265 VAL B C 1
ATOM 5612 O O . VAL B 1 265 ? 22.985 30.529 -14.105 1.00 33.81 265 VAL B O 1
ATOM 5616 N N . ASP B 1 266 ? 24.781 29.395 -13.311 1.00 32.62 266 ASP B N 1
ATOM 5617 C CA . ASP B 1 266 ? 24.095 28.878 -12.138 1.00 30.76 266 ASP B CA 1
ATOM 5618 C C . ASP B 1 266 ? 23.413 30.044 -11.382 1.00 33.18 266 ASP B C 1
ATOM 5619 O O . ASP B 1 266 ? 22.213 30.031 -11.128 1.00 30.15 266 ASP B O 1
ATOM 5624 N N . ALA B 1 267 ? 24.177 31.084 -11.052 1.00 34.19 267 ALA B N 1
ATOM 5625 C CA . ALA B 1 267 ? 23.707 32.178 -10.227 1.00 30.49 267 ALA B CA 1
ATOM 5626 C C . ALA B 1 267 ? 22.659 33.038 -10.932 1.00 34.42 267 ALA B C 1
ATOM 5627 O O . ALA B 1 267 ? 21.949 33.750 -10.250 1.00 36.06 267 ALA B O 1
ATOM 5629 N N . THR B 1 268 ? 22.519 32.950 -12.252 1.00 31.75 268 THR B N 1
ATOM 5630 C CA . THR B 1 268 ? 21.566 33.783 -12.963 1.00 31.32 268 THR B CA 1
ATOM 5631 C C . THR B 1 268 ? 20.239 33.054 -13.082 1.00 33.05 268 THR B C 1
ATOM 5632 O O . THR B 1 268 ? 19.190 33.707 -13.150 1.00 36.27 268 THR B O 1
ATOM 5636 N N . GLN B 1 269 ? 20.248 31.711 -13.109 1.00 30.44 269 GLN B N 1
ATOM 5637 C CA . GLN B 1 269 ? 19.025 31.022 -13.486 1.00 32.61 269 GLN B CA 1
ATOM 5638 C C . GLN B 1 269 ? 18.383 30.275 -12.309 1.00 37.02 269 GLN B C 1
ATOM 5639 O O . GLN B 1 269 ? 17.232 29.925 -12.427 1.00 40.47 269 GLN B O 1
ATOM 5645 N N . ASN B 1 270 ? 19.122 29.994 -11.229 1.00 33.14 270 ASN B N 1
ATOM 5646 C CA . ASN B 1 270 ? 18.607 29.251 -10.077 1.00 35.39 270 ASN B CA 1
ATOM 5647 C C . ASN B 1 270 ? 18.105 30.225 -9.006 1.00 36.33 270 ASN B C 1
ATOM 5648 O O . ASN B 1 270 ? 18.660 31.286 -8.846 1.00 32.67 270 ASN B O 1
ATOM 5653 N N . THR B 1 271 ? 17.055 29.857 -8.281 1.00 31.10 271 THR B N 1
ATOM 5654 C CA . THR B 1 271 ? 16.361 30.742 -7.350 1.00 34.18 271 THR B CA 1
ATOM 5655 C C . THR B 1 271 ? 16.249 30.030 -5.998 1.00 32.50 271 THR B C 1
ATOM 5656 O O . THR B 1 271 ? 15.547 30.512 -5.126 1.00 29.92 271 THR B O 1
ATOM 5660 N N . ASP B 1 272 ? 17.066 28.966 -5.778 1.00 29.36 272 ASP B N 1
ATOM 5661 C CA . ASP B 1 272 ? 17.010 28.209 -4.554 1.00 29.20 272 ASP B CA 1
ATOM 5662 C C . ASP B 1 272 ? 17.417 29.039 -3.330 1.00 31.70 272 ASP B C 1
ATOM 5663 O O . ASP B 1 272 ? 16.988 28.741 -2.204 1.00 32.93 272 ASP B O 1
ATOM 5668 N N . CYS B 1 273 ? 18.236 30.077 -3.527 1.00 31.76 273 CYS B N 1
ATOM 5669 C CA . CYS B 1 273 ? 18.641 30.908 -2.403 1.00 29.99 273 CYS B CA 1
ATOM 5670 C C . CYS B 1 273 ? 17.397 31.551 -1.786 1.00 33.61 273 CYS B C 1
ATOM 5671 O O . CYS B 1 273 ? 17.273 31.644 -0.571 1.00 31.33 273 CYS B O 1
ATOM 5674 N N . TYR B 1 274 ? 16.417 31.889 -2.628 1.00 30.45 274 TYR B N 1
ATOM 5675 C CA . TYR B 1 274 ? 15.239 32.580 -2.142 1.00 28.67 274 TYR B CA 1
ATOM 5676 C C . TYR B 1 274 ? 14.268 31.640 -1.461 1.00 25.79 274 TYR B C 1
ATOM 5677 O O . TYR B 1 274 ? 13.659 32.040 -0.482 1.00 27.53 274 TYR B O 1
ATOM 5686 N N . THR B 1 275 ? 14.062 30.420 -1.991 1.00 28.44 275 THR B N 1
ATOM 5687 C CA . THR B 1 275 ? 13.102 29.536 -1.368 1.00 25.64 275 THR B CA 1
ATOM 5688 C C . THR B 1 275 ? 13.686 29.026 -0.063 1.00 29.75 275 THR B C 1
ATOM 5689 O O . THR B 1 275 ? 12.941 28.662 0.823 1.00 30.74 275 THR B O 1
ATOM 5693 N N . GLU B 1 276 ? 15.035 28.913 0.023 1.00 27.21 276 GLU B N 1
ATOM 5694 C CA . GLU B 1 276 ? 15.664 28.496 1.261 1.00 28.88 276 GLU B CA 1
ATOM 5695 C C . GLU B 1 276 ? 15.343 29.535 2.350 1.00 28.08 276 GLU B C 1
ATOM 5696 O O . GLU B 1 276 ? 14.972 29.192 3.479 1.00 25.84 276 GLU B O 1
ATOM 5702 N N . VAL B 1 277 ? 15.420 30.822 2.015 1.00 26.31 277 VAL B N 1
ATOM 5703 C CA . VAL B 1 277 ? 15.032 31.829 2.997 1.00 27.26 277 VAL B CA 1
ATOM 5704 C C . VAL B 1 277 ? 13.547 31.678 3.348 1.00 26.53 277 VAL B C 1
ATOM 5705 O O . VAL B 1 277 ? 13.215 31.688 4.528 1.00 30.59 277 VAL B O 1
ATOM 5709 N N . SER B 1 278 ? 12.673 31.608 2.322 1.00 26.29 278 SER B N 1
ATOM 5710 C CA . SER B 1 278 ? 11.229 31.577 2.601 1.00 27.02 278 SER B CA 1
ATOM 5711 C C . SER B 1 278 ? 10.914 30.399 3.532 1.00 28.25 278 SER B C 1
ATOM 5712 O O . SER B 1 278 ? 10.106 30.513 4.455 1.00 27.86 278 SER B O 1
ATOM 5715 N N . SER B 1 279 ? 11.563 29.242 3.278 1.00 28.47 279 SER B N 1
ATOM 5716 C CA . SER B 1 279 ? 11.375 28.061 4.099 1.00 29.97 279 SER B CA 1
ATOM 5717 C C . SER B 1 279 ? 11.706 28.260 5.574 1.00 32.85 279 SER B C 1
ATOM 5718 O O . SER B 1 279 ? 10.922 27.839 6.420 1.00 30.85 279 SER B O 1
ATOM 5721 N N . ALA B 1 280 ? 12.804 28.947 5.879 1.00 28.43 280 ALA B N 1
ATOM 5722 C CA . ALA B 1 280 ? 13.202 29.180 7.250 1.00 28.03 280 ALA B CA 1
ATOM 5723 C C . ALA B 1 280 ? 12.233 30.155 7.916 1.00 25.87 280 ALA B C 1
ATOM 5724 O O . ALA B 1 280 ? 11.876 29.976 9.096 1.00 27.48 280 ALA B O 1
ATOM 5726 N N . LEU B 1 281 ? 11.708 31.118 7.128 1.00 26.02 281 LEU B N 1
ATOM 5727 C CA . LEU B 1 281 ? 10.699 32.049 7.636 1.00 24.48 281 LEU B CA 1
ATOM 5728 C C . LEU B 1 281 ? 9.395 31.315 7.961 1.00 24.55 281 LEU B C 1
ATOM 5729 O O . LEU B 1 281 ? 8.840 31.512 9.023 1.00 23.39 281 LEU B O 1
ATOM 5734 N N . LYS B 1 282 ? 8.999 30.360 7.102 1.00 28.95 282 LYS B N 1
ATOM 5735 C CA . LYS B 1 282 ? 7.790 29.597 7.300 1.00 27.84 282 LYS B CA 1
ATOM 5736 C C . LYS B 1 282 ? 7.950 28.786 8.573 1.00 27.94 282 LYS B C 1
ATOM 5737 O O . LYS B 1 282 ? 7.047 28.767 9.400 1.00 27.61 282 LYS B O 1
ATOM 5743 N N . VAL B 1 283 ? 9.036 28.025 8.676 1.00 26.76 283 VAL B N 1
ATOM 5744 C CA . VAL B 1 283 ? 9.267 27.212 9.871 1.00 29.30 283 VAL B CA 1
ATOM 5745 C C . VAL B 1 283 ? 9.180 28.060 11.142 1.00 30.23 283 VAL B C 1
ATOM 5746 O O . VAL B 1 283 ? 8.497 27.730 12.112 1.00 27.80 283 VAL B O 1
ATOM 5750 N N . CYS B 1 284 ? 9.840 29.203 11.142 1.00 27.86 284 CYS B N 1
ATOM 5751 C CA . CYS B 1 284 ? 9.758 30.090 12.279 1.00 25.66 284 CYS B CA 1
ATOM 5752 C C . CYS B 1 284 ? 8.293 30.451 12.620 1.00 26.86 284 CYS B C 1
ATOM 5753 O O . CYS B 1 284 ? 7.870 30.372 13.766 1.00 29.90 284 CYS B O 1
ATOM 5756 N N . MET B 1 285 ? 7.486 30.808 11.626 1.00 31.78 285 MET B N 1
ATOM 5757 C CA . MET B 1 285 ? 6.126 31.208 11.886 1.00 29.77 285 MET B CA 1
ATOM 5758 C C . MET B 1 285 ? 5.220 30.013 12.267 1.00 29.44 285 MET B C 1
ATOM 5759 O O . MET B 1 285 ? 4.266 30.236 12.978 1.00 27.85 285 MET B O 1
ATOM 5764 N N . ILE B 1 286 ? 5.516 28.788 11.861 1.00 28.54 286 ILE B N 1
ATOM 5765 C CA . ILE B 1 286 ? 4.841 27.623 12.385 1.00 27.55 286 ILE B CA 1
ATOM 5766 C C . ILE B 1 286 ? 4.978 27.600 13.890 1.00 29.72 286 ILE B C 1
ATOM 5767 O O . ILE B 1 286 ? 3.969 27.441 14.596 1.00 28.90 286 ILE B O 1
ATOM 5772 N N . ASN B 1 287 ? 6.204 27.807 14.371 1.00 33.61 287 ASN B N 1
ATOM 5773 C CA . ASN B 1 287 ? 6.521 27.741 15.788 1.00 30.56 287 ASN B CA 1
ATOM 5774 C C . ASN B 1 287 ? 5.869 28.881 16.523 1.00 28.72 287 ASN B C 1
ATOM 5775 O O . ASN B 1 287 ? 5.319 28.686 17.556 1.00 31.19 287 ASN B O 1
ATOM 5780 N N . MET B 1 288 ? 5.900 30.068 15.948 1.00 26.80 288 MET B N 1
ATOM 5781 C CA . MET B 1 288 ? 5.332 31.212 16.618 1.00 24.97 288 MET B CA 1
ATOM 5782 C C . MET B 1 288 ? 3.812 31.102 16.676 1.00 24.67 288 MET B C 1
ATOM 5783 O O . MET B 1 288 ? 3.231 31.626 17.605 1.00 27.90 288 MET B O 1
ATOM 5788 N N . SER B 1 289 ? 3.163 30.495 15.668 1.00 29.40 289 SER B N 1
ATOM 5789 C CA . SER B 1 289 ? 1.723 30.352 15.656 1.00 29.11 289 SER B CA 1
ATOM 5790 C C . SER B 1 289 ? 1.321 29.387 16.742 1.00 29.27 289 SER B C 1
ATOM 5791 O O . SER B 1 289 ? 0.360 29.619 17.463 1.00 25.98 289 SER B O 1
ATOM 5794 N N . LYS B 1 290 ? 2.061 28.295 16.866 1.00 29.38 290 LYS B N 1
ATOM 5795 C CA . LYS B 1 290 ? 1.802 27.321 17.920 1.00 28.74 290 LYS B CA 1
ATOM 5796 C C . LYS B 1 290 ? 1.905 28.005 19.280 1.00 31.82 290 LYS B C 1
ATOM 5797 O O . LYS B 1 290 ? 1.035 27.852 20.144 1.00 28.42 290 LYS B O 1
ATOM 5803 N N . ILE B 1 291 ? 2.973 28.756 19.486 1.00 30.94 291 ILE B N 1
ATOM 5804 C CA . ILE B 1 291 ? 3.155 29.480 20.722 1.00 27.79 291 ILE B CA 1
ATOM 5805 C C . ILE B 1 291 ? 2.012 30.426 20.998 1.00 29.69 291 ILE B C 1
ATOM 5806 O O . ILE B 1 291 ? 1.446 30.416 22.101 1.00 31.42 291 ILE B O 1
ATOM 5811 N N . ALA B 1 292 ? 1.644 31.203 19.974 1.00 30.13 292 ALA B N 1
ATOM 5812 C CA . ALA B 1 292 ? 0.484 32.073 20.105 1.00 31.49 292 ALA B CA 1
ATOM 5813 C C . ALA B 1 292 ? -0.808 31.339 20.478 1.00 30.82 292 ALA B C 1
ATOM 5814 O O . ALA B 1 292 ? -1.536 31.823 21.333 1.00 28.15 292 ALA B O 1
ATOM 5816 N N . ASN B 1 293 ? -1.076 30.182 19.824 1.00 27.89 293 ASN B N 1
ATOM 5817 C CA . ASN B 1 293 ? -2.234 29.350 20.140 1.00 31.01 293 ASN B CA 1
ATOM 5818 C C . ASN B 1 293 ? -2.221 28.918 21.607 1.00 35.00 293 ASN B C 1
ATOM 5819 O O . ASN B 1 293 ? -3.257 28.931 22.253 1.00 31.04 293 ASN B O 1
ATOM 5824 N N . ASP B 1 294 ? -1.050 28.538 22.136 1.00 35.02 294 ASP B N 1
ATOM 5825 C CA . ASP B 1 294 ? -0.916 28.213 23.541 1.00 35.02 294 ASP B CA 1
ATOM 5826 C C . ASP B 1 294 ? -1.238 29.427 24.406 1.00 34.14 294 ASP B C 1
ATOM 5827 O O . ASP B 1 294 ? -1.940 29.328 25.400 1.00 32.45 294 ASP B O 1
ATOM 5832 N N . LEU B 1 295 ? -0.718 30.585 24.038 1.00 31.77 295 LEU B N 1
ATOM 5833 C CA . LEU B 1 295 ? -0.962 31.751 24.877 1.00 34.03 295 LEU B CA 1
ATOM 5834 C C . LEU B 1 295 ? -2.463 32.045 24.940 1.00 30.06 295 LEU B C 1
ATOM 5835 O O . LEU B 1 295 ? -2.969 32.496 25.971 1.00 34.10 295 LEU B O 1
ATOM 5840 N N . ARG B 1 296 ? -3.153 31.822 23.806 1.00 31.92 296 ARG B N 1
ATOM 5841 C CA . ARG B 1 296 ? -4.564 32.149 23.737 1.00 32.12 296 ARG B CA 1
ATOM 5842 C C . ARG B 1 296 ? -5.388 31.187 24.579 1.00 33.47 296 ARG B C 1
ATOM 5843 O O . ARG B 1 296 ? -6.368 31.562 25.200 1.00 34.24 296 ARG B O 1
ATOM 5851 N N . LEU B 1 297 ? -5.005 29.922 24.565 1.00 33.60 297 LEU B N 1
ATOM 5852 C CA . LEU B 1 297 ? -5.608 28.942 25.477 1.00 34.54 297 LEU B CA 1
ATOM 5853 C C . LEU B 1 297 ? -5.348 29.235 26.978 1.00 34.34 297 LEU B C 1
ATOM 5854 O O . LEU B 1 297 ? -6.249 29.138 27.805 1.00 35.53 297 LEU B O 1
ATOM 5859 N N . MET B 1 298 ? -4.095 29.592 27.333 1.00 30.05 298 MET B N 1
ATOM 5860 C CA . MET B 1 298 ? -3.754 29.926 28.680 1.00 33.32 298 MET B CA 1
ATOM 5861 C C . MET B 1 298 ? -4.489 31.187 29.115 1.00 37.58 298 MET B C 1
ATOM 5862 O O . MET B 1 298 ? -4.797 31.310 30.291 1.00 36.01 298 MET B O 1
ATOM 5867 N N . ALA B 1 299 ? -4.751 32.134 28.204 1.00 34.18 299 ALA B N 1
ATOM 5868 C CA . ALA B 1 299 ? -5.420 33.346 28.618 1.00 31.77 299 ALA B CA 1
ATOM 5869 C C . ALA B 1 299 ? -6.940 33.172 28.570 1.00 35.40 299 ALA B C 1
ATOM 5870 O O . ALA B 1 299 ? -7.642 34.079 28.883 1.00 34.83 299 ALA B O 1
ATOM 5872 N N . SER B 1 300 ? -7.469 32.025 28.152 1.00 36.83 300 SER B N 1
ATOM 5873 C CA . SER B 1 300 ? -8.910 31.861 28.041 1.00 34.56 300 SER B CA 1
ATOM 5874 C C . SER B 1 300 ? -9.590 32.098 29.385 1.00 33.46 300 SER B C 1
ATOM 5875 O O . SER B 1 300 ? -9.035 31.788 30.452 1.00 39.41 300 SER B O 1
ATOM 5878 N N . GLY B 1 301 ? -10.840 32.545 29.308 1.00 34.67 301 GLY B N 1
ATOM 5879 C CA . GLY B 1 301 ? -11.599 32.808 30.531 1.00 41.03 301 GLY B CA 1
ATOM 5880 C C . GLY B 1 301 ? -12.421 34.090 30.462 1.00 37.72 301 GLY B C 1
ATOM 5881 O O . GLY B 1 301 ? -12.957 34.409 29.427 1.00 38.79 301 GLY B O 1
ATOM 5882 N N . PRO B 1 302 ? -12.586 34.882 31.554 1.00 46.09 302 PRO B N 1
ATOM 5883 C CA . PRO B 1 302 ? -11.925 34.639 32.840 1.00 44.15 302 PRO B CA 1
ATOM 5884 C C . PRO B 1 302 ? -12.525 33.602 33.787 1.00 48.98 302 PRO B C 1
ATOM 5885 O O . PRO B 1 302 ? -11.835 33.155 34.666 1.00 53.04 302 PRO B O 1
ATOM 5889 N N . ARG B 1 303 ? -13.752 33.127 33.574 1.00 43.02 303 ARG B N 1
ATOM 5890 C CA . ARG B 1 303 ? -14.345 32.216 34.543 1.00 41.89 303 ARG B CA 1
ATOM 5891 C C . ARG B 1 303 ? -14.576 30.834 33.970 1.00 42.67 303 ARG B C 1
ATOM 5892 O O . ARG B 1 303 ? -14.490 29.881 34.706 1.00 44.11 303 ARG B O 1
ATOM 5900 N N . ALA B 1 304 ? -14.849 30.732 32.669 1.00 41.80 304 ALA B N 1
ATOM 5901 C CA . ALA B 1 304 ? -15.105 29.426 32.049 1.00 46.23 304 ALA B CA 1
ATOM 5902 C C . ALA B 1 304 ? -13.982 29.032 31.089 1.00 38.07 304 ALA B C 1
ATOM 5903 O O . ALA B 1 304 ? -14.204 28.405 30.044 1.00 40.58 304 ALA B O 1
ATOM 5905 N N . GLY B 1 305 ? -12.746 29.365 31.457 1.00 40.44 305 GLY B N 1
ATOM 5906 C CA . GLY B 1 305 ? -11.600 28.992 30.632 1.00 35.29 305 GLY B CA 1
ATOM 5907 C C . GLY B 1 305 ? -10.475 28.492 31.525 1.00 37.17 305 GLY B C 1
ATOM 5908 O O . GLY B 1 305 ? -10.713 28.214 32.689 1.00 39.87 305 GLY B O 1
ATOM 5909 N N . LEU B 1 306 ? -9.254 28.381 30.971 1.00 35.50 306 LEU B N 1
ATOM 5910 C CA . LEU B 1 306 ? -8.125 27.837 31.703 1.00 33.60 306 LEU B CA 1
ATOM 5911 C C . LEU B 1 306 ? -7.557 28.879 32.662 1.00 33.60 306 LEU B C 1
ATOM 5912 O O . LEU B 1 306 ? -7.157 28.531 33.806 1.00 38.14 306 LEU B O 1
ATOM 5917 N N . SER B 1 307 ? -7.508 30.138 32.211 1.00 38.08 307 SER B N 1
ATOM 5918 C CA . SER B 1 307 ? -7.121 31.274 33.042 1.00 38.58 307 SER B CA 1
ATOM 5919 C C . SER B 1 307 ? -5.811 31.038 33.770 1.00 38.36 307 SER B C 1
ATOM 5920 O O . SER B 1 307 ? -5.706 31.352 34.936 1.00 39.22 307 SER B O 1
ATOM 5923 N N . GLU B 1 308 ? -4.805 30.578 33.051 1.00 38.20 308 GLU B N 1
ATOM 5924 C CA . GLU B 1 308 ? -3.484 30.379 33.609 1.00 37.02 308 GLU B CA 1
ATOM 5925 C C . GLU B 1 308 ? -2.642 31.662 33.557 1.00 35.47 308 GLU B C 1
ATOM 5926 O O . GLU B 1 308 ? -1.814 31.830 34.438 1.00 33.07 308 GLU B O 1
ATOM 5932 N N . ILE B 1 309 ? -2.830 32.527 32.548 1.00 31.97 309 ILE B N 1
ATOM 5933 C CA . ILE B 1 309 ? -2.060 33.758 32.445 1.00 37.37 309 ILE B CA 1
ATOM 5934 C C . ILE B 1 309 ? -2.981 34.936 32.161 1.00 35.61 309 ILE B C 1
ATOM 5935 O O . ILE B 1 309 ? -4.073 34.756 31.680 1.00 38.61 309 ILE B O 1
ATOM 5940 N N . VAL B 1 310 ? -2.451 36.149 32.332 1.00 34.08 310 VAL B N 1
ATOM 5941 C CA . VAL B 1 310 ? -3.100 37.396 31.985 1.00 37.56 310 VAL B CA 1
ATOM 5942 C C . VAL B 1 310 ? -2.146 38.141 31.062 1.00 37.09 310 VAL B C 1
ATOM 5943 O O . VAL B 1 310 ? -0.981 38.253 31.362 1.00 35.29 310 VAL B O 1
ATOM 5947 N N . LEU B 1 311 ? -2.635 38.554 29.917 1.00 36.99 311 LEU B N 1
ATOM 5948 C CA . LEU B 1 311 ? -1.936 39.339 28.928 1.00 35.58 311 LEU B CA 1
ATOM 5949 C C . LEU B 1 311 ? -2.250 40.796 29.200 1.00 34.12 311 LEU B C 1
ATOM 5950 O O . LEU B 1 311 ? -3.341 41.108 29.608 1.00 39.92 311 LEU B O 1
ATOM 5955 N N . PRO B 1 312 ? -1.317 41.720 28.928 1.00 36.05 312 PRO B N 1
ATOM 5956 C CA . PRO B 1 312 ? -1.637 43.149 28.926 1.00 38.79 312 PRO B CA 1
ATOM 5957 C C . PRO B 1 312 ? -2.860 43.440 28.061 1.00 38.64 312 PRO B C 1
ATOM 5958 O O . PRO B 1 312 ? -2.955 42.917 26.951 1.00 39.55 312 PRO B O 1
ATOM 5962 N N . ALA B 1 313 ? -3.827 44.203 28.580 1.00 38.18 313 ALA B N 1
ATOM 5963 C CA . ALA B 1 313 ? -4.965 44.663 27.820 1.00 40.64 313 ALA B CA 1
ATOM 5964 C C . ALA B 1 313 ? -4.514 45.690 26.777 1.00 39.59 313 ALA B C 1
ATOM 5965 O O . ALA B 1 313 ? -3.809 46.620 27.088 1.00 42.36 313 ALA B O 1
ATOM 5967 N N . ARG B 1 314 ? -4.898 45.569 25.517 1.00 37.52 314 ARG B N 1
ATOM 5968 C CA . ARG B 1 314 ? -4.335 46.461 24.505 1.00 37.99 314 ARG B CA 1
ATOM 5969 C C . ARG B 1 314 ? -5.417 47.239 23.767 1.00 41.18 314 ARG B C 1
ATOM 5970 O O . ARG B 1 314 ? -5.103 48.210 23.073 1.00 41.98 314 ARG B O 1
ATOM 5978 N N . GLN B 1 315 ? -6.665 46.766 23.871 1.00 42.09 315 GLN B N 1
ATOM 5979 C CA . GLN B 1 315 ? -7.792 47.484 23.299 1.00 49.20 315 GLN B CA 1
ATOM 5980 C C . GLN B 1 315 ? -9.056 46.869 23.864 1.00 44.37 315 GLN B C 1
ATOM 5981 O O . GLN B 1 315 ? -9.038 45.709 24.259 1.00 46.07 315 GLN B O 1
ATOM 5987 N N . PRO B 1 316 ? -10.158 47.641 23.939 1.00 44.48 316 PRO B N 1
ATOM 5988 C CA . PRO B 1 316 ? -11.472 47.078 24.263 1.00 55.12 316 PRO B CA 1
ATOM 5989 C C . PRO B 1 316 ? -11.742 45.864 23.374 1.00 56.29 316 PRO B C 1
ATOM 5990 O O . PRO B 1 316 ? -11.479 45.904 22.173 1.00 47.63 316 PRO B O 1
ATOM 5994 N N . GLY B 1 317 ? -12.325 44.813 23.964 1.00 67.81 317 GLY B N 1
ATOM 5995 C CA . GLY B 1 317 ? -12.543 43.570 23.240 1.00 66.70 317 GLY B CA 1
ATOM 5996 C C . GLY B 1 317 ? -13.892 43.529 22.539 1.00 64.48 317 GLY B C 1
ATOM 5997 O O . GLY B 1 317 ? -14.077 42.818 21.577 1.00 61.65 317 GLY B O 1
ATOM 5998 N N . SER B 1 318 ? -14.840 44.312 23.022 1.00 70.45 318 SER B N 1
ATOM 5999 C CA . SER B 1 318 ? -16.239 44.189 22.635 1.00 65.94 318 SER B CA 1
ATOM 6000 C C . SER B 1 318 ? -16.917 45.475 23.067 1.00 78.25 318 SER B C 1
ATOM 6001 O O . SER B 1 318 ? -16.489 46.091 24.043 1.00 86.21 318 SER B O 1
ATOM 6004 N N . SER B 1 319 ? -17.950 45.865 22.328 1.00 67.45 319 SER B N 1
ATOM 6005 C CA . SER B 1 319 ? -18.738 47.014 22.719 1.00 75.17 319 SER B CA 1
ATOM 6006 C C . SER B 1 319 ? -19.987 46.550 23.461 1.00 79.44 319 SER B C 1
ATOM 6007 O O . SER B 1 319 ? -20.797 47.394 23.817 1.00 86.12 319 SER B O 1
ATOM 6010 N N . ILE B 1 320 ? -20.160 45.224 23.625 1.00 69.93 320 ILE B N 1
ATOM 6011 C CA . ILE B 1 320 ? -21.432 44.653 24.053 1.00 71.51 320 ILE B CA 1
ATOM 6012 C C . ILE B 1 320 ? -21.243 43.604 25.155 1.00 75.69 320 ILE B C 1
ATOM 6013 O O . ILE B 1 320 ? -22.093 43.514 26.037 1.00 75.71 320 ILE B O 1
ATOM 6018 N N . ILE B 1 321 ? -20.126 42.844 25.178 1.00 74.95 321 ILE B N 1
ATOM 6019 C CA . ILE B 1 321 ? -19.758 42.146 26.398 1.00 68.01 321 ILE B CA 1
ATOM 6020 C C . ILE B 1 321 ? -19.019 43.135 27.265 1.00 76.59 321 ILE B C 1
ATOM 6021 O O . ILE B 1 321 ? -17.916 43.534 26.898 1.00 69.51 321 ILE B O 1
ATOM 6026 N N . PRO B 1 322 ? -19.559 43.484 28.451 1.00 115.41 322 PRO B N 1
ATOM 6027 C CA . PRO B 1 322 ? -18.930 44.481 29.314 1.00 108.71 322 PRO B CA 1
ATOM 6028 C C . PRO B 1 322 ? -17.582 43.950 29.801 1.00 98.51 322 PRO B C 1
ATOM 6029 O O . PRO B 1 322 ? -17.495 42.797 30.288 1.00 75.92 322 PRO B O 1
ATOM 6033 N N . GLY B 1 323 ? -16.560 44.808 29.559 1.00 78.27 323 GLY B N 1
ATOM 6034 C CA . GLY B 1 323 ? -15.200 44.657 30.048 1.00 78.10 323 GLY B CA 1
ATOM 6035 C C . GLY B 1 323 ? -14.415 43.487 29.439 1.00 65.86 323 GLY B C 1
ATOM 6036 O O . GLY B 1 323 ? -13.417 43.057 30.004 1.00 52.32 323 GLY B O 1
ATOM 6037 N N . MET B 1 324 ? -14.823 42.994 28.267 1.00 63.54 324 MET B N 1
ATOM 6038 C CA . MET B 1 324 ? -14.057 41.937 27.613 1.00 68.63 324 MET B CA 1
ATOM 6039 C C . MET B 1 324 ? -12.698 42.466 27.139 1.00 51.23 324 MET B C 1
ATOM 6040 O O . MET B 1 324 ? -12.621 43.572 26.514 1.00 48.49 324 MET B O 1
ATOM 6045 N N . VAL B 1 325 ? -11.678 41.642 27.466 1.00 47.07 325 VAL B N 1
ATOM 6046 C CA . VAL B 1 325 ? -10.361 41.743 26.827 1.00 55.46 325 VAL B CA 1
ATOM 6047 C C . VAL B 1 325 ? -9.863 40.446 26.133 1.00 46.95 325 VAL B C 1
ATOM 6048 O O . VAL B 1 325 ? -9.698 39.348 26.687 1.00 51.30 325 VAL B O 1
ATOM 6052 N N . CYS B 1 326 ? -9.474 40.637 24.870 1.00 39.26 326 CYS B N 1
ATOM 6053 C CA . CYS B 1 326 ? -9.127 39.575 23.927 1.00 39.15 326 CYS B CA 1
ATOM 6054 C C . CYS B 1 326 ? -7.631 39.589 23.716 1.00 37.34 326 CYS B C 1
ATOM 6055 O O . CYS B 1 326 ? -7.005 40.663 23.834 1.00 37.41 326 CYS B O 1
ATOM 6058 N N . PRO B 1 327 ? -7.044 38.412 23.436 1.00 38.94 327 PRO B N 1
ATOM 6059 C CA . PRO B 1 327 ? -5.582 38.251 23.259 1.00 33.72 327 PRO B CA 1
ATOM 6060 C C . PRO B 1 327 ? -5.185 38.669 21.840 1.00 32.11 327 PRO B C 1
ATOM 6061 O O . PRO B 1 327 ? -4.833 37.885 20.948 1.00 31.30 327 PRO B O 1
ATOM 6065 N N . VAL B 1 328 ? -5.234 39.994 21.607 1.00 32.03 328 VAL B N 1
ATOM 6066 C CA . VAL B 1 328 ? -5.173 40.508 20.263 1.00 28.76 328 VAL B CA 1
ATOM 6067 C C . VAL B 1 328 ? -3.753 40.357 19.724 1.00 34.46 328 VAL B C 1
ATOM 6068 O O . VAL B 1 328 ? -3.605 40.169 18.509 1.00 31.23 328 VAL B O 1
ATOM 6072 N N . MET B 1 329 ? -2.725 40.400 20.606 1.00 32.26 329 MET B N 1
ATOM 6073 C CA . MET B 1 329 ? -1.352 40.311 20.123 1.00 31.95 329 MET B CA 1
ATOM 6074 C C . MET B 1 329 ? -1.018 38.885 19.714 1.00 30.50 329 MET B C 1
ATOM 6075 O O . MET B 1 329 ? -0.488 38.648 18.628 1.00 27.78 329 MET B O 1
ATOM 6080 N N . PRO B 1 330 ? -1.340 37.833 20.488 1.00 29.65 330 PRO B N 1
ATOM 6081 C CA . PRO B 1 330 ? -1.188 36.502 19.897 1.00 30.63 330 PRO B CA 1
ATOM 6082 C C . PRO B 1 330 ? -1.969 36.318 18.613 1.00 25.38 330 PRO B C 1
ATOM 6083 O O . PRO B 1 330 ? -1.506 35.663 17.677 1.00 34.61 330 PRO B O 1
ATOM 6087 N N . GLU B 1 331 ? -3.190 36.865 18.532 1.00 28.12 331 GLU B N 1
ATOM 6088 C CA . GLU B 1 331 ? -4.045 36.672 17.349 1.00 30.32 331 GLU B CA 1
ATOM 6089 C C . GLU B 1 331 ? -3.400 37.260 16.102 1.00 27.73 331 GLU B C 1
ATOM 6090 O O . GLU B 1 331 ? -3.436 36.631 15.026 1.00 29.16 331 GLU B O 1
ATOM 6096 N N . VAL B 1 332 ? -2.792 38.447 16.218 1.00 26.34 332 VAL B N 1
ATOM 6097 C CA . VAL B 1 332 ? -2.144 39.047 15.071 1.00 27.08 332 VAL B CA 1
ATOM 6098 C C . VAL B 1 332 ? -0.888 38.251 14.687 1.00 27.05 332 VAL B C 1
ATOM 6099 O O . VAL B 1 332 ? -0.556 38.128 13.520 1.00 28.25 332 VAL B O 1
ATOM 6103 N N . MET B 1 333 ? -0.208 37.650 15.661 1.00 29.64 333 MET B N 1
ATOM 6104 C CA . MET B 1 333 ? 0.909 36.754 15.372 1.00 30.05 333 MET B CA 1
ATOM 6105 C C . MET B 1 333 ? 0.422 35.555 14.553 1.00 31.56 333 MET B C 1
ATOM 6106 O O . MET B 1 333 ? 1.078 35.169 13.588 1.00 30.16 333 MET B O 1
ATOM 6111 N N . ASN B 1 334 ? -0.705 34.915 14.949 1.00 27.66 334 ASN B N 1
ATOM 6112 C CA . ASN B 1 334 ? -1.236 33.821 14.146 1.00 29.30 334 ASN B CA 1
ATOM 6113 C C . ASN B 1 334 ? -1.519 34.244 12.698 1.00 27.53 334 ASN B C 1
ATOM 6114 O O . ASN B 1 334 ? -1.204 33.565 11.738 1.00 24.91 334 ASN B O 1
ATOM 6119 N N . GLN B 1 335 ? -2.074 35.444 12.523 1.00 28.46 335 GLN B N 1
ATOM 6120 C CA . GLN B 1 335 ? -2.484 35.913 11.231 1.00 28.00 335 GLN B CA 1
ATOM 6121 C C . GLN B 1 335 ? -1.274 36.144 10.368 1.00 28.65 335 GLN B C 1
ATOM 6122 O O . GLN B 1 335 ? -1.277 35.792 9.211 1.00 29.20 335 GLN B O 1
ATOM 6128 N N . VAL B 1 336 ? -0.216 36.665 10.944 1.00 26.23 336 VAL B N 1
ATOM 6129 C CA . VAL B 1 336 ? 1.021 36.914 10.214 1.00 24.45 336 VAL B CA 1
ATOM 6130 C C . VAL B 1 336 ? 1.631 35.555 9.838 1.00 24.10 336 VAL B C 1
ATOM 6131 O O . VAL B 1 336 ? 2.089 35.367 8.745 1.00 23.07 336 VAL B O 1
ATOM 6135 N N . ALA B 1 337 ? 1.486 34.529 10.677 1.00 24.94 337 ALA B N 1
ATOM 6136 C CA . ALA B 1 337 ? 1.925 33.214 10.285 1.00 23.70 337 ALA B CA 1
ATOM 6137 C C . ALA B 1 337 ? 1.205 32.707 9.046 1.00 25.50 337 ALA B C 1
ATOM 6138 O O . ALA B 1 337 ? 1.833 32.222 8.114 1.00 27.26 337 ALA B O 1
ATOM 6140 N N . PHE B 1 338 ? -0.133 32.776 9.081 1.00 24.04 338 PHE B N 1
ATOM 6141 C CA . PHE B 1 338 ? -0.921 32.335 7.960 1.00 29.15 338 PHE B CA 1
ATOM 6142 C C . PHE B 1 338 ? -0.531 33.118 6.722 1.00 24.79 338 PHE B C 1
ATOM 6143 O O . PHE B 1 338 ? -0.460 32.550 5.647 1.00 23.10 338 PHE B O 1
ATOM 6151 N N . GLN B 1 339 ? -0.272 34.410 6.847 1.00 24.15 339 GLN B N 1
ATOM 6152 C CA . GLN B 1 339 ? 0.185 35.163 5.685 1.00 23.00 339 GLN B CA 1
ATOM 6153 C C . GLN B 1 339 ? 1.537 34.637 5.147 1.00 24.08 339 GLN B C 1
ATOM 6154 O O . GLN B 1 339 ? 1.708 34.423 3.950 1.00 27.25 339 GLN B O 1
ATOM 6160 N N . VAL B 1 340 ? 2.487 34.322 6.044 1.00 25.74 340 VAL B N 1
ATOM 6161 C CA . VAL B 1 340 ? 3.798 33.857 5.595 1.00 26.90 340 VAL B CA 1
ATOM 6162 C C . VAL B 1 340 ? 3.650 32.485 4.950 1.00 25.66 340 VAL B C 1
ATOM 6163 O O . VAL B 1 340 ? 4.363 32.147 4.030 1.00 26.21 340 VAL B O 1
ATOM 6167 N N . PHE B 1 341 ? 2.741 31.658 5.468 1.00 28.38 341 PHE B N 1
ATOM 6168 C CA . PHE B 1 341 ? 2.556 30.328 4.880 1.00 29.02 341 PHE B CA 1
ATOM 6169 C C . PHE B 1 341 ? 2.150 30.473 3.433 1.00 26.20 341 PHE B C 1
ATOM 6170 O O . PHE B 1 341 ? 2.649 29.783 2.539 1.00 26.10 341 PHE B O 1
ATOM 6178 N N . GLY B 1 342 ? 1.234 31.406 3.192 1.00 26.16 342 GLY B N 1
ATOM 6179 C CA . GLY B 1 342 ? 0.766 31.607 1.857 1.00 23.25 342 GLY B CA 1
ATOM 6180 C C . GLY B 1 342 ? 1.846 32.211 0.976 1.00 25.95 342 GLY B C 1
ATOM 6181 O O . GLY B 1 342 ? 1.972 31.885 -0.205 1.00 25.02 342 GLY B O 1
ATOM 6182 N N . ASN B 1 343 ? 2.580 33.200 1.531 1.00 24.81 343 ASN B N 1
ATOM 6183 C CA . ASN B 1 343 ? 3.636 33.817 0.765 1.00 23.46 343 ASN B CA 1
ATOM 6184 C C . ASN B 1 343 ? 4.652 32.752 0.325 1.00 23.52 343 ASN B C 1
ATOM 6185 O O . ASN B 1 343 ? 5.184 32.781 -0.766 1.00 23.87 343 ASN B O 1
ATOM 6190 N N . ASP B 1 344 ? 4.920 31.783 1.189 1.00 24.50 344 ASP B N 1
ATOM 6191 C CA . ASP B 1 344 ? 5.876 30.730 0.841 1.00 22.95 344 ASP B CA 1
ATOM 6192 C C . ASP B 1 344 ? 5.366 29.836 -0.302 1.00 24.88 344 ASP B C 1
ATOM 6193 O O . ASP B 1 344 ? 6.140 29.309 -1.084 1.00 27.67 344 ASP B O 1
ATOM 6198 N N . LEU B 1 345 ? 4.044 29.593 -0.392 1.00 23.91 345 LEU B N 1
ATOM 6199 C CA . LEU B 1 345 ? 3.517 28.827 -1.505 1.00 25.94 345 LEU B CA 1
ATOM 6200 C C . LEU B 1 345 ? 3.625 29.654 -2.773 1.00 24.54 345 LEU B C 1
ATOM 6201 O O . LEU B 1 345 ? 4.014 29.151 -3.832 1.00 25.50 345 LEU B O 1
ATOM 6206 N N . THR B 1 346 ? 3.373 30.997 -2.703 1.00 24.66 346 THR B N 1
ATOM 6207 C CA . THR B 1 346 ? 3.543 31.811 -3.902 1.00 22.56 346 THR B CA 1
ATOM 6208 C C . THR B 1 346 ? 5.014 31.743 -4.363 1.00 24.02 346 THR B C 1
ATOM 6209 O O . THR B 1 346 ? 5.290 31.688 -5.546 1.00 27.59 346 THR B O 1
ATOM 6213 N N . ILE B 1 347 ? 5.946 31.762 -3.394 1.00 25.54 347 ILE B N 1
ATOM 6214 C CA . ILE B 1 347 ? 7.376 31.718 -3.678 1.00 26.73 347 ILE B CA 1
ATOM 6215 C C . ILE B 1 347 ? 7.777 30.372 -4.278 1.00 26.37 347 ILE B C 1
ATOM 6216 O O . ILE B 1 347 ? 8.496 30.339 -5.238 1.00 26.99 347 ILE B O 1
ATOM 6221 N N . THR B 1 348 ? 7.260 29.295 -3.738 1.00 28.45 348 THR B N 1
ATOM 6222 C CA . THR B 1 348 ? 7.489 27.953 -4.271 1.00 25.59 348 THR B CA 1
ATOM 6223 C C . THR B 1 348 ? 7.070 27.868 -5.729 1.00 26.83 348 THR B C 1
ATOM 6224 O O . THR B 1 348 ? 7.807 27.423 -6.608 1.00 31.33 348 THR B O 1
ATOM 6228 N N . SER B 1 349 ? 5.849 28.295 -6.010 1.00 27.24 349 SER B N 1
ATOM 6229 C CA . SER B 1 349 ? 5.283 28.210 -7.354 1.00 27.69 349 SER B CA 1
ATOM 6230 C C . SER B 1 349 ? 6.061 29.089 -8.338 1.00 27.38 349 SER B C 1
ATOM 6231 O O . SER B 1 349 ? 6.287 28.716 -9.473 1.00 24.02 349 SER B O 1
ATOM 6234 N N . ALA B 1 350 ? 6.480 30.264 -7.912 1.00 24.55 350 ALA B N 1
ATOM 6235 C CA . ALA B 1 350 ? 7.236 31.159 -8.766 1.00 25.00 350 ALA B CA 1
ATOM 6236 C C . ALA B 1 350 ? 8.653 30.596 -9.017 1.00 25.19 350 ALA B C 1
ATOM 6237 O O . ALA B 1 350 ? 9.129 30.683 -10.103 1.00 27.04 350 ALA B O 1
ATOM 6239 N N . SER B 1 351 ? 9.290 29.969 -8.000 1.00 26.67 351 SER B N 1
ATOM 6240 C CA . SER B 1 351 ? 10.652 29.484 -8.207 1.00 26.88 351 SER B CA 1
ATOM 6241 C C . SER B 1 351 ? 10.558 28.282 -9.167 1.00 27.25 351 SER B C 1
ATOM 6242 O O . SER B 1 351 ? 11.380 28.093 -10.033 1.00 27.54 351 SER B O 1
ATOM 6245 N N . GLU B 1 352 ? 9.528 27.462 -9.021 1.00 28.01 352 GLU B N 1
ATOM 6246 C CA . GLU B 1 352 ? 9.327 26.275 -9.861 1.00 28.34 352 GLU B CA 1
ATOM 6247 C C . GLU B 1 352 ? 9.140 26.598 -11.347 1.00 29.09 352 GLU B C 1
ATOM 6248 O O . GLU B 1 352 ? 9.438 25.785 -12.221 1.00 32.23 352 GLU B O 1
ATOM 6254 N N . ALA B 1 353 ? 8.731 27.839 -11.652 1.00 28.23 353 ALA B N 1
ATOM 6255 C CA . ALA B 1 353 ? 8.347 28.262 -12.986 1.00 27.33 353 ALA B CA 1
ATOM 6256 C C . ALA B 1 353 ? 9.504 28.748 -13.852 1.00 26.43 353 ALA B C 1
ATOM 6257 O O . ALA B 1 353 ? 9.317 29.266 -14.957 1.00 31.10 353 ALA B O 1
ATOM 6259 N N . GLY B 1 354 ? 10.732 28.655 -13.329 1.00 29.55 354 GLY B N 1
ATOM 6260 C CA . GLY B 1 354 ? 11.886 29.140 -14.051 1.00 31.00 354 GLY B CA 1
ATOM 6261 C C . GLY B 1 354 ? 12.096 28.349 -15.318 1.00 32.62 354 GLY B C 1
ATOM 6262 O O . GLY B 1 354 ? 11.692 27.175 -15.360 1.00 29.54 354 GLY B O 1
ATOM 6263 N N . GLN B 1 355 ? 12.578 29.041 -16.354 1.00 31.23 355 GLN B N 1
ATOM 6264 C CA . GLN B 1 355 ? 12.774 28.396 -17.643 1.00 30.91 355 GLN B CA 1
ATOM 6265 C C . GLN B 1 355 ? 14.139 28.785 -18.179 1.00 30.20 355 GLN B C 1
ATOM 6266 O O . GLN B 1 355 ? 14.502 29.978 -18.309 1.00 32.01 355 GLN B O 1
ATOM 6272 N N . PHE B 1 356 ? 14.908 27.743 -18.508 1.00 31.81 356 PHE B N 1
ATOM 6273 C CA . PHE B 1 356 ? 16.231 27.928 -19.066 1.00 30.10 356 PHE B CA 1
ATOM 6274 C C . PHE B 1 356 ? 16.991 28.968 -18.273 1.00 27.63 356 PHE B C 1
ATOM 6275 O O . PHE B 1 356 ? 17.163 28.798 -17.054 1.00 30.24 356 PHE B O 1
ATOM 6283 N N . GLU B 1 357 ? 17.497 30.004 -18.975 1.00 28.73 357 GLU B N 1
ATOM 6284 C CA . GLU B 1 357 ? 18.501 30.885 -18.384 1.00 29.55 357 GLU B CA 1
ATOM 6285 C C . GLU B 1 357 ? 17.920 31.936 -17.434 1.00 30.19 357 GLU B C 1
ATOM 6286 O O . GLU B 1 357 ? 18.707 32.700 -16.837 1.00 31.29 357 GLU B O 1
ATOM 6292 N N . LEU B 1 358 ? 16.583 31.996 -17.233 1.00 28.07 358 LEU B N 1
ATOM 6293 C CA . LEU B 1 358 ? 16.065 33.044 -16.328 1.00 26.66 358 LEU B CA 1
ATOM 6294 C C . LEU B 1 358 ? 14.730 32.614 -15.736 1.00 27.66 358 LEU B C 1
ATOM 6295 O O . LEU B 1 358 ? 13.875 32.007 -16.420 1.00 30.78 358 LEU B O 1
ATOM 6300 N N . ASN B 1 359 ? 14.518 32.979 -14.484 1.00 28.11 359 ASN B N 1
ATOM 6301 C CA . ASN B 1 359 ? 13.226 32.821 -13.846 1.00 25.79 359 ASN B CA 1
ATOM 6302 C C . ASN B 1 359 ? 12.521 34.169 -13.919 1.00 29.05 359 ASN B C 1
ATOM 6303 O O . ASN B 1 359 ? 12.998 35.061 -13.246 1.00 27.87 359 ASN B O 1
ATOM 6308 N N . VAL B 1 360 ? 11.535 34.301 -14.821 1.00 29.16 360 VAL B N 1
ATOM 6309 C CA . VAL B 1 360 ? 10.860 35.566 -15.056 1.00 32.95 360 VAL B CA 1
ATOM 6310 C C . VAL B 1 360 ? 9.851 35.881 -13.936 1.00 30.36 360 VAL B C 1
ATOM 6311 O O . VAL B 1 360 ? 9.267 36.947 -13.933 1.00 29.88 360 VAL B O 1
ATOM 6315 N N . MET B 1 361 ? 9.633 34.962 -12.989 1.00 26.74 361 MET B N 1
ATOM 6316 C CA . MET B 1 361 ? 8.556 35.126 -12.024 1.00 28.53 361 MET B CA 1
ATOM 6317 C C . MET B 1 361 ? 9.106 35.784 -10.765 1.00 28.91 361 MET B C 1
ATOM 6318 O O . MET B 1 361 ? 8.435 35.833 -9.761 1.00 28.93 361 MET B O 1
ATOM 6323 N N . GLU B 1 362 ? 10.340 36.317 -10.815 1.00 27.44 362 GLU B N 1
ATOM 6324 C CA . GLU B 1 362 ? 11.006 36.814 -9.627 1.00 28.44 362 GLU B CA 1
ATOM 6325 C C . GLU B 1 362 ? 10.290 38.002 -9.017 1.00 26.51 362 GLU B C 1
ATOM 6326 O O . GLU B 1 362 ? 10.302 38.162 -7.822 1.00 27.38 362 GLU B O 1
ATOM 6332 N N . PRO B 1 363 ? 9.627 38.865 -9.773 1.00 27.43 363 PRO B N 1
ATOM 6333 C CA . PRO B 1 363 ? 9.016 39.998 -9.099 1.00 28.84 363 PRO B CA 1
ATOM 6334 C C . PRO B 1 363 ? 8.032 39.554 -8.015 1.00 26.39 363 PRO B C 1
ATOM 6335 O O . PRO B 1 363 ? 8.068 40.099 -6.931 1.00 25.59 363 PRO B O 1
ATOM 6339 N N . VAL B 1 364 ? 7.120 38.621 -8.277 1.00 26.53 364 VAL B N 1
ATOM 6340 C CA . VAL B 1 364 ? 6.167 38.215 -7.275 1.00 27.19 364 VAL B CA 1
ATOM 6341 C C . VAL B 1 364 ? 6.858 37.395 -6.183 1.00 26.55 364 VAL B C 1
ATOM 6342 O O . VAL B 1 364 ? 6.486 37.524 -5.046 1.00 25.54 364 VAL B O 1
ATOM 6346 N N . LEU B 1 365 ? 7.909 36.644 -6.514 1.00 27.22 365 LEU B N 1
ATOM 6347 C CA . LEU B 1 365 ? 8.734 35.917 -5.555 1.00 26.53 365 LEU B CA 1
ATOM 6348 C C . LEU B 1 365 ? 9.329 36.928 -4.563 1.00 25.56 365 LEU B C 1
ATOM 6349 O O . LEU B 1 365 ? 9.142 36.810 -3.371 1.00 24.12 365 LEU B O 1
ATOM 6354 N N . PHE B 1 366 ? 9.944 37.989 -5.083 1.00 26.89 366 PHE B N 1
ATOM 6355 C CA . PHE B 1 366 ? 10.669 38.950 -4.234 1.00 27.38 366 PHE B CA 1
ATOM 6356 C C . PHE B 1 366 ? 9.731 39.845 -3.444 1.00 27.34 366 PHE B C 1
ATOM 6357 O O . PHE B 1 366 ? 10.008 40.175 -2.257 1.00 28.01 366 PHE B O 1
ATOM 6365 N N . PHE B 1 367 ? 8.595 40.192 -4.053 1.00 29.78 367 PHE B N 1
ATOM 6366 C CA . PHE B 1 367 ? 7.559 40.907 -3.314 1.00 29.12 367 PHE B CA 1
ATOM 6367 C C . PHE B 1 367 ? 7.128 40.129 -2.077 1.00 28.39 367 PHE B C 1
ATOM 6368 O O . PHE B 1 367 ? 6.999 40.655 -0.980 1.00 25.95 367 PHE B O 1
ATOM 6376 N N . ASN B 1 368 ? 6.831 38.848 -2.273 1.00 25.93 368 ASN B N 1
ATOM 6377 C CA . ASN B 1 368 ? 6.425 37.997 -1.186 1.00 25.72 368 ASN B CA 1
ATOM 6378 C C . ASN B 1 368 ? 7.540 37.838 -0.134 1.00 25.83 368 ASN B C 1
ATOM 6379 O O . ASN B 1 368 ? 7.263 37.778 1.065 1.00 26.15 368 ASN B O 1
ATOM 6384 N N . LEU B 1 369 ? 8.779 37.604 -0.566 1.00 26.67 369 LEU B N 1
ATOM 6385 C CA . LEU B 1 369 ? 9.815 37.259 0.367 1.00 24.66 369 LEU B CA 1
ATOM 6386 C C . LEU B 1 369 ? 10.109 38.489 1.262 1.00 25.24 369 LEU B C 1
ATOM 6387 O O . LEU B 1 369 ? 10.251 38.376 2.446 1.00 25.50 369 LEU B O 1
ATOM 6392 N N . ILE B 1 370 ? 10.105 39.671 0.663 1.00 26.50 370 ILE B N 1
ATOM 6393 C CA . ILE B 1 370 ? 10.340 40.885 1.381 1.00 27.47 370 ILE B CA 1
ATOM 6394 C C . ILE B 1 370 ? 9.204 41.176 2.328 1.00 27.44 370 ILE B C 1
ATOM 6395 O O . ILE B 1 370 ? 9.429 41.501 3.489 1.00 28.29 370 ILE B O 1
ATOM 6400 N N . GLN B 1 371 ? 7.968 40.909 1.859 1.00 29.61 371 GLN B N 1
ATOM 6401 C CA . GLN B 1 371 ? 6.826 41.081 2.715 1.00 27.79 371 GLN B CA 1
ATOM 6402 C C . GLN B 1 371 ? 6.924 40.155 3.921 1.00 26.82 371 GLN B C 1
ATOM 6403 O O . GLN B 1 371 ? 6.714 40.579 5.036 1.00 26.89 371 GLN B O 1
ATOM 6409 N N . SER B 1 372 ? 7.216 38.874 3.713 1.00 24.38 372 SER B N 1
ATOM 6410 C CA . SER B 1 372 ? 7.352 37.983 4.837 1.00 25.84 372 SER B CA 1
ATOM 6411 C C . SER B 1 372 ? 8.314 38.551 5.878 1.00 26.95 372 SER B C 1
ATOM 6412 O O . SER B 1 372 ? 8.020 38.460 7.074 1.00 28.07 372 SER B O 1
ATOM 6415 N N . ILE B 1 373 ? 9.494 38.970 5.456 1.00 26.75 373 ILE B N 1
ATOM 6416 C CA . ILE B 1 373 ? 10.551 39.333 6.397 1.00 26.62 373 ILE B CA 1
ATOM 6417 C C . ILE B 1 373 ? 10.077 40.579 7.163 1.00 27.58 373 ILE B C 1
ATOM 6418 O O . ILE B 1 373 ? 10.168 40.704 8.378 1.00 27.21 373 ILE B O 1
ATOM 6423 N N . SER B 1 374 ? 9.507 41.487 6.411 1.00 28.57 374 SER B N 1
ATOM 6424 C CA . SER B 1 374 ? 9.064 42.752 6.930 1.00 26.89 374 SER B CA 1
ATOM 6425 C C . SER B 1 374 ? 7.925 42.585 7.932 1.00 29.00 374 SER B C 1
ATOM 6426 O O . SER B 1 374 ? 7.987 43.119 9.055 1.00 27.37 374 SER B O 1
ATOM 6429 N N . ILE B 1 375 ? 6.879 41.785 7.603 1.00 27.48 375 ILE B N 1
ATOM 6430 C CA . ILE B 1 375 ? 5.759 41.678 8.533 1.00 26.47 375 ILE B CA 1
ATOM 6431 C C . ILE B 1 375 ? 6.143 40.855 9.752 1.00 28.29 375 ILE B C 1
ATOM 6432 O O . ILE B 1 375 ? 5.600 41.032 10.851 1.00 27.18 375 ILE B O 1
ATOM 6437 N N . MET B 1 376 ? 7.059 39.903 9.594 1.00 26.96 376 MET B N 1
ATOM 6438 C CA . MET B 1 376 ? 7.537 39.165 10.767 1.00 28.81 376 MET B CA 1
ATOM 6439 C C . MET B 1 376 ? 8.302 40.117 11.703 1.00 28.40 376 MET B C 1
ATOM 6440 O O . MET B 1 376 ? 8.106 40.107 12.892 1.00 25.87 376 MET B O 1
ATOM 6445 N N . THR B 1 377 ? 9.121 40.982 11.165 1.00 26.70 377 THR B N 1
ATOM 6446 C CA . THR B 1 377 ? 9.867 41.921 11.996 1.00 29.07 377 THR B CA 1
ATOM 6447 C C . THR B 1 377 ? 8.887 42.788 12.795 1.00 28.56 377 THR B C 1
ATOM 6448 O O . THR B 1 377 ? 9.076 43.003 13.951 1.00 28.77 377 THR B O 1
ATOM 6452 N N . ASN B 1 378 ? 7.861 43.326 12.118 1.00 30.20 378 ASN B N 1
ATOM 6453 C CA . ASN B 1 378 ? 6.936 44.268 12.701 1.00 30.96 378 ASN B CA 1
ATOM 6454 C C . ASN B 1 378 ? 6.063 43.578 13.741 1.00 33.66 378 ASN B C 1
ATOM 6455 O O . ASN B 1 378 ? 5.811 44.078 14.791 1.00 30.26 378 ASN B O 1
ATOM 6460 N N . VAL B 1 379 ? 5.648 42.339 13.501 1.00 28.81 379 VAL B N 1
ATOM 6461 C CA . VAL B 1 379 ? 4.766 41.719 14.457 1.00 27.03 379 VAL B CA 1
ATOM 6462 C C . VAL B 1 379 ? 5.580 41.243 15.655 1.00 28.52 379 VAL B C 1
ATOM 6463 O O . VAL B 1 379 ? 5.111 41.265 16.799 1.00 33.15 379 VAL B O 1
ATOM 6467 N N . PHE B 1 380 ? 6.787 40.770 15.414 1.00 30.35 380 PHE B N 1
ATOM 6468 C CA . PHE B 1 380 ? 7.626 40.386 16.519 1.00 28.06 380 PHE B CA 1
ATOM 6469 C C . PHE B 1 380 ? 7.937 41.592 17.415 1.00 28.75 380 PHE B C 1
ATOM 6470 O O . PHE B 1 380 ? 7.829 41.455 18.598 1.00 31.25 380 PHE B O 1
ATOM 6478 N N . LYS B 1 381 ? 8.284 42.759 16.877 1.00 30.14 381 LYS B N 1
ATOM 6479 C CA . LYS B 1 381 ? 8.514 43.914 17.722 1.00 32.93 381 LYS B CA 1
ATOM 6480 C C . LYS B 1 381 ? 7.273 44.237 18.530 1.00 30.11 381 LYS B C 1
ATOM 6481 O O . LYS B 1 381 ? 7.319 44.479 19.708 1.00 35.52 381 LYS B O 1
ATOM 6487 N N . SER B 1 382 ? 6.139 44.343 17.864 1.00 33.28 382 SER B N 1
ATOM 6488 C CA . SER B 1 382 ? 4.932 44.766 18.534 1.00 33.05 382 SER B CA 1
ATOM 6489 C C . SER B 1 382 ? 4.492 43.721 19.568 1.00 34.04 382 SER B C 1
ATOM 6490 O O . SER B 1 382 ? 3.999 44.039 20.646 1.00 30.94 382 SER B O 1
ATOM 6493 N N . PHE B 1 383 ? 4.598 42.433 19.234 1.00 31.92 383 PHE B N 1
ATOM 6494 C CA . PHE B 1 383 ? 4.230 41.395 20.191 1.00 29.40 383 PHE B CA 1
ATOM 6495 C C . PHE B 1 383 ? 5.160 41.420 21.408 1.00 31.64 383 PHE B C 1
ATOM 6496 O O . PHE B 1 383 ? 4.705 41.164 22.506 1.00 31.40 383 PHE B O 1
ATOM 6504 N N . THR B 1 384 ? 6.471 41.639 21.204 1.00 32.05 384 THR B N 1
ATOM 6505 C CA . THR B 1 384 ? 7.391 41.632 22.316 1.00 33.75 384 THR B CA 1
ATOM 6506 C C . THR B 1 384 ? 7.036 42.795 23.264 1.00 34.57 384 THR B C 1
ATOM 6507 O O . THR B 1 384 ? 6.881 42.573 24.457 1.00 35.31 384 THR B O 1
ATOM 6511 N N . GLU B 1 385 ? 6.870 44.011 22.713 1.00 36.73 385 GLU B N 1
ATOM 6512 C CA . GLU B 1 385 ? 6.648 45.192 23.548 1.00 36.91 385 GLU B CA 1
ATOM 6513 C C . GLU B 1 385 ? 5.234 45.226 24.138 1.00 38.41 385 GLU B C 1
ATOM 6514 O O . GLU B 1 385 ? 5.055 45.685 25.241 1.00 38.44 385 GLU B O 1
ATOM 6520 N N . ASN B 1 386 ? 4.196 44.754 23.432 1.00 35.90 386 ASN B N 1
ATOM 6521 C CA . ASN B 1 386 ? 2.823 45.031 23.811 1.00 36.91 386 ASN B CA 1
ATOM 6522 C C . ASN B 1 386 ? 2.158 43.818 24.460 1.00 37.89 386 ASN B C 1
ATOM 6523 O O . ASN B 1 386 ? 1.007 43.907 24.872 1.00 41.63 386 ASN B O 1
ATOM 6528 N N . CYS B 1 387 ? 2.889 42.737 24.645 1.00 35.07 387 CYS B N 1
ATOM 6529 C CA . CYS B 1 387 ? 2.287 41.541 25.189 1.00 35.05 387 CYS B CA 1
ATOM 6530 C C . CYS B 1 387 ? 3.306 40.788 26.045 1.00 35.54 387 CYS B C 1
ATOM 6531 O O . CYS B 1 387 ? 3.120 40.648 27.235 1.00 39.45 387 CYS B O 1
ATOM 6534 N N . LEU B 1 388 ? 4.367 40.275 25.419 1.00 37.62 388 LEU B N 1
ATOM 6535 C CA . LEU B 1 388 ? 5.192 39.250 26.035 1.00 36.06 388 LEU B CA 1
ATOM 6536 C C . LEU B 1 388 ? 5.789 39.817 27.329 1.00 35.23 388 LEU B C 1
ATOM 6537 O O . LEU B 1 388 ? 5.772 39.150 28.331 1.00 37.52 388 LEU B O 1
ATOM 6542 N N . LYS B 1 389 ? 6.318 41.052 27.328 1.00 33.61 389 LYS B N 1
ATOM 6543 C CA . LYS B 1 389 ? 7.028 41.543 28.504 1.00 37.58 389 LYS B CA 1
ATOM 6544 C C . LYS B 1 389 ? 6.137 41.633 29.749 1.00 40.76 389 LYS B C 1
ATOM 6545 O O . LYS B 1 389 ? 6.586 41.367 30.854 1.00 40.07 389 LYS B O 1
ATOM 6551 N N . GLY B 1 390 ? 4.854 41.910 29.517 1.00 38.29 390 GLY B N 1
ATOM 6552 C CA . GLY B 1 390 ? 3.849 42.193 30.491 1.00 35.15 390 GLY B CA 1
ATOM 6553 C C . GLY B 1 390 ? 3.061 40.946 30.921 1.00 38.48 390 GLY B C 1
ATOM 6554 O O . GLY B 1 390 ? 2.205 41.043 31.770 1.00 37.69 390 GLY B O 1
ATOM 6555 N N . ILE B 1 391 ? 3.321 39.771 30.367 1.00 41.05 391 ILE B N 1
ATOM 6556 C CA . ILE B 1 391 ? 2.516 38.608 30.746 1.00 39.27 391 ILE B CA 1
ATOM 6557 C C . ILE B 1 391 ? 2.637 38.300 32.240 1.00 41.71 391 ILE B C 1
ATOM 6558 O O . ILE B 1 391 ? 3.762 38.256 32.768 1.00 39.67 391 ILE B O 1
ATOM 6563 N N . LYS B 1 392 ? 1.489 37.990 32.898 1.00 37.86 392 LYS B N 1
ATOM 6564 C CA . LYS B 1 392 ? 1.505 37.590 34.311 1.00 42.96 392 LYS B CA 1
ATOM 6565 C C . LYS B 1 392 ? 0.866 36.217 34.490 1.00 40.91 392 LYS B C 1
ATOM 6566 O O . LYS B 1 392 ? -0.021 35.855 33.734 1.00 39.90 392 LYS B O 1
ATOM 6572 N N . ALA B 1 393 ? 1.263 35.497 35.521 1.00 41.14 393 ALA B N 1
ATOM 6573 C CA . ALA B 1 393 ? 0.769 34.158 35.840 1.00 40.43 393 ALA B CA 1
ATOM 6574 C C . ALA B 1 393 ? -0.309 34.179 36.923 1.00 50.13 393 ALA B C 1
ATOM 6575 O O . ALA B 1 393 ? -0.125 34.862 37.920 1.00 45.46 393 ALA B O 1
ATOM 6577 N N . ASN B 1 394 ? -1.425 33.443 36.755 1.00 47.87 394 ASN B N 1
ATOM 6578 C CA . ASN B 1 394 ? -2.372 33.217 37.849 1.00 41.64 394 ASN B CA 1
ATOM 6579 C C . ASN B 1 394 ? -1.930 32.004 38.655 1.00 39.97 394 ASN B C 1
ATOM 6580 O O . ASN B 1 394 ? -2.427 30.882 38.479 1.00 44.08 394 ASN B O 1
ATOM 6585 N N . GLU B 1 395 ? -0.940 32.237 39.504 1.00 43.23 395 GLU B N 1
ATOM 6586 C CA . GLU B 1 395 ? -0.271 31.185 40.246 1.00 47.14 395 GLU B CA 1
ATOM 6587 C C . GLU B 1 395 ? -1.208 30.319 41.089 1.00 49.29 395 GLU B C 1
ATOM 6588 O O . GLU B 1 395 ? -0.998 29.095 41.154 1.00 45.89 395 GLU B O 1
ATOM 6594 N N . GLU B 1 396 ? -2.211 30.940 41.733 1.00 46.40 396 GLU B N 1
ATOM 6595 C CA . GLU B 1 396 ? -3.121 30.228 42.618 1.00 57.33 396 GLU B CA 1
ATOM 6596 C C . GLU B 1 396 ? -3.938 29.216 41.824 1.00 54.03 396 GLU B C 1
ATOM 6597 O O . GLU B 1 396 ? -4.104 28.084 42.254 1.00 42.29 396 GLU B O 1
ATOM 6603 N N . ARG B 1 397 ? -4.509 29.680 40.708 1.00 44.04 397 ARG B N 1
ATOM 6604 C CA . ARG B 1 397 ? -5.279 28.831 39.844 1.00 47.27 397 ARG B CA 1
ATOM 6605 C C . ARG B 1 397 ? -4.451 27.614 39.414 1.00 45.45 397 ARG B C 1
ATOM 6606 O O . ARG B 1 397 ? -4.894 26.488 39.528 1.00 41.99 397 ARG B O 1
ATOM 6614 N N . MET B 1 398 ? -3.209 27.830 38.988 1.00 42.60 398 MET B N 1
ATOM 6615 C CA . MET B 1 398 ? -2.400 26.751 38.444 1.00 41.65 398 MET B CA 1
ATOM 6616 C C . MET B 1 398 ? -2.023 25.773 39.555 1.00 41.95 398 MET B C 1
ATOM 6617 O O . MET B 1 398 ? -1.915 24.534 39.347 1.00 42.04 398 MET B O 1
ATOM 6622 N N . LYS B 1 399 ? -1.790 26.327 40.748 1.00 44.48 399 LYS B N 1
ATOM 6623 C CA . LYS B 1 399 ? -1.470 25.514 41.923 1.00 52.03 399 LYS B CA 1
ATOM 6624 C C . LYS B 1 399 ? -2.665 24.649 42.272 1.00 48.18 399 LYS B C 1
ATOM 6625 O O . LYS B 1 399 ? -2.496 23.496 42.632 1.00 49.11 399 LYS B O 1
ATOM 6631 N N . GLU B 1 400 ? -3.871 25.198 42.131 1.00 49.28 400 GLU B N 1
ATOM 6632 C CA . GLU B 1 400 ? -5.077 24.452 42.430 1.00 49.75 400 GLU B CA 1
ATOM 6633 C C . GLU B 1 400 ? -5.248 23.322 41.413 1.00 54.85 400 GLU B C 1
ATOM 6634 O O . GLU B 1 400 ? -5.696 22.245 41.793 1.00 58.74 400 GLU B O 1
ATOM 6640 N N . TYR B 1 401 ? -4.864 23.515 40.141 1.00 44.68 401 TYR B N 1
ATOM 6641 C CA . TYR B 1 401 ? -4.887 22.417 39.172 1.00 46.16 401 TYR B CA 1
ATOM 6642 C C . TYR B 1 401 ? -3.988 21.266 39.632 1.00 41.44 401 TYR B C 1
ATOM 6643 O O . TYR B 1 401 ? -4.328 20.088 39.530 1.00 47.70 401 TYR B O 1
ATOM 6652 N N . VAL B 1 402 ? -2.794 21.601 40.127 1.00 40.54 402 VAL B N 1
ATOM 6653 C CA . VAL B 1 402 ? -1.859 20.564 40.515 1.00 42.44 402 VAL B CA 1
ATOM 6654 C C . VAL B 1 402 ? -2.425 19.866 41.752 1.00 46.88 402 VAL B C 1
ATOM 6655 O O . VAL B 1 402 ? -2.457 18.635 41.787 1.00 49.14 402 VAL B O 1
ATOM 6659 N N . GLU B 1 403 ? -2.967 20.650 42.699 1.00 45.58 403 GLU B N 1
ATOM 6660 C CA . GLU B 1 403 ? -3.451 20.149 43.988 1.00 56.12 403 GLU B CA 1
ATOM 6661 C C . GLU B 1 403 ? -4.583 19.134 43.765 1.00 55.61 403 GLU B C 1
ATOM 6662 O O . GLU B 1 403 ? -4.700 18.171 44.505 1.00 52.44 403 GLU B O 1
ATOM 6668 N N . LYS B 1 404 ? -5.378 19.344 42.707 1.00 46.49 404 LYS B N 1
ATOM 6669 C CA . LYS B 1 404 ? -6.568 18.571 42.435 1.00 48.93 404 LYS B CA 1
ATOM 6670 C C . LYS B 1 404 ? -6.352 17.521 41.346 1.00 55.68 404 LYS B C 1
ATOM 6671 O O . LYS B 1 404 ? -7.317 16.848 40.993 1.00 55.41 404 LYS B O 1
ATOM 6677 N N . SER B 1 405 ? -5.117 17.336 40.834 1.00 45.14 405 SER B N 1
ATOM 6678 C CA . SER B 1 405 ? -4.993 16.446 39.696 1.00 46.74 405 SER B CA 1
ATOM 6679 C C . SER B 1 405 ? -5.010 14.970 40.116 1.00 45.30 405 SER B C 1
ATOM 6680 O O . SER B 1 405 ? -4.569 14.559 41.189 1.00 47.04 405 SER B O 1
ATOM 6683 N N . ILE B 1 406 ? -5.409 14.166 39.146 1.00 45.05 406 ILE B N 1
ATOM 6684 C CA . ILE B 1 406 ? -5.269 12.733 39.205 1.00 46.75 406 ILE B CA 1
ATOM 6685 C C . ILE B 1 406 ? -3.829 12.387 38.851 1.00 49.92 406 ILE B C 1
ATOM 6686 O O . ILE B 1 406 ? -3.210 11.506 39.437 1.00 40.97 406 ILE B O 1
ATOM 6691 N N . GLY B 1 407 ? -3.287 13.087 37.867 1.00 44.68 407 GLY B N 1
ATOM 6692 C CA . GLY B 1 407 ? -2.134 12.568 37.163 1.00 41.80 407 GLY B CA 1
ATOM 6693 C C . GLY B 1 407 ? -0.853 12.616 37.997 1.00 39.27 407 GLY B C 1
ATOM 6694 O O . GLY B 1 407 ? 0.088 11.967 37.620 1.00 38.93 407 GLY B O 1
ATOM 6695 N N . ILE B 1 408 ? -0.782 13.367 39.090 1.00 46.74 408 ILE B N 1
ATOM 6696 C CA . ILE B 1 408 ? 0.345 13.258 40.008 1.00 55.83 408 ILE B CA 1
ATOM 6697 C C . ILE B 1 408 ? 0.581 11.811 40.447 1.00 54.52 408 ILE B C 1
ATOM 6698 O O . ILE B 1 408 ? 1.704 11.483 40.780 1.00 49.54 408 ILE B O 1
ATOM 6703 N N . ILE B 1 409 ? -0.474 10.980 40.412 1.00 51.24 409 ILE B N 1
ATOM 6704 C CA . ILE B 1 409 ? -0.429 9.565 40.789 1.00 55.32 409 ILE B CA 1
ATOM 6705 C C . ILE B 1 409 ? 0.573 8.784 39.932 1.00 52.72 409 ILE B C 1
ATOM 6706 O O . ILE B 1 409 ? 1.049 7.711 40.334 1.00 47.45 409 ILE B O 1
ATOM 6711 N N . THR B 1 410 ? 0.928 9.317 38.750 1.00 44.54 410 THR B N 1
ATOM 6712 C CA . THR B 1 410 ? 1.930 8.685 37.899 1.00 44.30 410 THR B CA 1
ATOM 6713 C C . THR B 1 410 ? 3.190 8.319 38.681 1.00 43.32 410 THR B C 1
ATOM 6714 O O . THR B 1 410 ? 3.883 7.344 38.344 1.00 48.45 410 THR B O 1
ATOM 6718 N N . ALA B 1 411 ? 3.550 9.168 39.641 1.00 41.32 411 ALA B N 1
ATOM 6719 C CA . ALA B 1 411 ? 4.816 9.031 40.347 1.00 47.39 411 ALA B CA 1
ATOM 6720 C C . ALA B 1 411 ? 4.863 7.738 41.179 1.00 60.14 411 ALA B C 1
ATOM 6721 O O . ALA B 1 411 ? 5.956 7.267 41.500 1.00 58.51 411 ALA B O 1
ATOM 6723 N N . ILE B 1 412 ? 3.708 7.100 41.464 1.00 51.84 412 ILE B N 1
ATOM 6724 C CA . ILE B 1 412 ? 3.728 5.906 42.298 1.00 53.78 412 ILE B CA 1
ATOM 6725 C C . ILE B 1 412 ? 3.898 4.631 41.481 1.00 59.12 412 ILE B C 1
ATOM 6726 O O . ILE B 1 412 ? 4.092 3.585 42.096 1.00 62.80 412 ILE B O 1
ATOM 6731 N N . ASN B 1 413 ? 3.874 4.715 40.135 1.00 52.43 413 ASN B N 1
ATOM 6732 C CA . ASN B 1 413 ? 4.039 3.541 39.280 1.00 51.08 413 ASN B CA 1
ATOM 6733 C C . ASN B 1 413 ? 5.280 2.717 39.615 1.00 51.95 413 ASN B C 1
ATOM 6734 O O . ASN B 1 413 ? 5.209 1.495 39.688 1.00 51.65 413 ASN B O 1
ATOM 6739 N N . PRO B 1 414 ? 6.487 3.303 39.748 1.00 53.72 414 PRO B N 1
ATOM 6740 C CA . PRO B 1 414 ? 7.665 2.476 39.967 1.00 49.59 414 PRO B CA 1
ATOM 6741 C C . PRO B 1 414 ? 7.620 1.780 41.334 1.00 60.44 414 PRO B C 1
ATOM 6742 O O . PRO B 1 414 ? 8.233 0.739 41.502 1.00 57.18 414 PRO B O 1
ATOM 6746 N N . HIS B 1 415 ? 6.901 2.351 42.303 1.00 55.04 415 HIS B N 1
ATOM 6747 C CA . HIS B 1 415 ? 6.823 1.793 43.639 1.00 63.78 415 HIS B CA 1
ATOM 6748 C C . HIS B 1 415 ? 5.793 0.672 43.676 1.00 68.05 415 HIS B C 1
ATOM 6749 O O . HIS B 1 415 ? 6.074 -0.410 44.179 1.00 69.52 415 HIS B O 1
ATOM 6756 N N . VAL B 1 416 ? 4.613 0.934 43.119 1.00 64.12 416 VAL B N 1
ATOM 6757 C CA . VAL B 1 416 ? 3.416 0.163 43.423 1.00 67.04 416 VAL B CA 1
ATOM 6758 C C . VAL B 1 416 ? 2.790 -0.413 42.160 1.00 59.21 416 VAL B C 1
ATOM 6759 O O . VAL B 1 416 ? 1.862 -1.170 42.297 1.00 47.14 416 VAL B O 1
ATOM 6763 N N . GLY B 1 417 ? 3.196 0.034 40.956 1.00 60.64 417 GLY B N 1
ATOM 6764 C CA . GLY B 1 417 ? 2.771 -0.577 39.704 1.00 51.64 417 GLY B CA 1
ATOM 6765 C C . GLY B 1 417 ? 1.706 0.276 39.024 1.00 53.21 417 GLY B C 1
ATOM 6766 O O . GLY B 1 417 ? 0.840 0.857 39.704 1.00 51.43 417 GLY B O 1
ATOM 6767 N N . TYR B 1 418 ? 1.769 0.318 37.679 1.00 60.33 418 TYR B N 1
ATOM 6768 C CA . TYR B 1 418 ? 0.811 1.059 36.858 1.00 58.35 418 TYR B CA 1
ATOM 6769 C C . TYR B 1 418 ? -0.593 0.474 37.076 1.00 61.15 418 TYR B C 1
ATOM 6770 O O . TYR B 1 418 ? -1.559 1.227 37.115 1.00 50.62 418 TYR B O 1
ATOM 6779 N N . GLU B 1 419 ? -0.712 -0.847 37.273 1.00 59.97 419 GLU B N 1
ATOM 6780 C CA . GLU B 1 419 ? -2.015 -1.484 37.420 1.00 63.68 419 GLU B CA 1
ATOM 6781 C C . GLU B 1 419 ? -2.755 -0.898 38.642 1.00 59.13 419 GLU B C 1
ATOM 6782 O O . GLU B 1 419 ? -3.906 -0.473 38.535 1.00 55.14 419 GLU B O 1
ATOM 6788 N N . THR B 1 420 ? -2.093 -0.827 39.809 1.00 50.55 420 THR B N 1
ATOM 6789 C CA . THR B 1 420 ? -2.689 -0.272 41.021 1.00 49.63 420 THR B CA 1
ATOM 6790 C C . THR B 1 420 ? -2.992 1.230 40.870 1.00 50.91 420 THR B C 1
ATOM 6791 O O . THR B 1 420 ? -4.050 1.738 41.274 1.00 47.43 420 THR B O 1
ATOM 6795 N N . ALA B 1 421 ? -2.009 1.974 40.367 1.00 51.12 421 ALA B N 1
ATOM 6796 C CA . ALA B 1 421 ? -2.217 3.406 40.146 1.00 51.46 421 ALA B CA 1
ATOM 6797 C C . ALA B 1 421 ? -3.443 3.660 39.270 1.00 43.95 421 ALA B C 1
ATOM 6798 O O . ALA B 1 421 ? -4.157 4.650 39.473 1.00 44.91 421 ALA B O 1
ATOM 6800 N N . SER B 1 422 ? -3.672 2.802 38.259 1.00 47.21 422 SER B N 1
ATOM 6801 C CA . SER B 1 422 ? -4.806 2.952 37.345 1.00 52.10 422 SER B CA 1
ATOM 6802 C C . SER B 1 422 ? -6.105 2.761 38.113 1.00 50.13 422 SER B C 1
ATOM 6803 O O . SER B 1 422 ? -7.075 3.524 37.923 1.00 46.48 422 SER B O 1
ATOM 6806 N N . LYS B 1 423 ? -6.132 1.758 38.995 1.00 47.69 423 LYS B N 1
ATOM 6807 C CA . LYS B 1 423 ? -7.333 1.539 39.787 1.00 48.64 423 LYS B CA 1
ATOM 6808 C C . LYS B 1 423 ? -7.592 2.768 40.636 1.00 48.50 423 LYS B C 1
ATOM 6809 O O . LYS B 1 423 ? -8.726 3.241 40.717 1.00 48.17 423 LYS B O 1
ATOM 6815 N N . LEU B 1 424 ? -6.518 3.319 41.231 1.00 48.18 424 LEU B N 1
ATOM 6816 C CA . LEU B 1 424 ? -6.710 4.495 42.071 1.00 44.57 424 LEU B CA 1
ATOM 6817 C C . LEU B 1 424 ? -7.213 5.670 41.226 1.00 46.05 424 LEU B C 1
ATOM 6818 O O . LEU B 1 424 ? -8.097 6.399 41.659 1.00 45.01 424 LEU B O 1
ATOM 6823 N N . ALA B 1 425 ? -6.577 5.897 40.065 1.00 49.90 425 ALA B N 1
ATOM 6824 C CA . ALA B 1 425 ? -6.909 6.987 39.161 1.00 48.94 425 ALA B CA 1
ATOM 6825 C C . ALA B 1 425 ? -8.388 6.941 38.762 1.00 48.06 425 ALA B C 1
ATOM 6826 O O . ALA B 1 425 ? -9.110 7.944 38.891 1.00 44.54 425 ALA B O 1
ATOM 6828 N N . ARG B 1 426 ? -8.831 5.763 38.296 1.00 46.31 426 ARG B N 1
ATOM 6829 C CA . ARG B 1 426 ? -10.228 5.598 37.885 1.00 54.18 426 ARG B CA 1
ATOM 6830 C C . ARG B 1 426 ? -11.196 5.932 39.022 1.00 52.88 426 ARG B C 1
ATOM 6831 O O . ARG B 1 426 ? -12.161 6.655 38.823 1.00 54.82 426 ARG B O 1
ATOM 6839 N N . GLU B 1 427 ? -10.940 5.373 40.201 1.00 48.83 427 GLU B N 1
ATOM 6840 C CA . GLU B 1 427 ? -11.770 5.642 41.357 1.00 52.27 427 GLU B CA 1
ATOM 6841 C C . GLU B 1 427 ? -11.834 7.135 41.647 1.00 52.47 427 GLU B C 1
ATOM 6842 O O . GLU B 1 427 ? -12.920 7.682 41.858 1.00 47.14 427 GLU B O 1
ATOM 6848 N N . ALA B 1 428 ? -10.658 7.786 41.702 1.00 50.41 428 ALA B N 1
ATOM 6849 C CA . ALA B 1 428 ? -10.594 9.205 42.037 1.00 47.02 428 ALA B CA 1
ATOM 6850 C C . ALA B 1 428 ? -11.372 10.035 41.008 1.00 44.87 428 ALA B C 1
ATOM 6851 O O . ALA B 1 428 ? -12.092 10.969 41.379 1.00 49.95 428 ALA B O 1
ATOM 6853 N N . ASP B 1 429 ? -11.266 9.640 39.731 1.00 45.88 429 ASP B N 1
ATOM 6854 C CA . ASP B 1 429 ? -11.986 10.307 38.663 1.00 50.54 429 ASP B CA 1
ATOM 6855 C C . ASP B 1 429 ? -13.498 10.121 38.819 1.00 61.00 429 ASP B C 1
ATOM 6856 O O . ASP B 1 429 ? -14.247 11.042 38.465 1.00 55.64 429 ASP B O 1
ATOM 6861 N N . LEU B 1 430 ? -13.965 8.934 39.264 1.00 55.75 430 LEU B N 1
ATOM 6862 C CA . LEU B 1 430 ? -15.404 8.672 39.291 1.00 48.41 430 LEU B CA 1
ATOM 6863 C C . LEU B 1 430 ? -16.034 9.232 40.555 1.00 48.83 430 LEU B C 1
ATOM 6864 O O . LEU B 1 430 ? -17.175 9.711 40.496 1.00 59.91 430 LEU B O 1
ATOM 6869 N N . THR B 1 431 ? -15.295 9.237 41.668 1.00 50.42 431 THR B N 1
ATOM 6870 C CA . THR B 1 431 ? -15.818 9.814 42.903 1.00 58.49 431 THR B CA 1
ATOM 6871 C C . THR B 1 431 ? -15.589 11.317 42.957 1.00 63.91 431 THR B C 1
ATOM 6872 O O . THR B 1 431 ? -16.311 11.997 43.653 1.00 71.62 431 THR B O 1
ATOM 6876 N N . GLY B 1 432 ? -14.566 11.847 42.276 1.00 66.76 432 GLY B N 1
ATOM 6877 C CA . GLY B 1 432 ? -14.177 13.231 42.495 1.00 53.84 432 GLY B CA 1
ATOM 6878 C C . GLY B 1 432 ? -13.391 13.459 43.786 1.00 56.43 432 GLY B C 1
ATOM 6879 O O . GLY B 1 432 ? -13.254 14.597 44.213 1.00 60.18 432 GLY B O 1
ATOM 6880 N N . GLU B 1 433 ? -12.834 12.388 44.370 1.00 57.77 433 GLU B N 1
ATOM 6881 C CA . GLU B 1 433 ? -11.970 12.440 45.545 1.00 58.02 433 GLU B CA 1
ATOM 6882 C C . GLU B 1 433 ? -10.521 12.785 45.183 1.00 66.33 433 GLU B C 1
ATOM 6883 O O . GLU B 1 433 ? -10.101 12.672 44.024 1.00 65.67 433 GLU B O 1
ATOM 6889 N N . SER B 1 434 ? -9.740 13.142 46.210 1.00 61.95 434 SER B N 1
ATOM 6890 C CA . SER B 1 434 ? -8.322 13.414 46.048 1.00 67.96 434 SER B CA 1
ATOM 6891 C C . SER B 1 434 ? -7.544 12.102 46.023 1.00 69.59 434 SER B C 1
ATOM 6892 O O . SER B 1 434 ? -7.767 11.185 46.815 1.00 73.64 434 SER B O 1
ATOM 6895 N N . ILE B 1 435 ? -6.560 12.053 45.132 1.00 70.50 435 ILE B N 1
ATOM 6896 C CA . ILE B 1 435 ? -5.855 10.816 44.863 1.00 66.37 435 ILE B CA 1
ATOM 6897 C C . ILE B 1 435 ? -4.999 10.441 46.090 1.00 65.75 435 ILE B C 1
ATOM 6898 O O . ILE B 1 435 ? -4.778 9.250 46.358 1.00 61.94 435 ILE B O 1
ATOM 6903 N N . ARG B 1 436 ? -4.542 11.451 46.847 1.00 64.83 436 ARG B N 1
ATOM 6904 C CA . ARG B 1 436 ? -3.738 11.261 48.053 1.00 78.09 436 ARG B CA 1
ATOM 6905 C C . ARG B 1 436 ? -4.539 10.473 49.100 1.00 76.82 436 ARG B C 1
ATOM 6906 O O . ARG B 1 436 ? -4.068 9.445 49.609 1.00 60.07 436 ARG B O 1
ATOM 6914 N N . GLU B 1 437 ? -5.729 11.010 49.429 1.00 68.12 437 GLU B N 1
ATOM 6915 C CA . GLU B 1 437 ? -6.681 10.403 50.343 1.00 73.47 437 GLU B CA 1
ATOM 6916 C C . GLU B 1 437 ? -6.941 8.936 49.994 1.00 78.67 437 GLU B C 1
ATOM 6917 O O . GLU B 1 437 ? -6.974 8.113 50.903 1.00 82.27 437 GLU B O 1
ATOM 6923 N N . LEU B 1 438 ? -7.107 8.615 48.697 1.00 76.19 438 LEU B N 1
ATOM 6924 C CA . LEU B 1 438 ? -7.355 7.246 48.263 1.00 64.03 438 LEU B CA 1
ATOM 6925 C C . LEU B 1 438 ? -6.153 6.343 48.509 1.00 62.24 438 LEU B C 1
ATOM 6926 O O . LEU B 1 438 ? -6.346 5.220 48.968 1.00 65.15 438 LEU B O 1
ATOM 6931 N N . CYS B 1 439 ? -4.940 6.816 48.214 1.00 61.56 439 CYS B N 1
ATOM 6932 C CA . CYS B 1 439 ? -3.730 6.066 48.549 1.00 71.30 439 CYS B CA 1
ATOM 6933 C C . CYS B 1 439 ? -3.625 5.684 50.034 1.00 76.23 439 CYS B C 1
ATOM 6934 O O . CYS B 1 439 ? -3.183 4.573 50.358 1.00 66.05 439 CYS B O 1
ATOM 6937 N N . ILE B 1 440 ? -4.020 6.630 50.907 1.00 79.72 440 ILE B N 1
ATOM 6938 C CA . ILE B 1 440 ? -3.998 6.470 52.354 1.00 79.15 440 ILE B CA 1
ATOM 6939 C C . ILE B 1 440 ? -5.090 5.483 52.764 1.00 81.83 440 ILE B C 1
ATOM 6940 O O . ILE B 1 440 ? -4.840 4.475 53.407 1.00 78.11 440 ILE B O 1
ATOM 6945 N N . LYS B 1 441 ? -6.314 5.764 52.334 1.00 81.77 441 LYS B N 1
ATOM 6946 C CA . LYS B 1 441 ? -7.457 4.992 52.765 1.00 73.36 441 LYS B CA 1
ATOM 6947 C C . LYS B 1 441 ? -7.353 3.541 52.305 1.00 73.33 441 LYS B C 1
ATOM 6948 O O . LYS B 1 441 ? -7.951 2.710 52.953 1.00 70.28 441 LYS B O 1
ATOM 6954 N N . TYR B 1 442 ? -6.630 3.203 51.220 1.00 73.97 442 TYR B N 1
ATOM 6955 C CA . TYR B 1 442 ? -6.544 1.807 50.775 1.00 62.30 442 TYR B CA 1
ATOM 6956 C C . TYR B 1 442 ? -5.243 1.150 51.203 1.00 58.11 442 TYR B C 1
ATOM 6957 O O . TYR B 1 442 ? -4.989 0.039 50.766 1.00 55.52 442 TYR B O 1
ATOM 6966 N N . GLY B 1 443 ? -4.398 1.866 51.955 1.00 61.70 443 GLY B N 1
ATOM 6967 C CA . GLY B 1 443 ? -3.124 1.346 52.419 1.00 61.41 443 GLY B CA 1
ATOM 6968 C C . GLY B 1 443 ? -2.169 1.002 51.286 1.00 68.53 443 GLY B C 1
ATOM 6969 O O . GLY B 1 443 ? -1.311 0.122 51.430 1.00 67.55 443 GLY B O 1
ATOM 6970 N N . VAL B 1 444 ? -2.212 1.774 50.199 1.00 68.92 444 VAL B N 1
ATOM 6971 C CA . VAL B 1 444 ? -1.221 1.590 49.147 1.00 60.01 444 VAL B CA 1
ATOM 6972 C C . VAL B 1 444 ? 0.117 2.176 49.590 1.00 60.26 444 VAL B C 1
ATOM 6973 O O . VAL B 1 444 ? 1.182 1.623 49.273 1.00 50.68 444 VAL B O 1
ATOM 6977 N N . LEU B 1 445 ? 0.047 3.347 50.248 1.00 58.06 445 LEU B N 1
ATOM 6978 C CA . LEU B 1 445 ? 1.220 4.058 50.731 1.00 65.36 445 LEU B CA 1
ATOM 6979 C C . LEU B 1 445 ? 0.877 4.727 52.065 1.00 66.54 445 LEU B C 1
ATOM 6980 O O . LEU B 1 445 ? -0.294 5.049 52.316 1.00 72.38 445 LEU B O 1
ATOM 6985 N N . THR B 1 446 ? 1.915 4.990 52.876 1.00 68.65 446 THR B N 1
ATOM 6986 C CA . THR B 1 446 ? 1.766 5.767 54.106 1.00 76.22 446 THR B CA 1
ATOM 6987 C C . THR B 1 446 ? 1.784 7.246 53.772 1.00 71.90 446 THR B C 1
ATOM 6988 O O . THR B 1 446 ? 2.432 7.653 52.810 1.00 74.66 446 THR B O 1
ATOM 6992 N N . GLU B 1 447 ? 1.137 8.022 54.646 1.00 76.46 447 GLU B N 1
ATOM 6993 C CA . GLU B 1 447 ? 1.162 9.474 54.628 1.00 84.79 447 GLU B CA 1
ATOM 6994 C C . GLU B 1 447 ? 2.592 10.005 54.495 1.00 88.07 447 GLU B C 1
ATOM 6995 O O . GLU B 1 447 ? 2.799 10.989 53.792 1.00 97.92 447 GLU B O 1
ATOM 7001 N N . GLU B 1 448 ? 3.569 9.367 55.160 1.00 93.97 448 GLU B N 1
ATOM 7002 C CA . GLU B 1 448 ? 4.944 9.850 55.143 1.00 90.11 448 GLU B CA 1
ATOM 7003 C C . GLU B 1 448 ? 5.581 9.647 53.768 1.00 78.10 448 GLU B C 1
ATOM 7004 O O . GLU B 1 448 ? 6.287 10.522 53.274 1.00 84.81 448 GLU B O 1
ATOM 7010 N N . GLN B 1 449 ? 5.383 8.474 53.168 1.00 74.73 449 GLN B N 1
ATOM 7011 C CA . GLN B 1 449 ? 6.115 8.149 51.947 1.00 84.92 449 GLN B CA 1
ATOM 7012 C C . GLN B 1 449 ? 5.448 8.849 50.753 1.00 81.75 449 GLN B C 1
ATOM 7013 O O . GLN B 1 449 ? 6.141 9.239 49.812 1.00 73.31 449 GLN B O 1
ATOM 7019 N N . LEU B 1 450 ? 4.131 9.080 50.804 1.00 71.89 450 LEU B N 1
ATOM 7020 C CA . LEU B 1 450 ? 3.530 9.851 49.727 1.00 80.23 450 LEU B CA 1
ATOM 7021 C C . LEU B 1 450 ? 3.714 11.375 49.928 1.00 83.74 450 LEU B C 1
ATOM 7022 O O . LEU B 1 450 ? 3.651 12.114 48.937 1.00 74.82 450 LEU B O 1
ATOM 7027 N N . ASN B 1 451 ? 4.096 11.865 51.126 1.00 82.25 451 ASN B N 1
ATOM 7028 C CA . ASN B 1 451 ? 4.558 13.250 51.250 1.00 76.27 451 ASN B CA 1
ATOM 7029 C C . ASN B 1 451 ? 5.812 13.502 50.397 1.00 71.29 451 ASN B C 1
ATOM 7030 O O . ASN B 1 451 ? 5.959 14.576 49.822 1.00 83.06 451 ASN B O 1
ATOM 7035 N N . GLU B 1 452 ? 6.722 12.528 50.311 1.00 68.47 452 GLU B N 1
ATOM 7036 C CA . GLU B 1 452 ? 7.880 12.637 49.434 1.00 74.48 452 GLU B CA 1
ATOM 7037 C C . GLU B 1 452 ? 7.442 12.370 47.988 1.00 69.09 452 GLU B C 1
ATOM 7038 O O . GLU B 1 452 ? 7.707 13.170 47.098 1.00 73.60 452 GLU B O 1
ATOM 7044 N N . ILE B 1 453 ? 6.740 11.252 47.760 1.00 60.82 453 ILE B N 1
ATOM 7045 C CA . ILE B 1 453 ? 6.531 10.734 46.412 1.00 68.97 453 ILE B CA 1
ATOM 7046 C C . ILE B 1 453 ? 5.647 11.701 45.613 1.00 66.77 453 ILE B C 1
ATOM 7047 O O . ILE B 1 453 ? 5.936 11.899 44.450 1.00 59.69 453 ILE B O 1
ATOM 7052 N N . LEU B 1 454 ? 4.617 12.319 46.223 1.00 61.31 454 LEU B N 1
ATOM 7053 C CA . LEU B 1 454 ? 3.672 13.147 45.488 1.00 59.47 454 LEU B CA 1
ATOM 7054 C C . LEU B 1 454 ? 4.068 14.615 45.606 1.00 60.90 454 LEU B C 1
ATOM 7055 O O . LEU B 1 454 ? 3.268 15.508 45.367 1.00 65.29 454 LEU B O 1
ATOM 7060 N N . ASN B 1 455 ? 5.346 14.863 45.876 1.00 58.25 455 ASN B N 1
ATOM 7061 C CA . ASN B 1 455 ? 5.831 16.221 45.847 1.00 57.50 455 ASN B CA 1
ATOM 7062 C C . ASN B 1 455 ? 5.806 16.726 44.393 1.00 58.59 455 ASN B C 1
ATOM 7063 O O . ASN B 1 455 ? 6.545 16.219 43.555 1.00 52.40 455 ASN B O 1
ATOM 7068 N N . PRO B 1 456 ? 4.970 17.724 44.013 1.00 66.93 456 PRO B N 1
ATOM 7069 C CA . PRO B 1 456 ? 4.819 18.047 42.581 1.00 58.04 456 PRO B CA 1
ATOM 7070 C C . PRO B 1 456 ? 6.056 18.696 41.939 1.00 57.54 456 PRO B C 1
ATOM 7071 O O . PRO B 1 456 ? 6.430 18.322 40.826 1.00 60.12 456 PRO B O 1
ATOM 7075 N N . TYR B 1 457 ? 6.732 19.602 42.675 1.00 53.75 457 TYR B N 1
ATOM 7076 C CA . TYR B 1 457 ? 7.966 20.242 42.246 1.00 59.00 457 TYR B CA 1
ATOM 7077 C C . TYR B 1 457 ? 9.077 19.232 41.922 1.00 62.35 457 TYR B C 1
ATOM 7078 O O . TYR B 1 457 ? 9.835 19.426 40.984 1.00 55.78 457 TYR B O 1
ATOM 7087 N N . GLU B 1 458 ? 9.176 18.133 42.680 1.00 55.51 458 GLU B N 1
ATOM 7088 C CA . GLU B 1 458 ? 10.216 17.126 42.462 1.00 53.76 458 GLU B CA 1
ATOM 7089 C C . GLU B 1 458 ? 9.984 16.318 41.183 1.00 48.80 458 GLU B C 1
ATOM 7090 O O . GLU B 1 458 ? 10.928 15.777 40.636 1.00 59.17 458 GLU B O 1
ATOM 7096 N N . MET B 1 459 ? 8.721 16.195 40.732 1.00 48.37 459 MET B N 1
ATOM 7097 C CA . MET B 1 459 ? 8.362 15.451 39.525 1.00 58.21 459 MET B CA 1
ATOM 7098 C C . MET B 1 459 ? 8.635 16.209 38.201 1.00 52.31 459 MET B C 1
ATOM 7099 O O . MET B 1 459 ? 8.425 15.689 37.115 1.00 46.98 459 MET B O 1
ATOM 7104 N N . ILE B 1 460 ? 9.187 17.407 38.312 1.00 48.56 460 ILE B N 1
ATOM 7105 C CA . ILE B 1 460 ? 9.416 18.350 37.246 1.00 50.87 460 ILE B CA 1
ATOM 7106 C C . ILE B 1 460 ? 10.790 18.144 36.594 1.00 53.40 460 ILE B C 1
ATOM 7107 O O . ILE B 1 460 ? 11.082 18.743 35.565 1.00 45.00 460 ILE B O 1
ATOM 7112 N N . HIS B 1 461 ? 11.661 17.372 37.260 1.00 51.16 461 HIS B N 1
ATOM 7113 C CA . HIS B 1 461 ? 12.976 16.984 36.759 1.00 52.07 461 HIS B CA 1
ATOM 7114 C C . HIS B 1 461 ? 13.081 15.445 36.844 1.00 46.10 461 HIS B C 1
ATOM 7115 O O . HIS B 1 461 ? 12.300 14.787 37.542 1.00 44.37 461 HIS B O 1
ATOM 7122 N N . PRO B 1 462 ? 13.938 14.801 36.032 1.00 48.30 462 PRO B N 1
ATOM 7123 C CA . PRO B 1 462 ? 13.879 13.349 35.868 1.00 46.46 462 PRO B CA 1
ATOM 7124 C C . PRO B 1 462 ? 14.140 12.579 37.161 1.00 46.64 462 PRO B C 1
ATOM 7125 O O . PRO B 1 462 ? 14.762 13.094 38.066 1.00 51.10 462 PRO B O 1
ATOM 7129 N N . GLY B 1 463 ? 13.596 11.375 37.246 1.00 49.72 463 GLY B N 1
ATOM 7130 C CA . GLY B 1 463 ? 13.810 10.508 38.387 1.00 57.77 463 GLY B CA 1
ATOM 7131 C C . GLY B 1 463 ? 12.530 9.752 38.730 1.00 58.88 463 GLY B C 1
ATOM 7132 O O . GLY B 1 463 ? 11.436 10.136 38.301 1.00 49.95 463 GLY B O 1
ATOM 7133 N N . ILE B 1 464 ? 12.743 8.598 39.387 1.00 54.94 464 ILE B N 1
ATOM 7134 C CA . ILE B 1 464 ? 11.778 7.918 40.238 1.00 48.27 464 ILE B CA 1
ATOM 7135 C C . ILE B 1 464 ? 11.683 8.717 41.525 1.00 52.16 464 ILE B C 1
ATOM 7136 O O . ILE B 1 464 ? 12.698 8.946 42.188 1.00 59.92 464 ILE B O 1
ATOM 7141 N N . ALA B 1 465 ? 10.462 9.171 41.832 1.00 59.03 465 ALA B N 1
ATOM 7142 C CA . ALA B 1 465 ? 10.151 9.857 43.078 1.00 68.73 465 ALA B CA 1
ATOM 7143 C C . ALA B 1 465 ? 10.517 8.918 44.235 1.00 72.35 465 ALA B C 1
ATOM 7144 O O . ALA B 1 465 ? 10.370 7.696 44.076 1.00 67.39 465 ALA B O 1
ATOM 7146 N N . GLY B 1 466 ? 11.089 9.478 45.327 1.00 71.83 466 GLY B N 1
ATOM 7147 C CA . GLY B 1 466 ? 11.787 8.702 46.353 1.00 77.12 466 GLY B CA 1
ATOM 7148 C C . GLY B 1 466 ? 13.296 8.909 46.310 1.00 72.18 466 GLY B C 1
ATOM 7149 O O . GLY B 1 466 ? 13.922 8.443 45.326 1.00 76.14 466 GLY B O 1
#

InterPro domains:
  IPR000362 Fumarate lyase family [PR00149] (135-153)
  IPR000362 Fumarate lyase family [PR00149] (180-198)
  IPR000362 Fumarate lyase family [PR00149] (271-298)
  IPR000362 Fumarate lyase family [PR00149] (317-333)
  IPR004708 Aspartate ammonia-lyase [TIGR00839] (6-467)
  IPR008948 L-Aspartase-like [SSF48557] (6-462)
  IPR018951 Fumarase C, C-terminal [PF10415] (408-461)
  IPR020557 Fumarate lyase, conserved site [PS00163] (317-326)
  IPR022761 Fumarate lyase, N-terminal [PF00206] (13-342)
  IPR024083 Fumarase/histidase, N-terminal [G3DSA:1.10.275.10] (6-139)
  IPR051546 Class-II Aspartate Ammonia-Lyase [PTHR42696] (4-466)

Organism: Bacillus sp. (NCBI:txid1409)

Foldseek 3Di:
DWDWAADPVGIDTDPQPAQADDLLVVLCVQDVDPQDFPDLLLQLLLLLLLLLLLVLCVVVPNADPLLSVLLNVLSVCSNVPNCSVNRRGDLQTFPLCQNVNRSSLRNSQQSSCVVVVHGRNPVVSPNSVPRSQALAASLASNLLSLLLSLLVLLVLLLVLLLVLLVLLLVVLVVFVQFKFFDADVNHTAAIATPSVVSNVLSVVSVVLSVQLVVLNVVSLAGLTQCHPQHPSVNHDPSSSVSSQVSSCVVSVHNHDHHPGNNCRSQADVSLLSNLVSLLSNLVSLLVVLVVVQQCCPDDPPGNVFKHWFFDDAPDPPPPPDGHPVLSVVSNVLSVLSVVLSVLLVVQRVCTDRRHRSSVSSNSSSSSVNSVVSSVSSNCCSVRTSNPMGGPRVSRVVCNQLDLNNLVLCCVVQPPVVSVVLSVCSVVDVGGSLVVCPVVVSDHNVVCCQSSRNVNSHDDDD/DWDWAADPVGIDTDRQPAQADDLLVVLCVQDVDPQDFDDLLLQLLLLLLLLLLLVLCVVVPNADPVLSVLLNVLSVCSNVPNPSVNRGGDLQTFPLCQSVNRSSLRNSQQSSQVVVVHGRNPVVSPNSCPRSQPLHDSLFSNLLSLLLSLVVLLVLLLVLLLVLLVLLLVVLVVFVPFKFFDDDVNHTAAIATPSVVSNVLSVVSVVLSVQLVVLSVVSLAGQRQCPPQHPSVPRDVSSQVSSQVSSCVVSVHNHDHHPGNQCRRQADVSLLSNLVSLLSNLVSLLVVLVVVQQCCPDDPPGLVFKHWFADDQPDPPPPPDGHPVLSVVSNVLSVLSVVLSVLLVVQSVCTDRRHRRRVSSNSSSSSVNSVVSSVSSNCCSVRTSNPMGGPRVSRVVNLQQDLNLLVLCCVPQHPVVSVVLSVVCVVVVHGSLVSCPVVVVDHPVQCVQRSPRVVVNDDDRGD

Solvent-accessible surface area: 36179 Å² total; per-residue (Å²): 161,76,30,90,6,140,31,105,127,24,101,45,110,0,61,129,118,7,22,27,0,2,46,0,29,47,2,43,102,94,42,102,104,44,68,125,127,8,54,75,37,6,2,81,0,0,0,6,0,0,25,0,0,3,41,0,0,32,105,46,65,64,9,83,149,118,18,0,97,65,0,22,125,0,0,45,35,1,27,119,37,134,47,48,115,29,0,35,0,9,5,53,10,36,33,1,0,50,13,4,2,9,0,0,0,1,0,0,0,0,42,0,0,62,56,49,71,62,134,37,20,40,41,102,109,0,18,6,51,53,39,3,24,38,15,18,18,17,6,0,0,1,11,0,0,0,14,1,0,0,0,29,24,0,53,73,0,12,112,10,1,110,99,0,16,103,10,0,56,123,7,7,105,90,5,54,47,7,8,0,11,0,33,30,71,83,122,107,16,18,0,0,6,0,4,15,0,0,56,0,1,0,48,0,0,43,47,0,20,90,20,1,21,94,7,64,73,20,0,24,42,0,4,0,0,0,9,23,0,5,2,0,4,21,0,32,69,126,0,16,72,42,0,15,97,41,0,20,146,80,21,64,12,85,13,95,45,14,165,28,24,4,3,30,6,3,17,6,2,13,5,1,22,0,2,6,6,0,4,1,0,0,1,8,1,0,10,2,1,27,0,0,80,56,0,30,39,39,130,229,114,18,54,15,6,4,78,24,47,74,123,105,117,30,34,128,149,92,126,79,82,85,38,30,31,22,0,63,56,0,8,113,20,0,105,84,1,37,38,7,7,106,48,0,3,62,6,3,26,32,1,62,0,0,4,1,30,84,8,5,36,0,3,43,12,0,10,46,1,1,26,43,0,12,90,10,0,103,40,2,1,90,36,2,0,77,29,0,114,25,46,70,120,83,6,84,92,126,0,25,101,16,127,8,2,24,38,4,0,41,75,80,24,36,181,114,34,4,52,104,5,28,174,48,24,109,164,50,60,44,5,5,54,87,0,0,79,120,116,67,46,20,70,98,128,94,0,78,110,29,6,52,37,128,65,3,0,48,51,23,91,164,60,21,75,4,145,38,206,132,32,112,52,112,0,61,114,122,7,22,27,0,2,47,0,29,44,2,45,98,95,41,103,105,46,68,124,123,9,54,73,35,6,4,78,0,0,0,6,0,0,28,0,0,4,38,0,0,15,99,33,66,98,8,82,130,109,8,0,113,74,0,22,117,0,0,40,29,1,29,109,36,136,49,49,116,27,0,35,1,9,4,52,11,37,34,2,0,50,14,4,1,7,0,0,0,1,0,0,0,0,43,0,0,64,49,36,73,66,120,37,20,49,44,112,82,0,17,6,71,69,40,3,18,42,35,20,20,21,8,0,0,1,13,1,0,0,16,1,0,0,0,31,21,0,48,81,0,9,103,11,1,94,96,0,22,98,12,0,61,125,8,5,110,84,5,54,55,9,4,0,5,0,19,32,67,80,120,99,12,5,0,0,24,0,4,32,0,0,50,0,0,0,51,0,0,43,46,0,20,87,19,1,21,96,7,64,76,21,0,23,42,2,5,0,0,0,32,31,0,3,3,0,9,61,7,51,75,110,1,16,69,33,0,12,103,32,0,24,160,80,20,64,11,86,14,97,46,12,166,28,22,3,3,34,6,3,18,6,2,12,4,0,23,0,1,5,7,0,5,1,0,0,0,7,2,0,8,1,1,26,0,0,80,53,0,30,36,43,119,223,111,18,49,11,0,4,80,19,45,74,120,106,122,29,36,118,154,90,125,82,79,86,36,31,30,22,0,64,57,0,8,112,18,0,107,83,1,37,38,7,6,104,47,0,3,62,7,3,27,33,1,60,1,0,5,1,31,80,7,4,38,0,3,42,13,0,10,46,1,1,24,41,0,11,86,10,0,100,41,1,1,88,34,2,0,77,31,0,115,22,49,88,138,78,0,75,108,54,5,96,144,8,57,13,5,9,39,0,0,33,56,82,43,30,103,120,45,5,16,124,8,21,95,61,2,93,142,82,64,84,22,4,79,85,8,0,76,162,128,66,35,16,82,113,144,77,2,87,123,10,11,54,34,99,94,1,14,81,44,15,49,10,96

Nearest PDB structures (foldseek):
  1j3u-assembly1_A  TM=9.667E-01  e=3.507E-61  Bacillus sp. YM55-1
  3r6y-assembly1_D  TM=9.956E-01  e=3.082E-52  Bacillus sp. YM55-1
  6wng-assembly1_D  TM=9.613E-01  e=5.237E-46  Elizabethkingia anophelis NUH1
  3oce-assembly1_C  TM=9.677E-01  e=2.632E-41  Brucella abortus 2308
  1vdk-assembly1_A-2  TM=9.185E-01  e=9.034E-38  Thermus thermophilus HB8